Protein AF-0000000075580611 (afdb_homodimer)

Foldseek 3Di:
DPPPPPPPPPPPPPPPPAFALQQQDFPRFQDKDADDADWAAPPDPQAAEEEPDPLQPLLRVLLQVLLCVLQVDHHYHDNDPQHQHYEEQDCVDPDQQKWKWWGHHSHIYIYGVYSLNSSLVSLSVSRSSLRHSPQSPNRTHRTMIGIGWFPFDAAEEEDECALANADLVLVLVVLVLLVSLPHAEYEYEQAFLQAHAEDQPVQRLLCPPHHHAYLVSVLVSQVSSVSSNHAYEYEAEDQHRHLSVCQSQLCQFFPVRSPPHGDRNDRDQTGGALQDVVNLVVLLSVLVVVLVSGVALEYEHEPPDRNQVVGLVPGPRNVVVCVVVVPPDSLQSCVSSVVSNQVSSVVSVHAYEYEFAFCDLDPPTQGGSYDDDLRYEYEDERAPCNVNVLVHCLVRNHAYEYQYPQAAALQQAQDPPNQVVCPSVPDDHHHLVSNLPDASCVPDDPVSCVSYNFYYRYYHCNRPHYSQSVLQSCPPSVSSRSNNGGYDPVPDDPVSCVSSSVSSVVVCVVVVHNYHDRPVVDDDD/DPPPPPPPPPPPPPPPPAFALQQQDFPRFQDKDADDADWAAPPDPQAAEEEPDPLQVLLRVLLQVLLCVLQVDHHYHDNDPQHQHYEEQDCPDPDQQKWKWWGHHSHIYIYGVYSLNSSLVSLSVSRSSLRHSPQSPNRTHRTMMGTGWFPFDAAEEEDECALANADLVLVLVVLVLLVSLPHAEYEYEQAFLQAHAEDQPVQRLLCPPHHHAYLVSVLVSQVSSVSSNHAYEYEAEDQHRHLSVCQSQLCQFFPVRSPPHGDHNDRDQTGGALQDVVNLVVLLSVLLVVLVSGVALEYEHEPPDRNQVVGLVPGPRNVVVCVVVVPDDSLQSVVSSVVSNQVSSVVSVHAYEYEFAFCDLDPPTQGGSYDDDLRYEYEDERAPCNVNVLVHNLVRNHAYEYQYPQAQALQQAQDPPNQVVCPSVPDDHHHLVRNLPDASCVPDDPVSCVSYNFYYRYYHCNRPHYSQSVLQSCPPSVSSRSNNGGYDPVPDDPVSCVSSSVSSVVVCVVVVHNYHDRPVVDDDD

Organism: Bacteroides fragilis (strain ATCC 25285 / DSM 2151 / CCUG 4856 / JCM 11019 / LMG 10263 / NCTC 9343 / Onslow / VPI 2553 / EN-2) (NCBI:txid272559)

Structure (mmCIF, N/CA/C/O backbone):
data_AF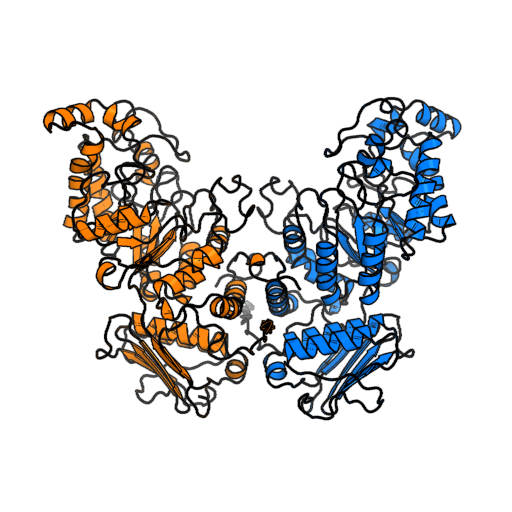-0000000075580611-model_v1
#
loop_
_entity.id
_entity.type
_entity.pdbx_description
1 polymer beta-N-acetylhexosaminidase
#
loop_
_atom_site.group_PDB
_atom_site.id
_atom_site.type_symbol
_atom_site.label_ato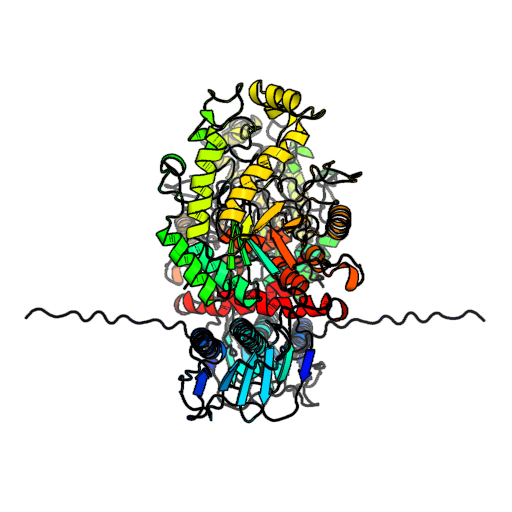m_id
_atom_site.label_alt_id
_atom_site.label_comp_id
_atom_site.label_asym_id
_atom_site.label_entity_id
_atom_site.label_seq_id
_atom_site.pdbx_PDB_ins_code
_atom_site.Cartn_x
_atom_site.Cartn_y
_atom_site.Cartn_z
_atom_site.occupancy
_atom_site.B_iso_or_equiv
_atom_site.auth_seq_id
_atom_site.auth_comp_id
_atom_site.auth_asym_id
_atom_site.auth_atom_id
_atom_site.pdbx_PDB_model_num
ATOM 1 N N . MET A 1 1 ? -2.25 -25.406 51.125 1 24.27 1 MET A N 1
ATOM 2 C CA . MET A 1 1 ? -3.463 -24.969 50.438 1 24.27 1 MET A CA 1
ATOM 3 C C . MET A 1 1 ? -3.123 -24.234 49.125 1 24.27 1 MET A C 1
ATOM 5 O O . MET A 1 1 ? -2.59 -23.125 49.156 1 24.27 1 MET A O 1
ATOM 9 N N . LYS A 1 2 ? -2.51 -25.078 48.219 1 32.34 2 LYS A N 1
ATOM 10 C CA . LYS A 1 2 ? -1.861 -24.797 46.938 1 32.34 2 LYS A CA 1
ATOM 11 C C . LYS A 1 2 ? -2.842 -24.172 45.938 1 32.34 2 LYS A C 1
ATOM 13 O O . LYS A 1 2 ? -3.832 -24.812 45.562 1 32.34 2 LYS A O 1
ATOM 18 N N . ASN A 1 3 ? -3.1 -22.75 46 1 31.66 3 ASN A N 1
ATOM 19 C CA . ASN A 1 3 ? -4.027 -21.922 45.219 1 31.66 3 ASN A CA 1
ATOM 20 C C . ASN A 1 3 ? -3.781 -22.062 43.719 1 31.66 3 ASN A C 1
ATOM 22 O O . ASN A 1 3 ? -2.656 -21.875 43.25 1 31.66 3 ASN A O 1
ATOM 26 N N . TYR A 1 4 ? -4.441 -22.969 43.062 1 34.5 4 TYR A N 1
ATOM 27 C CA . TYR A 1 4 ? -4.551 -23.188 41.625 1 34.5 4 TYR A CA 1
ATOM 28 C C . TYR A 1 4 ? -4.957 -21.906 40.875 1 34.5 4 TYR A C 1
ATOM 30 O O . TYR A 1 4 ? -6.059 -21.391 41.094 1 34.5 4 TYR A O 1
ATOM 38 N N . LEU A 1 5 ? -4.02 -20.984 40.594 1 34.06 5 LEU A N 1
ATOM 39 C CA . LEU A 1 5 ? -4.25 -19.781 39.812 1 34.06 5 LEU A CA 1
ATOM 40 C C . LEU A 1 5 ? -4.77 -20.141 38.406 1 34.06 5 LEU A C 1
ATOM 42 O O . LEU A 1 5 ? -4.066 -20.797 37.625 1 34.06 5 LEU A O 1
ATOM 46 N N . GLY A 1 6 ? -6.078 -20.375 38.281 1 31.83 6 GLY A N 1
ATOM 47 C CA . GLY A 1 6 ? -6.762 -20.531 37 1 31.83 6 GLY A CA 1
ATOM 48 C C . GLY A 1 6 ? -6.496 -19.391 36.031 1 31.83 6 GLY A C 1
ATOM 49 O O . GLY A 1 6 ? -6.785 -18.234 36.344 1 31.83 6 GLY A O 1
ATOM 50 N N . LEU A 1 7 ? -5.52 -19.484 35.188 1 33.66 7 LEU A N 1
ATOM 51 C CA . LEU A 1 7 ? -5.23 -18.562 34.094 1 33.66 7 LEU A CA 1
ATOM 52 C C . LEU A 1 7 ? -6.402 -18.5 33.125 1 33.66 7 LEU A C 1
ATOM 54 O O . LEU A 1 7 ? -6.75 -19.5 32.469 1 33.66 7 LEU A O 1
ATOM 58 N N . ILE A 1 8 ? -7.332 -17.609 33.344 1 32.41 8 ILE A N 1
ATOM 59 C CA . ILE A 1 8 ? -8.391 -17.297 32.406 1 32.41 8 ILE A CA 1
ATOM 60 C C . ILE A 1 8 ? -7.781 -16.766 31.109 1 32.41 8 ILE A C 1
ATOM 62 O O . ILE A 1 8 ? -7.145 -15.703 31.109 1 32.41 8 ILE A O 1
ATOM 66 N N . PHE A 1 9 ? -7.504 -17.625 30.188 1 32.59 9 PHE A N 1
ATOM 67 C CA . PHE A 1 9 ? -7.195 -17.219 28.812 1 32.59 9 PHE A CA 1
ATOM 68 C C . PHE A 1 9 ? -8.359 -16.453 28.203 1 32.59 9 PHE A C 1
ATOM 70 O O . PHE A 1 9 ? -9.43 -17.016 27.969 1 32.59 9 PHE A O 1
ATOM 77 N N . LEU A 1 10 ? -8.383 -15.18 28.359 1 31.06 10 LEU A N 1
ATOM 78 C CA . LEU A 1 10 ? -9.273 -14.32 27.594 1 31.06 10 LEU A CA 1
ATOM 79 C C . LEU A 1 10 ? -9 -14.445 26.094 1 31.06 10 LEU A C 1
ATOM 81 O O . LEU A 1 10 ? -7.945 -14.039 25.625 1 31.06 10 LEU A O 1
ATOM 85 N N . LEU A 1 11 ? -9.547 -15.422 25.453 1 32.69 11 LEU A N 1
ATOM 86 C CA . LEU A 1 11 ? -9.648 -15.477 24 1 32.69 11 LEU A CA 1
ATOM 87 C C . LEU A 1 11 ? -10.258 -14.188 23.438 1 32.69 11 LEU A C 1
ATOM 89 O O . LEU A 1 11 ? -11.438 -13.914 23.656 1 32.69 11 LEU A O 1
ATOM 93 N N . PHE A 1 12 ? -9.43 -13.281 23.234 1 31.92 12 PHE A N 1
ATOM 94 C CA . PHE A 1 12 ? -9.859 -12.125 22.453 1 31.92 12 PHE A CA 1
ATOM 95 C C . PHE A 1 12 ? -10.289 -12.555 21.047 1 31.92 12 PHE A C 1
ATOM 97 O O . PHE A 1 12 ? -9.445 -12.914 20.219 1 31.92 12 PHE A O 1
ATOM 104 N N . ALA A 1 13 ? -11.492 -13.086 20.906 1 33.53 13 ALA A N 1
ATOM 105 C CA . ALA A 1 13 ? -12.141 -13.219 19.609 1 33.53 13 ALA A CA 1
ATOM 106 C C . ALA A 1 13 ? -12.148 -11.898 18.859 1 33.53 13 ALA A C 1
ATOM 108 O O . ALA A 1 13 ? -12.727 -10.914 19.328 1 33.53 13 ALA A O 1
ATOM 109 N N . PHE A 1 14 ? -11.258 -11.688 18 1 37.47 14 PHE A N 1
ATOM 110 C CA . PHE A 1 14 ? -11.367 -10.617 17.016 1 37.47 14 PHE A CA 1
ATOM 111 C C . PHE A 1 14 ? -12.742 -10.625 16.359 1 37.47 14 PHE A C 1
ATOM 113 O O . PHE A 1 14 ? -13.023 -11.469 15.508 1 37.47 14 PHE A O 1
ATOM 120 N N . THR A 1 15 ? -13.781 -10.32 17.078 1 39.97 15 THR A N 1
ATOM 121 C CA . THR A 1 15 ? -15.086 -10.172 16.438 1 39.97 15 THR A CA 1
ATOM 122 C C . THR A 1 15 ? -15.039 -9.133 15.328 1 39.97 15 THR A C 1
ATOM 124 O O . THR A 1 15 ? -14.664 -7.98 15.57 1 39.97 15 THR A O 1
ATOM 127 N N . ALA A 1 16 ? -14.883 -9.539 14.18 1 48.06 16 ALA A N 1
ATOM 128 C CA . ALA A 1 16 ? -15.188 -8.664 13.047 1 48.06 16 ALA A CA 1
ATOM 129 C C . ALA A 1 16 ? -16.484 -7.898 13.281 1 48.06 16 ALA A C 1
ATOM 131 O O . ALA A 1 16 ? -17.578 -8.469 13.172 1 48.06 16 ALA A O 1
ATOM 132 N N . THR A 1 17 ? -16.5 -6.844 14.141 1 51.34 17 THR A N 1
ATOM 133 C CA . THR A 1 17 ? -17.703 -6.047 14.383 1 51.34 17 THR A CA 1
ATOM 134 C C . THR A 1 17 ? -18.188 -5.391 13.086 1 51.34 17 THR A C 1
ATOM 136 O O . THR A 1 17 ? -17.375 -4.895 12.305 1 51.34 17 THR A O 1
ATOM 139 N N . ALA A 1 18 ? -19.391 -5.625 12.68 1 62.31 18 ALA A N 1
ATOM 140 C CA . ALA A 1 18 ? -20.062 -5.008 11.547 1 62.31 18 ALA A CA 1
ATOM 141 C C . ALA A 1 18 ? -19.891 -3.492 11.555 1 62.31 18 ALA A C 1
ATOM 143 O O . ALA A 1 18 ? -20 -2.855 12.609 1 62.31 18 ALA A O 1
ATOM 144 N N . GLN A 1 19 ? -19.438 -3.021 10.398 1 76.38 19 GLN A N 1
ATOM 145 C CA . GLN A 1 19 ? -19.281 -1.58 10.242 1 76.38 19 GLN A CA 1
ATOM 146 C C . GLN A 1 19 ? -20.562 -0.843 10.602 1 76.38 19 GLN A C 1
ATOM 148 O O . GLN A 1 19 ? -21.656 -1.284 10.25 1 76.38 19 GLN A O 1
ATOM 153 N N . ASN A 1 20 ? -20.438 0.12 11.516 1 85.56 20 ASN A N 1
ATOM 154 C CA . ASN A 1 20 ? -21.516 1.002 11.938 1 85.56 20 ASN A CA 1
ATOM 155 C C . ASN A 1 20 ? -21.094 2.469 11.891 1 85.56 20 ASN A C 1
ATOM 157 O O . ASN A 1 20 ? -20.062 2.805 11.305 1 85.56 20 ASN A O 1
ATOM 161 N N . ASN A 1 21 ? -21.969 3.35 12.391 1 87.94 21 ASN A N 1
ATOM 162 C CA . ASN A 1 21 ? -21.781 4.785 12.211 1 87.94 21 ASN A CA 1
ATOM 163 C C . ASN A 1 21 ? -20.656 5.312 13.094 1 87.94 21 ASN A C 1
ATOM 165 O O . ASN A 1 21 ? -20.406 6.52 13.148 1 87.94 21 ASN A O 1
ATOM 169 N N . ARG A 1 22 ? -19.906 4.414 13.734 1 93.81 22 ARG A N 1
ATOM 170 C CA . ARG A 1 22 ? -18.719 4.805 14.492 1 93.81 22 ARG A CA 1
ATOM 171 C C . ARG A 1 22 ? -17.453 4.184 13.891 1 93.81 22 ARG A C 1
ATOM 173 O O . ARG A 1 22 ? -16.344 4.488 14.32 1 93.81 22 ARG A O 1
ATOM 180 N N . SER A 1 23 ? -17.609 3.359 12.875 1 95.19 23 SER A N 1
ATOM 181 C CA . SER A 1 23 ? -16.578 2.434 12.414 1 95.19 23 SER A CA 1
ATOM 182 C C . SER A 1 23 ? -15.461 3.17 11.672 1 95.19 23 SER A C 1
ATOM 184 O O . SER A 1 23 ? -14.391 2.609 11.438 1 95.19 23 SER A O 1
ATOM 186 N N . ALA A 1 24 ? -15.648 4.461 11.297 1 97.81 24 ALA A N 1
ATOM 187 C CA . ALA A 1 24 ? -14.633 5.16 10.516 1 97.81 24 ALA A CA 1
ATOM 188 C C . ALA A 1 24 ? -14.242 6.48 11.18 1 97.81 24 ALA A C 1
ATOM 190 O O . ALA A 1 24 ? -13.516 7.285 10.594 1 97.81 24 ALA A O 1
ATOM 191 N N . LEU A 1 25 ? -14.742 6.727 12.398 1 98.44 25 LEU A N 1
ATOM 192 C CA . LEU A 1 25 ? -14.477 7.988 13.078 1 98.44 25 LEU A CA 1
ATOM 193 C C . LEU A 1 25 ? -12.992 8.117 13.422 1 98.44 25 LEU A C 1
ATOM 195 O O . LEU A 1 25 ? -12.461 7.305 14.188 1 98.44 25 LEU A O 1
ATOM 199 N N . LEU A 1 26 ? -12.336 9.102 12.812 1 98.44 26 LEU A N 1
ATOM 200 C CA . LEU A 1 26 ? -10.914 9.383 12.984 1 98.44 26 LEU A CA 1
ATOM 201 C C . LEU A 1 26 ? -10.617 10.859 12.703 1 98.44 26 LEU A C 1
ATOM 203 O O . LEU A 1 26 ? -10.852 11.344 11.594 1 98.44 26 LEU A O 1
ATOM 207 N N . PRO A 1 27 ? -10.164 11.633 13.68 1 98.44 27 PRO A N 1
ATOM 208 C CA . PRO A 1 27 ? -9.852 11.203 15.047 1 98.44 27 PRO A CA 1
ATOM 209 C C . PRO A 1 27 ? -11.086 10.797 15.844 1 98.44 27 PRO A C 1
ATOM 211 O O . PRO A 1 27 ? -12.203 11.195 15.492 1 98.44 27 PRO A O 1
ATOM 214 N N . MET A 1 28 ? -10.828 10.023 16.859 1 98.38 28 MET A N 1
ATOM 215 C CA . MET A 1 28 ? -11.93 9.625 17.719 1 98.38 28 MET A CA 1
ATOM 216 C C . MET A 1 28 ? -12.523 10.828 18.438 1 98.38 28 MET A C 1
ATOM 218 O O . MET A 1 28 ? -11.805 11.562 19.125 1 98.38 28 MET A O 1
ATOM 222 N N . PRO A 1 29 ? -13.883 11.062 18.234 1 98.44 29 PRO A N 1
ATOM 223 C CA . PRO A 1 29 ? -14.508 12.164 18.984 1 98.44 29 PRO A CA 1
ATOM 224 C C . PRO A 1 29 ? -14.445 11.969 20.484 1 98.44 29 PRO A C 1
ATOM 226 O O . PRO A 1 29 ? -14.477 10.836 20.969 1 98.44 29 PRO A O 1
ATOM 229 N N . ASN A 1 30 ? -14.43 13.055 21.219 1 97.94 30 ASN A N 1
ATOM 230 C CA . ASN A 1 30 ? -14.281 13.008 22.672 1 97.94 30 ASN A CA 1
ATOM 231 C C . ASN A 1 30 ? -15.602 12.656 23.359 1 97.94 30 ASN A C 1
ATOM 233 O O . ASN A 1 30 ? -15.609 12.148 24.484 1 97.94 30 ASN A O 1
ATOM 237 N N . HIS A 1 31 ? -16.734 12.93 22.688 1 97.81 31 HIS A N 1
ATOM 238 C CA . HIS A 1 31 ? -18.031 12.555 23.234 1 97.81 31 HIS A CA 1
ATOM 239 C C . HIS A 1 31 ? -18.984 12.102 22.125 1 97.81 31 HIS A C 1
ATOM 241 O O . HIS A 1 31 ? -19.297 12.875 21.219 1 97.81 31 HIS A O 1
ATOM 247 N N . ILE A 1 32 ? -19.422 10.852 22.203 1 97.25 32 ILE A N 1
ATOM 248 C CA . ILE A 1 32 ? -20.375 10.258 21.266 1 97.25 32 ILE A CA 1
ATOM 249 C C . ILE A 1 32 ? -21.516 9.594 22.047 1 97.25 32 ILE A C 1
ATOM 251 O O . ILE A 1 32 ? -21.281 8.883 23.016 1 97.25 32 ILE A O 1
ATOM 255 N N . GLU A 1 33 ? -22.688 9.828 21.641 1 94.75 33 GLU A N 1
ATOM 256 C CA . GLU A 1 33 ? -23.859 9.156 22.188 1 94.75 33 GLU A CA 1
ATOM 257 C C . GLU A 1 33 ? -24.703 8.516 21.094 1 94.75 33 GLU A C 1
ATOM 259 O O . GLU A 1 33 ? -25.047 9.18 20.109 1 94.75 33 GLU A O 1
ATOM 264 N N . GLN A 1 34 ? -24.891 7.25 21.25 1 86.38 34 GLN A N 1
ATOM 265 C CA . GLN A 1 34 ? -25.859 6.613 20.359 1 86.38 34 GLN A CA 1
ATOM 266 C C . GLN A 1 34 ? -27.281 6.973 20.734 1 86.38 34 GLN A C 1
ATOM 268 O O . GLN A 1 34 ? -27.672 6.887 21.906 1 86.38 34 GLN A O 1
ATOM 273 N N . VAL A 1 35 ? -27.938 7.441 19.781 1 88.31 35 VAL A N 1
ATOM 274 C CA . VAL A 1 35 ? -29.312 7.875 19.984 1 88.31 35 VAL A CA 1
ATOM 275 C C . VAL A 1 35 ? -30.281 6.809 19.469 1 88.31 35 VAL A C 1
ATOM 277 O O . VAL A 1 35 ? -30.047 6.227 18.406 1 88.31 35 VAL A O 1
ATOM 280 N N . GLN A 1 36 ? -31.25 6.582 20.25 1 90.56 36 GLN A N 1
ATOM 281 C CA . GLN A 1 36 ? -32.281 5.637 19.812 1 90.56 36 GLN A CA 1
ATOM 282 C C . GLN A 1 36 ? -33.312 6.324 18.922 1 90.56 36 GLN A C 1
ATOM 284 O O . GLN A 1 36 ? -33.562 7.523 19.062 1 90.56 36 GLN A O 1
ATOM 289 N N . GLY A 1 37 ? -33.812 5.609 18.016 1 92.62 37 GLY A N 1
ATOM 290 C CA . GLY A 1 37 ? -34.844 6.145 17.156 1 92.62 37 GLY A CA 1
ATOM 291 C C . GLY A 1 37 ? -34.719 5.695 15.711 1 92.62 37 GLY A C 1
ATOM 292 O O . GLY A 1 37 ? -33.812 4.957 15.359 1 92.62 37 GLY A O 1
ATOM 293 N N . LYS A 1 38 ? -35.719 6.199 14.914 1 95.31 38 LYS A N 1
ATOM 294 C CA . LYS A 1 38 ? -35.688 5.902 13.484 1 95.31 38 LYS A CA 1
ATOM 295 C C . LYS A 1 38 ? -34.625 6.711 12.766 1 95.31 38 LYS A C 1
ATOM 297 O O . LYS A 1 38 ? -34.281 7.816 13.195 1 95.31 38 LYS A O 1
ATOM 302 N N . PRO A 1 39 ? -34.094 6.152 11.688 1 96.81 39 PRO A N 1
ATOM 303 C CA . PRO A 1 39 ? -33.062 6.871 10.945 1 96.81 39 PRO A CA 1
ATOM 304 C C . PRO A 1 39 ? -33.625 8.094 10.219 1 96.81 39 PRO A C 1
ATOM 306 O O . PRO A 1 39 ? -34.812 8.211 10 1 96.81 39 PRO A O 1
ATOM 309 N N . PHE A 1 40 ? -32.719 9.031 9.938 1 97.5 40 PHE A N 1
ATOM 310 C CA . PHE A 1 40 ? -33.031 10.156 9.062 1 97.5 40 PHE A CA 1
ATOM 311 C C . PHE A 1 40 ? -32.969 9.734 7.598 1 97.5 40 PHE A C 1
ATOM 313 O O . PHE A 1 40 ? -31.906 9.32 7.102 1 97.5 40 PHE A O 1
ATOM 320 N N . SER A 1 41 ? -34.094 9.859 6.898 1 97.5 41 SER A N 1
ATOM 321 C CA . SER A 1 41 ? -34.156 9.484 5.488 1 97.5 41 SER A CA 1
ATOM 322 C C . SER A 1 41 ? -33.844 10.68 4.59 1 97.5 41 SER A C 1
ATOM 324 O O . SER A 1 41 ? -34.438 11.75 4.75 1 97.5 41 SER A O 1
ATOM 326 N N . LEU A 1 42 ? -32.969 10.453 3.602 1 97.31 42 LEU A N 1
ATOM 327 C CA . LEU A 1 42 ? -32.562 11.539 2.709 1 97.31 42 LEU A CA 1
ATOM 328 C C . LEU A 1 42 ? -33.188 11.359 1.329 1 97.31 42 LEU A C 1
ATOM 330 O O . LEU A 1 42 ? -32.719 11.93 0.347 1 97.31 42 LEU A O 1
ATOM 334 N N . THR A 1 43 ? -34.25 10.609 1.216 1 93 43 THR A N 1
ATOM 335 C CA . THR A 1 43 ? -34.906 10.352 -0.061 1 93 43 THR A CA 1
ATOM 336 C C . THR A 1 43 ? -36.094 11.281 -0.259 1 93 43 THR A C 1
ATOM 338 O O . THR A 1 43 ? -36.656 11.359 -1.355 1 93 43 THR A O 1
ATOM 341 N N . GLY A 1 44 ? -36.531 11.977 0.673 1 88.06 44 GLY A N 1
ATOM 342 C CA . GLY A 1 44 ? -37.719 12.836 0.556 1 88.06 44 GLY A CA 1
ATOM 343 C C . GLY A 1 44 ? -37.469 14.039 -0.334 1 88.06 44 GLY A C 1
ATOM 344 O O . GLY A 1 44 ? -36.344 14.531 -0.444 1 88.06 44 GLY A O 1
ATOM 345 N N . LYS A 1 45 ? -38.469 14.539 -0.941 1 86.12 45 LYS A N 1
ATOM 346 C CA . LYS A 1 45 ? -38.375 15.688 -1.843 1 86.12 45 LYS A CA 1
ATOM 347 C C . LYS A 1 45 ? -38.094 16.969 -1.072 1 86.12 45 LYS A C 1
ATOM 349 O O . LYS A 1 45 ? -37.656 17.969 -1.648 1 86.12 45 LYS A O 1
ATOM 354 N N . ASN A 1 46 ? -38.344 16.969 0.171 1 91.69 46 ASN A N 1
ATOM 355 C CA . ASN A 1 46 ? -38.219 18.203 0.952 1 91.69 46 ASN A CA 1
ATOM 356 C C . ASN A 1 46 ? -36.875 18.312 1.634 1 91.69 46 ASN A C 1
ATOM 358 O O . ASN A 1 46 ? -36.625 19.25 2.406 1 91.69 46 ASN A O 1
ATOM 362 N N . ILE A 1 47 ? -36 17.406 1.316 1 96.56 47 ILE A N 1
ATOM 363 C CA . ILE A 1 47 ? -34.719 17.438 1.976 1 96.56 47 ILE A CA 1
ATOM 364 C C . ILE A 1 47 ? -33.812 18.484 1.323 1 96.56 47 ILE A C 1
ATOM 366 O O . ILE A 1 47 ? -33.562 18.438 0.119 1 96.56 47 ILE A O 1
ATOM 370 N N . THR A 1 48 ? -33.438 19.484 2.084 1 97.75 48 THR A N 1
ATOM 371 C CA . THR A 1 48 ? -32.562 20.562 1.645 1 97.75 48 THR A CA 1
ATOM 372 C C . THR A 1 48 ? -31.531 20.891 2.711 1 97.75 48 THR A C 1
ATOM 374 O O . THR A 1 48 ? -31.656 20.469 3.861 1 97.75 48 THR A O 1
ATOM 377 N N . ILE A 1 49 ? -30.453 21.547 2.289 1 98.38 49 ILE A N 1
ATOM 378 C CA . ILE A 1 49 ? -29.406 22.016 3.197 1 98.38 49 ILE A CA 1
ATOM 379 C C . ILE A 1 49 ? -29.5 23.531 3.354 1 98.38 49 ILE A C 1
ATOM 381 O O . ILE A 1 49 ? -29.531 24.266 2.361 1 98.38 49 ILE A O 1
ATOM 385 N N . HIS A 1 50 ? -29.562 24.047 4.566 1 97.62 50 HIS A N 1
ATOM 386 C CA . HIS A 1 50 ? -29.578 25.484 4.844 1 97.62 50 HIS A CA 1
ATOM 387 C C . HIS A 1 50 ? -28.266 25.922 5.477 1 97.62 50 HIS A C 1
ATOM 389 O O . HIS A 1 50 ? -28 25.641 6.648 1 97.62 50 HIS A O 1
ATOM 395 N N . PRO A 1 51 ? -27.469 26.625 4.594 1 96.25 51 PRO A N 1
ATOM 396 C CA . PRO A 1 51 ? -26.344 27.297 5.246 1 96.25 51 PRO A CA 1
ATOM 397 C C . PRO A 1 51 ? -26.766 28.484 6.094 1 96.25 51 PRO A C 1
ATOM 399 O O . PRO A 1 51 ? -27.188 29.516 5.551 1 96.25 51 PRO A O 1
ATOM 402 N N . GLY A 1 52 ? -26.75 28.453 7.344 1 91.81 52 GLY A N 1
ATOM 403 C CA . GLY A 1 52 ? -27.25 29.469 8.25 1 91.81 52 GLY A CA 1
ATOM 404 C C . GLY A 1 52 ? -26.625 30.828 8.031 1 91.81 52 GLY A C 1
ATOM 405 O O . GLY A 1 52 ? -27.219 31.859 8.383 1 91.81 52 GLY A O 1
ATOM 406 N N . GLN A 1 53 ? -25.438 30.906 7.59 1 94.56 53 GLN A N 1
ATOM 407 C CA . GLN A 1 53 ? -24.688 32.125 7.336 1 94.56 53 GLN A CA 1
ATOM 408 C C . GLN A 1 53 ? -23.875 32 6.043 1 94.56 53 GLN A C 1
ATOM 410 O O . GLN A 1 53 ? -23.531 30.922 5.613 1 94.56 53 GLN A O 1
ATOM 415 N N . PRO A 1 54 ? -23.594 33.188 5.473 1 94.75 54 PRO A N 1
ATOM 416 C CA . PRO A 1 54 ? -22.844 33.156 4.215 1 94.75 54 PRO A CA 1
ATOM 417 C C . PRO A 1 54 ? -21.484 32.469 4.344 1 94.75 54 PRO A C 1
ATOM 419 O O . PRO A 1 54 ? -21.016 31.828 3.396 1 94.75 54 PRO A O 1
ATOM 422 N N . GLU A 1 55 ? -20.891 32.594 5.488 1 96.06 55 GLU A N 1
ATOM 423 C CA . GLU A 1 55 ? -19.578 32.031 5.738 1 96.06 55 GLU A CA 1
ATOM 424 C C . GLU A 1 55 ? -19.625 30.5 5.668 1 96.06 55 GLU A C 1
ATOM 426 O O . GLU A 1 55 ? -18.578 29.844 5.566 1 96.06 55 GLU A O 1
ATOM 431 N N . LEU A 1 56 ? -20.812 29.922 5.656 1 98.25 56 LEU A N 1
ATOM 432 C CA . LEU A 1 56 ? -20.953 28.484 5.719 1 98.25 56 LEU A CA 1
ATOM 433 C C . LEU A 1 56 ? -21.266 27.906 4.34 1 98.25 56 LEU A C 1
ATOM 435 O O . LEU A 1 56 ? -21.547 26.703 4.207 1 98.25 56 LEU A O 1
ATOM 439 N N . LYS A 1 57 ? -21.188 28.688 3.346 1 97.44 57 LYS A N 1
ATOM 440 C CA . LYS A 1 57 ? -21.516 28.25 1.997 1 97.44 57 LYS A CA 1
ATOM 441 C C . LYS A 1 57 ? -20.594 27.109 1.557 1 97.44 57 LYS A C 1
ATOM 443 O O . LYS A 1 57 ? -21.062 26.109 1.01 1 97.44 57 LYS A O 1
ATOM 448 N N . PHE A 1 58 ? -19.297 27.234 1.768 1 98.06 58 PHE A N 1
ATOM 449 C CA . PHE A 1 58 ? -18.344 26.203 1.365 1 98.06 58 PHE A CA 1
ATOM 450 C C . PHE A 1 58 ? -18.609 24.906 2.117 1 98.06 58 PHE A C 1
ATOM 452 O O . PHE A 1 58 ? -18.562 23.828 1.531 1 98.06 58 PHE A O 1
ATOM 459 N N . ALA A 1 59 ? -18.844 25 3.395 1 98.62 59 ALA A N 1
ATOM 460 C CA . ALA A 1 59 ? -19.188 23.812 4.18 1 98.62 59 ALA A CA 1
ATOM 461 C C . ALA A 1 59 ? -20.438 23.141 3.637 1 98.62 59 ALA A C 1
ATOM 463 O O . ALA A 1 59 ? -20.5 21.906 3.541 1 98.62 59 ALA A O 1
ATOM 464 N N . ALA A 1 60 ? -21.422 23.906 3.262 1 98.62 60 ALA A N 1
ATOM 465 C CA . ALA A 1 60 ? -22.672 23.391 2.74 1 98.62 60 ALA A CA 1
ATOM 466 C C . ALA A 1 60 ? -22.453 22.656 1.411 1 98.62 60 ALA A C 1
ATOM 468 O O . ALA A 1 60 ? -23 21.578 1.193 1 98.62 60 ALA A O 1
ATOM 469 N N . THR A 1 61 ? -21.688 23.266 0.577 1 98.38 61 THR A N 1
ATOM 470 C CA . THR A 1 61 ? -21.422 22.641 -0.716 1 98.38 61 THR A CA 1
ATOM 471 C C . THR A 1 61 ? -20.578 21.375 -0.546 1 98.38 61 THR A C 1
ATOM 473 O O . THR A 1 61 ? -20.734 20.406 -1.287 1 98.38 61 THR A O 1
ATOM 476 N N . THR A 1 62 ? -19.641 21.438 0.39 1 98.62 62 THR A N 1
ATOM 477 C CA . THR A 1 62 ? -18.859 20.25 0.706 1 98.62 62 THR A CA 1
ATOM 478 C C . THR A 1 62 ? -19.766 19.125 1.194 1 98.62 62 THR A C 1
ATOM 480 O O . THR A 1 62 ? -19.625 17.984 0.767 1 98.62 62 THR A O 1
ATOM 483 N N . LEU A 1 63 ? -20.672 19.438 2.053 1 98.75 63 LEU A N 1
ATOM 484 C CA . LEU A 1 63 ? -21.625 18.453 2.549 1 98.75 63 LEU A CA 1
ATOM 485 C C . LEU A 1 63 ? -22.453 17.875 1.405 1 98.75 63 LEU A C 1
ATOM 487 O O . LEU A 1 63 ? -22.703 16.672 1.36 1 98.75 63 LEU A O 1
ATOM 491 N N . GLN A 1 64 ? -22.875 18.719 0.517 1 98.06 64 GLN A N 1
ATOM 492 C CA . GLN A 1 64 ? -23.609 18.281 -0.669 1 98.06 64 GLN A CA 1
ATOM 493 C C . GLN A 1 64 ? -22.812 17.234 -1.442 1 98.06 64 GLN A C 1
ATOM 495 O O . GLN A 1 64 ? -23.359 16.188 -1.822 1 98.06 64 GLN A O 1
ATOM 500 N N . SER A 1 65 ? -21.594 17.516 -1.656 1 97.81 65 SER A N 1
ATOM 501 C CA . SER A 1 65 ? -20.719 16.609 -2.387 1 97.81 65 SER A CA 1
ATOM 502 C C . SER A 1 65 ? -20.547 15.289 -1.639 1 97.81 65 SER A C 1
ATOM 504 O O . SER A 1 65 ? -20.531 14.219 -2.252 1 97.81 65 SER A O 1
ATOM 506 N N . ILE A 1 66 ? -20.391 15.359 -0.352 1 98.19 66 ILE A N 1
ATOM 507 C CA . ILE A 1 66 ? -20.234 14.172 0.481 1 98.19 66 ILE A CA 1
ATOM 508 C C . ILE A 1 66 ? -21.484 13.289 0.362 1 98.19 66 ILE A C 1
ATOM 510 O O . ILE A 1 66 ? -21.375 12.078 0.156 1 98.19 66 ILE A O 1
ATOM 514 N N . LEU A 1 67 ? -22.641 13.898 0.485 1 98.19 67 LEU A N 1
ATOM 515 C CA . LEU A 1 67 ? -23.891 13.156 0.405 1 98.19 67 LEU A CA 1
ATOM 516 C C . LEU A 1 67 ? -24.062 12.523 -0.972 1 98.19 67 LEU A C 1
ATOM 518 O O . LEU A 1 67 ? -24.531 11.391 -1.084 1 98.19 67 LEU A O 1
ATOM 522 N N . LYS A 1 68 ? -23.703 13.242 -1.996 1 97.12 68 LYS A N 1
ATOM 523 C CA . LYS A 1 68 ? -23.766 12.695 -3.35 1 97.12 68 LYS A CA 1
ATOM 524 C C . LYS A 1 68 ? -22.828 11.492 -3.492 1 97.12 68 LYS A C 1
ATOM 526 O O . LYS A 1 68 ? -23.219 10.461 -4.043 1 97.12 68 LYS A O 1
ATOM 531 N N . ASP A 1 69 ? -21.641 11.617 -2.971 1 95 69 ASP A N 1
ATOM 532 C CA . ASP A 1 69 ? -20.625 10.578 -3.098 1 95 69 ASP A CA 1
ATOM 533 C C . ASP A 1 69 ? -21 9.336 -2.291 1 95 69 ASP A C 1
ATOM 535 O O . ASP A 1 69 ? -20.844 8.211 -2.766 1 95 69 ASP A O 1
ATOM 539 N N . ARG A 1 70 ? -21.484 9.547 -1.064 1 96.56 70 ARG A N 1
ATOM 540 C CA . ARG A 1 70 ? -21.688 8.453 -0.123 1 96.56 70 ARG A CA 1
ATOM 541 C C . ARG A 1 70 ? -23.062 7.805 -0.344 1 96.56 70 ARG A C 1
ATOM 543 O O . ARG A 1 70 ? -23.219 6.602 -0.128 1 96.56 70 ARG A O 1
ATOM 550 N N . MET A 1 71 ? -24.062 8.57 -0.779 1 96.31 71 MET A N 1
ATOM 551 C CA . MET A 1 71 ? -25.438 8.086 -0.769 1 96.31 71 MET A CA 1
ATOM 552 C C . MET A 1 71 ? -26.062 8.195 -2.154 1 96.31 71 MET A C 1
ATOM 554 O O . MET A 1 71 ? -27.188 7.734 -2.373 1 96.31 71 MET A O 1
ATOM 558 N N . GLN A 1 72 ? -25.344 8.867 -3.1 1 95 72 GLN A N 1
ATOM 559 C CA . GLN A 1 72 ? -25.859 9.078 -4.449 1 95 72 GLN A CA 1
ATOM 560 C C . GLN A 1 72 ? -27.156 9.875 -4.426 1 95 72 GLN A C 1
ATOM 562 O O . GLN A 1 72 ? -28.125 9.516 -5.105 1 95 72 GLN A O 1
ATOM 567 N N . VAL A 1 73 ? -27.172 10.859 -3.611 1 96 73 VAL A N 1
ATOM 568 C CA . VAL A 1 73 ? -28.312 11.773 -3.574 1 96 73 VAL A CA 1
ATOM 569 C C . VAL A 1 73 ? -27.859 13.18 -3.938 1 96 73 VAL A C 1
ATOM 571 O O . VAL A 1 73 ? -26.719 13.562 -3.645 1 96 73 VAL A O 1
ATOM 574 N N . ASP A 1 74 ? -28.734 13.914 -4.625 1 96.06 74 ASP A N 1
ATOM 575 C CA . ASP A 1 74 ? -28.516 15.32 -4.934 1 96.06 74 ASP A CA 1
ATOM 576 C C . ASP A 1 74 ? -29.406 16.219 -4.074 1 96.06 74 ASP A C 1
ATOM 578 O O . ASP A 1 74 ? -30.609 16.344 -4.344 1 96.06 74 ASP A O 1
ATOM 582 N N . ILE A 1 75 ? -28.859 16.766 -3.074 1 97.62 75 ILE A N 1
ATOM 583 C CA . ILE A 1 75 ? -29.625 17.594 -2.135 1 97.62 75 ILE A CA 1
ATOM 584 C C . ILE A 1 75 ? -29.359 19.062 -2.404 1 97.62 75 ILE A C 1
ATOM 586 O O . ILE A 1 75 ? -28.219 19.531 -2.314 1 97.62 75 ILE A O 1
ATOM 590 N N . PRO A 1 76 ? -30.344 19.844 -2.723 1 97 76 PRO A N 1
ATOM 591 C CA . PRO A 1 76 ? -30.125 21.25 -3.043 1 97 76 PRO A CA 1
ATOM 592 C C . PRO A 1 76 ? -29.906 22.109 -1.798 1 97 76 PRO A C 1
ATOM 594 O O . PRO A 1 76 ? -30.359 21.75 -0.707 1 97 76 PRO A O 1
ATOM 597 N N . LEU A 1 77 ? -29.234 23.25 -1.994 1 96.94 77 LEU A N 1
ATOM 598 C CA . LEU A 1 77 ? -29.172 24.281 -0.965 1 96.94 77 LEU A CA 1
ATOM 599 C C . LEU A 1 77 ? -30.469 25.078 -0.907 1 96.94 77 LEU A C 1
ATOM 601 O O . LEU A 1 77 ? -31.141 25.234 -1.923 1 96.94 77 LEU A O 1
ATOM 605 N N . SER A 1 78 ? -30.812 25.484 0.264 1 95.94 78 SER A N 1
ATOM 606 C CA . SER A 1 78 ? -32.031 26.266 0.466 1 95.94 78 SER A CA 1
ATOM 607 C C . SER A 1 78 ? -31.812 27.391 1.473 1 95.94 78 SER A C 1
ATOM 609 O O . SER A 1 78 ? -30.984 27.266 2.373 1 95.94 78 SER A O 1
ATOM 611 N N . GLY A 1 79 ? -32.531 28.453 1.271 1 93.31 79 GLY A N 1
ATOM 612 C CA . GLY A 1 79 ? -32.5 29.562 2.217 1 93.31 79 GLY A CA 1
ATOM 613 C C . GLY A 1 79 ? -33.438 29.375 3.387 1 93.31 79 GLY A C 1
ATOM 614 O O . GLY A 1 79 ? -33.406 30.156 4.344 1 93.31 79 GLY A O 1
ATOM 615 N N . SER A 1 80 ? -34.188 28.344 3.381 1 92.44 80 SER A N 1
ATOM 616 C CA . SER A 1 80 ? -35.188 28.141 4.402 1 92.44 80 SER A CA 1
ATOM 617 C C . SER A 1 80 ? -34.594 27.672 5.715 1 92.44 80 SER A C 1
ATOM 619 O O . SER A 1 80 ? -33.875 26.656 5.75 1 92.44 80 SER A O 1
ATOM 621 N N . ARG A 1 81 ? -35 28.266 6.793 1 92.06 81 ARG A N 1
ATOM 622 C CA . ARG A 1 81 ? -34.531 27.891 8.125 1 92.06 81 ARG A CA 1
ATOM 623 C C . ARG A 1 81 ? -35.219 26.609 8.609 1 92.06 81 ARG A C 1
ATOM 625 O O . ARG A 1 81 ? -34.812 26.016 9.609 1 92.06 81 ARG A O 1
ATOM 632 N N . GLN A 1 82 ? -36.188 26.188 7.859 1 93.12 82 GLN A N 1
ATOM 633 C CA . GLN A 1 82 ? -36.906 24.969 8.219 1 93.12 82 GLN A CA 1
ATOM 634 C C . GLN A 1 82 ? -36.344 23.766 7.48 1 93.12 82 GLN A C 1
ATOM 636 O O . GLN A 1 82 ? -36.906 22.656 7.57 1 93.12 82 GLN A O 1
ATOM 641 N N . SER A 1 83 ? -35.219 23.969 6.848 1 96.81 83 SER A N 1
ATOM 642 C CA . SER A 1 83 ? -34.594 22.859 6.145 1 96.81 83 SER A CA 1
ATOM 643 C C . SER A 1 83 ? -34.219 21.734 7.105 1 96.81 83 SER A C 1
ATOM 645 O O . SER A 1 83 ? -33.75 21.984 8.211 1 96.81 83 SER A O 1
ATOM 647 N N . PRO A 1 84 ? -34.406 20.516 6.734 1 97.94 84 PRO A N 1
ATOM 648 C CA . PRO A 1 84 ? -34.094 19.375 7.602 1 97.94 84 PRO A CA 1
ATOM 649 C C . PRO A 1 84 ? -32.594 19.266 7.898 1 97.94 84 PRO A C 1
ATOM 651 O O . PRO A 1 84 ? -32.188 18.672 8.906 1 97.94 84 PRO A O 1
ATOM 654 N N . ILE A 1 85 ? -31.766 19.719 6.973 1 98.69 85 ILE A N 1
ATOM 655 C CA . ILE A 1 85 ? -30.328 19.75 7.215 1 98.69 85 ILE A CA 1
ATOM 656 C C . ILE A 1 85 ? -29.875 21.203 7.434 1 98.69 85 ILE A C 1
ATOM 658 O O . ILE A 1 85 ? -30.047 22.047 6.555 1 98.69 85 ILE A O 1
ATOM 662 N N . ARG A 1 86 ? -29.281 21.453 8.594 1 98.62 86 ARG A N 1
ATOM 663 C CA . ARG A 1 86 ? -28.938 22.828 8.938 1 98.62 86 ARG A CA 1
ATOM 664 C C . ARG A 1 86 ? -27.5 22.938 9.422 1 98.62 86 ARG A C 1
ATOM 666 O O . ARG A 1 86 ? -27.047 22.125 10.219 1 98.62 86 ARG A O 1
ATOM 673 N N . LEU A 1 87 ? -26.781 23.875 8.898 1 98.75 87 LEU A N 1
ATOM 674 C CA . LEU A 1 87 ? -25.469 24.312 9.398 1 98.75 87 LEU A CA 1
ATOM 675 C C . LEU A 1 87 ? -25.594 25.641 10.141 1 98.75 87 LEU A C 1
ATOM 677 O O . LEU A 1 87 ? -26.141 26.609 9.617 1 98.75 87 LEU A O 1
ATOM 681 N N . ILE A 1 88 ? -25.078 25.656 11.398 1 98.06 88 ILE A N 1
ATOM 682 C CA . ILE A 1 88 ? -25.344 26.812 12.258 1 98.06 88 ILE A CA 1
ATOM 683 C C . ILE A 1 88 ? -24.062 27.203 12.984 1 98.06 88 ILE A C 1
ATOM 685 O O . ILE A 1 88 ? -23.375 26.359 13.547 1 98.06 88 ILE A O 1
ATOM 689 N N . ILE A 1 89 ? -23.719 28.469 12.922 1 98.12 89 ILE A N 1
ATOM 690 C CA . ILE A 1 89 ? -22.734 29 13.859 1 98.12 89 ILE A CA 1
ATOM 691 C C . ILE A 1 89 ? -23.422 29.359 15.18 1 98.12 89 ILE A C 1
ATOM 693 O O . ILE A 1 89 ? -24.328 30.172 15.219 1 98.12 89 ILE A O 1
ATOM 697 N N . ASP A 1 90 ? -23.047 28.703 16.25 1 97.31 90 ASP A N 1
ATOM 698 C CA . ASP A 1 90 ? -23.609 28.891 17.594 1 97.31 90 ASP A CA 1
ATOM 699 C C . ASP A 1 90 ? -22.594 29.516 18.531 1 97.31 90 ASP A C 1
ATOM 701 O O . ASP A 1 90 ? -21.766 28.812 19.125 1 97.31 90 ASP A O 1
ATOM 705 N N . PRO A 1 91 ? -22.688 30.734 18.797 1 92.88 91 PRO A N 1
ATOM 706 C CA . PRO A 1 91 ? -21.703 31.438 19.625 1 92.88 91 PRO A CA 1
ATOM 707 C C . PRO A 1 91 ? -21.734 30.969 21.078 1 92.88 91 PRO A C 1
ATOM 709 O O . PRO A 1 91 ? -20.844 31.297 21.859 1 92.88 91 PRO A O 1
ATOM 712 N N . GLN A 1 92 ? -22.734 30.25 21.484 1 95.62 92 GLN A N 1
ATOM 713 C CA . GLN A 1 92 ? -22.844 29.781 22.859 1 95.62 92 GLN A CA 1
ATOM 714 C C . GLN A 1 92 ? -21.906 28.609 23.125 1 95.62 92 GLN A C 1
ATOM 716 O O . GLN A 1 92 ? -21.656 28.25 24.266 1 95.62 92 GLN A O 1
ATOM 721 N N . LEU A 1 93 ? -21.469 28 22.047 1 96.75 93 LEU A N 1
ATOM 722 C CA . LEU A 1 93 ? -20.531 26.906 22.203 1 96.75 93 LEU A CA 1
ATOM 723 C C . LEU A 1 93 ? -19.172 27.422 22.656 1 96.75 93 LEU A C 1
ATOM 725 O O . LEU A 1 93 ? -18.641 28.391 22.094 1 96.75 93 LEU A O 1
ATOM 729 N N . GLU A 1 94 ? -18.688 26.766 23.672 1 93.81 94 GLU A N 1
ATOM 730 C CA . GLU A 1 94 ? -17.422 27.188 24.25 1 93.81 94 GLU A CA 1
ATOM 731 C C . GLU A 1 94 ? -16.25 26.672 23.422 1 93.81 94 GLU A C 1
ATOM 733 O O . GLU A 1 94 ? -16.234 25.516 23 1 93.81 94 GLU A O 1
ATOM 738 N N . GLY A 1 95 ? -15.227 27.578 23.234 1 93.75 95 GLY A N 1
ATOM 739 C CA . GLY A 1 95 ? -14.07 27.234 22.438 1 93.75 95 GLY A CA 1
ATOM 740 C C . GLY A 1 95 ? -14.281 27.469 20.953 1 93.75 95 GLY A C 1
ATOM 741 O O . GLY A 1 95 ? -15.352 27.172 20.422 1 93.75 95 GLY A O 1
ATOM 742 N N . LYS A 1 96 ? -13.375 27.812 20.266 1 95.88 96 LYS A N 1
ATOM 743 C CA . LYS A 1 96 ? -13.5 28.266 18.891 1 95.88 96 LYS A CA 1
ATOM 744 C C . LYS A 1 96 ? -13.695 27.094 17.938 1 95.88 96 LYS A C 1
ATOM 746 O O . LYS A 1 96 ? -14.203 27.266 16.828 1 95.88 96 LYS A O 1
ATOM 751 N N . GLU A 1 97 ? -13.328 25.875 18.391 1 98.12 97 GLU A N 1
ATOM 752 C CA . GLU A 1 97 ? -13.367 24.75 17.469 1 98.12 97 GLU A CA 1
ATOM 753 C C . GLU A 1 97 ? -14.375 23.703 17.938 1 98.12 97 GLU A C 1
ATOM 755 O O . GLU A 1 97 ? -14.383 22.562 17.438 1 98.12 97 GLU A O 1
ATOM 760 N N . HIS A 1 98 ? -15.211 24.062 18.891 1 98.62 98 HIS A N 1
ATOM 761 C CA . HIS A 1 98 ? -16.25 23.203 19.438 1 98.62 98 HIS A CA 1
ATOM 762 C C . HIS A 1 98 ? -17.406 23.047 18.438 1 98.62 98 HIS A C 1
ATOM 764 O O . HIS A 1 98 ? -17.891 24.031 17.891 1 98.62 98 HIS A O 1
ATOM 770 N N . TYR A 1 99 ? -17.781 21.766 18.141 1 98.75 99 TYR A N 1
ATOM 771 C CA . TYR A 1 99 ? -18.938 21.531 17.281 1 98.75 99 TYR A CA 1
ATOM 772 C C . TYR A 1 99 ? -19.812 20.406 17.828 1 98.75 99 TYR A C 1
ATOM 774 O O . TYR A 1 99 ? -19.359 19.625 18.672 1 98.75 99 TYR A O 1
ATOM 782 N N . GLN A 1 100 ? -21.031 20.438 17.375 1 98.75 100 GLN A N 1
ATOM 783 C CA . GLN A 1 100 ? -22 19.391 17.672 1 98.75 100 GLN A CA 1
ATOM 784 C C . GLN A 1 100 ? -22.656 18.859 16.406 1 98.75 100 GLN A C 1
ATOM 786 O O . GLN A 1 100 ? -22.953 19.641 15.484 1 98.75 100 GLN A O 1
ATOM 791 N N . LEU A 1 101 ? -22.75 17.578 16.312 1 98.75 101 LEU A N 1
ATOM 792 C CA . LEU A 1 101 ? -23.5 16.891 15.273 1 98.75 101 LEU A CA 1
ATOM 793 C C . LEU A 1 101 ? -24.688 16.141 15.867 1 98.75 101 LEU A C 1
ATOM 795 O O . LEU A 1 101 ? -24.516 15.273 16.719 1 98.75 101 LEU A O 1
ATOM 799 N N . LYS A 1 102 ? -25.859 16.516 15.469 1 98.44 102 LYS A N 1
ATOM 800 C CA . LYS A 1 102 ? -27.078 15.844 15.906 1 98.44 102 LYS A CA 1
ATOM 801 C C . LYS A 1 102 ? -27.875 15.32 14.719 1 98.44 102 LYS A C 1
ATOM 803 O O . LYS A 1 102 ? -28.25 16.078 13.828 1 98.44 102 LYS A O 1
ATOM 808 N N . VAL A 1 103 ? -28.094 14.062 14.703 1 98.12 103 VAL A N 1
ATOM 809 C CA . VAL A 1 103 ? -28.906 13.406 13.68 1 98.12 103 VAL A CA 1
ATOM 810 C C . VAL A 1 103 ? -30.047 12.641 14.344 1 98.12 103 VAL A C 1
ATOM 812 O O . VAL A 1 103 ? -29.812 11.844 15.258 1 98.12 103 VAL A O 1
ATOM 815 N N . ASP A 1 104 ? -31.234 12.898 13.969 1 96.56 104 ASP A N 1
ATOM 816 C CA . ASP A 1 104 ? -32.406 12.133 14.367 1 96.56 104 ASP A CA 1
ATOM 817 C C . ASP A 1 104 ? -33.375 11.969 13.195 1 96.56 104 ASP A C 1
ATOM 819 O O . ASP A 1 104 ? -33.031 12.273 12.055 1 96.56 104 ASP A O 1
ATOM 823 N N . GLN A 1 105 ? -34.562 11.469 13.5 1 95.5 105 GLN A N 1
ATOM 824 C CA . GLN A 1 105 ? -35.531 11.148 12.438 1 95.5 105 GLN A CA 1
ATOM 825 C C . GLN A 1 105 ? -35.938 12.406 11.672 1 95.5 105 GLN A C 1
ATOM 827 O O . GLN A 1 105 ? -36.25 12.344 10.484 1 95.5 105 GLN A O 1
ATOM 832 N N . LYS A 1 106 ? -35.875 13.484 12.32 1 95.12 106 LYS A N 1
ATOM 833 C CA . LYS A 1 106 ? -36.375 14.727 11.758 1 95.12 106 LYS A CA 1
ATOM 834 C C . LYS A 1 106 ? -35.344 15.398 10.859 1 95.12 106 LYS A C 1
ATOM 836 O O . LYS A 1 106 ? -35.688 16.188 9.984 1 95.12 106 LYS A O 1
ATOM 841 N N . GLY A 1 107 ? -34.094 15.141 11.211 1 97.44 107 GLY A N 1
ATOM 842 C CA . GLY A 1 107 ? -33.094 15.789 10.391 1 97.44 107 GLY A CA 1
ATOM 843 C C . GLY A 1 107 ? -31.703 15.742 11 1 97.44 107 GLY A C 1
ATOM 844 O O . GLY A 1 107 ? -31.422 14.891 11.844 1 97.44 107 GLY A O 1
ATOM 845 N N . MET A 1 108 ? -30.797 16.578 10.438 1 98.38 108 MET A N 1
ATOM 846 C CA . MET A 1 108 ? -29.391 16.688 10.844 1 98.38 108 MET A CA 1
ATOM 847 C C . MET A 1 108 ? -29.016 18.141 11.094 1 98.38 108 MET A C 1
ATOM 849 O O . MET A 1 108 ? -29.297 19.016 10.273 1 98.38 108 MET A O 1
ATOM 853 N N . THR A 1 109 ? -28.469 18.391 12.219 1 98.56 109 THR A N 1
ATOM 854 C CA . THR A 1 109 ? -27.953 19.719 12.531 1 98.56 109 THR A CA 1
ATOM 855 C C . THR A 1 109 ? -26.484 19.672 12.898 1 98.56 109 THR A C 1
ATOM 857 O O . THR A 1 109 ? -26.078 18.875 13.758 1 98.56 109 THR A O 1
ATOM 860 N N . ILE A 1 110 ? -25.672 20.438 12.227 1 98.81 110 ILE A N 1
ATOM 861 C CA . ILE A 1 110 ? -24.281 20.656 12.57 1 98.81 110 ILE A CA 1
ATOM 862 C C . ILE A 1 110 ? -24.094 22.094 13.094 1 98.81 110 ILE A C 1
ATOM 864 O O . ILE A 1 110 ? -24.25 23.047 12.344 1 98.81 110 ILE A O 1
ATOM 868 N N . SER A 1 111 ? -23.812 22.172 14.359 1 98.62 111 SER A N 1
ATOM 869 C CA . SER A 1 111 ? -23.578 23.469 15 1 98.62 111 SER A CA 1
ATOM 870 C C . SER A 1 111 ? -22.109 23.594 15.438 1 98.62 111 SER A C 1
ATOM 872 O O . SER A 1 111 ? -21.516 22.625 15.914 1 98.62 111 SER A O 1
ATOM 874 N N . GLY A 1 112 ? -21.531 24.766 15.203 1 98.62 112 GLY A N 1
ATOM 875 C CA . GLY A 1 112 ? -20.172 25.031 15.625 1 98.62 112 GLY A CA 1
ATOM 876 C C . GLY A 1 112 ? -19.953 26.438 16.125 1 98.62 112 GLY A C 1
ATOM 877 O O . GLY A 1 112 ? -20.688 27.359 15.75 1 98.62 112 GLY A O 1
ATOM 878 N N . ALA A 1 113 ? -18.938 26.609 16.969 1 98.31 113 ALA A N 1
ATOM 879 C CA . ALA A 1 113 ? -18.594 27.922 17.516 1 98.31 113 ALA A CA 1
ATOM 880 C C . ALA A 1 113 ? -18.078 28.844 16.438 1 98.31 113 ALA A C 1
ATOM 882 O O . ALA A 1 113 ? -18.125 30.078 16.578 1 98.31 113 ALA A O 1
ATOM 883 N N . SER A 1 114 ? -17.609 28.344 15.375 1 98.12 114 SER A N 1
ATOM 884 C CA . SER A 1 114 ? -17.062 29.062 14.227 1 98.12 114 SER A CA 1
ATOM 885 C C . SER A 1 114 ? -17.328 28.312 12.922 1 98.12 114 SER A C 1
ATOM 887 O O . SER A 1 114 ? -17.844 27.188 12.938 1 98.12 114 SER A O 1
ATOM 889 N N . ALA A 1 115 ? -17.062 28.969 11.805 1 98.25 115 ALA A N 1
ATOM 890 C CA . ALA A 1 115 ? -17.188 28.328 10.508 1 98.25 115 ALA A CA 1
ATOM 891 C C . ALA A 1 115 ? -16.297 27.094 10.406 1 98.25 115 ALA A C 1
ATOM 893 O O . ALA A 1 115 ? -16.688 26.078 9.836 1 98.25 115 ALA A O 1
ATOM 894 N N . ALA A 1 116 ? -15.086 27.188 10.953 1 98.56 116 ALA A N 1
ATOM 895 C CA . ALA A 1 116 ? -14.164 26.062 10.953 1 98.56 116 ALA A CA 1
ATOM 896 C C . ALA A 1 116 ? -14.734 24.875 11.734 1 98.56 116 ALA A C 1
ATOM 898 O O . ALA A 1 116 ? -14.648 23.734 11.289 1 98.56 116 ALA A O 1
ATOM 899 N N . ALA A 1 117 ? -15.289 25.188 12.875 1 98.75 117 ALA A N 1
ATOM 900 C CA . ALA A 1 117 ? -15.883 24.141 13.703 1 98.75 117 ALA A CA 1
ATOM 901 C C . ALA A 1 117 ? -17 23.422 12.953 1 98.75 117 ALA A C 1
ATOM 903 O O . ALA A 1 117 ? -17.109 22.188 13 1 98.75 117 ALA A O 1
ATOM 904 N N . VAL A 1 118 ? -17.812 24.172 12.281 1 98.81 118 VAL A N 1
ATOM 905 C CA . VAL A 1 118 ? -18.891 23.578 11.492 1 98.81 118 VAL A CA 1
ATOM 906 C C . VAL A 1 118 ? -18.297 22.672 10.414 1 98.81 118 VAL A C 1
ATOM 908 O O . VAL A 1 118 ? -18.797 21.562 10.18 1 98.81 118 VAL A O 1
ATOM 911 N N . PHE A 1 119 ? -17.25 23.109 9.773 1 98.81 119 PHE A N 1
ATOM 912 C CA . PHE A 1 119 ? -16.578 22.328 8.742 1 98.81 119 PHE A CA 1
ATOM 913 C C . PHE A 1 119 ? -16.047 21.016 9.312 1 98.81 119 PHE A C 1
ATOM 915 O O . PHE A 1 119 ? -16.156 19.969 8.664 1 98.81 119 PHE A O 1
ATOM 922 N N . TYR A 1 120 ? -15.492 21.047 10.516 1 98.88 120 TYR A N 1
ATOM 923 C CA . TYR A 1 120 ? -15.055 19.812 11.172 1 98.88 120 TYR A CA 1
ATOM 924 C C . TYR A 1 120 ? -16.234 18.859 11.383 1 98.88 120 TYR A C 1
ATOM 926 O O . TYR A 1 120 ? -16.094 17.641 11.234 1 98.88 120 TYR A O 1
ATOM 934 N N . GLY A 1 121 ? -17.359 19.438 11.758 1 98.88 121 GLY A N 1
ATOM 935 C CA . GLY A 1 121 ? -18.562 18.625 11.844 1 98.88 121 GLY A CA 1
ATOM 936 C C . GLY A 1 121 ? -18.938 17.969 10.531 1 98.88 121 GLY A C 1
ATOM 937 O O . GLY A 1 121 ? -19.359 16.812 10.516 1 98.88 121 GLY A O 1
ATOM 938 N N . VAL A 1 122 ? -18.781 18.672 9.438 1 98.88 122 VAL A N 1
ATOM 939 C CA . VAL A 1 122 ? -19.047 18.141 8.109 1 98.88 122 VAL A CA 1
ATOM 940 C C . VAL A 1 122 ? -18.125 16.969 7.812 1 98.88 122 VAL A C 1
ATOM 942 O O . VAL A 1 122 ? -18.547 15.945 7.262 1 98.88 122 VAL A O 1
ATOM 945 N N . MET A 1 123 ? -16.828 17.078 8.188 1 98.81 123 MET A N 1
ATOM 946 C CA . MET A 1 123 ? -15.891 15.977 8.008 1 98.81 123 MET A CA 1
ATOM 947 C C . MET A 1 123 ? -16.312 14.766 8.836 1 98.81 123 MET A C 1
ATOM 949 O O . MET A 1 123 ? -16.156 13.625 8.391 1 98.81 123 MET A O 1
ATOM 953 N N . THR A 1 124 ? -16.844 15.023 9.984 1 98.88 124 THR A N 1
ATOM 954 C CA . THR A 1 124 ? -17.344 13.938 10.82 1 98.88 124 THR A CA 1
ATOM 955 C C . THR A 1 124 ? -18.516 13.234 10.141 1 98.88 124 THR A C 1
ATOM 957 O O . THR A 1 124 ? -18.609 12.008 10.172 1 98.88 124 THR A O 1
ATOM 960 N N . VAL A 1 125 ? -19.391 13.977 9.492 1 98.81 125 VAL A N 1
ATOM 961 C CA . VAL A 1 125 ? -20.5 13.383 8.758 1 98.81 125 VAL A CA 1
ATOM 962 C C . VAL A 1 125 ? -19.969 12.438 7.68 1 98.81 125 VAL A C 1
ATOM 964 O O . VAL A 1 125 ? -20.469 11.32 7.516 1 98.81 125 VAL A O 1
ATOM 967 N N . ASP A 1 126 ? -18.953 12.883 6.98 1 98.69 126 ASP A N 1
ATOM 968 C CA . ASP A 1 126 ? -18.344 12.031 5.961 1 98.69 126 ASP A CA 1
ATOM 969 C C . ASP A 1 126 ? -17.891 10.703 6.551 1 98.69 126 ASP A C 1
ATOM 971 O O . ASP A 1 126 ? -18.125 9.641 5.961 1 98.69 126 ASP A O 1
ATOM 975 N N . GLN A 1 127 ? -17.297 10.734 7.695 1 98.44 127 GLN A N 1
ATOM 976 C CA . GLN A 1 127 ? -16.75 9.547 8.344 1 98.44 127 GLN A CA 1
ATOM 977 C C . GLN A 1 127 ? -17.859 8.656 8.883 1 98.44 127 GLN A C 1
ATOM 979 O O . GLN A 1 127 ? -17.75 7.43 8.844 1 98.44 127 GLN A O 1
ATOM 984 N N . VAL A 1 128 ? -18.922 9.258 9.375 1 98.19 128 VAL A N 1
ATOM 985 C CA . VAL A 1 128 ? -20.078 8.492 9.828 1 98.19 128 VAL A CA 1
ATOM 986 C C . VAL A 1 128 ? -20.656 7.699 8.656 1 98.19 128 VAL A C 1
ATOM 988 O O . VAL A 1 128 ? -20.938 6.504 8.789 1 98.19 128 VAL A O 1
ATOM 991 N N . LEU A 1 129 ? -20.828 8.359 7.566 1 97.94 129 LEU A N 1
ATOM 992 C CA . LEU A 1 129 ? -21.375 7.711 6.379 1 97.94 129 LEU A CA 1
ATOM 993 C C . LEU A 1 129 ? -20.422 6.648 5.848 1 97.94 129 LEU A C 1
ATOM 995 O O . LEU A 1 129 ? -20.844 5.562 5.449 1 97.94 129 LEU A O 1
ATOM 999 N N . LEU A 1 130 ? -19.172 6.961 5.863 1 96.88 130 LEU A N 1
ATOM 1000 C CA . LEU A 1 130 ? -18.141 6.031 5.418 1 96.88 130 LEU A CA 1
ATOM 1001 C C . LEU A 1 130 ? -18.188 4.742 6.23 1 96.88 130 LEU A C 1
ATOM 1003 O O . LEU A 1 130 ? -17.984 3.652 5.688 1 96.88 130 LEU A O 1
ATOM 1007 N N . GLY A 1 131 ? -18.422 4.891 7.484 1 96 131 GLY A N 1
ATOM 1008 C CA . GLY A 1 131 ? -18.438 3.752 8.383 1 96 131 GLY A CA 1
ATOM 1009 C C . GLY A 1 131 ? -19.703 2.939 8.297 1 96 131 GLY A C 1
ATOM 1010 O O . GLY A 1 131 ? -19.688 1.713 8.422 1 96 131 GLY A O 1
ATOM 1011 N N . ASP A 1 132 ? -20.812 3.594 8.109 1 95.44 132 ASP A N 1
ATOM 1012 C CA . ASP A 1 132 ? -22.109 2.93 8.086 1 95.44 132 ASP A CA 1
ATOM 1013 C C . ASP A 1 132 ? -22.578 2.713 6.648 1 95.44 132 ASP A C 1
ATOM 1015 O O . ASP A 1 132 ? -23.609 3.262 6.238 1 95.44 132 ASP A O 1
ATOM 1019 N N . VAL A 1 133 ? -21.969 1.814 6.02 1 93.75 133 VAL A N 1
ATOM 1020 C CA . VAL A 1 133 ? -22.188 1.569 4.598 1 93.75 133 VAL A CA 1
ATOM 1021 C C . VAL A 1 133 ? -23.625 1.13 4.363 1 93.75 133 VAL A C 1
ATOM 1023 O O . VAL A 1 133 ? -24.25 1.521 3.373 1 93.75 133 VAL A O 1
ATOM 1026 N N . CYS A 1 134 ? -24.172 0.351 5.219 1 94 134 CYS A N 1
ATOM 1027 C CA . CYS A 1 134 ? -25.516 -0.193 5.043 1 94 134 CYS A CA 1
ATOM 1028 C C . CYS A 1 134 ? -26.562 0.916 5.062 1 94 134 CYS A C 1
ATOM 1030 O O . CYS A 1 134 ? -27.406 0.999 4.164 1 94 134 CYS A O 1
ATOM 1032 N N . SER A 1 135 ? -26.5 1.771 6.07 1 95.12 135 SER A N 1
ATOM 1033 C CA . SER A 1 135 ? -27.438 2.887 6.141 1 95.12 135 SER A CA 1
ATOM 1034 C C . SER A 1 135 ? -27.234 3.857 4.984 1 95.12 135 SER A C 1
ATOM 1036 O O . SER A 1 135 ? -28.203 4.363 4.41 1 95.12 135 SER A O 1
ATOM 1038 N N . SER A 1 136 ? -26.016 4.113 4.66 1 95.75 136 SER A N 1
ATOM 1039 C CA . SER A 1 136 ? -25.703 5.027 3.566 1 95.75 136 SER A CA 1
ATOM 1040 C C . SER A 1 136 ? -26.281 4.527 2.248 1 95.75 136 SER A C 1
ATOM 1042 O O . SER A 1 136 ? -26.828 5.312 1.466 1 95.75 136 SER A O 1
ATOM 1044 N N . ASN A 1 137 ? -26.156 3.236 2.039 1 93.44 137 ASN A N 1
ATOM 1045 C CA . ASN A 1 137 ? -26.703 2.645 0.817 1 93.44 137 ASN A CA 1
ATOM 1046 C C . ASN A 1 137 ? -28.219 2.789 0.746 1 93.44 137 ASN A C 1
ATOM 1048 O O . ASN A 1 137 ? -28.781 2.891 -0.343 1 93.44 137 ASN A O 1
ATOM 1052 N N . ARG A 1 138 ? -28.844 2.836 1.847 1 94.38 138 ARG A N 1
ATOM 1053 C CA . ARG A 1 138 ? -30.297 3.01 1.915 1 94.38 138 ARG A CA 1
ATOM 1054 C C . ARG A 1 138 ? -30.672 4.488 1.94 1 94.38 138 ARG A C 1
ATOM 1056 O O . ARG A 1 138 ? -31.828 4.836 2.148 1 94.38 138 ARG A O 1
ATOM 1063 N N . LYS A 1 139 ? -29.688 5.367 1.842 1 97.19 139 LYS A N 1
ATOM 1064 C CA . LYS A 1 139 ? -29.891 6.816 1.894 1 97.19 139 LYS A CA 1
ATOM 1065 C C . LYS A 1 139 ? -30.484 7.242 3.229 1 97.19 139 LYS A C 1
ATOM 1067 O O . LYS A 1 139 ? -31.406 8.055 3.266 1 97.19 139 LYS A O 1
ATOM 1072 N N . GLU A 1 140 ? -29.984 6.602 4.258 1 97.12 140 GLU A N 1
ATOM 1073 C CA . GLU A 1 140 ? -30.391 6.895 5.625 1 97.12 140 GLU A CA 1
ATOM 1074 C C . GLU A 1 140 ? -29.188 7.168 6.52 1 97.12 140 GLU A C 1
ATOM 1076 O O . GLU A 1 140 ? -28.078 6.762 6.199 1 97.12 140 GLU A O 1
ATOM 1081 N N . MET A 1 141 ? -29.422 7.914 7.539 1 97.5 141 MET A N 1
ATOM 1082 C CA . MET A 1 141 ? -28.422 8.094 8.594 1 97.5 141 MET A CA 1
ATOM 1083 C C . MET A 1 141 ? -28.953 7.633 9.938 1 97.5 141 MET A C 1
ATOM 1085 O O . MET A 1 141 ? -30.016 8.102 10.383 1 97.5 141 MET A O 1
ATOM 1089 N N . THR A 1 142 ? -28.219 6.664 10.531 1 96.56 142 THR A N 1
ATOM 1090 C CA . THR A 1 142 ? -28.562 6.23 11.875 1 96.56 142 THR A CA 1
ATOM 1091 C C . THR A 1 142 ? -28.391 7.379 12.875 1 96.56 142 THR A C 1
ATOM 1093 O O . THR A 1 142 ? -27.422 8.133 12.805 1 96.56 142 THR A O 1
ATOM 1096 N N . PRO A 1 143 ? -29.406 7.539 13.781 1 97.31 143 PRO A N 1
ATOM 1097 C CA . PRO A 1 143 ? -29.312 8.641 14.742 1 97.31 143 PRO A CA 1
ATOM 1098 C C . PRO A 1 143 ? -28.016 8.609 15.555 1 97.31 143 PRO A C 1
ATOM 1100 O O . PRO A 1 143 ? -27.562 7.539 15.977 1 97.31 143 PRO A O 1
ATOM 1103 N N . ILE A 1 144 ? -27.453 9.773 15.766 1 97.56 144 ILE A N 1
ATOM 1104 C CA . ILE A 1 144 ? -26.188 9.906 16.5 1 97.56 144 ILE A CA 1
ATOM 1105 C C . ILE A 1 144 ? -26.047 11.328 17.031 1 97.56 144 ILE A C 1
ATOM 1107 O O . ILE A 1 144 ? -26.547 12.273 16.422 1 97.56 144 ILE A O 1
ATOM 1111 N N . SER A 1 145 ? -25.516 11.477 18.172 1 98.25 145 SER A N 1
ATOM 1112 C CA . SER A 1 145 ? -25.156 12.766 18.75 1 98.25 145 SER A CA 1
ATOM 1113 C C . SER A 1 145 ? -23.672 12.812 19.109 1 98.25 145 SER A C 1
ATOM 1115 O O . SER A 1 145 ? -23.188 11.977 19.875 1 98.25 145 SER A O 1
ATOM 1117 N N . ILE A 1 146 ? -22.953 13.734 18.516 1 98.62 146 ILE A N 1
ATOM 1118 C CA . ILE A 1 146 ? -21.531 13.906 18.766 1 98.62 146 ILE A CA 1
ATOM 1119 C C . ILE A 1 146 ? -21.266 15.328 19.266 1 98.62 146 ILE A C 1
ATOM 1121 O O . ILE A 1 146 ? -21.766 16.297 18.703 1 98.62 146 ILE A O 1
ATOM 1125 N N . ASP A 1 147 ? -20.656 15.477 20.375 1 98.56 147 ASP A N 1
ATOM 1126 C CA . ASP A 1 147 ? -20.125 16.703 20.953 1 98.56 147 ASP A CA 1
ATOM 1127 C C . ASP A 1 147 ? -18.609 16.672 21.047 1 98.56 147 ASP A C 1
ATOM 1129 O O . ASP A 1 147 ? -18.047 15.898 21.828 1 98.56 147 ASP A O 1
ATOM 1133 N N . ASP A 1 148 ? -17.969 17.578 20.203 1 98.56 148 ASP A N 1
ATOM 1134 C CA . ASP A 1 148 ? -16.562 17.312 19.984 1 98.56 148 ASP A CA 1
ATOM 1135 C C . ASP A 1 148 ? -15.758 18.609 19.859 1 98.56 148 ASP A C 1
ATOM 1137 O O . ASP A 1 148 ? -16.297 19.641 19.469 1 98.56 148 ASP A O 1
ATOM 1141 N N . ALA A 1 149 ? -14.578 18.578 20.328 1 98.38 149 ALA A N 1
ATOM 1142 C CA . ALA A 1 149 ? -13.578 19.625 20.219 1 98.38 149 ALA A CA 1
ATOM 1143 C C . ALA A 1 149 ? -12.164 19.047 20.312 1 98.38 149 ALA A C 1
ATOM 1145 O O . ALA A 1 149 ? -11.953 18.016 20.938 1 98.38 149 ALA A O 1
ATOM 1146 N N . PRO A 1 150 ? -11.203 19.688 19.703 1 98.38 150 PRO A N 1
ATOM 1147 C CA . PRO A 1 150 ? -9.844 19.141 19.75 1 98.38 150 PRO A CA 1
ATOM 1148 C C . PRO A 1 150 ? -9.156 19.359 21.094 1 98.38 150 PRO A C 1
ATOM 1150 O O . PRO A 1 150 ? -9.461 20.312 21.797 1 98.38 150 PRO A O 1
ATOM 1153 N N . ARG A 1 151 ? -8.227 18.484 21.391 1 97.31 151 ARG A N 1
ATOM 1154 C CA . ARG A 1 151 ? -7.348 18.641 22.547 1 97.31 151 ARG A CA 1
ATOM 1155 C C . ARG A 1 151 ? -6.406 19.828 22.359 1 97.31 151 ARG A C 1
ATOM 1157 O O . ARG A 1 151 ? -6.164 20.594 23.297 1 97.31 151 ARG A O 1
ATOM 1164 N N . PHE A 1 152 ? -5.887 20.031 21.156 1 97.75 152 PHE A N 1
ATOM 1165 C CA . PHE A 1 152 ? -4.977 21.125 20.844 1 97.75 152 PHE A CA 1
ATOM 1166 C C . PHE A 1 152 ? -5.469 21.891 19.625 1 97.75 152 PHE A C 1
ATOM 1168 O O . PHE A 1 152 ? -5.973 21.312 18.672 1 97.75 152 PHE A O 1
ATOM 1175 N N . GLY A 1 153 ? -5.246 23.172 19.641 1 97.81 153 GLY A N 1
ATOM 1176 C CA . GLY A 1 153 ? -5.758 24.031 18.594 1 97.81 153 GLY A CA 1
ATOM 1177 C C . GLY A 1 153 ? -4.867 24.078 17.359 1 97.81 153 GLY A C 1
ATOM 1178 O O . GLY A 1 153 ? -5.312 24.453 16.281 1 97.81 153 GLY A O 1
ATOM 1179 N N . TYR A 1 154 ? -3.625 23.719 17.516 1 98.56 154 TYR A N 1
ATOM 1180 C CA . TYR A 1 154 ? -2.662 23.703 16.422 1 98.56 154 TYR A CA 1
ATOM 1181 C C . TYR A 1 154 ? -2.359 22.281 15.969 1 98.56 154 TYR A C 1
ATOM 1183 O O . TYR A 1 154 ? -1.705 21.531 16.688 1 98.56 154 TYR A O 1
ATOM 1191 N N . ARG A 1 155 ? -2.822 21.859 14.812 1 98.88 155 ARG A N 1
ATOM 1192 C CA . ARG A 1 155 ? -2.635 20.531 14.234 1 98.88 155 ARG A CA 1
ATOM 1193 C C . ARG A 1 155 ? -2.057 20.625 12.828 1 98.88 155 ARG A C 1
ATOM 1195 O O . ARG A 1 155 ? -2.785 20.906 11.867 1 98.88 155 ARG A O 1
ATOM 1202 N N . ALA A 1 156 ? -0.706 20.297 12.719 1 98.94 156 ALA A N 1
ATOM 1203 C CA . ALA A 1 156 ? 0.022 20.703 11.516 1 98.94 156 ALA A CA 1
ATOM 1204 C C . ALA A 1 156 ? 0.657 19.484 10.836 1 98.94 156 ALA A C 1
ATOM 1206 O O . ALA A 1 156 ? 0.999 18.5 11.492 1 98.94 156 ALA A O 1
ATOM 1207 N N . LEU A 1 157 ? 0.709 19.578 9.555 1 98.94 157 LEU A N 1
ATOM 1208 C CA . LEU A 1 157 ? 1.617 18.797 8.727 1 98.94 157 LEU A CA 1
ATOM 1209 C C . LEU A 1 157 ? 2.588 19.688 7.973 1 98.94 157 LEU A C 1
ATOM 1211 O O . LEU A 1 157 ? 2.289 20.859 7.727 1 98.94 157 LEU A O 1
ATOM 1215 N N . MET A 1 158 ? 3.764 19.141 7.676 1 98.88 158 MET A N 1
ATOM 1216 C CA . MET A 1 158 ? 4.805 19.922 7.008 1 98.88 158 MET A CA 1
ATOM 1217 C C . MET A 1 158 ? 5.199 19.281 5.684 1 98.88 158 MET A C 1
ATOM 1219 O O . MET A 1 158 ? 5.316 18.062 5.59 1 98.88 158 MET A O 1
ATOM 1223 N N . LEU A 1 159 ? 5.32 20.094 4.652 1 98.81 159 LEU A N 1
ATOM 1224 C CA . LEU A 1 159 ? 5.902 19.703 3.371 1 98.81 159 LEU A CA 1
ATOM 1225 C C . LEU A 1 159 ? 7.227 20.422 3.133 1 98.81 159 LEU A C 1
ATOM 1227 O O . LEU A 1 159 ? 7.395 21.578 3.545 1 98.81 159 LEU A O 1
ATOM 1231 N N . ASP A 1 160 ? 8.133 19.797 2.453 1 98.25 160 ASP A N 1
ATOM 1232 C CA . ASP A 1 160 ? 9.469 20.328 2.188 1 98.25 160 ASP A CA 1
ATOM 1233 C C . ASP A 1 160 ? 9.742 20.406 0.688 1 98.25 160 ASP A C 1
ATOM 1235 O O . ASP A 1 160 ? 10.602 19.688 0.17 1 98.25 160 ASP A O 1
ATOM 1239 N N . PRO A 1 161 ? 9.125 21.312 0.01 1 98.12 161 PRO A N 1
ATOM 1240 C CA . PRO A 1 161 ? 9.406 21.484 -1.418 1 98.12 161 PRO A CA 1
ATOM 1241 C C . PRO A 1 161 ? 10.805 22.031 -1.684 1 98.12 161 PRO A C 1
ATOM 1243 O O . PRO A 1 161 ? 11.258 22.047 -2.83 1 98.12 161 PRO A O 1
ATOM 1246 N N . ALA A 1 162 ? 11.5 22.578 -0.674 1 97.25 162 ALA A N 1
ATOM 1247 C CA . ALA A 1 162 ? 12.844 23.109 -0.868 1 97.25 162 ALA A CA 1
ATOM 1248 C C . ALA A 1 162 ? 13.812 22.031 -1.333 1 97.25 162 ALA A C 1
ATOM 1250 O O . ALA A 1 162 ? 14.609 22.25 -2.25 1 97.25 162 ALA A O 1
ATOM 1251 N N . ARG A 1 163 ? 13.734 20.922 -0.751 1 95.19 163 ARG A N 1
ATOM 1252 C CA . ARG A 1 163 ? 14.656 19.844 -1.092 1 95.19 163 ARG A CA 1
ATOM 1253 C C . ARG A 1 163 ? 14.195 19.109 -2.348 1 95.19 163 ARG A C 1
ATOM 1255 O O . ARG A 1 163 ? 15.016 18.75 -3.197 1 95.19 163 ARG A O 1
ATOM 1262 N N . HIS A 1 164 ? 12.875 18.859 -2.436 1 94.88 164 HIS A N 1
ATOM 1263 C CA . HIS A 1 164 ? 12.258 18.359 -3.66 1 94.88 164 HIS A CA 1
ATOM 1264 C C . HIS A 1 164 ? 10.977 19.109 -3.98 1 94.88 164 HIS A C 1
ATOM 1266 O O . HIS A 1 164 ? 10.008 19.047 -3.215 1 94.88 164 HIS A O 1
ATOM 1272 N N . PHE A 1 165 ? 10.984 19.75 -5.109 1 97.62 165 PHE A N 1
ATOM 1273 C CA . PHE A 1 165 ? 9.883 20.609 -5.492 1 97.62 165 PHE A CA 1
ATOM 1274 C C . PHE A 1 165 ? 8.602 19.812 -5.691 1 97.62 165 PHE A C 1
ATOM 1276 O O . PHE A 1 165 ? 8.633 18.719 -6.262 1 97.62 165 PHE A O 1
ATOM 1283 N N . LEU A 1 166 ? 7.477 20.312 -5.23 1 98.38 166 LEU A N 1
ATOM 1284 C CA . LEU A 1 166 ? 6.129 19.781 -5.426 1 98.38 166 LEU A CA 1
ATOM 1285 C C . LEU A 1 166 ? 5.27 20.766 -6.219 1 98.38 166 LEU A C 1
ATOM 1287 O O . LEU A 1 166 ? 5.094 21.922 -5.805 1 98.38 166 LEU A O 1
ATOM 1291 N N . PRO A 1 167 ? 4.715 20.375 -7.285 1 98 167 PRO A N 1
ATOM 1292 C CA . PRO A 1 167 ? 3.801 21.266 -8.016 1 98 167 PRO A CA 1
ATOM 1293 C C . PRO A 1 167 ? 2.617 21.719 -7.16 1 98 167 PRO A C 1
ATOM 1295 O O . PRO A 1 167 ? 2.182 20.984 -6.262 1 98 167 PRO A O 1
ATOM 1298 N N . ILE A 1 168 ? 2.092 22.859 -7.496 1 98.12 168 ILE A N 1
ATOM 1299 C CA . ILE A 1 168 ? 1.07 23.516 -6.684 1 98.12 168 ILE A CA 1
ATOM 1300 C C . ILE A 1 168 ? -0.163 22.609 -6.59 1 98.12 168 ILE A C 1
ATOM 1302 O O . ILE A 1 168 ? -0.82 22.562 -5.551 1 98.12 168 ILE A O 1
ATOM 1306 N N . GLU A 1 169 ? -0.531 21.875 -7.684 1 98.06 169 GLU A N 1
ATOM 1307 C CA . GLU A 1 169 ? -1.698 21 -7.68 1 98.06 169 GLU A CA 1
ATOM 1308 C C . GLU A 1 169 ? -1.503 19.812 -6.73 1 98.06 169 GLU A C 1
ATOM 1310 O O . GLU A 1 169 ? -2.465 19.328 -6.133 1 98.06 169 GLU A O 1
ATOM 1315 N N . ASP A 1 170 ? -0.236 19.391 -6.582 1 98.19 170 ASP A N 1
ATOM 1316 C CA . ASP A 1 170 ? 0.073 18.328 -5.645 1 98.19 170 ASP A CA 1
ATOM 1317 C C . ASP A 1 170 ? -0.096 18.781 -4.199 1 98.19 170 ASP A C 1
ATOM 1319 O O . ASP A 1 170 ? -0.571 18.031 -3.35 1 98.19 170 ASP A O 1
ATOM 1323 N N . VAL A 1 171 ? 0.24 20 -3.936 1 98.81 171 VAL A N 1
ATOM 1324 C CA . VAL A 1 171 ? 0.063 20.562 -2.602 1 98.81 171 VAL A CA 1
ATOM 1325 C C . VAL A 1 171 ? -1.426 20.688 -2.281 1 98.81 171 VAL A C 1
ATOM 1327 O O . VAL A 1 171 ? -1.856 20.344 -1.175 1 98.81 171 VAL A O 1
ATOM 1330 N N . LYS A 1 172 ? -2.234 21.125 -3.244 1 98.75 172 LYS A N 1
ATOM 1331 C CA . LYS A 1 172 ? -3.682 21.188 -3.061 1 98.75 172 LYS A CA 1
ATOM 1332 C C . LYS A 1 172 ? -4.258 19.797 -2.768 1 98.75 172 LYS A C 1
ATOM 1334 O O . LYS A 1 172 ? -5.094 19.641 -1.875 1 98.75 172 LYS A O 1
ATOM 1339 N N . PHE A 1 173 ? -3.811 18.797 -3.545 1 98.44 173 PHE A N 1
ATOM 1340 C CA . PHE A 1 173 ? -4.227 17.406 -3.338 1 98.44 173 PHE A CA 1
ATOM 1341 C C . PHE A 1 173 ? -3.943 16.969 -1.908 1 98.44 173 PHE A C 1
ATOM 1343 O O . PHE A 1 173 ? -4.777 16.312 -1.278 1 98.44 173 PHE A O 1
ATOM 1350 N N . TYR A 1 174 ? -2.781 17.359 -1.429 1 98.69 174 TYR A N 1
ATOM 1351 C CA . TYR A 1 174 ? -2.389 17.016 -0.065 1 98.69 174 TYR A CA 1
ATOM 1352 C C . TYR A 1 174 ? -3.311 17.672 0.95 1 98.69 174 TYR A C 1
ATOM 1354 O O . TYR A 1 174 ? -3.748 17.031 1.911 1 98.69 174 TYR A O 1
ATOM 1362 N N . ILE A 1 175 ? -3.65 18.906 0.743 1 98.81 175 ILE A N 1
ATOM 1363 C CA . ILE A 1 175 ? -4.535 19.672 1.624 1 98.81 175 ILE A CA 1
ATOM 1364 C C . ILE A 1 175 ? -5.906 19 1.681 1 98.81 175 ILE A C 1
ATOM 1366 O O . ILE A 1 175 ? -6.492 18.859 2.756 1 98.81 175 ILE A O 1
ATOM 1370 N N . ASP A 1 176 ? -6.383 18.516 0.563 1 98.38 176 ASP A N 1
ATOM 1371 C CA . ASP A 1 176 ? -7.684 17.859 0.508 1 98.38 176 ASP A CA 1
ATOM 1372 C C . ASP A 1 176 ? -7.723 16.641 1.429 1 98.38 176 ASP A C 1
ATOM 1374 O O . ASP A 1 176 ? -8.758 16.344 2.031 1 98.38 176 ASP A O 1
ATOM 1378 N N . GLN A 1 177 ? -6.617 15.977 1.505 1 98.31 177 GLN A N 1
ATOM 1379 C CA . GLN A 1 177 ? -6.594 14.781 2.342 1 98.31 177 GLN A CA 1
ATOM 1380 C C . GLN A 1 177 ? -6.453 15.148 3.816 1 98.31 177 GLN A C 1
ATOM 1382 O O . GLN A 1 177 ? -7.129 14.57 4.672 1 98.31 177 GLN A O 1
ATOM 1387 N N . MET A 1 178 ? -5.59 16.109 4.133 1 98.25 178 MET A N 1
ATOM 1388 C CA . MET A 1 178 ? -5.305 16.406 5.535 1 98.25 178 MET A CA 1
ATOM 1389 C C . MET A 1 178 ? -6.539 16.953 6.238 1 98.25 178 MET A C 1
ATOM 1391 O O . MET A 1 178 ? -6.758 16.688 7.422 1 98.25 178 MET A O 1
ATOM 1395 N N . VAL A 1 179 ? -7.441 17.688 5.496 1 98.62 179 VAL A N 1
ATOM 1396 C CA . VAL A 1 179 ? -8.578 18.344 6.145 1 98.62 179 VAL A CA 1
ATOM 1397 C C . VAL A 1 179 ? -9.617 17.312 6.539 1 98.62 179 VAL A C 1
ATOM 1399 O O . VAL A 1 179 ? -10.398 17.516 7.469 1 98.62 179 VAL A O 1
ATOM 1402 N N . ARG A 1 180 ? -9.617 16.156 5.871 1 98.31 180 ARG A N 1
ATOM 1403 C CA . ARG A 1 180 ? -10.523 15.062 6.227 1 98.31 180 ARG A CA 1
ATOM 1404 C C . ARG A 1 180 ? -10.289 14.602 7.66 1 98.31 180 ARG A C 1
ATOM 1406 O O . ARG A 1 180 ? -11.203 14.07 8.305 1 98.31 180 ARG A O 1
ATOM 1413 N N . TYR A 1 181 ? -9.094 14.867 8.102 1 98.88 181 TYR A N 1
ATOM 1414 C CA . TYR A 1 181 ? -8.727 14.391 9.43 1 98.88 181 TYR A CA 1
ATOM 1415 C C . TYR A 1 181 ? -8.453 15.562 10.367 1 98.88 181 TYR A C 1
ATOM 1417 O O . TYR A 1 181 ? -7.746 15.422 11.367 1 98.88 181 TYR A O 1
ATOM 1425 N N . LYS A 1 182 ? -8.914 16.797 9.906 1 98.75 182 LYS A N 1
ATOM 1426 C CA . LYS A 1 182 ? -9.109 17.984 10.727 1 98.75 182 LYS A CA 1
ATOM 1427 C C . LYS A 1 182 ? -7.773 18.625 11.086 1 98.75 182 LYS A C 1
ATOM 1429 O O . LYS A 1 182 ? -7.648 19.266 12.133 1 98.75 182 LYS A O 1
ATOM 1434 N N . TYR A 1 183 ? -6.738 18.344 10.305 1 98.94 183 TYR A N 1
ATOM 1435 C CA . TYR A 1 183 ? -5.555 19.203 10.352 1 98.94 183 TYR A CA 1
ATOM 1436 C C . TYR A 1 183 ? -5.887 20.609 9.898 1 98.94 183 TYR A C 1
ATOM 1438 O O . TYR A 1 183 ? -6.707 20.812 9 1 98.94 183 TYR A O 1
ATOM 1446 N N . ASN A 1 184 ? -5.223 21.625 10.547 1 98.88 184 ASN A N 1
ATOM 1447 C CA . ASN A 1 184 ? -5.645 22.984 10.219 1 98.88 184 ASN A CA 1
ATOM 1448 C C . ASN A 1 184 ? -4.449 23.875 9.898 1 98.88 184 ASN A C 1
ATOM 1450 O O . ASN A 1 184 ? -4.609 25.078 9.68 1 98.88 184 ASN A O 1
ATOM 1454 N N . VAL A 1 185 ? -3.217 23.328 9.836 1 98.94 185 VAL A N 1
ATOM 1455 C CA . VAL A 1 185 ? -2.031 24.109 9.492 1 98.94 185 VAL A CA 1
ATOM 1456 C C . VAL A 1 185 ? -1.14 23.312 8.547 1 98.94 185 VAL A C 1
ATOM 1458 O O . VAL A 1 185 ? -0.92 22.125 8.75 1 98.94 185 VAL A O 1
ATOM 1461 N N . LEU A 1 186 ? -0.704 23.906 7.484 1 98.94 186 LEU A N 1
ATOM 1462 C CA . LEU A 1 186 ? 0.339 23.375 6.621 1 98.94 186 LEU A CA 1
ATOM 1463 C C . LEU A 1 186 ? 1.586 24.25 6.66 1 98.94 186 LEU A C 1
ATOM 1465 O O . LEU A 1 186 ? 1.548 25.406 6.246 1 98.94 186 LEU A O 1
ATOM 1469 N N . GLN A 1 187 ? 2.621 23.734 7.262 1 98.88 187 GLN A N 1
ATOM 1470 C CA . GLN A 1 187 ? 3.914 24.406 7.176 1 98.88 187 GLN A CA 1
ATOM 1471 C C . GLN A 1 187 ? 4.609 24.094 5.855 1 98.88 187 GLN A C 1
ATOM 1473 O O . GLN A 1 187 ? 4.766 22.922 5.492 1 98.88 187 GLN A O 1
ATOM 1478 N N . LEU A 1 188 ? 5.012 25.094 5.156 1 98.81 188 LEU A N 1
ATOM 1479 C CA . LEU A 1 188 ? 5.699 24.938 3.879 1 98.81 188 LEU A CA 1
ATOM 1480 C C . LEU A 1 188 ? 7.168 25.328 4.004 1 98.81 188 LEU A C 1
ATOM 1482 O O . LEU A 1 188 ? 7.484 26.516 4.176 1 98.81 188 LEU A O 1
ATOM 1486 N N . HIS A 1 189 ? 8.023 24.359 3.963 1 98.75 189 HIS A N 1
ATOM 1487 C CA . HIS A 1 189 ? 9.461 24.562 3.998 1 98.75 189 HIS A CA 1
ATOM 1488 C C . HIS A 1 189 ? 9.984 25.031 2.643 1 98.75 189 HIS A C 1
ATOM 1490 O O . HIS A 1 189 ? 10.297 24.203 1.777 1 98.75 189 HIS A O 1
ATOM 1496 N N . LEU A 1 190 ? 10.25 26.328 2.514 1 98.75 190 LEU A N 1
ATOM 1497 C CA . LEU A 1 190 ? 10.367 26.922 1.185 1 98.75 190 LEU A CA 1
ATOM 1498 C C . LEU A 1 190 ? 11.828 27.156 0.821 1 98.75 190 LEU A C 1
ATOM 1500 O O . LEU A 1 190 ? 12.148 27.406 -0.344 1 98.75 190 LEU A O 1
ATOM 1504 N N . THR A 1 191 ? 12.711 27.156 1.814 1 97.94 191 THR A N 1
ATOM 1505 C CA . THR A 1 191 ? 14.117 27.438 1.517 1 97.94 191 THR A CA 1
ATOM 1506 C C . THR A 1 191 ? 15.031 26.484 2.281 1 97.94 191 THR A C 1
ATOM 1508 O O . THR A 1 191 ? 14.734 26.125 3.42 1 97.94 191 THR A O 1
ATOM 1511 N N . ASP A 1 192 ? 16.078 26.078 1.651 1 96.75 192 ASP A N 1
ATOM 1512 C CA . ASP A 1 192 ? 17.109 25.203 2.211 1 96.75 192 ASP A CA 1
ATOM 1513 C C . ASP A 1 192 ? 18.359 25.203 1.324 1 96.75 192 ASP A C 1
ATOM 1515 O O . ASP A 1 192 ? 18.484 26.031 0.425 1 96.75 192 ASP A O 1
ATOM 1519 N N . ASP A 1 193 ? 19.328 24.375 1.638 1 95.06 193 ASP A N 1
ATOM 1520 C CA . ASP A 1 193 ? 20.531 24.219 0.844 1 95.06 193 ASP A CA 1
ATOM 1521 C C . ASP A 1 193 ? 20.219 23.797 -0.586 1 95.06 193 ASP A C 1
ATOM 1523 O O . ASP A 1 193 ? 20.875 24.234 -1.533 1 95.06 193 ASP A O 1
ATOM 1527 N N . GLN A 1 194 ? 19.156 23.047 -0.741 1 93.75 194 GLN A N 1
ATOM 1528 C CA . GLN A 1 194 ? 18.875 22.359 -1.991 1 93.75 194 GLN A CA 1
ATOM 1529 C C . GLN A 1 194 ? 18 23.203 -2.91 1 93.75 194 GLN A C 1
ATOM 1531 O O . GLN A 1 194 ? 17.859 22.906 -4.098 1 93.75 194 GLN A O 1
ATOM 1536 N N . GLY A 1 195 ? 17.391 24.297 -2.234 1 95.5 195 GLY A N 1
ATOM 1537 C CA . GLY A 1 195 ? 16.578 25.094 -3.137 1 95.5 195 GLY A CA 1
ATOM 1538 C C . GLY A 1 195 ? 15.93 26.281 -2.461 1 95.5 195 GLY A C 1
ATOM 1539 O O . GLY A 1 195 ? 15.789 26.312 -1.237 1 95.5 195 GLY A O 1
ATOM 1540 N N . TRP A 1 196 ? 15.625 27.328 -3.264 1 97.56 196 TRP A N 1
ATOM 1541 C CA . TRP A 1 196 ? 14.789 28.484 -2.945 1 97.56 196 TRP A CA 1
ATOM 1542 C C . TRP A 1 196 ? 13.508 28.484 -3.766 1 97.56 196 TRP A C 1
ATOM 1544 O O . TRP A 1 196 ? 13.547 28.625 -4.988 1 97.56 196 TRP A O 1
ATOM 1554 N N . ARG A 1 197 ? 12.32 28.391 -3.111 1 98.44 197 ARG A N 1
ATOM 1555 C CA . ARG A 1 197 ? 11.133 27.969 -3.857 1 98.44 197 ARG A CA 1
ATOM 1556 C C . ARG A 1 197 ? 10.055 29.047 -3.828 1 98.44 197 ARG A C 1
ATOM 1558 O O . ARG A 1 197 ? 8.906 28.797 -4.195 1 98.44 197 ARG A O 1
ATOM 1565 N N . ILE A 1 198 ? 10.352 30.266 -3.441 1 98.69 198 ILE A N 1
ATOM 1566 C CA . ILE A 1 198 ? 9.344 31.328 -3.391 1 98.69 198 ILE A CA 1
ATOM 1567 C C . ILE A 1 198 ? 9.836 32.531 -4.168 1 98.69 198 ILE A C 1
ATOM 1569 O O . ILE A 1 198 ? 10.977 32.969 -3.994 1 98.69 198 ILE A O 1
ATOM 1573 N N . GLU A 1 199 ? 8.984 33.062 -4.977 1 98.44 199 GLU A N 1
ATOM 1574 C CA . GLU A 1 199 ? 9.289 34.281 -5.73 1 98.44 199 GLU A CA 1
ATOM 1575 C C . GLU A 1 199 ? 9.391 35.5 -4.805 1 98.44 199 GLU A C 1
ATOM 1577 O O . GLU A 1 199 ? 8.484 35.781 -4.02 1 98.44 199 GLU A O 1
ATOM 1582 N N . ILE A 1 200 ? 10.469 36.188 -4.82 1 98.56 200 ILE A N 1
ATOM 1583 C CA . ILE A 1 200 ? 10.68 37.5 -4.207 1 98.56 200 ILE A CA 1
ATOM 1584 C C . ILE A 1 200 ? 10.914 38.531 -5.293 1 98.56 200 ILE A C 1
ATOM 1586 O O . ILE A 1 200 ? 11.961 38.562 -5.934 1 98.56 200 ILE A O 1
ATOM 1590 N N . ARG A 1 201 ? 10.008 39.406 -5.426 1 98.19 201 ARG A N 1
ATOM 1591 C CA . ARG A 1 201 ? 10.016 40.344 -6.555 1 98.19 201 ARG A CA 1
ATOM 1592 C C . ARG A 1 201 ? 11.227 41.281 -6.488 1 98.19 201 ARG A C 1
ATOM 1594 O O . ARG A 1 201 ? 11.852 41.562 -7.512 1 98.19 201 ARG A O 1
ATOM 1601 N N . LYS A 1 202 ? 11.625 41.719 -5.371 1 98.19 202 LYS A N 1
ATOM 1602 C CA . LYS A 1 202 ? 12.766 42.625 -5.211 1 98.19 202 LYS A CA 1
ATOM 1603 C C . LYS A 1 202 ? 14.078 41.875 -5.457 1 98.19 202 LYS A C 1
ATOM 1605 O O . LYS A 1 202 ? 15.117 42.5 -5.652 1 98.19 202 LYS A O 1
ATOM 1610 N N . HIS A 1 203 ? 14.031 40.562 -5.379 1 98.31 203 HIS A N 1
ATOM 1611 C CA . HIS A 1 203 ? 15.25 39.781 -5.531 1 98.31 203 HIS A CA 1
ATOM 1612 C C . HIS A 1 203 ? 15.039 38.625 -6.488 1 98.31 203 HIS A C 1
ATOM 1614 O O . HIS A 1 203 ? 15.148 37.438 -6.09 1 98.31 203 HIS A O 1
ATOM 1620 N N . PRO A 1 204 ? 14.914 38.844 -7.738 1 97.5 204 PRO A N 1
ATOM 1621 C CA . PRO A 1 204 ? 14.586 37.781 -8.711 1 97.5 204 PRO A CA 1
ATOM 1622 C C . PRO A 1 204 ? 15.719 36.781 -8.891 1 97.5 204 PRO A C 1
ATOM 1624 O O . PRO A 1 204 ? 15.484 35.656 -9.359 1 97.5 204 PRO A O 1
ATOM 1627 N N . LYS A 1 205 ? 16.953 37.094 -8.477 1 96.31 205 LYS A N 1
ATOM 1628 C CA . LYS A 1 205 ? 18.094 36.188 -8.602 1 96.31 205 LYS A CA 1
ATOM 1629 C C . LYS A 1 205 ? 17.906 34.938 -7.762 1 96.31 205 LYS A C 1
ATOM 1631 O O . LYS A 1 205 ? 18.5 33.875 -8.047 1 96.31 205 LYS A O 1
ATOM 1636 N N . LEU A 1 206 ? 17.109 34.969 -6.797 1 97.44 206 LEU A N 1
ATOM 1637 C CA . LEU A 1 206 ? 16.938 33.875 -5.848 1 97.44 206 LEU A CA 1
ATOM 1638 C C . LEU A 1 206 ? 16.281 32.656 -6.523 1 97.44 206 LEU A C 1
ATOM 1640 O O . LEU A 1 206 ? 16.531 31.531 -6.121 1 97.44 206 LEU A O 1
ATOM 1644 N N . THR A 1 207 ? 15.438 32.844 -7.527 1 96.19 207 THR A N 1
ATOM 1645 C CA . THR A 1 207 ? 14.688 31.75 -8.141 1 96.19 207 THR A CA 1
ATOM 1646 C C . THR A 1 207 ? 15.211 31.453 -9.547 1 96.19 207 THR A C 1
ATOM 1648 O O . THR A 1 207 ? 14.625 30.656 -10.273 1 96.19 207 THR A O 1
ATOM 1651 N N . ALA A 1 208 ? 16.297 32.062 -9.914 1 89.25 208 ALA A N 1
ATOM 1652 C CA . ALA A 1 208 ? 16.797 31.922 -11.273 1 89.25 208 ALA A CA 1
ATOM 1653 C C . ALA A 1 208 ? 17.188 30.469 -11.555 1 89.25 208 ALA A C 1
ATOM 1655 O O . ALA A 1 208 ? 17.969 29.875 -10.812 1 89.25 208 ALA A O 1
ATOM 1656 N N . GLY A 1 209 ? 16.625 29.906 -12.555 1 89.38 209 GLY A N 1
ATOM 1657 C CA . GLY A 1 209 ? 17 28.594 -13.047 1 89.38 209 GLY A CA 1
ATOM 1658 C C . GLY A 1 209 ? 16.453 27.453 -12.219 1 89.38 209 GLY A C 1
ATOM 1659 O O . GLY A 1 209 ? 16.891 26.312 -12.344 1 89.38 209 GLY A O 1
ATOM 1660 N N . GLN A 1 210 ? 15.523 27.703 -11.312 1 92.38 210 GLN A N 1
ATOM 1661 C CA . GLN A 1 210 ? 14.977 26.641 -10.461 1 92.38 210 GLN A CA 1
ATOM 1662 C C . GLN A 1 210 ? 13.453 26.656 -10.484 1 92.38 210 GLN A C 1
ATOM 1664 O O . GLN A 1 210 ? 12.836 27.641 -10.898 1 92.38 210 GLN A O 1
ATOM 1669 N N . SER A 1 211 ? 12.883 25.469 -10.148 1 96.06 211 SER A N 1
ATOM 1670 C CA . SER A 1 211 ? 11.445 25.422 -9.922 1 96.06 211 SER A CA 1
ATOM 1671 C C . SER A 1 211 ? 11.055 26.188 -8.664 1 96.06 211 SER A C 1
ATOM 1673 O O . SER A 1 211 ? 11.734 26.078 -7.637 1 96.06 211 SER A O 1
ATOM 1675 N N . PHE A 1 212 ? 10.047 27 -8.742 1 98.19 212 PHE A N 1
ATOM 1676 C CA . PHE A 1 212 ? 9.57 27.781 -7.609 1 98.19 212 PHE A CA 1
ATOM 1677 C C . PHE A 1 212 ? 8.094 28.125 -7.766 1 98.19 212 PHE A C 1
ATOM 1679 O O . PHE A 1 212 ? 7.496 27.859 -8.812 1 98.19 212 PHE A O 1
ATOM 1686 N N . TYR A 1 213 ? 7.48 28.625 -6.711 1 98.81 213 TYR A N 1
ATOM 1687 C CA . TYR A 1 213 ? 6.109 29.125 -6.73 1 98.81 213 TYR A CA 1
ATOM 1688 C C . TYR A 1 213 ? 6.082 30.625 -6.973 1 98.81 213 TYR A C 1
ATOM 1690 O O . TYR A 1 213 ? 6.73 31.391 -6.258 1 98.81 213 TYR A O 1
ATOM 1698 N N . THR A 1 214 ? 5.301 31.031 -7.93 1 98.62 214 THR A N 1
ATOM 1699 C CA . THR A 1 214 ? 5.062 32.469 -8.102 1 98.62 214 THR A CA 1
ATOM 1700 C C . THR A 1 214 ? 4.176 33 -6.977 1 98.62 214 THR A C 1
ATOM 1702 O O . THR A 1 214 ? 3.516 32.219 -6.277 1 98.62 214 THR A O 1
ATOM 1705 N N . GLN A 1 215 ? 4.223 34.312 -6.738 1 98.38 215 GLN A N 1
ATOM 1706 C CA . GLN A 1 215 ? 3.352 34.906 -5.723 1 98.38 215 GLN A CA 1
ATOM 1707 C C . GLN A 1 215 ? 1.882 34.688 -6.07 1 98.38 215 GLN A C 1
ATOM 1709 O O . GLN A 1 215 ? 1.046 34.531 -5.18 1 98.38 215 GLN A O 1
ATOM 1714 N N . GLU A 1 216 ? 1.564 34.656 -7.359 1 98.56 216 GLU A N 1
ATOM 1715 C CA . GLU A 1 216 ? 0.198 34.406 -7.793 1 98.56 216 GLU A CA 1
ATOM 1716 C C . GLU A 1 216 ? -0.215 32.969 -7.457 1 98.56 216 GLU A C 1
ATOM 1718 O O . GLU A 1 216 ? -1.327 32.719 -6.977 1 98.56 216 GLU A O 1
ATOM 1723 N N . GLU A 1 217 ? 0.68 32.031 -7.746 1 98.62 217 GLU A N 1
ATOM 1724 C CA . GLU A 1 217 ? 0.409 30.625 -7.422 1 98.62 217 GLU A CA 1
ATOM 1725 C C . GLU A 1 217 ? 0.216 30.438 -5.922 1 98.62 217 GLU A C 1
ATOM 1727 O O . GLU A 1 217 ? -0.696 29.719 -5.492 1 98.62 217 GLU A O 1
ATOM 1732 N N . LEU A 1 218 ? 1.028 31.047 -5.164 1 98.81 218 LEU A N 1
ATOM 1733 C CA . LEU A 1 218 ? 0.937 30.938 -3.711 1 98.81 218 LEU A CA 1
ATOM 1734 C C . LEU A 1 218 ? -0.333 31.594 -3.189 1 98.81 218 LEU A C 1
ATOM 1736 O O . LEU A 1 218 ? -0.978 31.078 -2.275 1 98.81 218 LEU A O 1
ATOM 1740 N N . ALA A 1 219 ? -0.686 32.75 -3.729 1 98.75 219 ALA A N 1
ATOM 1741 C CA . ALA A 1 219 ? -1.932 33.406 -3.334 1 98.75 219 ALA A CA 1
ATOM 1742 C C . ALA A 1 219 ? -3.131 32.5 -3.594 1 98.75 219 ALA A C 1
ATOM 1744 O O . ALA A 1 219 ? -4.043 32.406 -2.768 1 98.75 219 ALA A O 1
ATOM 1745 N N . ASP A 1 220 ? -3.082 31.875 -4.727 1 98.75 220 ASP A N 1
ATOM 1746 C CA . ASP A 1 220 ? -4.141 30.938 -5.066 1 98.75 220 ASP A CA 1
ATOM 1747 C C . ASP A 1 220 ? -4.172 29.766 -4.086 1 98.75 220 ASP A C 1
ATOM 1749 O O . ASP A 1 220 ? -5.246 29.359 -3.633 1 98.75 220 ASP A O 1
ATOM 1753 N N . LEU A 1 221 ? -3.037 29.234 -3.762 1 98.88 221 LEU A N 1
ATOM 1754 C CA . LEU A 1 221 ? -2.934 28.141 -2.809 1 98.88 221 LEU A CA 1
ATOM 1755 C C . LEU A 1 221 ? -3.443 28.562 -1.435 1 98.88 221 LEU A C 1
ATOM 1757 O O . LEU A 1 221 ? -4.137 27.797 -0.764 1 98.88 221 LEU A O 1
ATOM 1761 N N . ILE A 1 222 ? -3.098 29.75 -1.035 1 98.88 222 ILE A N 1
ATOM 1762 C CA . ILE A 1 222 ? -3.494 30.281 0.263 1 98.88 222 ILE A CA 1
ATOM 1763 C C . ILE A 1 222 ? -5.016 30.406 0.325 1 98.88 222 ILE A C 1
ATOM 1765 O O . ILE A 1 222 ? -5.637 30.016 1.314 1 98.88 222 ILE A O 1
ATOM 1769 N N . ARG A 1 223 ? -5.645 30.906 -0.705 1 98.62 223 ARG A N 1
ATOM 1770 C CA . ARG A 1 223 ? -7.098 31 -0.771 1 98.62 223 ARG A CA 1
ATOM 1771 C C . ARG A 1 223 ? -7.746 29.625 -0.722 1 98.62 223 ARG A C 1
ATOM 1773 O O . ARG A 1 223 ? -8.727 29.406 -0.009 1 98.62 223 ARG A O 1
ATOM 1780 N N . TYR A 1 224 ? -7.18 28.719 -1.478 1 98.69 224 TYR A N 1
ATOM 1781 C CA . TYR A 1 224 ? -7.66 27.344 -1.517 1 98.69 224 TYR A CA 1
ATOM 1782 C C . TYR A 1 224 ? -7.645 26.719 -0.126 1 98.69 224 TYR A C 1
ATOM 1784 O O . TYR A 1 224 ? -8.625 26.109 0.298 1 98.69 224 TYR A O 1
ATOM 1792 N N . ALA A 1 225 ? -6.547 26.875 0.547 1 98.88 225 ALA A N 1
ATOM 1793 C CA . ALA A 1 225 ? -6.379 26.344 1.896 1 98.88 225 ALA A CA 1
ATOM 1794 C C . ALA A 1 225 ? -7.328 27.031 2.879 1 98.88 225 ALA A C 1
ATOM 1796 O O . ALA A 1 225 ? -7.953 26.359 3.709 1 98.88 225 ALA A O 1
ATOM 1797 N N . ALA A 1 226 ? -7.512 28.312 2.748 1 98.56 226 ALA A N 1
ATOM 1798 C CA . ALA A 1 226 ? -8.336 29.094 3.666 1 98.56 226 ALA A CA 1
ATOM 1799 C C . ALA A 1 226 ? -9.797 28.672 3.58 1 98.56 226 ALA A C 1
ATOM 1801 O O . ALA A 1 226 ? -10.5 28.641 4.594 1 98.56 226 ALA A O 1
ATOM 1802 N N . GLU A 1 227 ? -10.211 28.391 2.379 1 97.94 227 GLU A N 1
ATOM 1803 C CA . GLU A 1 227 ? -11.578 27.922 2.193 1 97.94 227 GLU A CA 1
ATOM 1804 C C . GLU A 1 227 ? -11.836 26.641 2.977 1 97.94 227 GLU A C 1
ATOM 1806 O O . GLU A 1 227 ? -12.961 26.359 3.391 1 97.94 227 GLU A O 1
ATOM 1811 N N . ARG A 1 228 ? -10.805 25.969 3.271 1 98.69 228 ARG A N 1
ATOM 1812 C CA . ARG A 1 228 ? -10.875 24.688 3.961 1 98.69 228 ARG A CA 1
ATOM 1813 C C . ARG A 1 228 ? -10.391 24.812 5.402 1 98.69 228 ARG A C 1
ATOM 1815 O O . ARG A 1 228 ? -10.156 23.812 6.074 1 98.69 228 ARG A O 1
ATOM 1822 N N . HIS A 1 229 ? -10.172 26.047 5.773 1 98.5 229 HIS A N 1
ATOM 1823 C CA . HIS A 1 229 ? -9.805 26.406 7.137 1 98.5 229 HIS A CA 1
ATOM 1824 C C . HIS A 1 229 ? -8.414 25.875 7.488 1 98.5 229 HIS A C 1
ATOM 1826 O O . HIS A 1 229 ? -8.188 25.438 8.617 1 98.5 229 HIS A O 1
ATOM 1832 N N . VAL A 1 230 ? -7.531 25.875 6.512 1 98.88 230 VAL A N 1
ATOM 1833 C CA . VAL A 1 230 ? -6.125 25.531 6.703 1 98.88 230 VAL A CA 1
ATOM 1834 C C . VAL A 1 230 ? -5.266 26.797 6.57 1 98.88 230 VAL A C 1
ATOM 1836 O O . VAL A 1 230 ? -5.406 27.547 5.605 1 98.88 230 VAL A O 1
ATOM 1839 N N . GLU A 1 231 ? -4.504 26.969 7.562 1 98.75 231 GLU A N 1
ATOM 1840 C CA . GLU A 1 231 ? -3.531 28.062 7.535 1 98.75 231 GLU A CA 1
ATOM 1841 C C . GLU A 1 231 ? -2.195 27.594 6.965 1 98.75 231 GLU A C 1
ATOM 1843 O O . GLU A 1 231 ? -1.68 26.547 7.352 1 98.75 231 GLU A O 1
ATOM 1848 N N . ILE A 1 232 ? -1.635 28.328 6.023 1 98.88 232 ILE A N 1
ATOM 1849 C CA . ILE A 1 232 ? -0.316 28 5.488 1 98.88 232 ILE A CA 1
ATOM 1850 C C . ILE A 1 232 ? 0.743 28.859 6.176 1 98.88 232 ILE A C 1
ATOM 1852 O O . ILE A 1 232 ? 0.668 30.094 6.145 1 98.88 232 ILE A O 1
ATOM 1856 N N . VAL A 1 233 ? 1.707 28.234 6.75 1 98.94 233 VAL A N 1
ATOM 1857 C CA . VAL A 1 233 ? 2.807 28.906 7.434 1 98.94 233 VAL A CA 1
ATOM 1858 C C . VAL A 1 233 ? 4.094 28.734 6.625 1 98.94 233 VAL A C 1
ATOM 1860 O O . VAL A 1 233 ? 4.559 27.625 6.398 1 98.94 233 VAL A O 1
ATOM 1863 N N . PRO A 1 234 ? 4.695 29.844 6.172 1 98.88 234 PRO A N 1
ATOM 1864 C CA . PRO A 1 234 ? 5.953 29.75 5.422 1 98.88 234 PRO A CA 1
ATOM 1865 C C . PRO A 1 234 ? 7.168 29.562 6.332 1 98.88 234 PRO A C 1
ATOM 1867 O O . PRO A 1 234 ? 7.219 30.141 7.422 1 98.88 234 PRO A O 1
ATOM 1870 N N . GLU A 1 235 ? 8.078 28.812 5.859 1 98.81 235 GLU A N 1
ATOM 1871 C CA . GLU A 1 235 ? 9.367 28.672 6.539 1 98.81 235 GLU A CA 1
ATOM 1872 C C . GLU A 1 235 ? 10.516 29.109 5.633 1 98.81 235 GLU A C 1
ATOM 1874 O O . GLU A 1 235 ? 10.656 28.609 4.52 1 98.81 235 GLU A O 1
ATOM 1879 N N . LEU A 1 236 ? 11.297 30.031 6.137 1 98.38 236 LEU A N 1
ATOM 1880 C CA . LEU A 1 236 ? 12.539 30.516 5.543 1 98.38 236 LEU A CA 1
ATOM 1881 C C . LEU A 1 236 ? 13.727 30.25 6.465 1 98.38 236 LEU A C 1
ATOM 1883 O O . LEU A 1 236 ? 14.031 31.047 7.348 1 98.38 236 LEU A O 1
ATOM 1887 N N . ASP A 1 237 ? 14.469 29.266 6.16 1 97.62 237 ASP A N 1
ATOM 1888 C CA . ASP A 1 237 ? 15.438 28.703 7.094 1 97.62 237 ASP A CA 1
ATOM 1889 C C . ASP A 1 237 ? 16.719 29.531 7.121 1 97.62 237 ASP A C 1
ATOM 1891 O O . ASP A 1 237 ? 17.359 29.734 6.086 1 97.62 237 ASP A O 1
ATOM 1895 N N . ILE A 1 238 ? 17.125 30.047 8.305 1 98.06 238 ILE A N 1
ATOM 1896 C CA . ILE A 1 238 ? 18.328 30.812 8.539 1 98.06 238 ILE A CA 1
ATOM 1897 C C . ILE A 1 238 ? 18.828 30.578 9.969 1 98.06 238 ILE A C 1
ATOM 1899 O O . ILE A 1 238 ? 18.062 30.156 10.836 1 98.06 238 ILE A O 1
ATOM 1903 N N . PRO A 1 239 ? 20.094 30.891 10.352 1 97.69 239 PRO A N 1
ATOM 1904 C CA . PRO A 1 239 ? 21.141 31.328 9.43 1 97.69 239 PRO A CA 1
ATOM 1905 C C . PRO A 1 239 ? 21.781 30.172 8.672 1 97.69 239 PRO A C 1
ATOM 1907 O O . PRO A 1 239 ? 22.547 30.391 7.727 1 97.69 239 PRO A O 1
ATOM 1910 N N . GLY A 1 240 ? 21.562 28.922 9.18 1 95.44 240 GLY A N 1
ATOM 1911 C CA . GLY A 1 240 ? 22 27.734 8.453 1 95.44 240 GLY A CA 1
ATOM 1912 C C . GLY A 1 240 ? 21.062 27.359 7.312 1 95.44 240 GLY A C 1
ATOM 1913 O O . GLY A 1 240 ? 20.109 28.078 7.031 1 95.44 240 GLY A O 1
ATOM 1914 N N . HIS A 1 241 ? 21.438 26.297 6.535 1 95.19 241 HIS A N 1
ATOM 1915 C CA . HIS A 1 241 ? 20.594 25.797 5.457 1 95.19 241 HIS A CA 1
ATOM 1916 C C . HIS A 1 241 ? 20.344 26.891 4.418 1 95.19 241 HIS A C 1
ATOM 1918 O O . HIS A 1 241 ? 19.203 27.109 4.004 1 95.19 241 HIS A O 1
ATOM 1924 N N . THR A 1 242 ? 21.453 27.609 4.039 1 95.75 242 THR A N 1
ATOM 1925 C CA . THR A 1 242 ? 21.266 28.797 3.229 1 95.75 242 THR A CA 1
ATOM 1926 C C . THR A 1 242 ? 22.125 28.75 1.969 1 95.75 242 THR A C 1
ATOM 1928 O O . THR A 1 242 ? 22.469 29.781 1.407 1 95.75 242 THR A O 1
ATOM 1931 N N . VAL A 1 243 ? 22.453 27.578 1.488 1 94 243 VAL A N 1
ATOM 1932 C CA . VAL A 1 243 ? 23.297 27.469 0.304 1 94 243 VAL A CA 1
ATOM 1933 C C . VAL A 1 243 ? 22.578 28.062 -0.901 1 94 243 VAL A C 1
ATOM 1935 O O . VAL A 1 243 ? 23.203 28.719 -1.742 1 94 243 VAL A O 1
ATOM 1938 N N . ALA A 1 244 ? 21.312 27.875 -0.997 1 94.88 244 ALA A N 1
ATOM 1939 C CA . ALA A 1 244 ? 20.562 28.391 -2.141 1 94.88 244 ALA A CA 1
ATOM 1940 C C . ALA A 1 244 ? 20.641 29.906 -2.211 1 94.88 244 ALA A C 1
ATOM 1942 O O . ALA A 1 244 ? 20.859 30.484 -3.285 1 94.88 244 ALA A O 1
ATOM 1943 N N . VAL A 1 245 ? 20.453 30.609 -1.118 1 95.69 245 VAL A N 1
ATOM 1944 C CA . VAL A 1 245 ? 20.516 32.062 -1.124 1 95.69 245 VAL A CA 1
ATOM 1945 C C . VAL A 1 245 ? 21.953 32.5 -1.335 1 95.69 245 VAL A C 1
ATOM 1947 O O . VAL A 1 245 ? 22.219 33.5 -2.014 1 95.69 245 VAL A O 1
ATOM 1950 N N . LEU A 1 246 ? 22.953 31.797 -0.799 1 95.25 246 LEU A N 1
ATOM 1951 C CA . LEU A 1 246 ? 24.359 32.156 -0.933 1 95.25 246 LEU A CA 1
ATOM 1952 C C . LEU A 1 246 ? 24.844 31.906 -2.357 1 95.25 246 LEU A C 1
ATOM 1954 O O . LEU A 1 246 ? 25.812 32.531 -2.803 1 95.25 246 LEU A O 1
ATOM 1958 N N . ALA A 1 247 ? 24.188 30.969 -3.018 1 93.31 247 ALA A N 1
ATOM 1959 C CA . ALA A 1 247 ? 24.516 30.781 -4.434 1 93.31 247 ALA A CA 1
ATOM 1960 C C . ALA A 1 247 ? 24.109 32 -5.254 1 93.31 247 ALA A C 1
ATOM 1962 O O . ALA A 1 247 ? 24.812 32.375 -6.191 1 93.31 247 ALA A O 1
ATOM 1963 N N . ALA A 1 248 ? 23.047 32.562 -4.902 1 94.25 248 ALA A N 1
ATOM 1964 C CA . ALA A 1 248 ? 22.562 33.781 -5.582 1 94.25 248 ALA A CA 1
ATOM 1965 C C . ALA A 1 248 ? 23.344 35 -5.125 1 94.25 248 ALA A C 1
ATOM 1967 O O . ALA A 1 248 ? 23.609 35.906 -5.922 1 94.25 248 ALA A O 1
ATOM 1968 N N . TYR A 1 249 ? 23.672 35.062 -3.82 1 95 249 TYR A N 1
ATOM 1969 C CA . TYR A 1 249 ? 24.359 36.188 -3.197 1 95 249 TYR A CA 1
ATOM 1970 C C . TYR A 1 249 ? 25.516 35.688 -2.332 1 95 249 TYR A C 1
ATOM 1972 O O . TYR A 1 249 ? 25.438 35.719 -1.103 1 95 249 TYR A O 1
ATOM 1980 N N . PRO A 1 250 ? 26.609 35.375 -2.955 1 94.44 250 PRO A N 1
ATOM 1981 C CA . PRO A 1 250 ? 27.75 34.844 -2.195 1 94.44 250 PRO A CA 1
ATOM 1982 C C . PRO A 1 250 ? 28.266 35.812 -1.129 1 94.44 250 PRO A C 1
ATOM 1984 O O . PRO A 1 250 ? 28.75 35.375 -0.083 1 94.44 250 PRO A O 1
ATOM 1987 N N . GLU A 1 251 ? 28.078 37.062 -1.339 1 94.38 251 GLU A N 1
ATOM 1988 C CA . GLU A 1 251 ? 28.609 38.094 -0.46 1 94.38 251 GLU A CA 1
ATOM 1989 C C . GLU A 1 251 ? 27.891 38.094 0.885 1 94.38 251 GLU A C 1
ATOM 1991 O O . GLU A 1 251 ? 28.359 38.75 1.835 1 94.38 251 GLU A O 1
ATOM 1996 N N . LEU A 1 252 ? 26.812 37.375 1.006 1 97 252 LEU A N 1
ATOM 1997 C CA . LEU A 1 252 ? 26.047 37.312 2.254 1 97 252 LEU A CA 1
ATOM 1998 C C . LEU A 1 252 ? 26.703 36.344 3.246 1 97 252 LEU A C 1
ATOM 2000 O O . LEU A 1 252 ? 26.344 36.344 4.426 1 97 252 LEU A O 1
ATOM 2004 N N . GLY A 1 253 ? 27.672 35.562 2.822 1 95.5 253 GLY A N 1
ATOM 2005 C CA . GLY A 1 253 ? 28.359 34.625 3.682 1 95.5 253 GLY A CA 1
ATOM 2006 C C . GLY A 1 253 ? 29.484 35.25 4.48 1 95.5 253 GLY A C 1
ATOM 2007 O O . GLY A 1 253 ? 29.719 36.469 4.395 1 95.5 253 GLY A O 1
ATOM 2008 N N . CYS A 1 254 ? 30.094 34.375 5.25 1 94.75 254 CYS A N 1
ATOM 2009 C CA . CYS A 1 254 ? 31.234 34.812 6.043 1 94.75 254 CYS A CA 1
ATOM 2010 C C . CYS A 1 254 ? 32.438 35.125 5.148 1 94.75 254 CYS A C 1
ATOM 2012 O O . CYS A 1 254 ? 32.5 34.656 4.02 1 94.75 254 CYS A O 1
ATOM 2014 N N . THR A 1 255 ? 33.406 35.844 5.641 1 89.69 255 THR A N 1
ATOM 2015 C CA . THR A 1 255 ? 34.5 36.406 4.871 1 89.69 255 THR A CA 1
ATOM 2016 C C . THR A 1 255 ? 35.281 35.281 4.164 1 89.69 255 THR A C 1
ATOM 2018 O O . THR A 1 255 ? 35.719 35.469 3.021 1 89.69 255 THR A O 1
ATOM 2021 N N . HIS A 1 256 ? 35.469 34.219 4.801 1 89.44 256 HIS A N 1
ATOM 2022 C CA . HIS A 1 256 ? 36.312 33.156 4.238 1 89.44 256 HIS A CA 1
ATOM 2023 C C . HIS A 1 256 ? 35.531 32.312 3.227 1 89.44 256 HIS A C 1
ATOM 2025 O O . HIS A 1 256 ? 36.125 31.438 2.576 1 89.44 256 HIS A O 1
ATOM 2031 N N . THR A 1 257 ? 34.25 32.562 3.084 1 85.19 257 THR A N 1
ATOM 2032 C CA . THR A 1 257 ? 33.438 31.766 2.162 1 85.19 257 THR A CA 1
ATOM 2033 C C . THR A 1 257 ? 32.688 32.688 1.181 1 85.19 257 THR A C 1
ATOM 2035 O O . THR A 1 257 ? 31.969 32.219 0.308 1 85.19 257 THR A O 1
ATOM 2038 N N . ASP A 1 258 ? 32.812 34 1.218 1 82.56 258 ASP A N 1
ATOM 2039 C CA . ASP A 1 258 ? 31.938 34.938 0.549 1 82.56 258 ASP A CA 1
ATOM 2040 C C . ASP A 1 258 ? 32.312 35.125 -0.917 1 82.56 258 ASP A C 1
ATOM 2042 O O . ASP A 1 258 ? 31.719 35.906 -1.638 1 82.56 258 ASP A O 1
ATOM 2046 N N . THR A 1 259 ? 33.406 34.406 -1.315 1 77.62 259 THR A N 1
ATOM 2047 C CA . THR A 1 259 ? 33.781 34.5 -2.719 1 77.62 259 THR A CA 1
ATOM 2048 C C . THR A 1 259 ? 33.688 33.156 -3.406 1 77.62 259 THR A C 1
ATOM 2050 O O . THR A 1 259 ? 33.906 33.031 -4.613 1 77.62 259 THR A O 1
ATOM 2053 N N . ILE A 1 260 ? 33.344 32.188 -2.625 1 77.69 260 ILE A N 1
ATOM 2054 C CA . ILE A 1 260 ? 33.312 30.828 -3.17 1 77.69 260 ILE A CA 1
ATOM 2055 C C . ILE A 1 260 ? 31.953 30.516 -3.77 1 77.69 260 ILE A C 1
ATOM 2057 O O . ILE A 1 260 ? 30.922 30.812 -3.16 1 77.69 260 ILE A O 1
ATOM 2061 N N . ALA A 1 261 ? 32.094 30.016 -5.039 1 75.38 261 ALA A N 1
ATOM 2062 C CA . ALA A 1 261 ? 30.875 29.562 -5.691 1 75.38 261 ALA A CA 1
ATOM 2063 C C . ALA A 1 261 ? 30.25 28.391 -4.953 1 75.38 261 ALA A C 1
ATOM 2065 O O . ALA A 1 261 ? 30.969 27.484 -4.492 1 75.38 261 ALA A O 1
ATOM 2066 N N . LYS A 1 262 ? 28.875 28.578 -4.84 1 80 262 LYS A N 1
ATOM 2067 C CA . LYS A 1 262 ? 28.188 27.531 -4.086 1 80 262 LYS A CA 1
ATOM 2068 C C . LYS A 1 262 ? 27.359 26.641 -5.016 1 80 262 LYS A C 1
ATOM 2070 O O . LYS A 1 262 ? 26.766 27.125 -5.977 1 80 262 LYS A O 1
ATOM 2075 N N . ASN A 1 263 ? 27.469 25.281 -4.789 1 76.75 263 ASN A N 1
ATOM 2076 C CA . ASN A 1 263 ? 26.672 24.328 -5.531 1 76.75 263 ASN A CA 1
ATOM 2077 C C . ASN A 1 263 ? 25.391 23.969 -4.777 1 76.75 263 ASN A C 1
ATOM 2079 O O . ASN A 1 263 ? 25.438 23.391 -3.689 1 76.75 263 ASN A O 1
ATOM 2083 N N . VAL A 1 264 ? 24.312 24.359 -5.449 1 76.69 264 VAL A N 1
ATOM 2084 C CA . VAL A 1 264 ? 23 24.047 -4.879 1 76.69 264 VAL A CA 1
ATOM 2085 C C . VAL A 1 264 ? 22.734 22.547 -4.965 1 76.69 264 VAL A C 1
ATOM 2087 O O . VAL A 1 264 ? 23.109 21.906 -5.949 1 76.69 264 VAL A O 1
ATOM 2090 N N . GLY A 1 265 ? 22.219 21.875 -3.912 1 73.94 265 GLY A N 1
ATOM 2091 C CA . GLY A 1 265 ? 21.828 20.469 -3.969 1 73.94 265 GLY A CA 1
ATOM 2092 C C . GLY A 1 265 ? 22.5 19.625 -2.912 1 73.94 265 GLY A C 1
ATOM 2093 O O . GLY A 1 265 ? 22.062 18.5 -2.646 1 73.94 265 GLY A O 1
ATOM 2094 N N . GLU A 1 266 ? 23.547 20.141 -2.389 1 73.38 266 GLU A N 1
ATOM 2095 C CA . GLU A 1 266 ? 24.266 19.375 -1.368 1 73.38 266 GLU A CA 1
ATOM 2096 C C . GLU A 1 266 ? 24.25 20.094 -0.024 1 73.38 266 GLU A C 1
ATOM 2098 O O . GLU A 1 266 ? 24.25 21.328 0.025 1 73.38 266 GLU A O 1
ATOM 2103 N N . THR A 1 267 ? 24.062 19.281 0.97 1 71.44 267 THR A N 1
ATOM 2104 C CA . THR A 1 267 ? 24.203 19.875 2.297 1 71.44 267 THR A CA 1
ATOM 2105 C C . THR A 1 267 ? 25.672 20.219 2.588 1 71.44 267 THR A C 1
ATOM 2107 O O . THR A 1 267 ? 26.531 19.344 2.535 1 71.44 267 THR A O 1
ATOM 2110 N N . VAL A 1 268 ? 25.859 21.547 2.742 1 76.94 268 VAL A N 1
ATOM 2111 C CA . VAL A 1 268 ? 27.219 21.969 3.035 1 76.94 268 VAL A CA 1
ATOM 2112 C C . VAL A 1 268 ? 27.234 22.797 4.324 1 76.94 268 VAL A C 1
ATOM 2114 O O . VAL A 1 268 ? 26.188 23.094 4.887 1 76.94 268 VAL A O 1
ATOM 2117 N N . ASN A 1 269 ? 28.406 23.078 4.785 1 84.69 269 ASN A N 1
ATOM 2118 C CA . ASN A 1 269 ? 28.594 23.766 6.055 1 84.69 269 ASN A CA 1
ATOM 2119 C C . ASN A 1 269 ? 28.688 25.281 5.863 1 84.69 269 ASN A C 1
ATOM 2121 O O . ASN A 1 269 ? 29.672 25.891 6.289 1 84.69 269 ASN A O 1
ATOM 2125 N N . LEU A 1 270 ? 27.672 25.828 5.184 1 89.75 270 LEU A N 1
ATOM 2126 C CA . LEU A 1 270 ? 27.672 27.266 4.957 1 89.75 270 LEU A CA 1
ATOM 2127 C C . LEU A 1 270 ? 26.469 27.922 5.66 1 89.75 270 LEU A C 1
ATOM 2129 O O . LEU A 1 270 ? 25.438 27.281 5.84 1 89.75 270 LEU A O 1
ATOM 2133 N N . MET A 1 271 ? 26.719 29.156 6.07 1 93.69 271 MET A N 1
ATOM 2134 C CA . MET A 1 271 ? 25.625 29.891 6.699 1 93.69 271 MET A CA 1
ATOM 2135 C C . MET A 1 271 ? 25.781 31.391 6.48 1 93.69 271 MET A C 1
ATOM 2137 O O . MET A 1 271 ? 26.844 31.844 6.035 1 93.69 271 MET A O 1
ATOM 2141 N N . LEU A 1 272 ? 24.828 32.156 6.754 1 97.25 272 LEU A N 1
ATOM 2142 C CA . LEU A 1 272 ? 24.844 33.625 6.648 1 97.25 272 LEU A CA 1
ATOM 2143 C C . LEU A 1 272 ? 25.781 34.25 7.684 1 97.25 272 LEU A C 1
ATOM 2145 O O . LEU A 1 272 ? 25.875 33.75 8.812 1 97.25 272 LEU A O 1
ATOM 2149 N N . CYS A 1 273 ? 26.438 35.312 7.273 1 97.81 273 CYS A N 1
ATOM 2150 C CA . CYS A 1 273 ? 27.312 36.031 8.18 1 97.81 273 CYS A CA 1
ATOM 2151 C C . CYS A 1 273 ? 26.5 36.844 9.188 1 97.81 273 CYS A C 1
ATOM 2153 O O . CYS A 1 273 ? 25.516 37.5 8.828 1 97.81 273 CYS A O 1
ATOM 2155 N N . ALA A 1 274 ? 26.891 36.875 10.445 1 98.06 274 ALA A N 1
ATOM 2156 C CA . ALA A 1 274 ? 26.141 37.562 11.492 1 98.06 274 ALA A CA 1
ATOM 2157 C C . ALA A 1 274 ? 26.453 39.062 11.508 1 98.06 274 ALA A C 1
ATOM 2159 O O . ALA A 1 274 ? 25.656 39.844 12.023 1 98.06 274 ALA A O 1
ATOM 2160 N N . ASN A 1 275 ? 27.594 39.406 10.984 1 97.44 275 ASN A N 1
ATOM 2161 C CA . ASN A 1 275 ? 28.016 40.781 11.008 1 97.44 275 ASN A CA 1
ATOM 2162 C C . ASN A 1 275 ? 28.234 41.344 9.602 1 97.44 275 ASN A C 1
ATOM 2164 O O . ASN A 1 275 ? 29.312 41.844 9.281 1 97.44 275 ASN A O 1
ATOM 2168 N N . ASN A 1 276 ? 27.25 41.25 8.805 1 97.25 276 ASN A N 1
ATOM 2169 C CA . ASN A 1 276 ? 27.156 41.781 7.441 1 97.25 276 ASN A CA 1
ATOM 2170 C C . ASN A 1 276 ? 25.828 42.5 7.203 1 97.25 276 ASN A C 1
ATOM 2172 O O . ASN A 1 276 ? 24.781 41.844 7.094 1 97.25 276 ASN A O 1
ATOM 2176 N N . GLU A 1 277 ? 25.891 43.812 7.047 1 97.5 277 GLU A N 1
ATOM 2177 C CA . GLU A 1 277 ? 24.672 44.625 6.949 1 97.5 277 GLU A CA 1
ATOM 2178 C C . GLU A 1 277 ? 23.844 44.219 5.738 1 97.5 277 GLU A C 1
ATOM 2180 O O . GLU A 1 277 ? 22.609 44.312 5.762 1 97.5 277 GLU A O 1
ATOM 2185 N N . LYS A 1 278 ? 24.438 43.781 4.742 1 97.44 278 LYS A N 1
ATOM 2186 C CA . LYS A 1 278 ? 23.719 43.375 3.529 1 97.44 278 LYS A CA 1
ATOM 2187 C C . LYS A 1 278 ? 22.797 42.188 3.793 1 97.44 278 LYS A C 1
ATOM 2189 O O . LYS A 1 278 ? 21.734 42.062 3.17 1 97.44 278 LYS A O 1
ATOM 2194 N N . VAL A 1 279 ? 23.203 41.281 4.688 1 98.31 279 VAL A N 1
ATOM 2195 C CA . VAL A 1 279 ? 22.359 40.156 5.078 1 98.31 279 VAL A CA 1
ATOM 2196 C C . VAL A 1 279 ? 21.016 40.688 5.582 1 98.31 279 VAL A C 1
ATOM 2198 O O . VAL A 1 279 ? 19.953 40.219 5.141 1 98.31 279 VAL A O 1
ATOM 2201 N N . TYR A 1 280 ? 21.016 41.656 6.375 1 98.62 280 TYR A N 1
ATOM 2202 C CA . TYR A 1 280 ? 19.828 42.188 7.008 1 98.62 280 TYR A CA 1
ATOM 2203 C C . TYR A 1 280 ? 18.984 43 6.023 1 98.62 280 TYR A C 1
ATOM 2205 O O . TYR A 1 280 ? 17.766 42.969 6.066 1 98.62 280 TYR A O 1
ATOM 2213 N N . GLU A 1 281 ? 19.625 43.688 5.129 1 98.38 281 GLU A N 1
ATOM 2214 C CA . GLU A 1 281 ? 18.906 44.438 4.09 1 98.38 281 GLU A CA 1
ATOM 2215 C C . GLU A 1 281 ? 18.125 43.469 3.189 1 98.38 281 GLU A C 1
ATOM 2217 O O . GLU A 1 281 ? 16.938 43.719 2.924 1 98.38 281 GLU A O 1
ATOM 2222 N N . VAL A 1 282 ? 18.75 42.469 2.771 1 98.44 282 VAL A N 1
ATOM 2223 C CA . VAL A 1 282 ? 18.141 41.5 1.87 1 98.44 282 VAL A CA 1
ATOM 2224 C C . VAL A 1 282 ? 17 40.781 2.586 1 98.44 282 VAL A C 1
ATOM 2226 O O . VAL A 1 282 ? 15.898 40.656 2.037 1 98.44 282 VAL A O 1
ATOM 2229 N N . TYR A 1 283 ? 17.156 40.344 3.779 1 98.62 283 TYR A N 1
ATOM 2230 C CA . TYR A 1 283 ? 16.141 39.562 4.48 1 98.62 283 TYR A CA 1
ATOM 2231 C C . TYR A 1 283 ? 15 40.469 4.957 1 98.62 283 TYR A C 1
ATOM 2233 O O . TYR A 1 283 ? 13.867 40 5.125 1 98.62 283 TYR A O 1
ATOM 2241 N N . LYS A 1 284 ? 15.289 41.75 5.234 1 98.62 284 LYS A N 1
ATOM 2242 C CA . LYS A 1 284 ? 14.164 42.656 5.465 1 98.62 284 LYS A CA 1
ATOM 2243 C C . LYS A 1 284 ? 13.219 42.656 4.27 1 98.62 284 LYS A C 1
ATOM 2245 O O . LYS A 1 284 ? 12 42.594 4.438 1 98.62 284 LYS A O 1
ATOM 2250 N N . ASP A 1 285 ? 13.82 42.781 3.07 1 98.56 285 ASP A N 1
ATOM 2251 C CA . ASP A 1 285 ? 13.023 42.75 1.848 1 98.56 285 ASP A CA 1
ATOM 2252 C C . ASP A 1 285 ? 12.227 41.438 1.745 1 98.56 285 ASP A C 1
ATOM 2254 O O . ASP A 1 285 ? 11.031 41.469 1.445 1 98.56 285 ASP A O 1
ATOM 2258 N N . ILE A 1 286 ? 12.883 40.344 1.972 1 98.69 286 ILE A N 1
ATOM 2259 C CA . ILE A 1 286 ? 12.289 39.031 1.855 1 98.69 286 ILE A CA 1
ATOM 2260 C C . ILE A 1 286 ? 11.141 38.875 2.852 1 98.69 286 ILE A C 1
ATOM 2262 O O . ILE A 1 286 ? 10.023 38.531 2.473 1 98.69 286 ILE A O 1
ATOM 2266 N N . ILE A 1 287 ? 11.367 39.219 4.094 1 98.75 287 ILE A N 1
ATOM 2267 C CA . ILE A 1 287 ? 10.391 39.031 5.16 1 98.75 287 ILE A CA 1
ATOM 2268 C C . ILE A 1 287 ? 9.203 39.969 4.91 1 98.75 287 ILE A C 1
ATOM 2270 O O . ILE A 1 287 ? 8.047 39.562 5.098 1 98.75 287 ILE A O 1
ATOM 2274 N N . ASP A 1 288 ? 9.453 41.188 4.438 1 98.44 288 ASP A N 1
ATOM 2275 C CA . ASP A 1 288 ? 8.383 42.125 4.125 1 98.44 288 ASP A CA 1
ATOM 2276 C C . ASP A 1 288 ? 7.457 41.531 3.051 1 98.44 288 ASP A C 1
ATOM 2278 O O . ASP A 1 288 ? 6.234 41.562 3.195 1 98.44 288 ASP A O 1
ATOM 2282 N N . GLU A 1 289 ? 8.031 41 2.014 1 98.31 289 GLU A N 1
ATOM 2283 C CA . GLU A 1 289 ? 7.23 40.469 0.919 1 98.31 289 GLU A CA 1
ATOM 2284 C C . GLU A 1 289 ? 6.461 39.219 1.36 1 98.31 289 GLU A C 1
ATOM 2286 O O . GLU A 1 289 ? 5.289 39.062 1.015 1 98.31 289 GLU A O 1
ATOM 2291 N N . VAL A 1 290 ? 7.109 38.375 2.068 1 98.62 290 VAL A N 1
ATOM 2292 C CA . VAL A 1 290 ? 6.469 37.125 2.537 1 98.62 290 VAL A CA 1
ATOM 2293 C C . VAL A 1 290 ? 5.336 37.469 3.502 1 98.62 290 VAL A C 1
ATOM 2295 O O . VAL A 1 290 ? 4.258 36.906 3.438 1 98.62 290 VAL A O 1
ATOM 2298 N N . SER A 1 291 ? 5.605 38.438 4.344 1 98.25 291 SER A N 1
ATOM 2299 C CA . SER A 1 291 ? 4.594 38.875 5.301 1 98.25 291 SER A CA 1
ATOM 2300 C C . SER A 1 291 ? 3.367 39.438 4.586 1 98.25 291 SER A C 1
ATOM 2302 O O . SER A 1 291 ? 2.234 39.219 5.023 1 98.25 291 SER A O 1
ATOM 2304 N N . ALA A 1 292 ? 3.578 40.125 3.551 1 98.19 292 ALA A N 1
ATOM 2305 C CA . ALA A 1 292 ? 2.48 40.719 2.791 1 98.19 292 ALA A CA 1
ATOM 2306 C C . ALA A 1 292 ? 1.676 39.625 2.061 1 98.19 292 ALA A C 1
ATOM 2308 O O . ALA A 1 292 ? 0.459 39.75 1.905 1 98.19 292 ALA A O 1
ATOM 2309 N N . LEU A 1 293 ? 2.322 38.625 1.68 1 98.44 293 LEU A N 1
ATOM 2310 C CA . LEU A 1 293 ? 1.71 37.562 0.869 1 98.44 293 LEU A CA 1
ATOM 2311 C C . LEU A 1 293 ? 0.91 36.625 1.738 1 98.44 293 LEU A C 1
ATOM 2313 O O . LEU A 1 293 ? -0.197 36.219 1.372 1 98.44 293 LEU A O 1
ATOM 2317 N N . PHE A 1 294 ? 1.422 36.219 2.854 1 98.69 294 PHE A N 1
ATOM 2318 C CA . PHE A 1 294 ? 0.808 35.188 3.705 1 98.69 294 PHE A CA 1
ATOM 2319 C C . PHE A 1 294 ? -0.027 35.844 4.801 1 98.69 294 PHE A C 1
ATOM 2321 O O . PHE A 1 294 ? 0.498 36.594 5.629 1 98.69 294 PHE A O 1
ATOM 2328 N N . PRO A 1 295 ? -1.266 35.531 4.871 1 98.31 295 PRO A N 1
ATOM 2329 C CA . PRO A 1 295 ? -2.1 36.094 5.934 1 98.31 295 PRO A CA 1
ATOM 2330 C C . PRO A 1 295 ? -1.811 35.5 7.305 1 98.31 295 PRO A C 1
ATOM 2332 O O . PRO A 1 295 ? -2.277 36 8.32 1 98.31 295 PRO A O 1
ATOM 2335 N N . SER A 1 296 ? -1.077 34.406 7.344 1 97.81 296 SER A N 1
ATOM 2336 C CA . SER A 1 296 ? -0.722 33.781 8.617 1 97.81 296 SER A CA 1
ATOM 2337 C C . SER A 1 296 ? -0.067 34.781 9.555 1 97.81 296 SER A C 1
ATOM 2339 O O . SER A 1 296 ? 0.733 35.625 9.125 1 97.81 296 SER A O 1
ATOM 2341 N N . ARG A 1 297 ? -0.375 34.625 10.781 1 96.44 297 ARG A N 1
ATOM 2342 C CA . ARG A 1 297 ? 0.274 35.469 11.773 1 96.44 297 ARG A CA 1
ATOM 2343 C C . ARG A 1 297 ? 1.672 34.969 12.109 1 96.44 297 ARG A C 1
ATOM 2345 O O . ARG A 1 297 ? 2.426 35.625 12.82 1 96.44 297 ARG A O 1
ATOM 2352 N N . TYR A 1 298 ? 2.027 33.812 11.539 1 98.25 298 TYR A N 1
ATOM 2353 C CA . TYR A 1 298 ? 3.314 33.219 11.859 1 98.25 298 TYR A CA 1
ATOM 2354 C C . TYR A 1 298 ? 4.23 33.219 10.641 1 98.25 298 TYR A C 1
ATOM 2356 O O . TYR A 1 298 ? 3.77 33.094 9.5 1 98.25 298 TYR A O 1
ATOM 2364 N N . ILE A 1 299 ? 5.488 33.375 10.891 1 98.56 299 ILE A N 1
ATOM 2365 C CA . ILE A 1 299 ? 6.574 33.094 9.953 1 98.56 299 ILE A CA 1
ATOM 2366 C C . ILE A 1 299 ? 7.656 32.281 10.641 1 98.56 299 ILE A C 1
ATOM 2368 O O . ILE A 1 299 ? 8.117 32.625 11.734 1 98.56 299 ILE A O 1
ATOM 2372 N N . HIS A 1 300 ? 8.023 31.125 10.062 1 98.81 300 HIS A N 1
ATOM 2373 C CA . HIS A 1 300 ? 9.078 30.266 10.594 1 98.81 300 HIS A CA 1
ATOM 2374 C C . HIS A 1 300 ? 10.438 30.625 10 1 98.81 300 HIS A C 1
ATOM 2376 O O . HIS A 1 300 ? 10.586 30.688 8.781 1 98.81 300 HIS A O 1
ATOM 2382 N N . LEU A 1 301 ? 11.477 30.875 10.875 1 98.69 301 LEU A N 1
ATOM 2383 C CA . LEU A 1 301 ? 12.758 31.359 10.367 1 98.69 301 LEU A CA 1
ATOM 2384 C C . LEU A 1 301 ? 13.875 30.359 10.664 1 98.69 301 LEU A C 1
ATOM 2386 O O . LEU A 1 301 ? 15.055 30.719 10.672 1 98.69 301 LEU A O 1
ATOM 2390 N N . GLY A 1 302 ? 13.508 29.172 11.031 1 98.25 302 GLY A N 1
ATOM 2391 C CA . GLY A 1 302 ? 14.484 28.109 11.203 1 98.25 302 GLY A CA 1
ATOM 2392 C C . GLY A 1 302 ? 15.219 28.172 12.531 1 98.25 302 GLY A C 1
ATOM 2393 O O . GLY A 1 302 ? 14.594 28.109 13.594 1 98.25 302 GLY A O 1
ATOM 2394 N N . GLY A 1 303 ? 16.516 28.406 12.43 1 96.81 303 GLY A N 1
ATOM 2395 C CA . GLY A 1 303 ? 17.344 28.484 13.625 1 96.81 303 GLY A CA 1
ATOM 2396 C C . GLY A 1 303 ? 18.016 27.172 13.977 1 96.81 303 GLY A C 1
ATOM 2397 O O . GLY A 1 303 ? 18.703 27.078 14.992 1 96.81 303 GLY A O 1
ATOM 2398 N N . ASP A 1 304 ? 17.844 26.141 13.141 1 94.25 304 ASP A N 1
ATOM 2399 C CA . ASP A 1 304 ? 18.328 24.812 13.477 1 94.25 304 ASP A CA 1
ATOM 2400 C C . ASP A 1 304 ? 19.688 24.531 12.836 1 94.25 304 ASP A C 1
ATOM 2402 O O . ASP A 1 304 ? 19.984 25.062 11.773 1 94.25 304 ASP A O 1
ATOM 2406 N N . GLU A 1 305 ? 20.547 23.766 13.508 1 92.81 305 GLU A N 1
ATOM 2407 C CA . GLU A 1 305 ? 21.766 23.094 13.031 1 92.81 305 GLU A CA 1
ATOM 2408 C C . GLU A 1 305 ? 22.688 24.078 12.328 1 92.81 305 GLU A C 1
ATOM 2410 O O . GLU A 1 305 ? 23.281 23.75 11.297 1 92.81 305 GLU A O 1
ATOM 2415 N N . ALA A 1 306 ? 22.766 25.266 12.836 1 92 306 ALA A N 1
ATOM 2416 C CA . ALA A 1 306 ? 23.75 26.219 12.32 1 92 306 ALA A CA 1
ATOM 2417 C C . ALA A 1 306 ? 25.172 25.75 12.625 1 92 306 ALA A C 1
ATOM 2419 O O . ALA A 1 306 ? 25.5 25.438 13.773 1 92 306 ALA A O 1
ATOM 2420 N N . VAL A 1 307 ? 25.984 25.734 11.609 1 92.62 307 VAL A N 1
ATOM 2421 C CA . VAL A 1 307 ? 27.359 25.25 11.805 1 92.62 307 VAL A CA 1
ATOM 2422 C C . VAL A 1 307 ? 28.25 26.406 12.211 1 92.62 307 VAL A C 1
ATOM 2424 O O . VAL A 1 307 ? 29.188 26.766 11.477 1 92.62 307 VAL A O 1
ATOM 2427 N N . ILE A 1 308 ? 28.125 26.797 13.383 1 94.88 308 ILE A N 1
ATOM 2428 C CA . ILE A 1 308 ? 28.734 28.016 13.922 1 94.88 308 ILE A CA 1
ATOM 2429 C C . ILE A 1 308 ? 30.25 27.859 13.938 1 94.88 308 ILE A C 1
ATOM 2431 O O . ILE A 1 308 ? 30.969 28.797 13.555 1 94.88 308 ILE A O 1
ATOM 2435 N N . GLU A 1 309 ? 30.781 26.734 14.266 1 93.31 309 GLU A N 1
ATOM 2436 C CA . GLU A 1 309 ? 32.219 26.484 14.414 1 93.31 309 GLU A CA 1
ATOM 2437 C C . GLU A 1 309 ? 32.938 26.688 13.086 1 93.31 309 GLU A C 1
ATOM 2439 O O . GLU A 1 309 ? 34.094 27.156 13.07 1 93.31 309 GLU A O 1
ATOM 2444 N N . LYS A 1 310 ? 32.25 26.375 12.039 1 93.56 310 LYS A N 1
ATOM 2445 C CA . LYS A 1 310 ? 32.906 26.438 10.742 1 93.56 310 LYS A CA 1
ATOM 2446 C C . LYS A 1 310 ? 32.688 27.781 10.062 1 93.56 310 LYS A C 1
ATOM 2448 O O . LYS A 1 310 ? 33.281 28.078 9.031 1 93.56 310 LYS A O 1
ATOM 2453 N N . ASN A 1 311 ? 31.844 28.609 10.664 1 95.62 311 ASN A N 1
ATOM 2454 C CA . ASN A 1 311 ? 31.469 29.875 10.031 1 95.62 311 ASN A CA 1
ATOM 2455 C C . ASN A 1 311 ? 31.766 31.062 10.93 1 95.62 311 ASN A C 1
ATOM 2457 O O . ASN A 1 311 ? 32.875 31.594 10.922 1 95.62 311 ASN A O 1
ATOM 2461 N N . TRP A 1 312 ? 30.984 31.375 11.914 1 97.12 312 TRP A N 1
ATOM 2462 C CA . TRP A 1 312 ? 31.094 32.594 12.727 1 97.12 312 TRP A CA 1
ATOM 2463 C C . TRP A 1 312 ? 32.406 32.562 13.523 1 97.12 312 TRP A C 1
ATOM 2465 O O . TRP A 1 312 ? 33 33.625 13.75 1 97.12 312 TRP A O 1
ATOM 2475 N N . THR A 1 313 ? 32.812 31.406 13.922 1 96.12 313 THR A N 1
ATOM 2476 C CA . THR A 1 313 ? 34.062 31.281 14.695 1 96.12 313 THR A CA 1
ATOM 2477 C C . THR A 1 313 ? 35.25 31.641 13.844 1 96.12 313 THR A C 1
ATOM 2479 O O . THR A 1 313 ? 36.281 32.094 14.359 1 96.12 313 THR A O 1
ATOM 2482 N N . LYS A 1 314 ? 35.156 31.484 12.555 1 95.06 314 LYS A N 1
ATOM 2483 C CA . LYS A 1 314 ? 36.281 31.672 11.664 1 95.06 314 LYS A CA 1
ATOM 2484 C C . LYS A 1 314 ? 36.156 32.969 10.867 1 95.06 314 LYS A C 1
ATOM 2486 O O . LYS A 1 314 ? 37.062 33.344 10.117 1 95.06 314 LYS A O 1
ATOM 2491 N N . CYS A 1 315 ? 35.156 33.656 11.016 1 96.75 315 CYS A N 1
ATOM 2492 C CA . CYS A 1 315 ? 34.875 34.875 10.242 1 96.75 315 CYS A CA 1
ATOM 2493 C C . CYS A 1 315 ? 35.406 36.094 10.938 1 96.75 315 CYS A C 1
ATOM 2495 O O . CYS A 1 315 ? 35.031 36.406 12.07 1 96.75 315 CYS A O 1
ATOM 2497 N N . GLU A 1 316 ? 36.156 36.906 10.18 1 96.19 316 GLU A N 1
ATOM 2498 C CA . GLU A 1 316 ? 36.781 38.094 10.75 1 96.19 316 GLU A CA 1
ATOM 2499 C C . GLU A 1 316 ? 35.719 39.125 11.164 1 96.19 316 GLU A C 1
ATOM 2501 O O . GLU A 1 316 ? 35.844 39.781 12.203 1 96.19 316 GLU A O 1
ATOM 2506 N N . ARG A 1 317 ? 34.719 39.281 10.438 1 96.69 317 ARG A N 1
ATOM 2507 C CA . ARG A 1 317 ? 33.594 40.188 10.75 1 96.69 317 ARG A CA 1
ATOM 2508 C C . ARG A 1 317 ? 32.875 39.781 12.023 1 96.69 317 ARG A C 1
ATOM 2510 O O . ARG A 1 317 ? 32.625 40.594 12.898 1 96.69 317 ARG A O 1
ATOM 2517 N N . CYS A 1 318 ? 32.625 38.531 12.148 1 97.62 318 CYS A N 1
ATOM 2518 C CA . CYS A 1 318 ? 31.891 38 13.297 1 97.62 318 CYS A CA 1
ATOM 2519 C C . CYS A 1 318 ? 32.75 38.094 14.562 1 97.62 318 CYS A C 1
ATOM 2521 O O . CYS A 1 318 ? 32.219 38.406 15.633 1 97.62 318 CYS A O 1
ATOM 2523 N N . GLN A 1 319 ? 34 37.812 14.391 1 96.38 319 GLN A N 1
ATOM 2524 C CA . GLN A 1 319 ? 34.906 37.906 15.531 1 96.38 319 GLN A CA 1
ATOM 2525 C C . GLN A 1 319 ? 35 39.312 16.047 1 96.38 319 GLN A C 1
ATOM 2527 O O . GLN A 1 319 ? 35.094 39.562 17.266 1 96.38 319 GLN A O 1
ATOM 2532 N N . LYS A 1 320 ? 35.062 40.219 15.125 1 97.06 320 LYS A N 1
ATOM 2533 C CA . LYS A 1 320 ? 35.062 41.625 15.516 1 97.06 320 LYS A CA 1
ATOM 2534 C C . LYS A 1 320 ? 33.812 41.969 16.328 1 97.06 320 LYS A C 1
ATOM 2536 O O . LYS A 1 320 ? 33.938 42.625 17.359 1 97.06 320 LYS A O 1
ATOM 2541 N N . MET A 1 321 ? 32.75 41.5 15.914 1 97.44 321 MET A N 1
ATOM 2542 C CA . MET A 1 321 ? 31.484 41.75 16.625 1 97.44 321 MET A CA 1
ATOM 2543 C C . MET A 1 321 ? 31.5 41.094 18 1 97.44 321 MET A C 1
ATOM 2545 O O . MET A 1 321 ? 31.031 41.688 18.969 1 97.44 321 MET A O 1
ATOM 2549 N N . MET A 1 322 ? 31.969 39.938 18.109 1 97.06 322 MET A N 1
ATOM 2550 C CA . MET A 1 322 ? 32.062 39.219 19.391 1 97.06 322 MET A CA 1
ATOM 2551 C C . MET A 1 322 ? 32.875 40.031 20.406 1 97.06 322 MET A C 1
ATOM 2553 O O . MET A 1 322 ? 32.469 40.156 21.562 1 97.06 322 MET A O 1
ATOM 2557 N N . LYS A 1 323 ? 33.969 40.594 19.875 1 97 323 LYS A N 1
ATOM 2558 C CA . LYS A 1 323 ? 34.844 41.406 20.734 1 97 323 LYS A CA 1
ATOM 2559 C C . LYS A 1 323 ? 34.125 42.656 21.172 1 97 323 LYS A C 1
ATOM 2561 O O . LYS A 1 323 ? 34.156 43.031 22.359 1 97 323 LYS A O 1
ATOM 2566 N N . GLU A 1 324 ? 33.5 43.25 20.297 1 97.69 324 GLU A N 1
ATOM 2567 C CA . GLU A 1 324 ? 32.781 44.469 20.562 1 97.69 324 GLU A CA 1
ATOM 2568 C C . GLU A 1 324 ? 31.672 44.281 21.578 1 97.69 324 GLU A C 1
ATOM 2570 O O . GLU A 1 324 ? 31.422 45.125 22.438 1 97.69 324 GLU A O 1
ATOM 2575 N N . LEU A 1 325 ? 31.031 43.125 21.5 1 97.31 325 LEU A N 1
ATOM 2576 C CA . LEU A 1 325 ? 29.875 42.875 22.359 1 97.31 325 LEU A CA 1
ATOM 2577 C C . LEU A 1 325 ? 30.297 42.094 23.594 1 97.31 325 LEU A C 1
ATOM 2579 O O . LEU A 1 325 ? 29.453 41.75 24.438 1 97.31 325 LEU A O 1
ATOM 2583 N N . LYS A 1 326 ? 31.578 41.719 23.656 1 97.44 326 LYS A N 1
ATOM 2584 C CA . LYS A 1 326 ? 32.188 41.031 24.797 1 97.44 326 LYS A CA 1
ATOM 2585 C C . LYS A 1 326 ? 31.562 39.625 24.984 1 97.44 326 LYS A C 1
ATOM 2587 O O . LYS A 1 326 ? 31.172 39.25 26.094 1 97.44 326 LYS A O 1
ATOM 2592 N N . TYR A 1 327 ? 31.312 38.969 23.922 1 96.69 327 TYR A N 1
ATOM 2593 C CA . TYR A 1 327 ? 30.844 37.594 23.938 1 96.69 327 TYR A CA 1
ATOM 2594 C C . TYR A 1 327 ? 32 36.625 24.047 1 96.69 327 TYR A C 1
ATOM 2596 O O . TYR A 1 327 ? 33.094 36.875 23.531 1 96.69 327 TYR A O 1
ATOM 2604 N N . GLU A 1 328 ? 31.797 35.5 24.766 1 95 328 GLU A N 1
ATOM 2605 C CA . GLU A 1 328 ? 32.844 34.5 25 1 95 328 GLU A CA 1
ATOM 2606 C C . GLU A 1 328 ? 32.781 33.375 23.969 1 95 328 GLU A C 1
ATOM 2608 O O . GLU A 1 328 ? 33.781 32.75 23.688 1 95 328 GLU A O 1
ATOM 2613 N N . LYS A 1 329 ? 31.562 33.125 23.5 1 94.81 329 LYS A N 1
ATOM 2614 C CA . LYS A 1 329 ? 31.344 32.062 22.531 1 94.81 329 LYS A CA 1
ATOM 2615 C C . LYS A 1 329 ? 30.688 32.594 21.266 1 94.81 329 LYS A C 1
ATOM 2617 O O . LYS A 1 329 ? 29.812 33.469 21.328 1 94.81 329 LYS A O 1
ATOM 2622 N N . ALA A 1 330 ? 31.078 32 20.125 1 95.38 330 ALA A N 1
ATOM 2623 C CA . ALA A 1 330 ? 30.531 32.438 18.844 1 95.38 330 ALA A CA 1
ATOM 2624 C C . ALA A 1 330 ? 29.031 32.188 18.766 1 95.38 330 ALA A C 1
ATOM 2626 O O . ALA A 1 330 ? 28.312 32.906 18.078 1 95.38 330 ALA A O 1
ATOM 2627 N N . SER A 1 331 ? 28.547 31.141 19.531 1 94.94 331 SER A N 1
ATOM 2628 C CA . SER A 1 331 ? 27.125 30.828 19.531 1 94.94 331 SER A CA 1
ATOM 2629 C C . SER A 1 331 ? 26.297 31.984 20.078 1 94.94 331 SER A C 1
ATOM 2631 O O . SER A 1 331 ? 25.109 32.125 19.781 1 94.94 331 SER A O 1
ATOM 2633 N N . GLN A 1 332 ? 26.891 32.875 20.844 1 96.44 332 GLN A N 1
ATOM 2634 C CA . GLN A 1 332 ? 26.188 34 21.422 1 96.44 332 GLN A CA 1
ATOM 2635 C C . GLN A 1 332 ? 25.828 35.031 20.344 1 96.44 332 GLN A C 1
ATOM 2637 O O . GLN A 1 332 ? 24.984 35.906 20.562 1 96.44 332 GLN A O 1
ATOM 2642 N N . LEU A 1 333 ? 26.453 34.906 19.172 1 97.81 333 LEU A N 1
ATOM 2643 C CA . LEU A 1 333 ? 26.125 35.781 18.062 1 97.81 333 LEU A CA 1
ATOM 2644 C C . LEU A 1 333 ? 24.734 35.5 17.531 1 97.81 333 LEU A C 1
ATOM 2646 O O . LEU A 1 333 ? 24.156 36.312 16.797 1 97.81 333 LEU A O 1
ATOM 2650 N N . MET A 1 334 ? 24.109 34.375 17.969 1 97.5 334 MET A N 1
ATOM 2651 C CA . MET A 1 334 ? 22.703 34.094 17.656 1 97.5 334 MET A CA 1
ATOM 2652 C C . MET A 1 334 ? 21.797 35.156 18.234 1 97.5 334 MET A C 1
ATOM 2654 O O . MET A 1 334 ? 20.734 35.469 17.688 1 97.5 334 MET A O 1
ATOM 2658 N N . ILE A 1 335 ? 22.219 35.781 19.328 1 97.25 335 ILE A N 1
ATOM 2659 C CA . ILE A 1 335 ? 21.422 36.781 20.047 1 97.25 335 ILE A CA 1
ATOM 2660 C C . ILE A 1 335 ? 21.234 38 19.156 1 97.25 335 ILE A C 1
ATOM 2662 O O . ILE A 1 335 ? 20.109 38.344 18.781 1 97.25 335 ILE A O 1
ATOM 2666 N N . PRO A 1 336 ? 22.359 38.688 18.75 1 97.56 336 PRO A N 1
ATOM 2667 C CA . PRO A 1 336 ? 22.141 39.844 17.891 1 97.56 336 PRO A CA 1
ATOM 2668 C C . PRO A 1 336 ? 21.578 39.5 16.531 1 97.56 336 PRO A C 1
ATOM 2670 O O . PRO A 1 336 ? 20.797 40.281 15.961 1 97.56 336 PRO A O 1
ATOM 2673 N N . PHE A 1 337 ? 21.953 38.406 15.938 1 98 337 PHE A N 1
ATOM 2674 C CA . PHE A 1 337 ? 21.453 38 14.625 1 98 337 PHE A CA 1
ATOM 2675 C C . PHE A 1 337 ? 19.938 37.875 14.641 1 98 337 PHE A C 1
ATOM 2677 O O . PHE A 1 337 ? 19.25 38.531 13.844 1 98 337 PHE A O 1
ATOM 2684 N N . PHE A 1 338 ? 19.391 37.094 15.578 1 97.81 338 PHE A N 1
ATOM 2685 C CA . PHE A 1 338 ? 17.953 36.844 15.594 1 97.81 338 PHE A CA 1
ATOM 2686 C C . PHE A 1 338 ? 17.203 38.031 16.188 1 97.81 338 PHE A C 1
ATOM 2688 O O . PHE A 1 338 ? 16.031 38.25 15.867 1 97.81 338 PHE A O 1
ATOM 2695 N N . SER A 1 339 ? 17.859 38.781 17.094 1 97.19 339 SER A N 1
ATOM 2696 C CA . SER A 1 339 ? 17.219 40.031 17.547 1 97.19 339 SER A CA 1
ATOM 2697 C C . SER A 1 339 ? 16.828 40.906 16.359 1 97.19 339 SER A C 1
ATOM 2699 O O . SER A 1 339 ? 15.711 41.406 16.297 1 97.19 339 SER A O 1
ATOM 2701 N N . ARG A 1 340 ? 17.703 41.031 15.422 1 97.56 340 ARG A N 1
ATOM 2702 C CA . ARG A 1 340 ? 17.453 41.844 14.242 1 97.56 340 ARG A CA 1
ATOM 2703 C C . ARG A 1 340 ? 16.438 41.188 13.32 1 97.56 340 ARG A C 1
ATOM 2705 O O . ARG A 1 340 ? 15.469 41.812 12.891 1 97.56 340 ARG A O 1
ATOM 2712 N N . MET A 1 341 ? 16.609 39.938 13 1 98.25 341 MET A N 1
ATOM 2713 C CA . MET A 1 341 ? 15.719 39.219 12.094 1 98.25 341 MET A CA 1
ATOM 2714 C C . MET A 1 341 ? 14.297 39.219 12.625 1 98.25 341 MET A C 1
ATOM 2716 O O . MET A 1 341 ? 13.344 39.469 11.883 1 98.25 341 MET A O 1
ATOM 2720 N N . LEU A 1 342 ? 14.133 38.875 13.906 1 98.25 342 LEU A N 1
ATOM 2721 C CA . LEU A 1 342 ? 12.82 38.781 14.523 1 98.25 342 LEU A CA 1
ATOM 2722 C C . LEU A 1 342 ? 12.125 40.156 14.562 1 98.25 342 LEU A C 1
ATOM 2724 O O . LEU A 1 342 ? 10.898 40.219 14.477 1 98.25 342 LEU A O 1
ATOM 2728 N N . SER A 1 343 ? 12.922 41.188 14.656 1 98 343 SER A N 1
ATOM 2729 C CA . SER A 1 343 ? 12.336 42.531 14.664 1 98 343 SER A CA 1
ATOM 2730 C C . SER A 1 343 ? 11.648 42.844 13.344 1 98 343 SER A C 1
ATOM 2732 O O . SER A 1 343 ? 10.656 43.594 13.312 1 98 343 SER A O 1
ATOM 2734 N N . PHE A 1 344 ? 12.172 42.312 12.211 1 98.38 344 PHE A N 1
ATOM 2735 C CA . PHE A 1 344 ? 11.523 42.5 10.922 1 98.38 344 PHE A CA 1
ATOM 2736 C C . PHE A 1 344 ? 10.148 41.844 10.898 1 98.38 344 PHE A C 1
ATOM 2738 O O . PHE A 1 344 ? 9.18 42.406 10.391 1 98.38 344 PHE A O 1
ATOM 2745 N N . VAL A 1 345 ? 10.039 40.625 11.477 1 98.38 345 VAL A N 1
ATOM 2746 C CA . VAL A 1 345 ? 8.781 39.875 11.539 1 98.38 345 VAL A CA 1
ATOM 2747 C C . VAL A 1 345 ? 7.777 40.625 12.406 1 98.38 345 VAL A C 1
ATOM 2749 O O . VAL A 1 345 ? 6.621 40.812 12.023 1 98.38 345 VAL A O 1
ATOM 2752 N N . GLU A 1 346 ? 8.258 41.125 13.516 1 97.56 346 GLU A N 1
ATOM 2753 C CA . GLU A 1 346 ? 7.406 41.844 14.469 1 97.56 346 GLU A CA 1
ATOM 2754 C C . GLU A 1 346 ? 6.914 43.156 13.898 1 97.56 346 GLU A C 1
ATOM 2756 O O . GLU A 1 346 ? 5.781 43.562 14.148 1 97.56 346 GLU A O 1
ATOM 2761 N N . ALA A 1 347 ? 7.785 43.812 13.195 1 97.75 347 ALA A N 1
ATOM 2762 C CA . ALA A 1 347 ? 7.426 45.094 12.578 1 97.75 347 ALA A CA 1
ATOM 2763 C C . ALA A 1 347 ? 6.262 44.906 11.602 1 97.75 347 ALA A C 1
ATOM 2765 O O . ALA A 1 347 ? 5.473 45.844 11.398 1 97.75 347 ALA A O 1
ATOM 2766 N N . ASP A 1 348 ? 6.148 43.75 11.094 1 97.62 348 ASP A N 1
ATOM 2767 C CA . ASP A 1 348 ? 5.078 43.469 10.148 1 97.62 348 ASP A CA 1
ATOM 2768 C C . ASP A 1 348 ? 3.85 42.906 10.867 1 97.62 348 ASP A C 1
ATOM 2770 O O . ASP A 1 348 ? 2.904 42.438 10.219 1 97.62 348 ASP A O 1
ATOM 2774 N N . GLY A 1 349 ? 3.902 42.875 12.211 1 97 349 GLY A N 1
ATOM 2775 C CA . GLY A 1 349 ? 2.758 42.469 13.008 1 97 349 GLY A CA 1
ATOM 2776 C C . GLY A 1 349 ? 2.609 40.969 13.102 1 97 349 GLY A C 1
ATOM 2777 O O . GLY A 1 349 ? 1.512 40.438 13.344 1 97 349 GLY A O 1
ATOM 2778 N N . LYS A 1 350 ? 3.682 40.281 12.906 1 97.44 350 LYS A N 1
ATOM 2779 C CA . LYS A 1 350 ? 3.617 38.812 12.914 1 97.44 350 LYS A CA 1
ATOM 2780 C C . LYS A 1 350 ? 4.445 38.219 14.055 1 97.44 350 LYS A C 1
ATOM 2782 O O . LYS A 1 350 ? 5.164 38.969 14.742 1 97.44 350 LYS A O 1
ATOM 2787 N N . TYR A 1 351 ? 4.242 36.938 14.258 1 96.94 351 TYR A N 1
ATOM 2788 C CA . TYR A 1 351 ? 4.953 36.219 15.305 1 96.94 351 TYR A CA 1
ATOM 2789 C C . TYR A 1 351 ? 5.922 35.188 14.711 1 96.94 351 TYR A C 1
ATOM 2791 O O . TYR A 1 351 ? 5.547 34.406 13.836 1 96.94 351 TYR A O 1
ATOM 2799 N N . PRO A 1 352 ? 7.109 35.188 15.203 1 98.12 352 PRO A N 1
ATOM 2800 C CA . PRO A 1 352 ? 8.086 34.219 14.664 1 98.12 352 PRO A CA 1
ATOM 2801 C C . PRO A 1 352 ? 7.965 32.844 15.266 1 98.12 352 PRO A C 1
ATOM 2803 O O . PRO A 1 352 ? 7.586 32.688 16.438 1 98.12 352 PRO A O 1
ATOM 2806 N N . ILE A 1 353 ? 8.25 31.797 14.492 1 98.81 353 ILE A N 1
ATOM 2807 C CA . ILE A 1 353 ? 8.484 30.422 14.922 1 98.81 353 ILE A CA 1
ATOM 2808 C C . ILE A 1 353 ? 9.938 30.031 14.664 1 98.81 353 ILE A C 1
ATOM 2810 O O . ILE A 1 353 ? 10.523 30.438 13.656 1 98.81 353 ILE A O 1
ATOM 2814 N N . LEU A 1 354 ? 10.57 29.375 15.625 1 98.75 354 LEU A N 1
ATOM 2815 C CA . LEU A 1 354 ? 11.906 28.828 15.461 1 98.75 354 LEU A CA 1
ATOM 2816 C C . LEU A 1 354 ? 11.961 27.375 15.906 1 98.75 354 LEU A C 1
ATOM 2818 O O . LEU A 1 354 ? 11.172 26.953 16.75 1 98.75 354 LEU A O 1
ATOM 2822 N N . TRP A 1 355 ? 12.82 26.578 15.312 1 98.5 355 TRP A N 1
ATOM 2823 C CA . TRP A 1 355 ? 13.156 25.266 15.875 1 98.5 355 TRP A CA 1
ATOM 2824 C C . TRP A 1 355 ? 13.859 25.422 17.219 1 98.5 355 TRP A C 1
ATOM 2826 O O . TRP A 1 355 ? 14.758 26.25 17.375 1 98.5 355 TRP A O 1
ATOM 2836 N N . CYS A 1 356 ? 13.523 24.656 18.141 1 97.94 356 CYS A N 1
ATOM 2837 C CA . CYS A 1 356 ? 14.117 24.734 19.484 1 97.94 356 CYS A CA 1
ATOM 2838 C C . CYS A 1 356 ? 15.484 24.062 19.516 1 97.94 356 CYS A C 1
ATOM 2840 O O . CYS A 1 356 ? 15.57 22.844 19.594 1 97.94 356 CYS A O 1
ATOM 2842 N N . GLU A 1 357 ? 16.469 24.906 19.531 1 96.62 357 GLU A N 1
ATOM 2843 C CA . GLU A 1 357 ? 17.844 24.406 19.688 1 96.62 357 GLU A CA 1
ATOM 2844 C C . GLU A 1 357 ? 18.328 24.562 21.125 1 96.62 357 GLU A C 1
ATOM 2846 O O . GLU A 1 357 ? 18.125 25.625 21.75 1 96.62 357 GLU A O 1
ATOM 2851 N N . LEU A 1 358 ? 18.938 23.469 21.609 1 95.5 358 LEU A N 1
ATOM 2852 C CA . LEU A 1 358 ? 19.453 23.484 22.969 1 95.5 358 LEU A CA 1
ATOM 2853 C C . LEU A 1 358 ? 20.984 23.609 22.953 1 95.5 358 LEU A C 1
ATOM 2855 O O . LEU A 1 358 ? 21.594 23.703 21.891 1 95.5 358 LEU A O 1
ATOM 2859 N N . ASP A 1 359 ? 21.531 23.719 24.141 1 92.38 359 ASP A N 1
ATOM 2860 C CA . ASP A 1 359 ? 22.969 23.969 24.297 1 92.38 359 ASP A CA 1
ATOM 2861 C C . ASP A 1 359 ? 23.781 22.734 23.906 1 92.38 359 ASP A C 1
ATOM 2863 O O . ASP A 1 359 ? 25 22.812 23.766 1 92.38 359 ASP A O 1
ATOM 2867 N N . ASN A 1 360 ? 23 21.656 23.766 1 90.88 360 ASN A N 1
ATOM 2868 C CA . ASN A 1 360 ? 23.609 20.406 23.297 1 90.88 360 ASN A CA 1
ATOM 2869 C C . ASN A 1 360 ? 22.656 19.641 22.391 1 90.88 360 ASN A C 1
ATOM 2871 O O . ASN A 1 360 ? 21.438 19.75 22.516 1 90.88 360 ASN A O 1
ATOM 2875 N N . ILE A 1 361 ? 23.25 18.922 21.469 1 88.12 361 ILE A N 1
ATOM 2876 C CA . ILE A 1 361 ? 22.422 18.234 20.484 1 88.12 361 ILE A CA 1
ATOM 2877 C C . ILE A 1 361 ? 22.031 16.859 21.016 1 88.12 361 ILE A C 1
ATOM 2879 O O . ILE A 1 361 ? 21.281 16.125 20.375 1 88.12 361 ILE A O 1
ATOM 2883 N N . ARG A 1 362 ? 22.656 16.438 22.172 1 85.38 362 ARG A N 1
ATOM 2884 C CA . ARG A 1 362 ? 22.328 15.219 22.906 1 85.38 362 ARG A CA 1
ATOM 2885 C C . ARG A 1 362 ? 22.25 15.492 24.406 1 85.38 362 ARG A C 1
ATOM 2887 O O . ARG A 1 362 ? 22.734 16.516 24.875 1 85.38 362 ARG A O 1
ATOM 2894 N N . MET A 1 363 ? 21.609 14.672 25.031 1 87 363 MET A N 1
ATOM 2895 C CA . MET A 1 363 ? 21.625 14.805 26.484 1 87 363 MET A CA 1
ATOM 2896 C C . MET A 1 363 ? 23.031 14.602 27.047 1 87 363 MET A C 1
ATOM 2898 O O . MET A 1 363 ? 23.781 13.758 26.547 1 87 363 MET A O 1
ATOM 2902 N N . PRO A 1 364 ? 23.406 15.25 27.938 1 91.88 364 PRO A N 1
ATOM 2903 C CA . PRO A 1 364 ? 22.625 16.219 28.719 1 91.88 364 PRO A CA 1
ATOM 2904 C C . PRO A 1 364 ? 22.531 17.578 28.031 1 91.88 364 PRO A C 1
ATOM 2906 O O . PRO A 1 364 ? 23.531 18.094 27.531 1 91.88 364 PRO A O 1
ATOM 2909 N N . ALA A 1 365 ? 21.391 18.078 27.797 1 91.94 365 ALA A N 1
ATOM 2910 C CA . ALA A 1 365 ? 21.047 19.438 27.406 1 91.94 365 ALA A CA 1
ATOM 2911 C C . ALA A 1 365 ? 20.281 20.156 28.516 1 91.94 365 ALA A C 1
ATOM 2913 O O . ALA A 1 365 ? 19.281 19.641 29.016 1 91.94 365 ALA A O 1
ATOM 2914 N N . ASN A 1 366 ? 20.797 21.328 28.875 1 93 366 ASN A N 1
ATOM 2915 C CA . ASN A 1 366 ? 20.266 21.938 30.094 1 93 366 ASN A CA 1
ATOM 2916 C C . ASN A 1 366 ? 19.656 23.312 29.812 1 93 366 ASN A C 1
ATOM 2918 O O . ASN A 1 366 ? 18.984 23.875 30.672 1 93 366 ASN A O 1
ATOM 2922 N N . ASP A 1 367 ? 19.969 23.812 28.734 1 95.88 367 ASP A N 1
ATOM 2923 C CA . ASP A 1 367 ? 19.5 25.156 28.422 1 95.88 367 ASP A CA 1
ATOM 2924 C C . ASP A 1 367 ? 19.312 25.328 26.922 1 95.88 367 ASP A C 1
ATOM 2926 O O . ASP A 1 367 ? 19.672 24.453 26.125 1 95.88 367 ASP A O 1
ATOM 2930 N N . TYR A 1 368 ? 18.734 26.547 26.609 1 95.88 368 TYR A N 1
ATOM 2931 C CA . TYR A 1 368 ? 18.641 26.969 25.219 1 95.88 368 TYR A CA 1
ATOM 2932 C C . TYR A 1 368 ? 20.016 27.203 24.641 1 95.88 368 TYR A C 1
ATOM 2934 O O . TYR A 1 368 ? 20.969 27.484 25.359 1 95.88 368 TYR A O 1
ATOM 2942 N N . LEU A 1 369 ? 20.109 27.016 23.328 1 94.81 369 LEU A N 1
ATOM 2943 C CA . LEU A 1 369 ? 21.328 27.438 22.656 1 94.81 369 LEU A CA 1
ATOM 2944 C C . LEU A 1 369 ? 21.594 28.922 22.859 1 94.81 369 LEU A C 1
ATOM 2946 O O . LEU A 1 369 ? 22.75 29.344 23 1 94.81 369 LEU A O 1
ATOM 2950 N N . PHE A 1 370 ? 20.641 29.781 22.844 1 93.12 370 PHE A N 1
ATOM 2951 C CA . PHE A 1 370 ? 20.625 31.203 23.141 1 93.12 370 PHE A CA 1
ATOM 2952 C C . PHE A 1 370 ? 19.266 31.625 23.688 1 93.12 370 PHE A C 1
ATOM 2954 O O . PHE A 1 370 ? 18.266 30.906 23.516 1 93.12 370 PHE A O 1
ATOM 2961 N N . PRO A 1 371 ? 19.203 32.719 24.422 1 94.94 371 PRO A N 1
ATOM 2962 C CA . PRO A 1 371 ? 17.922 33.094 25 1 94.94 371 PRO A CA 1
ATOM 2963 C C . PRO A 1 371 ? 16.906 33.531 23.953 1 94.94 371 PRO A C 1
ATOM 2965 O O . PRO A 1 371 ? 17.078 34.562 23.297 1 94.94 371 PRO A O 1
ATOM 2968 N N . TYR A 1 372 ? 15.844 32.719 23.828 1 95.81 372 TYR A N 1
ATOM 2969 C CA . TYR A 1 372 ? 14.758 33.094 22.922 1 95.81 372 TYR A CA 1
ATOM 2970 C C . TYR A 1 372 ? 13.836 34.125 23.547 1 95.81 372 TYR A C 1
ATOM 2972 O O . TYR A 1 372 ? 13.469 34 24.719 1 95.81 372 TYR A O 1
ATOM 2980 N N . PRO A 1 373 ? 13.375 35.094 22.734 1 95.38 373 PRO A N 1
ATOM 2981 C CA . PRO A 1 373 ? 12.336 36 23.25 1 95.38 373 PRO A CA 1
ATOM 2982 C C . PRO A 1 373 ? 11.031 35.281 23.562 1 95.38 373 PRO A C 1
ATOM 2984 O O . PRO A 1 373 ? 10.695 34.281 22.891 1 95.38 373 PRO A O 1
ATOM 2987 N N . LYS A 1 374 ? 10.273 35.781 24.5 1 94.62 374 LYS A N 1
ATOM 2988 C CA . LYS A 1 374 ? 9.07 35.156 25.016 1 94.62 374 LYS A CA 1
ATOM 2989 C C . LYS A 1 374 ? 8.016 35 23.922 1 94.62 374 LYS A C 1
ATOM 2991 O O . LYS A 1 374 ? 7.23 34.062 23.938 1 94.62 374 LYS A O 1
ATOM 2996 N N . ASN A 1 375 ? 8.016 35.875 22.969 1 94.56 375 ASN A N 1
ATOM 2997 C CA . ASN A 1 375 ? 6.965 35.875 21.953 1 94.56 375 ASN A CA 1
ATOM 2998 C C . ASN A 1 375 ? 7.273 34.906 20.828 1 94.56 375 ASN A C 1
ATOM 3000 O O . ASN A 1 375 ? 6.465 34.75 19.906 1 94.56 375 ASN A O 1
ATOM 3004 N N . VAL A 1 376 ? 8.398 34.25 20.875 1 98.06 376 VAL A N 1
ATOM 3005 C CA . VAL A 1 376 ? 8.789 33.281 19.859 1 98.06 376 VAL A CA 1
ATOM 3006 C C . VAL A 1 376 ? 8.164 31.938 20.188 1 98.06 376 VAL A C 1
ATOM 3008 O O . VAL A 1 376 ? 8.297 31.422 21.297 1 98.06 376 VAL A O 1
ATOM 3011 N N . THR A 1 377 ? 7.406 31.375 19.219 1 98.69 377 THR A N 1
ATOM 3012 C CA . THR A 1 377 ? 6.953 30 19.328 1 98.69 377 THR A CA 1
ATOM 3013 C C . THR A 1 377 ? 8.078 29.031 18.953 1 98.69 377 THR A C 1
ATOM 3015 O O . THR A 1 377 ? 8.75 29.219 17.938 1 98.69 377 THR A O 1
ATOM 3018 N N . LEU A 1 378 ? 8.297 28.047 19.812 1 98.81 378 LEU A N 1
ATOM 3019 C CA . LEU A 1 378 ? 9.359 27.078 19.562 1 98.81 378 LEU A CA 1
ATOM 3020 C C . LEU A 1 378 ? 8.781 25.719 19.188 1 98.81 378 LEU A C 1
ATOM 3022 O O . LEU A 1 378 ? 7.691 25.359 19.625 1 98.81 378 LEU A O 1
ATOM 3026 N N . VAL A 1 379 ? 9.484 24.953 18.297 1 98.81 379 VAL A N 1
ATOM 3027 C CA . VAL A 1 379 ? 9.094 23.609 17.891 1 98.81 379 VAL A CA 1
ATOM 3028 C C . VAL A 1 379 ? 10.07 22.594 18.469 1 98.81 379 VAL A C 1
ATOM 3030 O O . VAL A 1 379 ? 11.266 22.641 18.203 1 98.81 379 VAL A O 1
ATOM 3033 N N . SER A 1 380 ? 9.602 21.703 19.312 1 97.81 380 SER A N 1
ATOM 3034 C CA . SER A 1 380 ? 10.414 20.578 19.734 1 97.81 380 SER A CA 1
ATOM 3035 C C . SER A 1 380 ? 10.531 19.531 18.625 1 97.81 380 SER A C 1
ATOM 3037 O O . SER A 1 380 ? 9.531 18.969 18.188 1 97.81 380 SER A O 1
ATOM 3039 N N . TRP A 1 381 ? 11.75 19.25 18.219 1 96.94 381 TRP A N 1
ATOM 3040 C CA . TRP A 1 381 ? 11.891 18.453 17 1 96.94 381 TRP A CA 1
ATOM 3041 C C . TRP A 1 381 ? 12.945 17.375 17.172 1 96.94 381 TRP A C 1
ATOM 3043 O O . TRP A 1 381 ? 12.891 16.328 16.516 1 96.94 381 TRP A O 1
ATOM 3053 N N . ARG A 1 382 ? 13.906 17.547 18.016 1 93.25 382 ARG A N 1
ATOM 3054 C CA . ARG A 1 382 ? 15.062 16.656 18.078 1 93.25 382 ARG A CA 1
ATOM 3055 C C . ARG A 1 382 ? 14.75 15.422 18.938 1 93.25 382 ARG A C 1
ATOM 3057 O O . ARG A 1 382 ? 14.273 15.547 20.062 1 93.25 382 ARG A O 1
ATOM 3064 N N . TYR A 1 383 ? 15.148 14.336 18.422 1 89.94 383 TYR A N 1
ATOM 3065 C CA . TYR A 1 383 ? 14.945 13.047 19.062 1 89.94 383 TYR A CA 1
ATOM 3066 C C . TYR A 1 383 ? 15.562 13.031 20.469 1 89.94 383 TYR A C 1
ATOM 3068 O O . TYR A 1 383 ? 16.75 13.344 20.625 1 89.94 383 TYR A O 1
ATOM 3076 N N . GLY A 1 384 ? 14.805 12.797 21.453 1 90.75 384 GLY A N 1
ATOM 3077 C CA . GLY A 1 384 ? 15.289 12.594 22.797 1 90.75 384 GLY A CA 1
ATOM 3078 C C . GLY A 1 384 ? 15.352 13.875 23.609 1 90.75 384 GLY A C 1
ATOM 3079 O O . GLY A 1 384 ? 15.523 13.836 24.828 1 90.75 384 GLY A O 1
ATOM 3080 N N . LEU A 1 385 ? 15.117 15 23.047 1 95.75 385 LEU A N 1
ATOM 3081 C CA . LEU A 1 385 ? 15.328 16.266 23.734 1 95.75 385 LEU A CA 1
ATOM 3082 C C . LEU A 1 385 ? 14 16.938 24.062 1 95.75 385 LEU A C 1
ATOM 3084 O O . LEU A 1 385 ? 13.969 17.969 24.719 1 95.75 385 LEU A O 1
ATOM 3088 N N . THR A 1 386 ? 12.922 16.328 23.688 1 95.12 386 THR A N 1
ATOM 3089 C CA . THR A 1 386 ? 11.594 16.938 23.781 1 95.12 386 THR A CA 1
ATOM 3090 C C . THR A 1 386 ? 11.234 17.234 25.234 1 95.12 386 THR A C 1
ATOM 3092 O O . THR A 1 386 ? 10.75 18.328 25.547 1 95.12 386 THR A O 1
ATOM 3095 N N . PRO A 1 387 ? 11.523 16.359 26.219 1 95 387 PRO A N 1
ATOM 3096 C CA . PRO A 1 387 ? 11.188 16.688 27.609 1 95 387 PRO A CA 1
ATOM 3097 C C . PRO A 1 387 ? 11.914 17.938 28.109 1 95 387 PRO A C 1
ATOM 3099 O O . PRO A 1 387 ? 11.32 18.75 28.812 1 95 387 PRO A O 1
ATOM 3102 N N . THR A 1 388 ? 13.148 18.078 27.703 1 96.81 388 THR A N 1
ATOM 3103 C CA . THR A 1 388 ? 13.922 19.25 28.109 1 96.81 388 THR A CA 1
ATOM 3104 C C . THR A 1 388 ? 13.375 20.516 27.453 1 96.81 388 THR A C 1
ATOM 3106 O O . THR A 1 388 ? 13.234 21.547 28.109 1 96.81 388 THR A O 1
ATOM 3109 N N . CYS A 1 389 ? 13.039 20.422 26.234 1 96.62 389 CYS A N 1
ATOM 3110 C CA . CYS A 1 389 ? 12.453 21.547 25.516 1 96.62 389 CYS A CA 1
ATOM 3111 C C . CYS A 1 389 ? 11.133 21.969 26.172 1 96.62 389 CYS A C 1
ATOM 3113 O O . CYS A 1 389 ? 10.875 23.156 26.328 1 96.62 389 CYS A O 1
ATOM 3115 N N . GLN A 1 390 ? 10.336 21 26.484 1 96.56 390 GLN A N 1
ATOM 3116 C CA . GLN A 1 390 ? 9.055 21.281 27.125 1 96.56 390 GLN A CA 1
ATOM 3117 C C . GLN A 1 390 ? 9.242 22 28.453 1 96.56 390 GLN A C 1
ATOM 3119 O O . GLN A 1 390 ? 8.539 22.969 28.734 1 96.56 390 GLN A O 1
ATOM 3124 N N . LYS A 1 391 ? 10.164 21.531 29.25 1 96.19 391 LYS A N 1
ATOM 3125 C CA . LYS A 1 391 ? 10.445 22.141 30.547 1 96.19 391 LYS A CA 1
ATOM 3126 C C . LYS A 1 391 ? 10.922 23.578 30.391 1 96.19 391 LYS A C 1
ATOM 3128 O O . LYS A 1 391 ? 10.414 24.484 31.047 1 96.19 391 LYS A O 1
ATOM 3133 N N . LEU A 1 392 ? 11.875 23.828 29.531 1 97.56 392 LEU A N 1
ATOM 3134 C CA . LEU A 1 392 ? 12.461 25.156 29.344 1 97.56 392 LEU A CA 1
ATOM 3135 C C . LEU A 1 392 ? 11.438 26.141 28.797 1 97.56 392 LEU A C 1
ATOM 3137 O O . LEU A 1 392 ? 11.383 27.297 29.219 1 97.56 392 LEU A O 1
ATOM 3141 N N . THR A 1 393 ? 10.625 25.688 27.875 1 97.94 393 THR A N 1
ATOM 3142 C CA . THR A 1 393 ? 9.633 26.578 27.297 1 97.94 393 THR A CA 1
ATOM 3143 C C . THR A 1 393 ? 8.578 26.969 28.328 1 97.94 393 THR A C 1
ATOM 3145 O O . THR A 1 393 ? 8.086 28.094 28.344 1 97.94 393 THR A O 1
ATOM 3148 N N . GLN A 1 394 ? 8.203 26.047 29.156 1 96.56 394 GLN A N 1
ATOM 3149 C CA . GLN A 1 394 ? 7.289 26.359 30.25 1 96.56 394 GLN A CA 1
ATOM 3150 C C . GLN A 1 394 ? 7.895 27.406 31.188 1 96.56 394 GLN A C 1
ATOM 3152 O O . GLN A 1 394 ? 7.234 28.375 31.547 1 96.56 394 GLN A O 1
ATOM 3157 N N . GLN A 1 395 ? 9.109 27.219 31.547 1 96.38 395 GLN A N 1
ATOM 3158 C CA . GLN A 1 395 ? 9.805 28.078 32.5 1 96.38 395 GLN A CA 1
ATOM 3159 C C . GLN A 1 395 ? 9.969 29.484 31.922 1 96.38 395 GLN A C 1
ATOM 3161 O O . GLN A 1 395 ? 9.82 30.469 32.656 1 96.38 395 GLN A O 1
ATOM 3166 N N . HIS A 1 396 ? 10.234 29.594 30.656 1 97.12 396 HIS A N 1
ATOM 3167 C CA . HIS A 1 396 ? 10.562 30.875 30.047 1 97.12 396 HIS A CA 1
ATOM 3168 C C . HIS A 1 396 ? 9.328 31.516 29.406 1 97.12 396 HIS A C 1
ATOM 3170 O O . HIS A 1 396 ? 9.383 32.656 28.953 1 97.12 396 HIS A O 1
ATOM 3176 N N . GLY A 1 397 ? 8.258 30.734 29.281 1 96.75 397 GLY A N 1
ATOM 3177 C CA . GLY A 1 397 ? 6.984 31.281 28.844 1 96.75 397 GLY A CA 1
ATOM 3178 C C . GLY A 1 397 ? 6.832 31.266 27.328 1 96.75 397 GLY A C 1
ATOM 3179 O O . GLY A 1 397 ? 6.051 32.031 26.781 1 96.75 397 GLY A O 1
ATOM 3180 N N . ASN A 1 398 ? 7.59 30.484 26.578 1 98.31 398 ASN A N 1
ATOM 3181 C CA . ASN A 1 398 ? 7.445 30.344 25.141 1 98.31 398 ASN A CA 1
ATOM 3182 C C . ASN A 1 398 ? 6.316 29.391 24.781 1 98.31 398 ASN A C 1
ATOM 3184 O O . ASN A 1 398 ? 6.172 28.328 25.406 1 98.31 398 ASN A O 1
ATOM 3188 N N . PRO A 1 399 ? 5.426 29.719 23.812 1 98.38 399 PRO A N 1
ATOM 3189 C CA . PRO A 1 399 ? 4.555 28.688 23.25 1 98.38 399 PRO A CA 1
ATOM 3190 C C . PRO A 1 399 ? 5.336 27.562 22.578 1 98.38 399 PRO A C 1
ATOM 3192 O O . PRO A 1 399 ? 6.445 27.781 22.078 1 98.38 399 PRO A O 1
ATOM 3195 N N . LEU A 1 400 ? 4.715 26.359 22.578 1 98.62 400 LEU A N 1
ATOM 3196 C CA . LEU A 1 400 ? 5.461 25.188 22.125 1 98.62 400 LEU A CA 1
ATOM 3197 C C . LEU A 1 400 ? 4.625 24.359 21.156 1 98.62 400 LEU A C 1
ATOM 3199 O O . LEU A 1 400 ? 3.439 24.125 21.391 1 98.62 400 LEU A O 1
ATOM 3203 N N . ILE A 1 401 ? 5.148 24.031 20 1 98.81 401 ILE A N 1
ATOM 3204 C CA . ILE A 1 401 ? 4.613 23.031 19.094 1 98.81 401 ILE A CA 1
ATOM 3205 C C . ILE A 1 401 ? 5.379 21.719 19.234 1 98.81 401 ILE A C 1
ATOM 3207 O O . ILE A 1 401 ? 6.613 21.703 19.203 1 98.81 401 ILE A O 1
ATOM 3211 N N . MET A 1 402 ? 4.676 20.625 19.406 1 98.69 402 MET A N 1
ATOM 3212 C CA . MET A 1 402 ? 5.285 19.312 19.625 1 98.69 402 MET A CA 1
ATOM 3213 C C . MET A 1 402 ? 5.469 18.562 18.328 1 98.69 402 MET A C 1
ATOM 3215 O O . MET A 1 402 ? 4.492 18.109 17.719 1 98.69 402 MET A O 1
ATOM 3219 N N . ALA A 1 403 ? 6.719 18.359 17.922 1 98.56 403 ALA A N 1
ATOM 3220 C CA . ALA A 1 403 ? 7.07 17.578 16.75 1 98.56 403 ALA A CA 1
ATOM 3221 C C . ALA A 1 403 ? 8.25 16.656 17.031 1 98.56 403 ALA A C 1
ATOM 3223 O O . ALA A 1 403 ? 9.227 16.625 16.281 1 98.56 403 ALA A O 1
ATOM 3224 N N . PRO A 1 404 ? 8.133 15.805 18.031 1 97.56 404 PRO A N 1
ATOM 3225 C CA . PRO A 1 404 ? 9.273 14.977 18.422 1 97.56 404 PRO A CA 1
ATOM 3226 C C . PRO A 1 404 ? 9.68 13.977 17.344 1 97.56 404 PRO A C 1
ATOM 3228 O O . PRO A 1 404 ? 8.828 13.25 16.828 1 97.56 404 PRO A O 1
ATOM 3231 N N . GLY A 1 405 ? 10.977 13.852 17.125 1 94.5 405 GLY A N 1
ATOM 3232 C CA . GLY A 1 405 ? 11.516 12.945 16.125 1 94.5 405 GLY A CA 1
ATOM 3233 C C . GLY A 1 405 ? 11.188 11.492 16.391 1 94.5 405 GLY A C 1
ATOM 3234 O O . GLY A 1 405 ? 11.062 10.695 15.453 1 94.5 405 GLY A O 1
ATOM 3235 N N . GLU A 1 406 ? 10.922 11.164 17.594 1 93.44 406 GLU A N 1
ATOM 3236 C CA . GLU A 1 406 ? 10.672 9.781 17.969 1 93.44 406 GLU A CA 1
ATOM 3237 C C . GLU A 1 406 ? 9.266 9.336 17.562 1 93.44 406 GLU A C 1
ATOM 3239 O O . GLU A 1 406 ? 9.008 8.141 17.406 1 93.44 406 GLU A O 1
ATOM 3244 N N . PHE A 1 407 ? 8.352 10.344 17.312 1 97.12 407 PHE A N 1
ATOM 3245 C CA . PHE A 1 407 ? 6.961 9.961 17.109 1 97.12 407 PHE A CA 1
ATOM 3246 C C . PHE A 1 407 ? 6.41 10.602 15.836 1 97.12 407 PHE A C 1
ATOM 3248 O O . PHE A 1 407 ? 5.492 10.062 15.211 1 97.12 407 PHE A O 1
ATOM 3255 N N . ALA A 1 408 ? 7.004 11.75 15.445 1 97.69 408 ALA A N 1
ATOM 3256 C CA . ALA A 1 408 ? 6.242 12.594 14.523 1 97.69 408 ALA A CA 1
ATOM 3257 C C . ALA A 1 408 ? 7.047 12.906 13.266 1 97.69 408 ALA A C 1
ATOM 3259 O O . ALA A 1 408 ? 6.645 13.734 12.453 1 97.69 408 ALA A O 1
ATOM 3260 N N . TYR A 1 409 ? 8.234 12.273 13.102 1 96.75 409 TYR A N 1
ATOM 3261 C CA . TYR A 1 409 ? 8.961 12.383 11.844 1 96.75 409 TYR A CA 1
ATOM 3262 C C . TYR A 1 409 ? 8.398 11.422 10.805 1 96.75 409 TYR A C 1
ATOM 3264 O O . TYR A 1 409 ? 8.75 10.242 10.789 1 96.75 409 TYR A O 1
ATOM 3272 N N . LEU A 1 410 ? 7.672 11.969 9.891 1 97.12 410 LEU A N 1
ATOM 3273 C CA . LEU A 1 410 ? 6.973 11.148 8.906 1 97.12 410 LEU A CA 1
ATOM 3274 C C . LEU A 1 410 ? 7.898 10.773 7.754 1 97.12 410 LEU A C 1
ATOM 3276 O O . LEU A 1 410 ? 7.574 9.891 6.949 1 97.12 410 LEU A O 1
ATOM 3280 N N . ASP A 1 411 ? 9.078 11.414 7.691 1 94.81 411 ASP A N 1
ATOM 3281 C CA . ASP A 1 411 ? 10.047 11.07 6.656 1 94.81 411 ASP A CA 1
ATOM 3282 C C . ASP A 1 411 ? 10.914 9.883 7.082 1 94.81 411 ASP A C 1
ATOM 3284 O O . ASP A 1 411 ? 11.672 9.344 6.277 1 94.81 411 ASP A O 1
ATOM 3288 N N . TYR A 1 412 ? 10.781 9.453 8.367 1 93.75 412 TYR A N 1
ATOM 3289 C CA . TYR A 1 412 ? 11.469 8.242 8.805 1 93.75 412 TYR A CA 1
ATOM 3290 C C . TYR A 1 412 ? 10.773 7 8.25 1 93.75 412 TYR A C 1
ATOM 3292 O O . TYR A 1 412 ? 9.57 7.012 8 1 93.75 412 TYR A O 1
ATOM 3300 N N . PRO A 1 413 ? 11.633 5.934 8.078 1 92.12 413 PRO A N 1
ATOM 3301 C CA . PRO A 1 413 ? 10.977 4.703 7.609 1 92.12 413 PRO A CA 1
ATOM 3302 C C . PRO A 1 413 ? 9.922 4.191 8.578 1 92.12 413 PRO A C 1
ATOM 3304 O O . PRO A 1 413 ? 10.094 4.285 9.797 1 92.12 413 PRO A O 1
ATOM 3307 N N . GLN A 1 414 ? 8.789 3.693 8.031 1 93.06 414 GLN A N 1
ATOM 3308 C CA . GLN A 1 414 ? 7.715 3.141 8.844 1 93.06 414 GLN A CA 1
ATOM 3309 C C . GLN A 1 414 ? 7.992 1.685 9.211 1 93.06 414 GLN A C 1
ATOM 3311 O O . GLN A 1 414 ? 7.418 1.157 10.164 1 93.06 414 GLN A O 1
ATOM 3316 N N . PHE A 1 415 ? 8.75 1.057 8.375 1 89.31 415 PHE A N 1
ATOM 3317 C CA . PHE A 1 415 ? 9.172 -0.33 8.531 1 89.31 415 PHE A CA 1
ATOM 3318 C C . PHE A 1 415 ? 10.586 -0.528 8.008 1 89.31 415 PHE A C 1
ATOM 3320 O O . PHE A 1 415 ? 11.047 0.229 7.148 1 89.31 415 PHE A O 1
ATOM 3327 N N . LYS A 1 416 ? 11.203 -1.479 8.547 1 83 416 LYS A N 1
ATOM 3328 C CA . LYS A 1 416 ? 12.562 -1.728 8.086 1 83 416 LYS A CA 1
ATOM 3329 C C . LYS A 1 416 ? 12.586 -1.987 6.578 1 83 416 LYS A C 1
ATOM 3331 O O . LYS A 1 416 ? 11.812 -2.799 6.07 1 83 416 LYS A O 1
ATOM 3336 N N . GLY A 1 417 ? 13.359 -1.205 5.797 1 75 417 GLY A N 1
ATOM 3337 C CA . GLY A 1 417 ? 13.523 -1.422 4.371 1 75 417 GLY A CA 1
ATOM 3338 C C . GLY A 1 417 ? 12.57 -0.599 3.527 1 75 417 GLY A C 1
ATOM 3339 O O . GLY A 1 417 ? 12.531 -0.739 2.303 1 75 417 GLY A O 1
ATOM 3340 N N . ASP A 1 418 ? 11.789 0.258 4.023 1 76.06 418 ASP A N 1
ATOM 3341 C CA . ASP A 1 418 ? 10.797 1.052 3.301 1 76.06 418 ASP A CA 1
ATOM 3342 C C . ASP A 1 418 ? 11.477 2.039 2.352 1 76.06 418 ASP A C 1
ATOM 3344 O O . ASP A 1 418 ? 10.906 2.402 1.318 1 76.06 418 ASP A O 1
ATOM 3348 N N . LEU A 1 419 ? 12.672 2.48 2.701 1 73.19 419 LEU A N 1
ATOM 3349 C CA . LEU A 1 419 ? 13.375 3.479 1.901 1 73.19 419 LEU A CA 1
ATOM 3350 C C . LEU A 1 419 ? 14.766 2.99 1.521 1 73.19 419 LEU A C 1
ATOM 3352 O O . LEU A 1 419 ? 15.766 3.621 1.873 1 73.19 419 LEU A O 1
ATOM 3356 N N . PRO A 1 420 ? 14.727 1.979 0.782 1 64.81 420 PRO A N 1
ATOM 3357 C CA . PRO A 1 420 ? 16.031 1.363 0.548 1 64.81 420 PRO A CA 1
ATOM 3358 C C . PRO A 1 420 ? 16.953 2.246 -0.281 1 64.81 420 PRO A C 1
ATOM 3360 O O . PRO A 1 420 ? 18.188 2.129 -0.179 1 64.81 420 PRO A O 1
ATOM 3363 N N . GLU A 1 421 ? 16.406 3.117 -1.081 1 64.62 421 GLU A N 1
ATOM 3364 C CA . GLU A 1 421 ? 17.188 3.963 -1.979 1 64.62 421 GLU A CA 1
ATOM 3365 C C . GLU A 1 421 ? 18.109 4.895 -1.197 1 64.62 421 GLU A C 1
ATOM 3367 O O . GLU A 1 421 ? 19.062 5.449 -1.755 1 64.62 421 GLU A O 1
ATOM 3372 N N . PHE A 1 422 ? 17.797 4.941 0.033 1 64.5 422 PHE A N 1
ATOM 3373 C CA . PHE A 1 422 ? 18.594 5.871 0.826 1 64.5 422 PHE A CA 1
ATOM 3374 C C . PHE A 1 422 ? 19.141 5.188 2.074 1 64.5 422 PHE A C 1
ATOM 3376 O O . PHE A 1 422 ? 19.281 5.82 3.123 1 64.5 422 PHE A O 1
ATOM 3383 N N . ASN A 1 423 ? 19.391 3.857 1.827 1 59.66 423 ASN A N 1
ATOM 3384 C CA . ASN A 1 423 ? 19.844 3.041 2.945 1 59.66 423 ASN A CA 1
ATOM 3385 C C . ASN A 1 423 ? 19.031 3.299 4.203 1 59.66 423 ASN A C 1
ATOM 3387 O O . ASN A 1 423 ? 19.578 3.49 5.285 1 59.66 423 ASN A O 1
ATOM 3391 N N . ASN A 1 424 ? 17.75 3.283 3.99 1 60.56 424 ASN A N 1
ATOM 3392 C CA . ASN A 1 424 ? 16.766 3.584 5.012 1 60.56 424 ASN A CA 1
ATOM 3393 C C . ASN A 1 424 ? 17.047 4.918 5.699 1 60.56 424 ASN A C 1
ATOM 3395 O O . ASN A 1 424 ? 16.734 5.09 6.879 1 60.56 424 ASN A O 1
ATOM 3399 N N . TRP A 1 425 ? 17.734 5.66 4.934 1 62.28 425 TRP A N 1
ATOM 3400 C CA . TRP A 1 425 ? 18.109 7.027 5.277 1 62.28 425 TRP A CA 1
ATOM 3401 C C . TRP A 1 425 ? 18.969 7.051 6.543 1 62.28 425 TRP A C 1
ATOM 3403 O O . TRP A 1 425 ? 19.359 8.125 7.008 1 62.28 425 TRP A O 1
ATOM 3413 N N . GLY A 1 426 ? 19.234 5.707 7.012 1 71 426 GLY A N 1
ATOM 3414 C CA . GLY A 1 426 ? 19.984 5.602 8.25 1 71 426 GLY A CA 1
ATOM 3415 C C . GLY A 1 426 ? 19.234 6.133 9.453 1 71 426 GLY A C 1
ATOM 3416 O O . GLY A 1 426 ? 19.828 6.453 10.484 1 71 426 GLY A O 1
ATOM 3417 N N . MET A 1 427 ? 17.891 6.246 9.25 1 82.06 427 MET A N 1
ATOM 3418 C CA . MET A 1 427 ? 17.078 6.832 10.32 1 82.06 427 MET A CA 1
ATOM 3419 C C . MET A 1 427 ? 16.344 5.75 11.094 1 82.06 427 MET A C 1
ATOM 3421 O O . MET A 1 427 ? 16.172 4.633 10.602 1 82.06 427 MET A O 1
ATOM 3425 N N . PRO A 1 428 ? 15.992 6.047 12.312 1 87.75 428 PRO A N 1
ATOM 3426 C CA . PRO A 1 428 ? 15.211 5.086 13.094 1 87.75 428 PRO A CA 1
ATOM 3427 C C . PRO A 1 428 ? 13.852 4.789 12.469 1 87.75 428 PRO A C 1
ATOM 3429 O O . PRO A 1 428 ? 13.289 5.637 11.773 1 87.75 428 PRO A O 1
ATOM 3432 N N . VAL A 1 429 ? 13.438 3.582 12.719 1 91.94 429 VAL A N 1
ATOM 3433 C CA . VAL A 1 429 ? 12.102 3.199 12.273 1 91.94 429 VAL A CA 1
ATOM 3434 C C . VAL A 1 429 ? 11.047 3.799 13.211 1 91.94 429 VAL A C 1
ATOM 3436 O O . VAL A 1 429 ? 11.18 3.715 14.438 1 91.94 429 VAL A O 1
ATOM 3439 N N . THR A 1 430 ? 10.078 4.461 12.688 1 95.19 430 THR A N 1
ATOM 3440 C CA . THR A 1 430 ? 8.914 4.957 13.414 1 95.19 430 THR A CA 1
ATOM 3441 C C . THR A 1 430 ? 7.633 4.297 12.906 1 95.19 430 THR A C 1
ATOM 3443 O O . THR A 1 430 ? 7.031 4.766 11.93 1 95.19 430 THR A O 1
ATOM 3446 N N . THR A 1 431 ? 7.18 3.26 13.586 1 96.44 431 THR A N 1
ATOM 3447 C CA . THR A 1 431 ? 6.031 2.479 13.148 1 96.44 431 THR A CA 1
ATOM 3448 C C . THR A 1 431 ? 4.73 3.238 13.391 1 96.44 431 THR A C 1
ATOM 3450 O O . THR A 1 431 ? 4.723 4.258 14.078 1 96.44 431 THR A O 1
ATOM 3453 N N . LEU A 1 432 ? 3.646 2.746 12.812 1 98 432 LEU A N 1
ATOM 3454 C CA . LEU A 1 432 ? 2.318 3.293 13.062 1 98 432 LEU A CA 1
ATOM 3455 C C . LEU A 1 432 ? 1.986 3.252 14.547 1 98 432 LEU A C 1
ATOM 3457 O O . LEU A 1 432 ? 1.479 4.23 15.102 1 98 432 LEU A O 1
ATOM 3461 N N . GLU A 1 433 ? 2.307 2.156 15.188 1 97.81 433 GLU A N 1
ATOM 3462 C CA . GLU A 1 433 ? 2.021 2.008 16.609 1 97.81 433 GLU A CA 1
ATOM 3463 C C . GLU A 1 433 ? 2.82 3.008 17.438 1 97.81 433 GLU A C 1
ATOM 3465 O O . GLU A 1 433 ? 2.293 3.598 18.391 1 97.81 433 GLU A O 1
ATOM 3470 N N . THR A 1 434 ? 4.098 3.162 17.047 1 97.5 434 THR A N 1
ATOM 3471 C CA . THR A 1 434 ? 4.934 4.141 17.734 1 97.5 434 THR A CA 1
ATOM 3472 C C . THR A 1 434 ? 4.336 5.539 17.609 1 97.5 434 THR A C 1
ATOM 3474 O O . THR A 1 434 ? 4.234 6.262 18.609 1 97.5 434 THR A O 1
ATOM 3477 N N . CYS A 1 435 ? 3.926 5.902 16.438 1 98.19 435 CYS A N 1
ATOM 3478 C CA . CYS A 1 435 ? 3.303 7.203 16.234 1 98.19 435 CYS A CA 1
ATOM 3479 C C . CYS A 1 435 ? 2.023 7.332 17.047 1 98.19 435 CYS A C 1
ATOM 3481 O O . CYS A 1 435 ? 1.76 8.383 17.641 1 98.19 435 CYS A O 1
ATOM 3483 N N . TYR A 1 436 ? 1.274 6.289 17.156 1 98.56 436 TYR A N 1
ATOM 3484 C CA . TYR A 1 436 ? 0.011 6.312 17.891 1 98.56 436 TYR A CA 1
ATOM 3485 C C . TYR A 1 436 ? 0.244 6.508 19.375 1 98.56 436 TYR A C 1
ATOM 3487 O O . TYR A 1 436 ? -0.582 7.109 20.078 1 98.56 436 TYR A O 1
ATOM 3495 N N . GLN A 1 437 ? 1.326 6.062 19.859 1 97.75 437 GLN A N 1
ATOM 3496 C CA . GLN A 1 437 ? 1.645 6.137 21.281 1 97.75 437 GLN A CA 1
ATOM 3497 C C . GLN A 1 437 ? 2.006 7.562 21.688 1 97.75 437 GLN A C 1
ATOM 3499 O O . GLN A 1 437 ? 2.094 7.867 22.875 1 97.75 437 GLN A O 1
ATOM 3504 N N . PHE A 1 438 ? 2.119 8.406 20.797 1 98 438 PHE A N 1
ATOM 3505 C CA . PHE A 1 438 ? 2.531 9.781 21.047 1 98 438 PHE A CA 1
ATOM 3506 C C . PHE A 1 438 ? 1.512 10.508 21.922 1 98 438 PHE A C 1
ATOM 3508 O O . PHE A 1 438 ? 0.356 10.672 21.516 1 98 438 PHE A O 1
ATOM 3515 N N . ASP A 1 439 ? 1.932 10.969 23.047 1 98.19 439 ASP A N 1
ATOM 3516 C CA . ASP A 1 439 ? 1.23 11.922 23.906 1 98.19 439 ASP A CA 1
ATOM 3517 C C . ASP A 1 439 ? 1.884 13.297 23.844 1 98.19 439 ASP A C 1
ATOM 3519 O O . ASP A 1 439 ? 2.957 13.508 24.406 1 98.19 439 ASP A O 1
ATOM 3523 N N . PRO A 1 440 ? 1.193 14.242 23.297 1 97.62 440 PRO A N 1
ATOM 3524 C CA . PRO A 1 440 ? 1.813 15.562 23.172 1 97.62 440 PRO A CA 1
ATOM 3525 C C . PRO A 1 440 ? 2.1 16.219 24.516 1 97.62 440 PRO A C 1
ATOM 3527 O O . PRO A 1 440 ? 2.947 17.109 24.609 1 97.62 440 PRO A O 1
ATOM 3530 N N . GLY A 1 441 ? 1.457 15.797 25.562 1 97.12 441 GLY A N 1
ATOM 3531 C CA . GLY A 1 441 ? 1.692 16.344 26.891 1 97.12 441 GLY A CA 1
ATOM 3532 C C . GLY A 1 441 ? 2.812 15.633 27.641 1 97.12 441 GLY A C 1
ATOM 3533 O O . GLY A 1 441 ? 3.213 16.062 28.719 1 97.12 441 GLY A O 1
ATOM 3534 N N . TYR A 1 442 ? 3.242 14.508 27.094 1 96.19 442 TYR A N 1
ATOM 3535 C CA . TYR A 1 442 ? 4.316 13.703 27.656 1 96.19 442 TYR A CA 1
ATOM 3536 C C . TYR A 1 442 ? 4.008 13.336 29.109 1 96.19 442 TYR A C 1
ATOM 3538 O O . TYR A 1 442 ? 4.883 13.406 29.969 1 96.19 442 TYR A O 1
ATOM 3546 N N . GLY A 1 443 ? 2.814 13.086 29.344 1 94.5 443 GLY A N 1
ATOM 3547 C CA . GLY A 1 443 ? 2.381 12.555 30.625 1 94.5 443 GLY A CA 1
ATOM 3548 C C . GLY A 1 443 ? 2.215 13.633 31.688 1 94.5 443 GLY A C 1
ATOM 3549 O O . GLY A 1 443 ? 1.863 13.328 32.844 1 94.5 443 GLY A O 1
ATOM 3550 N N . LYS A 1 444 ? 2.418 14.82 31.359 1 94.75 444 LYS A N 1
ATOM 3551 C CA . LYS A 1 444 ? 2.316 15.898 32.344 1 94.75 444 LYS A CA 1
ATOM 3552 C C . LYS A 1 444 ? 0.858 16.281 32.594 1 94.75 444 LYS A C 1
ATOM 3554 O O . LYS A 1 444 ? 0.002 16.078 31.719 1 94.75 444 LYS A O 1
ATOM 3559 N N . PRO A 1 445 ? 0.567 16.844 33.781 1 92.44 445 PRO A N 1
ATOM 3560 C CA . PRO A 1 445 ? -0.786 17.328 34.062 1 92.44 445 PRO A CA 1
ATOM 3561 C C . PRO A 1 445 ? -1.203 18.469 33.125 1 92.44 445 PRO A C 1
ATOM 3563 O O . PRO A 1 445 ? -0.348 19.156 32.562 1 92.44 445 PRO A O 1
ATOM 3566 N N . ALA A 1 446 ? -2.465 18.688 33.031 1 89.06 446 ALA A N 1
ATOM 3567 C CA . ALA A 1 446 ? -3.043 19.656 32.094 1 89.06 446 ALA A CA 1
ATOM 3568 C C . ALA A 1 446 ? -2.467 21.047 32.344 1 89.06 446 ALA A C 1
ATOM 3570 O O . ALA A 1 446 ? -2.203 21.797 31.375 1 89.06 446 ALA A O 1
ATOM 3571 N N . ALA A 1 447 ? -2.24 21.375 33.531 1 90.12 447 ALA A N 1
ATOM 3572 C CA . ALA A 1 447 ? -1.743 22.703 33.875 1 90.12 447 ALA A CA 1
ATOM 3573 C C . ALA A 1 447 ? -0.345 22.938 33.312 1 90.12 447 ALA A C 1
ATOM 3575 O O . ALA A 1 447 ? 0.008 24.062 32.969 1 90.12 447 ALA A O 1
ATOM 3576 N N . GLU A 1 448 ? 0.417 21.938 33.188 1 92.62 448 GLU A N 1
ATOM 3577 C CA . GLU A 1 448 ? 1.787 22.031 32.688 1 92.62 448 GLU A CA 1
ATOM 3578 C C . GLU A 1 448 ? 1.835 21.906 31.156 1 92.62 448 GLU A C 1
ATOM 3580 O O . GLU A 1 448 ? 2.914 21.922 30.562 1 92.62 448 GLU A O 1
ATOM 3585 N N . GLN A 1 449 ? 0.685 21.828 30.578 1 94.88 449 GLN A N 1
ATOM 3586 C CA . GLN A 1 449 ? 0.612 21.688 29.125 1 94.88 449 GLN A CA 1
ATOM 3587 C C . GLN A 1 449 ? 0.023 22.938 28.484 1 94.88 449 GLN A C 1
ATOM 3589 O O . GLN A 1 449 ? -0.131 23 27.266 1 94.88 449 GLN A O 1
ATOM 3594 N N . ALA A 1 450 ? -0.274 23.906 29.234 1 94.94 450 ALA A N 1
ATOM 3595 C CA . ALA A 1 450 ? -1.055 25.047 28.781 1 94.94 450 ALA A CA 1
ATOM 3596 C C . ALA A 1 450 ? -0.311 25.828 27.703 1 94.94 450 ALA A C 1
ATOM 3598 O O . ALA A 1 450 ? -0.933 26.438 26.828 1 94.94 450 ALA A O 1
ATOM 3599 N N . HIS A 1 451 ? 1.021 25.812 27.719 1 96.94 451 HIS A N 1
ATOM 3600 C CA . HIS A 1 451 ? 1.804 26.594 26.75 1 96.94 451 HIS A CA 1
ATOM 3601 C C . HIS A 1 451 ? 1.997 25.812 25.453 1 96.94 451 HIS A C 1
ATOM 3603 O O . HIS A 1 451 ? 2.529 26.359 24.484 1 96.94 451 HIS A O 1
ATOM 3609 N N . ILE A 1 452 ? 1.555 24.5 25.438 1 98.25 452 ILE A N 1
ATOM 3610 C CA . ILE A 1 452 ? 1.629 23.688 24.234 1 98.25 452 ILE A CA 1
ATOM 3611 C C . ILE A 1 452 ? 0.502 24.078 23.281 1 98.25 452 ILE A C 1
ATOM 3613 O O . ILE A 1 452 ? -0.677 23.906 23.594 1 98.25 452 ILE A O 1
ATOM 3617 N N . LEU A 1 453 ? 0.867 24.516 22.094 1 98.19 453 LEU A N 1
ATOM 3618 C CA . LEU A 1 453 ? -0.112 24.938 21.094 1 98.19 453 LEU A CA 1
ATOM 3619 C C . LEU A 1 453 ? -0.737 23.734 20.406 1 98.19 453 LEU A C 1
ATOM 3621 O O . LEU A 1 453 ? -1.919 23.75 20.047 1 98.19 453 LEU A O 1
ATOM 3625 N N . GLY A 1 454 ? 0.115 22.719 20.141 1 98.44 454 GLY A N 1
ATOM 3626 C CA . GLY A 1 454 ? -0.379 21.531 19.453 1 98.44 454 GLY A CA 1
ATOM 3627 C C . GLY A 1 454 ? 0.729 20.672 18.875 1 98.44 454 GLY A C 1
ATOM 3628 O O . GLY A 1 454 ? 1.789 20.531 19.484 1 98.44 454 GLY A O 1
ATOM 3629 N N . VAL A 1 455 ? 0.398 19.969 17.75 1 98.81 455 VAL A N 1
ATOM 3630 C CA . VAL A 1 455 ? 1.288 18.938 17.219 1 98.81 455 VAL A CA 1
ATOM 3631 C C . VAL A 1 455 ? 1.62 19.25 15.766 1 98.81 455 VAL A C 1
ATOM 3633 O O . VAL A 1 455 ? 0.88 19.969 15.094 1 98.81 455 VAL A O 1
ATOM 3636 N N . MET A 1 456 ? 2.748 18.672 15.312 1 98.88 456 MET A N 1
ATOM 3637 C CA . MET A 1 456 ? 3.141 18.75 13.906 1 98.88 456 MET A CA 1
ATOM 3638 C C . MET A 1 456 ? 3.818 17.469 13.453 1 98.88 456 MET A C 1
ATOM 3640 O O . MET A 1 456 ? 4.645 16.906 14.172 1 98.88 456 MET A O 1
ATOM 3644 N N . GLY A 1 457 ? 3.346 16.938 12.312 1 98.81 457 GLY A N 1
ATOM 3645 C CA . GLY A 1 457 ? 4.102 15.914 11.609 1 98.81 457 GLY A CA 1
ATO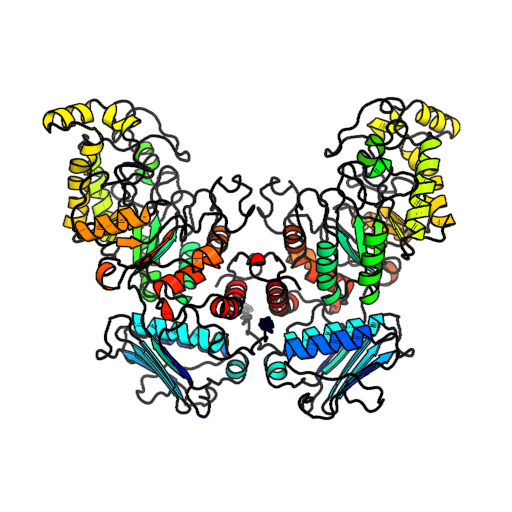M 3646 C C . GLY A 1 457 ? 5.059 16.484 10.578 1 98.81 457 GLY A C 1
ATOM 3647 O O . GLY A 1 457 ? 4.629 17.078 9.586 1 98.81 457 GLY A O 1
ATOM 3648 N N . THR A 1 458 ? 6.391 16.281 10.82 1 98.31 458 THR A N 1
ATOM 3649 C CA . THR A 1 458 ? 7.375 16.797 9.883 1 98.31 458 THR A CA 1
ATOM 3650 C C . THR A 1 458 ? 7.633 15.805 8.75 1 98.31 458 THR A C 1
ATOM 3652 O O . THR A 1 458 ? 7.66 14.594 8.984 1 98.31 458 THR A O 1
ATOM 3655 N N . LEU A 1 459 ? 7.75 16.328 7.559 1 97.94 459 LEU A N 1
ATOM 3656 C CA . LEU A 1 459 ? 8.102 15.508 6.402 1 97.94 459 LEU A CA 1
ATOM 3657 C C . LEU A 1 459 ? 9.219 16.156 5.59 1 97.94 459 LEU A C 1
ATOM 3659 O O . LEU A 1 459 ? 8.953 16.828 4.586 1 97.94 459 LEU A O 1
ATOM 3663 N N . TRP A 1 460 ? 10.391 15.93 6.035 1 95.81 460 TRP A N 1
ATOM 3664 C CA . TRP A 1 460 ? 11.57 16.453 5.348 1 95.81 460 TRP A CA 1
ATOM 3665 C C . TRP A 1 460 ? 11.742 15.805 3.98 1 95.81 460 TRP A C 1
ATOM 3667 O O . TRP A 1 460 ? 11.453 14.617 3.814 1 95.81 460 TRP A O 1
ATOM 3677 N N . GLY A 1 461 ? 12.289 16.5 3.025 1 93.31 461 GLY A N 1
ATOM 3678 C CA . GLY A 1 461 ? 12.125 16.125 1.629 1 93.31 461 GLY A CA 1
ATOM 3679 C C . GLY A 1 461 ? 13.359 15.469 1.042 1 93.31 461 GLY A C 1
ATOM 3680 O O . GLY A 1 461 ? 13.492 15.359 -0.179 1 93.31 461 GLY A O 1
ATOM 3681 N N . GLU A 1 462 ? 14.312 14.984 1.863 1 89.5 462 GLU A N 1
ATOM 3682 C CA . GLU A 1 462 ? 15.562 14.43 1.338 1 89.5 462 GLU A CA 1
ATOM 3683 C C . GLU A 1 462 ? 15.281 13.258 0.403 1 89.5 462 GLU A C 1
ATOM 3685 O O . GLU A 1 462 ? 15.875 13.164 -0.678 1 89.5 462 GLU A O 1
ATOM 3690 N N . ALA A 1 463 ? 14.391 12.414 0.792 1 87.56 463 ALA A N 1
ATOM 3691 C CA . ALA A 1 463 ? 14.109 11.211 0.011 1 87.56 463 ALA A CA 1
ATOM 3692 C C . ALA A 1 463 ? 12.664 11.195 -0.48 1 87.56 463 ALA A C 1
ATOM 3694 O O . ALA A 1 463 ? 12.062 10.133 -0.623 1 87.56 463 ALA A O 1
ATOM 3695 N N . ILE A 1 464 ? 12.156 12.391 -0.707 1 91.81 464 ILE A N 1
ATOM 3696 C CA . ILE A 1 464 ? 10.75 12.516 -1.068 1 91.81 464 ILE A CA 1
ATOM 3697 C C . ILE A 1 464 ? 10.625 13.164 -2.445 1 91.81 464 ILE A C 1
ATOM 3699 O O . ILE A 1 464 ? 10.484 14.383 -2.553 1 91.81 464 ILE A O 1
ATOM 3703 N N . LYS A 1 465 ? 10.508 12.367 -3.449 1 89.56 465 LYS A N 1
ATOM 3704 C CA . LYS A 1 465 ? 10.719 12.844 -4.812 1 89.56 465 LYS A CA 1
ATOM 3705 C C . LYS A 1 465 ? 9.438 13.422 -5.398 1 89.56 465 LYS A C 1
ATOM 3707 O O . LYS A 1 465 ? 9.477 14.234 -6.328 1 89.56 465 LYS A O 1
ATOM 3712 N N . ASP A 1 466 ? 8.289 12.945 -4.855 1 94.19 466 ASP A N 1
ATOM 3713 C CA . ASP A 1 466 ? 7.031 13.375 -5.453 1 94.19 466 ASP A CA 1
ATOM 3714 C C . ASP A 1 466 ? 5.871 13.203 -4.473 1 94.19 466 ASP A C 1
ATOM 3716 O O . ASP A 1 466 ? 6.074 12.781 -3.334 1 94.19 466 ASP A O 1
ATOM 3720 N N . ILE A 1 467 ? 4.699 13.547 -4.965 1 96.88 467 ILE A N 1
ATOM 3721 C CA . ILE A 1 467 ? 3.518 13.594 -4.109 1 96.88 467 ILE A CA 1
ATOM 3722 C C . ILE A 1 467 ? 3.146 12.172 -3.672 1 96.88 467 ILE A C 1
ATOM 3724 O O . ILE A 1 467 ? 2.625 11.977 -2.572 1 96.88 467 ILE A O 1
ATOM 3728 N N . ASN A 1 468 ? 3.42 11.188 -4.484 1 95.25 468 ASN A N 1
ATOM 3729 C CA . ASN A 1 468 ? 3.107 9.812 -4.113 1 95.25 468 ASN A CA 1
ATOM 3730 C C . ASN A 1 468 ? 3.973 9.336 -2.951 1 95.25 468 ASN A C 1
ATOM 3732 O O . ASN A 1 468 ? 3.482 8.672 -2.039 1 95.25 468 ASN A O 1
ATOM 3736 N N . ARG A 1 469 ? 5.203 9.68 -3.008 1 93.94 469 ARG A N 1
ATOM 3737 C CA . ARG A 1 469 ? 6.066 9.359 -1.876 1 93.94 469 ARG A CA 1
ATOM 3738 C C . ARG A 1 469 ? 5.66 10.148 -0.637 1 93.94 469 ARG A C 1
ATOM 3740 O O . ARG A 1 469 ? 5.723 9.633 0.482 1 93.94 469 ARG A O 1
ATOM 3747 N N . VAL A 1 470 ? 5.238 11.406 -0.812 1 97.25 470 VAL A N 1
ATOM 3748 C CA . VAL A 1 470 ? 4.762 12.234 0.289 1 97.25 470 VAL A CA 1
ATOM 3749 C C . VAL A 1 470 ? 3.615 11.531 1.009 1 97.25 470 VAL A C 1
ATOM 3751 O O . VAL A 1 470 ? 3.662 11.336 2.227 1 97.25 470 VAL A O 1
ATOM 3754 N N . THR A 1 471 ? 2.637 11.117 0.22 1 97.88 471 THR A N 1
ATOM 3755 C CA . THR A 1 471 ? 1.449 10.547 0.844 1 97.88 471 THR A CA 1
ATOM 3756 C C . THR A 1 471 ? 1.744 9.156 1.396 1 97.88 471 THR A C 1
ATOM 3758 O O . THR A 1 471 ? 1.19 8.766 2.424 1 97.88 471 THR A O 1
ATOM 3761 N N . TYR A 1 472 ? 2.635 8.445 0.763 1 95.75 472 TYR A N 1
ATOM 3762 C CA . TYR A 1 472 ? 3.08 7.145 1.263 1 95.75 472 TYR A CA 1
ATOM 3763 C C . TYR A 1 472 ? 3.689 7.277 2.654 1 95.75 472 TYR A C 1
ATOM 3765 O O . TYR A 1 472 ? 3.424 6.453 3.533 1 95.75 472 TYR A O 1
ATOM 3773 N N . MET A 1 473 ? 4.461 8.281 2.82 1 96.31 473 MET A N 1
ATOM 3774 C CA . MET A 1 473 ? 5.145 8.492 4.094 1 96.31 473 MET A CA 1
ATOM 3775 C C . MET A 1 473 ? 4.195 9.07 5.133 1 96.31 473 MET A C 1
ATOM 3777 O O . MET A 1 473 ? 4.34 8.805 6.328 1 96.31 473 MET A O 1
ATOM 3781 N N . THR A 1 474 ? 3.215 9.758 4.746 1 98.5 474 THR A N 1
ATOM 3782 C CA . THR A 1 474 ? 2.279 10.422 5.652 1 98.5 474 THR A CA 1
ATOM 3783 C C . THR A 1 474 ? 1.29 9.414 6.23 1 98.5 474 THR A C 1
ATOM 3785 O O . THR A 1 474 ? 1.052 9.391 7.441 1 98.5 474 THR A O 1
ATOM 3788 N N . TYR A 1 475 ? 0.723 8.602 5.348 1 98.31 475 TYR A N 1
ATOM 3789 C CA . TYR A 1 475 ? -0.352 7.711 5.77 1 98.31 475 TYR A CA 1
ATOM 3790 C C . TYR A 1 475 ? 0.126 6.266 5.816 1 98.31 475 TYR A C 1
ATOM 3792 O O . TYR A 1 475 ? 0.806 5.801 4.898 1 98.31 475 TYR A O 1
ATOM 3800 N N . PRO A 1 476 ? -0.173 5.668 6.941 1 98.25 476 PRO A N 1
ATOM 3801 C CA . PRO A 1 476 ? -1.281 5.906 7.871 1 98.25 476 PRO A CA 1
ATOM 3802 C C . PRO A 1 476 ? -0.85 6.668 9.125 1 98.25 476 PRO A C 1
ATOM 3804 O O . PRO A 1 476 ? -1.685 6.992 9.969 1 98.25 476 PRO A O 1
ATOM 3807 N N . ARG A 1 477 ? 0.358 6.984 9.266 1 98.75 477 ARG A N 1
ATOM 3808 C CA . ARG A 1 477 ? 0.837 7.594 10.5 1 98.75 477 ARG A CA 1
ATOM 3809 C C . ARG A 1 477 ? 0.203 8.961 10.719 1 98.75 477 ARG A C 1
ATOM 3811 O O . ARG A 1 477 ? -0.038 9.367 11.859 1 98.75 477 ARG A O 1
ATOM 3818 N N . GLY A 1 478 ? -0.098 9.625 9.633 1 98.75 478 GLY A N 1
ATOM 3819 C CA . GLY A 1 478 ? -0.828 10.875 9.742 1 98.75 478 GLY A CA 1
ATOM 3820 C C . GLY A 1 478 ? -2.168 10.727 10.438 1 98.75 478 GLY A C 1
ATOM 3821 O O . GLY A 1 478 ? -2.658 11.68 11.055 1 98.75 478 GLY A O 1
ATOM 3822 N N . LEU A 1 479 ? -2.809 9.57 10.312 1 98.81 479 LEU A N 1
ATOM 3823 C CA . LEU A 1 479 ? -4.066 9.297 11 1 98.81 479 LEU A CA 1
ATOM 3824 C C . LEU A 1 479 ? -3.848 9.164 12.5 1 98.81 479 LEU A C 1
ATOM 3826 O O . LEU A 1 479 ? -4.668 9.625 13.297 1 98.81 479 LEU A O 1
ATOM 3830 N N . ALA A 1 480 ? -2.744 8.539 12.898 1 98.75 480 ALA A N 1
ATOM 3831 C CA . ALA A 1 480 ? -2.373 8.43 14.305 1 98.75 480 ALA A CA 1
ATOM 3832 C C . ALA A 1 480 ? -2.102 9.805 14.906 1 98.75 480 ALA A C 1
ATOM 3834 O O . ALA A 1 480 ? -2.568 10.109 16.016 1 98.75 480 ALA A O 1
ATOM 3835 N N . LEU A 1 481 ? -1.404 10.586 14.18 1 98.81 481 LEU A N 1
ATOM 3836 C CA . LEU A 1 481 ? -1.065 11.93 14.648 1 98.81 481 LEU A CA 1
ATOM 3837 C C . LEU A 1 481 ? -2.316 12.789 14.789 1 98.81 481 LEU A C 1
ATOM 3839 O O . LEU A 1 481 ? -2.404 13.617 15.695 1 98.81 481 LEU A O 1
ATOM 3843 N N . ALA A 1 482 ? -3.26 12.617 13.906 1 98.81 482 ALA A N 1
ATOM 3844 C CA . ALA A 1 482 ? -4.527 13.336 14.008 1 98.81 482 ALA A CA 1
ATOM 3845 C C . ALA A 1 482 ? -5.199 13.07 15.352 1 98.81 482 ALA A C 1
ATOM 3847 O O . ALA A 1 482 ? -5.703 13.992 15.992 1 98.81 482 ALA A O 1
ATOM 3848 N N . GLU A 1 483 ? -5.199 11.875 15.758 1 98.5 483 GLU A N 1
ATOM 3849 C CA . GLU A 1 483 ? -5.816 11.531 17.031 1 98.5 483 GLU A CA 1
ATOM 3850 C C . GLU A 1 483 ? -5.008 12.086 18.203 1 98.5 483 GLU A C 1
ATOM 3852 O O . GLU A 1 483 ? -5.574 12.492 19.219 1 98.5 483 GLU A O 1
ATOM 3857 N N . ALA A 1 484 ? -3.691 12.133 18.031 1 98.5 484 ALA A N 1
ATOM 3858 C CA . ALA A 1 484 ? -2.842 12.719 19.062 1 98.5 484 ALA A CA 1
ATOM 3859 C C . ALA A 1 484 ? -3.189 14.188 19.297 1 98.5 484 ALA A C 1
ATOM 3861 O O . ALA A 1 484 ? -3.141 14.68 20.422 1 98.5 484 ALA A O 1
ATOM 3862 N N . GLY A 1 485 ? -3.576 14.852 18.25 1 98.5 485 GLY A N 1
ATOM 3863 C CA . GLY A 1 485 ? -3.879 16.266 18.344 1 98.5 485 GLY A CA 1
ATOM 3864 C C . GLY A 1 485 ? -5.316 16.547 18.734 1 98.5 485 GLY A C 1
ATOM 3865 O O . GLY A 1 485 ? -5.637 17.641 19.203 1 98.5 485 GLY A O 1
ATOM 3866 N N . TRP A 1 486 ? -6.156 15.57 18.641 1 98.69 486 TRP A N 1
ATOM 3867 C CA . TRP A 1 486 ? -7.586 15.852 18.75 1 98.69 486 TRP A CA 1
ATOM 3868 C C . TRP A 1 486 ? -8.188 15.156 19.969 1 98.69 486 TRP A C 1
ATOM 3870 O O . TRP A 1 486 ? -8.922 15.773 20.734 1 98.69 486 TRP A O 1
ATOM 3880 N N . THR A 1 487 ? -7.93 13.883 20.188 1 98.56 487 THR A N 1
ATOM 3881 C CA . THR A 1 487 ? -8.617 13.023 21.141 1 98.56 487 THR A CA 1
ATOM 3882 C C . THR A 1 487 ? -7.934 13.094 22.5 1 98.56 487 THR A C 1
ATOM 3884 O O . THR A 1 487 ? -6.707 13.031 22.594 1 98.56 487 THR A O 1
ATOM 3887 N N . GLN A 1 488 ? -8.727 13.281 23.547 1 97.25 488 GLN A N 1
ATOM 3888 C CA . GLN A 1 488 ? -8.188 13.227 24.906 1 97.25 488 GLN A CA 1
ATOM 3889 C C . GLN A 1 488 ? -7.562 11.867 25.188 1 97.25 488 GLN A C 1
ATOM 3891 O O . GLN A 1 488 ? -8.047 10.836 24.703 1 97.25 488 GLN A O 1
ATOM 3896 N N . MET A 1 489 ? -6.48 11.906 25.984 1 95.94 489 MET A N 1
ATOM 3897 C CA . MET A 1 489 ? -5.691 10.703 26.219 1 95.94 489 MET A CA 1
ATOM 3898 C C . MET A 1 489 ? -6.566 9.57 26.734 1 95.94 489 MET A C 1
ATOM 3900 O O . MET A 1 489 ? -6.398 8.414 26.344 1 95.94 489 MET A O 1
ATOM 3904 N N . GLU A 1 490 ? -7.535 9.867 27.578 1 95.62 490 GLU A N 1
ATOM 3905 C CA . GLU A 1 490 ? -8.359 8.852 28.234 1 95.62 490 GLU A CA 1
ATOM 3906 C C . GLU A 1 490 ? -9.281 8.156 27.234 1 95.62 490 GLU A C 1
ATOM 3908 O O . GLU A 1 490 ? -9.812 7.082 27.516 1 95.62 490 GLU A O 1
ATOM 3913 N N . HIS A 1 491 ? -9.492 8.734 26.031 1 96.5 491 HIS A N 1
ATOM 3914 C CA . HIS A 1 491 ? -10.398 8.164 25.031 1 96.5 491 HIS A CA 1
ATOM 3915 C C . HIS A 1 491 ? -9.625 7.449 23.938 1 96.5 491 HIS A C 1
ATOM 3917 O O . HIS A 1 491 ? -10.219 6.852 23.031 1 96.5 491 HIS A O 1
ATOM 3923 N N . ARG A 1 492 ? -8.336 7.441 23.984 1 97.06 492 ARG A N 1
ATOM 3924 C CA . ARG A 1 492 ? -7.523 6.797 22.953 1 97.06 492 ARG A CA 1
ATOM 3925 C C . ARG A 1 492 ? -7.332 5.316 23.266 1 97.06 492 ARG A C 1
ATOM 3927 O O . ARG A 1 492 ? -7.082 4.938 24.406 1 97.06 492 ARG A O 1
ATOM 3934 N N . ASN A 1 493 ? -7.531 4.484 22.25 1 97.75 493 ASN A N 1
ATOM 3935 C CA . ASN A 1 493 ? -7.422 3.033 22.344 1 97.75 493 ASN A CA 1
ATOM 3936 C C . ASN A 1 493 ? -6.875 2.438 21.047 1 97.75 493 ASN A C 1
ATOM 3938 O O . ASN A 1 493 ? -7.508 2.547 19.984 1 97.75 493 ASN A O 1
ATOM 3942 N N . TRP A 1 494 ? -5.699 1.734 21.188 1 97.38 494 TRP A N 1
ATOM 3943 C CA . TRP A 1 494 ? -4.98 1.221 20.016 1 97.38 494 TRP A CA 1
ATOM 3944 C C . TRP A 1 494 ? -5.844 0.237 19.234 1 97.38 494 TRP A C 1
ATOM 3946 O O . TRP A 1 494 ? -5.922 0.31 18 1 97.38 494 TRP A O 1
ATOM 3956 N N . ASP A 1 495 ? -6.523 -0.693 19.875 1 95.88 495 ASP A N 1
ATOM 3957 C CA . ASP A 1 495 ? -7.332 -1.702 19.203 1 95.88 495 ASP A CA 1
ATOM 3958 C C . ASP A 1 495 ? -8.516 -1.063 18.484 1 95.88 495 ASP A C 1
ATOM 3960 O O . ASP A 1 495 ? -8.844 -1.442 17.359 1 95.88 495 ASP A O 1
ATOM 3964 N N . SER A 1 496 ? -9.133 -0.074 19.141 1 96.19 496 SER A N 1
ATOM 3965 C CA . SER A 1 496 ? -10.203 0.689 18.5 1 96.19 496 SER A CA 1
ATOM 3966 C C . SER A 1 496 ? -9.695 1.429 17.281 1 96.19 496 SER A C 1
ATOM 3968 O O . SER A 1 496 ? -10.359 1.436 16.234 1 96.19 496 SER A O 1
ATOM 3970 N N . PHE A 1 497 ? -8.539 1.994 17.391 1 97.88 497 PHE A N 1
ATOM 3971 C CA . PHE A 1 497 ? -7.93 2.725 16.297 1 97.88 497 PHE A CA 1
ATOM 3972 C C . PHE A 1 497 ? -7.703 1.808 15.102 1 97.88 497 PHE A C 1
ATOM 3974 O O . PHE A 1 497 ? -8.016 2.17 13.961 1 97.88 497 PHE A O 1
ATOM 3981 N N . LYS A 1 498 ? -7.18 0.643 15.312 1 95.88 498 LYS A N 1
ATOM 3982 C CA . LYS A 1 498 ? -6.902 -0.311 14.242 1 95.88 498 LYS A CA 1
ATOM 3983 C C . LYS A 1 498 ? -8.172 -0.658 13.469 1 95.88 498 LYS A C 1
ATOM 3985 O O . LYS A 1 498 ? -8.148 -0.728 12.242 1 95.88 498 LYS A O 1
ATOM 3990 N N . GLU A 1 499 ? -9.219 -0.809 14.195 1 92.88 499 GLU A N 1
ATOM 3991 C CA . GLU A 1 499 ? -10.477 -1.177 13.562 1 92.88 499 GLU A CA 1
ATOM 3992 C C . GLU A 1 499 ? -11.008 -0.04 12.695 1 92.88 499 GLU A C 1
ATOM 3994 O O . GLU A 1 499 ? -11.555 -0.278 11.609 1 92.88 499 GLU A O 1
ATOM 3999 N N . ARG A 1 500 ? -10.836 1.149 13.156 1 97 500 ARG A N 1
ATOM 4000 C CA . ARG A 1 500 ? -11.367 2.316 12.461 1 97 500 ARG A CA 1
ATOM 4001 C C . ARG A 1 500 ? -10.445 2.73 11.312 1 97 500 ARG A C 1
ATOM 4003 O O . ARG A 1 500 ? -10.836 3.518 10.453 1 97 500 ARG A O 1
ATOM 4010 N N . LEU A 1 501 ? -9.305 2.156 11.273 1 97.56 501 LEU A N 1
ATOM 4011 C CA . LEU A 1 501 ? -8.242 2.518 10.336 1 97.56 501 LEU A CA 1
ATOM 4012 C C . LEU A 1 501 ? -8.617 2.098 8.914 1 97.56 501 LEU A C 1
ATOM 4014 O O . LEU A 1 501 ? -8.438 2.871 7.973 1 97.56 501 LEU A O 1
ATOM 4018 N N . TYR A 1 502 ? -9.203 0.955 8.688 1 95.56 502 TYR A N 1
ATOM 4019 C CA . TYR A 1 502 ? -9.281 0.302 7.383 1 95.56 502 TYR A CA 1
ATOM 4020 C C . TYR A 1 502 ? -10.297 0.995 6.484 1 95.56 502 TYR A C 1
ATOM 4022 O O . TYR A 1 502 ? -10.039 1.219 5.297 1 95.56 502 TYR A O 1
ATOM 4030 N N . PRO A 1 503 ? -11.484 1.434 7.059 1 96.44 503 PRO A N 1
ATOM 4031 C CA . PRO A 1 503 ? -12.367 2.197 6.172 1 96.44 503 PRO A CA 1
ATOM 4032 C C . PRO A 1 503 ? -11.711 3.471 5.641 1 96.44 503 PRO A C 1
ATOM 4034 O O . PRO A 1 503 ? -11.938 3.85 4.488 1 96.44 503 PRO A O 1
ATOM 4037 N N . ASN A 1 504 ? -10.914 4.082 6.473 1 98.19 504 ASN A N 1
ATOM 4038 C CA . ASN A 1 504 ? -10.227 5.305 6.07 1 98.19 504 ASN A CA 1
ATOM 4039 C C . ASN A 1 504 ? -9.133 5.023 5.047 1 98.19 504 ASN A C 1
ATOM 4041 O O . ASN A 1 504 ? -8.984 5.762 4.07 1 98.19 504 ASN A O 1
ATOM 4045 N N . LEU A 1 505 ? -8.359 3.943 5.238 1 97.94 505 LEU A N 1
ATOM 4046 C CA . LEU A 1 505 ? -7.328 3.578 4.273 1 97.94 505 LEU A CA 1
ATOM 4047 C C . LEU A 1 505 ? -7.941 3.244 2.918 1 97.94 505 LEU A C 1
ATOM 4049 O O . LEU A 1 505 ? -7.426 3.66 1.879 1 97.94 505 LEU A O 1
ATOM 4053 N N . ASN A 1 506 ? -9.016 2.496 2.959 1 95.88 506 ASN A N 1
ATOM 4054 C CA . ASN A 1 506 ? -9.703 2.158 1.717 1 95.88 506 ASN A CA 1
ATOM 4055 C C . ASN A 1 506 ? -10.18 3.408 0.982 1 95.88 506 ASN A C 1
ATOM 4057 O O . ASN A 1 506 ? -10.039 3.51 -0.238 1 95.88 506 ASN A O 1
ATOM 4061 N N . ASN A 1 507 ? -10.734 4.328 1.721 1 96.56 507 ASN A N 1
ATOM 4062 C CA . ASN A 1 507 ? -11.195 5.582 1.135 1 96.56 507 ASN A CA 1
ATOM 4063 C C . ASN A 1 507 ? -10.047 6.367 0.514 1 96.56 507 ASN A C 1
ATOM 4065 O O . ASN A 1 507 ? -10.172 6.895 -0.591 1 96.56 507 ASN A O 1
ATOM 4069 N N . LEU A 1 508 ? -8.93 6.469 1.229 1 97.94 508 LEU A N 1
ATOM 4070 C CA . LEU A 1 508 ? -7.758 7.168 0.713 1 97.94 508 LEU A CA 1
ATOM 4071 C C . LEU A 1 508 ? -7.266 6.52 -0.578 1 97.94 508 LEU A C 1
ATOM 4073 O O . LEU A 1 508 ? -6.961 7.219 -1.547 1 97.94 508 LEU A O 1
ATOM 4077 N N . MET A 1 509 ? -7.234 5.215 -0.633 1 96.31 509 MET A N 1
ATOM 4078 C CA . MET A 1 509 ? -6.812 4.508 -1.839 1 96.31 509 MET A CA 1
ATOM 4079 C C . MET A 1 509 ? -7.715 4.852 -3.018 1 96.31 509 MET A C 1
ATOM 4081 O O . MET A 1 509 ? -7.23 5.137 -4.113 1 96.31 509 MET A O 1
ATOM 4085 N N . LYS A 1 510 ? -8.984 4.887 -2.787 1 94.94 510 LYS A N 1
ATOM 4086 C CA . LYS A 1 510 ? -9.961 5.148 -3.842 1 94.94 510 LYS A CA 1
ATOM 4087 C C . LYS A 1 510 ? -9.844 6.582 -4.355 1 94.94 510 LYS A C 1
ATOM 4089 O O . LYS A 1 510 ? -10.344 6.906 -5.434 1 94.94 510 LYS A O 1
ATOM 4094 N N . LYS A 1 511 ? -9.211 7.391 -3.549 1 96.25 511 LYS A N 1
ATOM 4095 C CA . LYS A 1 511 ? -9.023 8.781 -3.947 1 96.25 511 LYS A CA 1
ATOM 4096 C C . LYS A 1 511 ? -7.66 8.992 -4.598 1 96.25 511 LYS A C 1
ATOM 4098 O O . LYS A 1 511 ? -7.273 10.125 -4.891 1 96.25 511 LYS A O 1
ATOM 4103 N N . GLY A 1 512 ? -6.906 7.965 -4.797 1 96.31 512 GLY A N 1
ATOM 4104 C CA . GLY A 1 512 ? -5.637 8.055 -5.5 1 96.31 512 GLY A CA 1
ATOM 4105 C C . GLY A 1 512 ? -4.465 8.344 -4.582 1 96.31 512 GLY A C 1
ATOM 4106 O O . GLY A 1 512 ? -3.395 8.75 -5.039 1 96.31 512 GLY A O 1
ATOM 4107 N N . VAL A 1 513 ? -4.637 8.18 -3.293 1 97.75 513 VAL A N 1
ATOM 4108 C CA . VAL A 1 513 ? -3.576 8.398 -2.314 1 97.75 513 VAL A CA 1
ATOM 4109 C C . VAL A 1 513 ? -2.695 7.156 -2.217 1 97.75 513 VAL A C 1
ATOM 4111 O O . VAL A 1 513 ? -3.201 6.035 -2.105 1 97.75 513 VAL A O 1
ATOM 4114 N N . SER A 1 514 ? -1.369 7.371 -2.348 1 95.94 514 SER A N 1
ATOM 4115 C CA . SER A 1 514 ? -0.425 6.297 -2.072 1 95.94 514 SER A CA 1
ATOM 4116 C C . SER A 1 514 ? -0.24 6.09 -0.573 1 95.94 514 SER A C 1
ATOM 4118 O O . SER A 1 514 ? 0.206 7 0.132 1 95.94 514 SER A O 1
ATOM 4120 N N . ILE A 1 515 ? -0.699 5.008 -0.05 1 96.94 515 ILE A N 1
ATOM 4121 C CA . ILE A 1 515 ? -0.559 4.754 1.38 1 96.94 515 ILE A CA 1
ATOM 4122 C C . ILE A 1 515 ? 0.407 3.594 1.604 1 96.94 515 ILE A C 1
ATOM 4124 O O . ILE A 1 515 ? 0.613 2.768 0.71 1 96.94 515 ILE A O 1
ATOM 4128 N N . ARG A 1 516 ? 1.071 3.592 2.717 1 95.81 516 ARG A N 1
ATOM 4129 C CA . ARG A 1 516 ? 1.796 2.404 3.154 1 95.81 516 ARG A CA 1
ATOM 4130 C C . ARG A 1 516 ? 0.862 1.42 3.854 1 95.81 516 ARG A C 1
ATOM 4132 O O . ARG A 1 516 ? 0.187 1.776 4.82 1 95.81 516 ARG A O 1
ATOM 4139 N N . VAL A 1 517 ? 0.809 0.218 3.387 1 96.19 517 VAL A N 1
ATOM 4140 C CA . VAL A 1 517 ? -0.047 -0.796 3.992 1 96.19 517 VAL A CA 1
ATOM 4141 C C . VAL A 1 517 ? 0.564 -1.271 5.309 1 96.19 517 VAL A C 1
ATOM 4143 O O . VAL A 1 517 ? 1.727 -1.682 5.348 1 96.19 517 VAL A O 1
ATOM 4146 N N . PRO A 1 518 ? -0.186 -1.202 6.367 1 96.06 518 PRO A N 1
ATOM 4147 C CA . PRO A 1 518 ? 0.373 -1.575 7.668 1 96.06 518 PRO A CA 1
ATOM 4148 C C . PRO A 1 518 ? 0.175 -3.055 7.992 1 96.06 518 PRO A C 1
ATOM 4150 O O . PRO A 1 518 ? -0.422 -3.389 9.023 1 96.06 518 PRO A O 1
ATOM 4153 N N . PHE A 1 519 ? 0.814 -3.891 7.273 1 94.62 519 PHE A N 1
ATOM 4154 C CA . PHE A 1 519 ? 0.624 -5.332 7.406 1 94.62 519 PHE A CA 1
ATOM 4155 C C . PHE A 1 519 ? 1.105 -5.82 8.766 1 94.62 519 PHE A C 1
ATOM 4157 O O . PHE A 1 519 ? 0.618 -6.832 9.273 1 94.62 519 PHE A O 1
ATOM 4164 N N . GLU A 1 520 ? 1.966 -5.105 9.453 1 93.31 520 GLU A N 1
ATOM 4165 C CA . GLU A 1 520 ? 2.617 -5.547 10.68 1 93.31 520 GLU A CA 1
ATOM 4166 C C . GLU A 1 520 ? 1.662 -5.48 11.867 1 93.31 520 GLU A C 1
ATOM 4168 O O . GLU A 1 520 ? 1.934 -6.055 12.922 1 93.31 520 GLU A O 1
ATOM 4173 N N . ILE A 1 521 ? 0.566 -4.793 11.641 1 94.69 521 ILE A N 1
ATOM 4174 C CA . ILE A 1 521 ? -0.321 -4.652 12.789 1 94.69 521 ILE A CA 1
ATOM 4175 C C . ILE A 1 521 ? -1.358 -5.773 12.781 1 94.69 521 ILE A C 1
ATOM 4177 O O . ILE A 1 521 ? -2.223 -5.836 13.656 1 94.69 521 ILE A O 1
ATOM 4181 N N . VAL A 1 522 ? -1.312 -6.633 11.805 1 92.38 522 VAL A N 1
ATOM 4182 C CA . VAL A 1 522 ? -2.215 -7.773 11.703 1 92.38 522 VAL A CA 1
ATOM 4183 C C . VAL A 1 522 ? -1.488 -9.047 12.125 1 92.38 522 VAL A C 1
ATOM 4185 O O . VAL A 1 522 ? -0.387 -9.328 11.648 1 92.38 522 VAL A O 1
ATOM 4188 N N . LYS A 1 523 ? -2.041 -9.703 13.055 1 82.88 523 LYS A N 1
ATOM 4189 C CA . LYS A 1 523 ? -1.507 -11.016 13.414 1 82.88 523 LYS A CA 1
ATOM 4190 C C . LYS A 1 523 ? -1.929 -12.07 12.406 1 82.88 523 LYS A C 1
ATOM 4192 O O . LYS A 1 523 ? -3.119 -12.352 12.25 1 82.88 523 LYS A O 1
ATOM 4197 N N . ARG A 1 524 ? -0.94 -12.625 11.727 1 73.25 524 ARG A N 1
ATOM 4198 C CA . ARG A 1 524 ? -1.229 -13.641 10.711 1 73.25 524 ARG A CA 1
ATOM 4199 C C . ARG A 1 524 ? -1.637 -14.961 11.367 1 73.25 524 ARG A C 1
ATOM 4201 O O . ARG A 1 524 ? -1.011 -15.398 12.328 1 73.25 524 ARG A O 1
ATOM 4208 N N . LYS A 1 525 ? -2.955 -15.32 11.141 1 59.88 525 LYS A N 1
ATOM 4209 C CA . LYS A 1 525 ? -3.5 -16.562 11.688 1 59.88 525 LYS A CA 1
ATOM 4210 C C . LYS A 1 525 ? -2.959 -17.781 10.945 1 59.88 525 LYS A C 1
ATOM 4212 O O . LYS A 1 525 ? -2.703 -17.719 9.742 1 59.88 525 LYS A O 1
ATOM 4217 N N . MET B 1 1 ? -24.031 23.719 -46.5 1 26.28 1 MET B N 1
ATOM 4218 C CA . MET B 1 1 ? -24.844 23 -45.531 1 26.28 1 MET B CA 1
ATOM 4219 C C . MET B 1 1 ? -23.984 22.344 -44.469 1 26.28 1 MET B C 1
ATOM 4221 O O . MET B 1 1 ? -23.359 21.312 -44.719 1 26.28 1 MET B O 1
ATOM 4225 N N . LYS B 1 2 ? -23.188 23.219 -43.75 1 33.22 2 LYS B N 1
ATOM 4226 C CA . LYS B 1 2 ? -22.078 22.969 -42.812 1 33.22 2 LYS B CA 1
ATOM 4227 C C . LYS B 1 2 ? -22.547 22.172 -41.594 1 33.22 2 LYS B C 1
ATOM 4229 O O . LYS B 1 2 ? -23.438 22.609 -40.875 1 33.22 2 LYS B O 1
ATOM 4234 N N . ASN B 1 3 ? -22.438 20.734 -41.625 1 31.92 3 ASN B N 1
ATOM 4235 C CA . ASN B 1 3 ? -22.828 19.719 -40.656 1 31.92 3 ASN B CA 1
ATOM 4236 C C . ASN B 1 3 ? -22.188 19.953 -39.312 1 31.92 3 ASN B C 1
ATOM 4238 O O . ASN B 1 3 ? -20.953 20.047 -39.219 1 31.92 3 ASN B O 1
ATOM 4242 N N . TYR B 1 4 ? -22.797 20.688 -38.406 1 34.75 4 TYR B N 1
ATOM 4243 C CA . TYR B 1 4 ? -22.484 20.906 -37 1 34.75 4 TYR B CA 1
ATOM 4244 C C . TYR B 1 4 ? -22.344 19.594 -36.25 1 34.75 4 TYR B C 1
ATOM 4246 O O . TYR B 1 4 ? -23.297 18.828 -36.156 1 34.75 4 TYR B O 1
ATOM 4254 N N . LEU B 1 5 ? -21.141 18.922 -36.312 1 34 5 LEU B N 1
ATOM 4255 C CA . LEU B 1 5 ? -20.797 17.734 -35.531 1 34 5 LEU B CA 1
ATOM 4256 C C . LEU B 1 5 ? -20.953 18 -34.062 1 34 5 LEU B C 1
ATOM 4258 O O . LEU B 1 5 ? -20.25 18.828 -33.469 1 34 5 LEU B O 1
ATOM 4262 N N . GLY B 1 6 ? -22.156 17.875 -33.5 1 31.39 6 GLY B N 1
ATOM 4263 C CA . GLY B 1 6 ? -22.438 17.891 -32.094 1 31.39 6 GLY B CA 1
ATOM 4264 C C . GLY B 1 6 ? -21.641 16.875 -31.297 1 31.39 6 GLY B C 1
ATOM 4265 O O . GLY B 1 6 ? -21.75 15.672 -31.547 1 31.39 6 GLY B O 1
ATOM 4266 N N . LEU B 1 7 ? -20.469 17.203 -30.797 1 33.84 7 LEU B N 1
ATOM 4267 C CA . LEU B 1 7 ? -19.656 16.422 -29.891 1 33.84 7 LEU B CA 1
ATOM 4268 C C . LEU B 1 7 ? -20.422 16.109 -28.609 1 33.84 7 LEU B C 1
ATOM 4270 O O . LEU B 1 7 ? -20.766 17.031 -27.844 1 33.84 7 LEU B O 1
ATOM 4274 N N . ILE B 1 8 ? -21.141 15.031 -28.578 1 32.06 8 ILE B N 1
ATOM 4275 C CA . ILE B 1 8 ? -21.75 14.539 -27.344 1 32.06 8 ILE B CA 1
ATOM 4276 C C . ILE B 1 8 ? -20.641 14.164 -26.359 1 32.06 8 ILE B C 1
ATOM 4278 O O . ILE B 1 8 ? -19.828 13.281 -26.625 1 32.06 8 ILE B O 1
ATOM 4282 N N . PHE B 1 9 ? -20.266 15.055 -25.531 1 33.19 9 PHE B N 1
ATOM 4283 C CA . PHE B 1 9 ? -19.453 14.758 -24.359 1 33.19 9 PHE B CA 1
ATOM 4284 C C . PHE B 1 9 ? -20.156 13.758 -23.453 1 33.19 9 PHE B C 1
ATOM 4286 O O . PHE B 1 9 ? -21.188 14.07 -22.859 1 33.19 9 PHE B O 1
ATOM 4293 N N . LEU B 1 10 ? -19.938 12.523 -23.641 1 30.23 10 LEU B N 1
ATOM 4294 C CA . LEU B 1 10 ? -20.328 11.508 -22.672 1 30.23 10 LEU B CA 1
ATOM 4295 C C . LEU B 1 10 ? -19.625 11.734 -21.344 1 30.23 10 LEU B C 1
ATOM 4297 O O . LEU B 1 10 ? -18.406 11.57 -21.25 1 30.23 10 LEU B O 1
ATOM 4301 N N . LEU B 1 11 ? -20.109 12.617 -20.531 1 33.59 11 LEU B N 1
ATOM 4302 C CA . LEU B 1 11 ? -19.734 12.688 -19.125 1 33.59 11 LEU B CA 1
ATOM 4303 C C . LEU B 1 11 ? -19.812 11.312 -18.469 1 33.59 11 LEU B C 1
ATOM 4305 O O . LEU B 1 11 ? -20.906 10.773 -18.297 1 33.59 11 LEU B O 1
ATOM 4309 N N . PHE B 1 12 ? -18.766 10.578 -18.594 1 33.44 12 PHE B N 1
ATOM 4310 C CA . PHE B 1 12 ? -18.641 9.367 -17.797 1 33.44 12 PHE B CA 1
ATOM 4311 C C . PHE B 1 12 ? -18.719 9.688 -16.312 1 33.44 12 PHE B C 1
ATOM 4313 O O . PHE B 1 12 ? -17.781 10.258 -15.742 1 33.44 12 PHE B O 1
ATOM 4320 N N . ALA B 1 13 ? -19.859 9.875 -15.797 1 33.91 13 ALA B N 1
ATOM 4321 C CA . ALA B 1 13 ? -20.094 9.898 -14.352 1 33.91 13 ALA B CA 1
ATOM 4322 C C . ALA B 1 13 ? -19.594 8.617 -13.695 1 33.91 13 ALA B C 1
ATOM 4324 O O . ALA B 1 13 ? -20.125 7.531 -13.969 1 33.91 13 ALA B O 1
ATOM 4325 N N . PHE B 1 14 ? -18.484 8.602 -13.203 1 37.69 14 PHE B N 1
ATOM 4326 C CA . PHE B 1 14 ? -18.078 7.57 -12.258 1 37.69 14 PHE B CA 1
ATOM 4327 C C . PHE B 1 14 ? -19.141 7.398 -11.172 1 37.69 14 PHE B C 1
ATOM 4329 O O . PHE B 1 14 ? -19.234 8.219 -10.258 1 37.69 14 PHE B O 1
ATOM 4336 N N . THR B 1 15 ? -20.266 6.941 -11.484 1 40.16 15 THR B N 1
ATOM 4337 C CA . THR B 1 15 ? -21.234 6.621 -10.438 1 40.16 15 THR B CA 1
ATOM 4338 C C . THR B 1 15 ? -20.641 5.645 -9.43 1 40.16 15 THR B C 1
ATOM 4340 O O . THR B 1 15 ? -20.172 4.562 -9.797 1 40.16 15 THR B O 1
ATOM 4343 N N . ALA B 1 16 ? -20.172 6.102 -8.367 1 47.75 16 ALA B N 1
ATOM 4344 C CA . ALA B 1 16 ? -19.922 5.227 -7.23 1 47.75 16 ALA B CA 1
ATOM 4345 C C . ALA B 1 16 ? -21.062 4.238 -7.027 1 47.75 16 ALA B C 1
ATOM 4347 O O . ALA B 1 16 ? -22.141 4.613 -6.562 1 47.75 16 ALA B O 1
ATOM 4348 N N . THR B 1 17 ? -21.172 3.156 -7.871 1 51.19 17 THR B N 1
ATOM 4349 C CA . THR B 1 17 ? -22.219 2.15 -7.711 1 51.19 17 THR B CA 1
ATOM 4350 C C . THR B 1 17 ? -22.109 1.463 -6.355 1 51.19 17 THR B C 1
ATOM 4352 O O . THR B 1 17 ? -21 1.146 -5.906 1 51.19 17 THR B O 1
ATOM 4355 N N . ALA B 1 18 ? -23.094 1.521 -5.559 1 63.12 18 ALA B N 1
ATOM 4356 C CA . ALA B 1 18 ? -23.234 0.829 -4.281 1 63.12 18 ALA B CA 1
ATOM 4357 C C . ALA B 1 18 ? -22.797 -0.63 -4.398 1 63.12 18 ALA B C 1
ATOM 4359 O O . ALA B 1 18 ? -23.125 -1.303 -5.383 1 63.12 18 ALA B O 1
ATOM 4360 N N . GLN B 1 19 ? -21.922 -0.961 -3.482 1 76 19 GLN B N 1
ATOM 4361 C CA . GLN B 1 19 ? -21.469 -2.346 -3.436 1 76 19 GLN B CA 1
ATOM 4362 C C . GLN B 1 19 ? -22.641 -3.314 -3.387 1 76 19 GLN B C 1
ATOM 4364 O O . GLN B 1 19 ? -23.609 -3.078 -2.67 1 76 19 GLN B O 1
ATOM 4369 N N . ASN B 1 20 ? -22.656 -4.242 -4.32 1 85.75 20 ASN B N 1
ATOM 4370 C CA . ASN B 1 20 ? -23.625 -5.32 -4.402 1 85.75 20 ASN B CA 1
ATOM 4371 C C . ASN B 1 20 ? -22.953 -6.684 -4.543 1 85.75 20 ASN B C 1
ATOM 4373 O O . ASN B 1 20 ? -21.75 -6.812 -4.324 1 85.75 20 ASN B O 1
ATOM 4377 N N . ASN B 1 21 ? -23.781 -7.727 -4.758 1 87.62 21 ASN B N 1
ATOM 4378 C CA . ASN B 1 21 ? -23.281 -9.094 -4.695 1 87.62 21 ASN B CA 1
ATOM 4379 C C . ASN B 1 21 ? -22.422 -9.438 -5.91 1 87.62 21 ASN B C 1
ATOM 4381 O O . ASN B 1 21 ? -21.984 -10.578 -6.074 1 87.62 21 ASN B O 1
ATOM 4385 N N . ARG B 1 22 ? -22.094 -8.438 -6.738 1 93.62 22 ARG B N 1
ATOM 4386 C CA . ARG B 1 22 ? -21.156 -8.625 -7.848 1 93.62 22 ARG B CA 1
ATOM 4387 C C . ARG B 1 22 ? -19.906 -7.77 -7.672 1 93.62 22 ARG B C 1
ATOM 4389 O O . ARG B 1 22 ? -18.969 -7.879 -8.445 1 93.62 22 ARG B O 1
ATOM 4396 N N . SER B 1 23 ? -19.875 -6.969 -6.633 1 95.19 23 SER B N 1
ATOM 4397 C CA . SER B 1 23 ? -18.938 -5.859 -6.5 1 95.19 23 SER B CA 1
ATOM 4398 C C . SER B 1 23 ? -17.531 -6.359 -6.18 1 95.19 23 SER B C 1
ATOM 4400 O O . SER B 1 23 ? -16.562 -5.605 -6.277 1 95.19 23 SER B O 1
ATOM 4402 N N . ALA B 1 24 ? -17.359 -7.645 -5.805 1 97.81 24 ALA B N 1
ATOM 4403 C CA . ALA B 1 24 ? -16.031 -8.125 -5.414 1 97.81 24 ALA B CA 1
ATOM 4404 C C . ALA B 1 24 ? -15.656 -9.375 -6.207 1 97.81 24 ALA B C 1
ATOM 4406 O O . ALA B 1 24 ? -14.648 -10.023 -5.906 1 97.81 24 ALA B O 1
ATOM 4407 N N . LEU B 1 25 ? -16.453 -9.734 -7.207 1 98.44 25 LEU B N 1
ATOM 4408 C CA . LEU B 1 25 ? -16.203 -10.953 -7.977 1 98.44 25 LEU B CA 1
ATOM 4409 C C . LEU B 1 25 ? -14.914 -10.82 -8.781 1 98.44 25 LEU B C 1
ATOM 4411 O O . LEU B 1 25 ? -14.805 -9.953 -9.648 1 98.44 25 LEU B O 1
ATOM 4415 N N . LEU B 1 26 ? -13.938 -11.633 -8.445 1 98.44 26 LEU B N 1
ATOM 4416 C CA . LEU B 1 26 ? -12.625 -11.664 -9.07 1 98.44 26 LEU B CA 1
ATOM 4417 C C . LEU B 1 26 ? -12 -13.055 -8.953 1 98.44 26 LEU B C 1
ATOM 4419 O O . LEU B 1 26 ? -11.773 -13.547 -7.844 1 98.44 26 LEU B O 1
ATOM 4423 N N . PRO B 1 27 ? -11.734 -13.742 -10.039 1 98.44 27 PRO B N 1
ATOM 4424 C CA . PRO B 1 27 ? -11.953 -13.297 -11.414 1 98.44 27 PRO B CA 1
ATOM 4425 C C . PRO B 1 27 ? -13.438 -13.156 -11.758 1 98.44 27 PRO B C 1
ATOM 4427 O O . PRO B 1 27 ? -14.289 -13.742 -11.078 1 98.44 27 PRO B O 1
ATOM 4430 N N . MET B 1 28 ? -13.656 -12.375 -12.781 1 98.38 28 MET B N 1
ATOM 4431 C CA . MET B 1 28 ? -15.039 -12.203 -13.234 1 98.38 28 MET B CA 1
ATOM 4432 C C . MET B 1 28 ? -15.602 -13.516 -13.766 1 98.38 28 MET B C 1
ATOM 4434 O O . MET B 1 28 ? -15.023 -14.125 -14.664 1 98.38 28 MET B O 1
ATOM 4438 N N . PRO B 1 29 ? -16.75 -13.984 -13.125 1 98.44 29 PRO B N 1
ATOM 4439 C CA . PRO B 1 29 ? -17.359 -15.195 -13.656 1 98.44 29 PRO B CA 1
ATOM 4440 C C . PRO B 1 29 ? -17.828 -15.039 -15.102 1 98.44 29 PRO B C 1
ATOM 4442 O O . PRO B 1 29 ? -18.219 -13.945 -15.516 1 98.44 29 PRO B O 1
ATOM 4445 N N . ASN B 1 30 ? -17.844 -16.109 -15.828 1 97.88 30 ASN B N 1
ATOM 4446 C CA . ASN B 1 30 ? -18.188 -16.078 -17.25 1 97.88 30 ASN B CA 1
ATOM 4447 C C . ASN B 1 30 ? -19.688 -16 -17.469 1 97.88 30 ASN B C 1
ATOM 4449 O O . ASN B 1 30 ? -20.156 -15.547 -18.516 1 97.88 30 ASN B O 1
ATOM 4453 N N . HIS B 1 31 ? -20.469 -16.453 -16.469 1 97.81 31 HIS B N 1
ATOM 4454 C CA . HIS B 1 31 ? -21.922 -16.328 -16.562 1 97.81 31 HIS B CA 1
ATOM 4455 C C . HIS B 1 31 ? -22.531 -16.031 -15.195 1 97.81 31 HIS B C 1
ATOM 4457 O O . HIS B 1 31 ? -22.406 -16.812 -14.258 1 97.81 31 HIS B O 1
ATOM 4463 N N . ILE B 1 32 ? -23.203 -14.891 -15.094 1 97.19 32 ILE B N 1
ATOM 4464 C CA . ILE B 1 32 ? -23.891 -14.453 -13.883 1 97.19 32 ILE B CA 1
ATOM 4465 C C . ILE B 1 32 ? -25.312 -14.031 -14.227 1 97.19 32 ILE B C 1
ATOM 4467 O O . ILE B 1 32 ? -25.531 -13.312 -15.211 1 97.19 32 ILE B O 1
ATOM 4471 N N . GLU B 1 33 ? -26.219 -14.453 -13.477 1 94.69 33 GLU B N 1
ATOM 4472 C CA . GLU B 1 33 ? -27.609 -14.023 -13.602 1 94.69 33 GLU B CA 1
ATOM 4473 C C . GLU B 1 33 ? -28.141 -13.508 -12.273 1 94.69 33 GLU B C 1
ATOM 4475 O O . GLU B 1 33 ? -28.031 -14.188 -11.25 1 94.69 33 GLU B O 1
ATOM 4480 N N . GLN B 1 34 ? -28.609 -12.312 -12.328 1 86.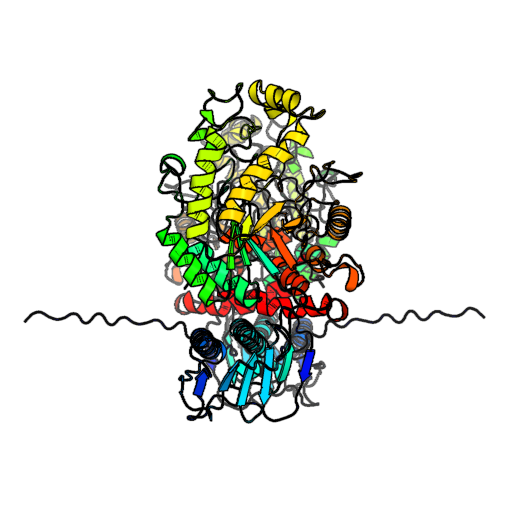19 34 GLN B N 1
ATOM 4481 C CA . GLN B 1 34 ? -29.328 -11.828 -11.148 1 86.19 34 GLN B CA 1
ATOM 4482 C C . GLN B 1 34 ? -30.719 -12.453 -11.055 1 86.19 34 GLN B C 1
ATOM 4484 O O . GLN B 1 34 ? -31.469 -12.461 -12.031 1 86.19 34 GLN B O 1
ATOM 4489 N N . VAL B 1 35 ? -30.922 -13.016 -9.961 1 88.31 35 VAL B N 1
ATOM 4490 C CA . VAL B 1 35 ? -32.188 -13.703 -9.727 1 88.31 35 VAL B CA 1
ATOM 4491 C C . VAL B 1 35 ? -33.125 -12.812 -8.891 1 88.31 35 VAL B C 1
ATOM 4493 O O . VAL B 1 35 ? -32.656 -12.172 -7.941 1 88.31 35 VAL B O 1
ATOM 4496 N N . GLN B 1 36 ? -34.312 -12.789 -9.32 1 90.5 36 GLN B N 1
ATOM 4497 C CA . GLN B 1 36 ? -35.281 -12.031 -8.539 1 90.5 36 GLN B CA 1
ATOM 4498 C C . GLN B 1 36 ? -35.844 -12.867 -7.395 1 90.5 36 GLN B C 1
ATOM 4500 O O . GLN B 1 36 ? -35.906 -14.094 -7.492 1 90.5 36 GLN B O 1
ATOM 4505 N N . GLY B 1 37 ? -36.156 -12.234 -6.332 1 92.56 37 GLY B N 1
ATOM 4506 C CA . GLY B 1 37 ? -36.75 -12.93 -5.199 1 92.56 37 GLY B CA 1
ATOM 4507 C C . GLY B 1 37 ? -36.25 -12.422 -3.861 1 92.56 37 GLY B C 1
ATOM 4508 O O . GLY B 1 37 ? -35.406 -11.523 -3.805 1 92.56 37 GLY B O 1
ATOM 4509 N N . LYS B 1 38 ? -36.812 -13.07 -2.812 1 95.25 38 LYS B N 1
ATOM 4510 C CA . LYS B 1 38 ? -36.406 -12.734 -1.454 1 95.25 38 LYS B CA 1
ATOM 4511 C C . LYS B 1 38 ? -35.031 -13.312 -1.142 1 95.25 38 LYS B C 1
ATOM 4513 O O . LYS B 1 38 ? -34.656 -14.352 -1.691 1 95.25 38 LYS B O 1
ATOM 4518 N N . PRO B 1 39 ? -34.312 -12.641 -0.274 1 96.75 39 PRO B N 1
ATOM 4519 C CA . PRO B 1 39 ? -32.969 -13.141 0.08 1 96.75 39 PRO B CA 1
ATOM 4520 C C . PRO B 1 39 ? -33.031 -14.422 0.903 1 96.75 39 PRO B C 1
ATOM 4522 O O . PRO B 1 39 ? -34.062 -14.742 1.49 1 96.75 39 PRO B O 1
ATOM 4525 N N . PHE B 1 40 ? -31.953 -15.164 0.859 1 97.44 40 PHE B N 1
ATOM 4526 C CA . PHE B 1 40 ? -31.734 -16.297 1.746 1 97.44 40 PHE B CA 1
ATOM 4527 C C . PHE B 1 40 ? -31.281 -15.836 3.127 1 97.44 40 PHE B C 1
ATOM 4529 O O . PHE B 1 40 ? -30.219 -15.234 3.27 1 97.44 40 PHE B O 1
ATOM 4536 N N . SER B 1 41 ? -32.094 -16.141 4.141 1 97.44 41 SER B N 1
ATOM 4537 C CA . SER B 1 41 ? -31.75 -15.75 5.504 1 97.44 41 SER B CA 1
ATOM 4538 C C . SER B 1 41 ? -30.953 -16.844 6.215 1 97.44 41 SER B C 1
ATOM 4540 O O . SER B 1 41 ? -31.359 -18 6.215 1 97.44 41 SER B O 1
ATOM 4542 N N . LEU B 1 42 ? -29.875 -16.438 6.875 1 97.25 42 LEU B N 1
ATOM 4543 C CA . LEU B 1 42 ? -29.016 -17.406 7.562 1 97.25 42 LEU B CA 1
ATOM 4544 C C . LEU B 1 42 ? -29.188 -17.297 9.07 1 97.25 42 LEU B C 1
ATOM 4546 O O . LEU B 1 42 ? -28.328 -17.734 9.828 1 97.25 42 LEU B O 1
ATOM 4550 N N . THR B 1 43 ? -30.25 -16.75 9.547 1 92.81 43 THR B N 1
ATOM 4551 C CA . THR B 1 43 ? -30.5 -16.578 10.969 1 92.81 43 THR B CA 1
ATOM 4552 C C . THR B 1 43 ? -31.391 -17.703 11.508 1 92.81 43 THR B C 1
ATOM 4554 O O . THR B 1 43 ? -31.547 -17.844 12.719 1 92.81 43 THR B O 1
ATOM 4557 N N . GLY B 1 44 ? -31.984 -18.484 10.758 1 87.62 44 GLY B N 1
ATOM 4558 C CA . GLY B 1 44 ? -32.875 -19.547 11.211 1 87.62 44 GLY B CA 1
ATOM 4559 C C . GLY B 1 44 ? -32.156 -20.656 11.945 1 87.62 44 GLY B C 1
ATOM 4560 O O . GLY B 1 44 ? -30.969 -20.922 11.68 1 87.62 44 GLY B O 1
ATOM 4561 N N . LYS B 1 45 ? -32.781 -21.297 12.82 1 85.88 45 LYS B N 1
ATOM 4562 C CA . LYS B 1 45 ? -32.219 -22.391 13.617 1 85.88 45 LYS B CA 1
ATOM 4563 C C . LYS B 1 45 ? -31.969 -23.625 12.766 1 85.88 45 LYS B C 1
ATOM 4565 O O . LYS B 1 45 ? -31.188 -24.5 13.141 1 85.88 45 LYS B O 1
ATOM 4570 N N . ASN B 1 46 ? -32.594 -23.719 11.656 1 91.44 46 ASN B N 1
ATOM 4571 C CA . ASN B 1 46 ? -32.5 -24.922 10.844 1 91.44 46 ASN B CA 1
ATOM 4572 C C . ASN B 1 46 ? -31.438 -24.797 9.758 1 91.44 46 ASN B C 1
ATOM 4574 O O . ASN B 1 46 ? -31.312 -25.688 8.906 1 91.44 46 ASN B O 1
ATOM 4578 N N . ILE B 1 47 ? -30.703 -23.734 9.812 1 96.5 47 ILE B N 1
ATOM 4579 C CA . ILE B 1 47 ? -29.703 -23.547 8.766 1 96.5 47 ILE B CA 1
ATOM 4580 C C . ILE B 1 47 ? -28.484 -24.406 9.062 1 96.5 47 ILE B C 1
ATOM 4582 O O . ILE B 1 47 ? -27.859 -24.266 10.117 1 96.5 47 ILE B O 1
ATOM 4586 N N . THR B 1 48 ? -28.188 -25.328 8.188 1 97.69 48 THR B N 1
ATOM 4587 C CA . THR B 1 48 ? -27.047 -26.219 8.289 1 97.69 48 THR B CA 1
ATOM 4588 C C . THR B 1 48 ? -26.359 -26.375 6.934 1 97.69 48 THR B C 1
ATOM 4590 O O . THR B 1 48 ? -26.938 -26.016 5.902 1 97.69 48 THR B O 1
ATOM 4593 N N . ILE B 1 49 ? -25.109 -26.828 6.957 1 98.38 49 ILE B N 1
ATOM 4594 C CA . ILE B 1 49 ? -24.344 -27.125 5.746 1 98.38 49 ILE B CA 1
ATOM 4595 C C . ILE B 1 49 ? -24.219 -28.641 5.578 1 98.38 49 ILE B C 1
ATOM 4597 O O . ILE B 1 49 ? -23.781 -29.344 6.504 1 98.38 49 ILE B O 1
ATOM 4601 N N . HIS B 1 50 ? -24.578 -29.188 4.449 1 97.69 50 HIS B N 1
ATOM 4602 C CA . HIS B 1 50 ? -24.422 -30.594 4.141 1 97.69 50 HIS B CA 1
ATOM 4603 C C . HIS B 1 50 ? -23.328 -30.812 3.102 1 97.69 50 HIS B C 1
ATOM 4605 O O . HIS B 1 50 ? -23.516 -30.531 1.918 1 97.69 50 HIS B O 1
ATOM 4611 N N . PRO B 1 51 ? -22.172 -31.328 3.645 1 96.31 51 PRO B N 1
ATOM 4612 C CA . PRO B 1 51 ? -21.219 -31.797 2.637 1 96.31 51 PRO B CA 1
ATOM 4613 C C . PRO B 1 51 ? -21.672 -33.094 1.944 1 96.31 51 PRO B C 1
ATOM 4615 O O . PRO B 1 51 ? -21.719 -34.156 2.566 1 96.31 51 PRO B O 1
ATOM 4618 N N . GLY B 1 52 ? -22.062 -33.062 0.742 1 91.94 52 GLY B N 1
ATOM 4619 C CA . GLY B 1 52 ? -22.641 -34.188 0.016 1 91.94 52 GLY B CA 1
ATOM 4620 C C . GLY B 1 52 ? -21.75 -35.406 -0.014 1 91.94 52 GLY B C 1
ATOM 4621 O O . GLY B 1 52 ? -22.219 -36.531 -0.165 1 91.94 52 GLY B O 1
ATOM 4622 N N . GLN B 1 53 ? -20.484 -35.25 0.002 1 94.5 53 GLN B N 1
ATOM 4623 C CA . GLN B 1 53 ? -19.484 -36.312 -0.033 1 94.5 53 GLN B CA 1
ATOM 4624 C C . GLN B 1 53 ? -18.344 -36.031 0.939 1 94.5 53 GLN B C 1
ATOM 4626 O O . GLN B 1 53 ? -18.078 -34.875 1.271 1 94.5 53 GLN B O 1
ATOM 4631 N N . PRO B 1 54 ? -17.672 -37.094 1.354 1 94.62 54 PRO B N 1
ATOM 4632 C CA . PRO B 1 54 ? -16.578 -36.906 2.307 1 94.62 54 PRO B CA 1
ATOM 4633 C C . PRO B 1 54 ? -15.492 -35.969 1.771 1 94.62 54 PRO B C 1
ATOM 4635 O O . PRO B 1 54 ? -14.875 -35.25 2.539 1 94.62 54 PRO B O 1
ATOM 4638 N N . GLU B 1 55 ? -15.289 -36.031 0.493 1 96.06 55 GLU B N 1
ATOM 4639 C CA . GLU B 1 55 ? -14.25 -35.219 -0.149 1 96.06 55 GLU B CA 1
ATOM 4640 C C . GLU B 1 55 ? -14.547 -33.719 -0.017 1 96.06 55 GLU B C 1
ATOM 4642 O O . GLU B 1 55 ? -13.664 -32.906 -0.235 1 96.06 55 GLU B O 1
ATOM 4647 N N . LEU B 1 56 ? -15.758 -33.406 0.394 1 98.25 56 LEU B N 1
ATOM 4648 C CA . LEU B 1 56 ? -16.172 -32 0.429 1 98.25 56 LEU B CA 1
ATOM 4649 C C . LEU B 1 56 ? -16.125 -31.453 1.852 1 98.25 56 LEU B C 1
ATOM 4651 O O . LEU B 1 56 ? -16.547 -30.312 2.105 1 98.25 56 LEU B O 1
ATOM 4655 N N . LYS B 1 57 ? -15.578 -32.188 2.738 1 97.5 57 LYS B N 1
ATOM 4656 C CA . LYS B 1 57 ? -15.523 -31.766 4.137 1 97.5 57 LYS B CA 1
ATOM 4657 C C . LYS B 1 57 ? -14.734 -30.469 4.293 1 97.5 57 LYS B C 1
ATOM 4659 O O . LYS B 1 57 ? -15.172 -29.562 4.992 1 97.5 57 LYS B O 1
ATOM 4664 N N . PHE B 1 58 ? -13.57 -30.375 3.668 1 98.06 58 PHE B N 1
ATOM 4665 C CA . PHE B 1 58 ? -12.75 -29.172 3.779 1 98.06 58 PHE B CA 1
ATOM 4666 C C . PHE B 1 58 ? -13.477 -27.969 3.197 1 98.06 58 PHE B C 1
ATOM 4668 O O . PHE B 1 58 ? -13.445 -26.875 3.773 1 98.06 58 PHE B O 1
ATOM 4675 N N . ALA B 1 59 ? -14.078 -28.125 2.055 1 98.62 59 ALA B N 1
ATOM 4676 C CA . ALA B 1 59 ? -14.867 -27.047 1.461 1 98.62 59 ALA B CA 1
ATOM 4677 C C . ALA B 1 59 ? -15.977 -26.594 2.402 1 98.62 59 ALA B C 1
ATOM 4679 O O . ALA B 1 59 ? -16.219 -25.391 2.555 1 98.62 59 ALA B O 1
ATOM 4680 N N . ALA B 1 60 ? -16.625 -27.531 3.039 1 98.62 60 ALA B N 1
ATOM 4681 C CA . ALA B 1 60 ? -17.719 -27.234 3.955 1 98.62 60 ALA B CA 1
ATOM 4682 C C . ALA B 1 60 ? -17.219 -26.453 5.168 1 98.62 60 ALA B C 1
ATOM 4684 O O . ALA B 1 60 ? -17.844 -25.469 5.578 1 98.62 60 ALA B O 1
ATOM 4685 N N . THR B 1 61 ? -16.125 -26.875 5.688 1 98.38 61 THR B N 1
ATOM 4686 C CA . THR B 1 61 ? -15.57 -26.172 6.844 1 98.38 61 THR B CA 1
ATOM 4687 C C . THR B 1 61 ? -15.07 -24.797 6.453 1 98.38 61 THR B C 1
ATOM 4689 O O . THR B 1 61 ? -15.164 -23.844 7.242 1 98.38 61 THR B O 1
ATOM 4692 N N . THR B 1 62 ? -14.492 -24.703 5.273 1 98.62 62 THR B N 1
ATOM 4693 C CA . THR B 1 62 ? -14.086 -23.406 4.762 1 98.62 62 THR B CA 1
ATOM 4694 C C . THR B 1 62 ? -15.289 -22.469 4.625 1 98.62 62 THR B C 1
ATOM 4696 O O . THR B 1 62 ? -15.219 -21.312 5.023 1 98.62 62 THR B O 1
ATOM 4699 N N . LEU B 1 63 ? -16.344 -22.984 4.094 1 98.75 63 LEU B N 1
ATOM 4700 C CA . LEU B 1 63 ? -17.578 -22.203 3.967 1 98.75 63 LEU B CA 1
ATOM 4701 C C . LEU B 1 63 ? -18.078 -21.75 5.332 1 98.75 63 LEU B C 1
ATOM 4703 O O . LEU B 1 63 ? -18.5 -20.609 5.496 1 98.75 63 LEU B O 1
ATOM 4707 N N . GLN B 1 64 ? -18.031 -22.625 6.281 1 98 64 GLN B N 1
ATOM 4708 C CA . GLN B 1 64 ? -18.406 -22.297 7.652 1 98 64 GLN B CA 1
ATOM 4709 C C . GLN B 1 64 ? -17.609 -21.094 8.164 1 98 64 GLN B C 1
ATOM 4711 O O . GLN B 1 64 ? -18.172 -20.156 8.727 1 98 64 GLN B O 1
ATOM 4716 N N . SER B 1 65 ? -16.344 -21.156 7.961 1 97.81 65 SER B N 1
ATOM 4717 C CA . SER B 1 65 ? -15.469 -20.078 8.398 1 97.81 65 SER B CA 1
ATOM 4718 C C . SER B 1 65 ? -15.789 -18.766 7.68 1 97.81 65 SER B C 1
ATOM 4720 O O . SER B 1 65 ? -15.766 -17.703 8.289 1 97.81 65 SER B O 1
ATOM 4722 N N . ILE B 1 66 ? -16.047 -18.859 6.406 1 98.19 66 ILE B N 1
ATOM 4723 C CA . ILE B 1 66 ? -16.391 -17.688 5.609 1 98.19 66 ILE B CA 1
ATOM 4724 C C . ILE B 1 66 ? -17.672 -17.031 6.152 1 98.19 66 ILE B C 1
ATOM 4726 O O . ILE B 1 66 ? -17.719 -15.82 6.352 1 98.19 66 ILE B O 1
ATOM 4730 N N . LEU B 1 67 ? -18.672 -17.844 6.387 1 98.19 67 LEU B N 1
ATOM 4731 C CA . LEU B 1 67 ? -19.938 -17.344 6.891 1 98.19 67 LEU B CA 1
ATOM 4732 C C . LEU B 1 67 ? -19.766 -16.703 8.266 1 98.19 67 LEU B C 1
ATOM 4734 O O . LEU B 1 67 ? -20.375 -15.68 8.57 1 98.19 67 LEU B O 1
ATOM 4738 N N . LYS B 1 68 ? -18.984 -17.328 9.094 1 97.12 68 LYS B N 1
ATOM 4739 C CA . LYS B 1 68 ? -18.688 -16.766 10.406 1 97.12 68 LYS B CA 1
ATOM 4740 C C . LYS B 1 68 ? -17.984 -15.406 10.281 1 97.12 68 LYS B C 1
ATOM 4742 O O . LYS B 1 68 ? -18.375 -14.445 10.953 1 97.12 68 LYS B O 1
ATOM 4747 N N . ASP B 1 69 ? -17.031 -15.328 9.398 1 95.06 69 ASP B N 1
ATOM 4748 C CA . ASP B 1 69 ? -16.234 -14.117 9.227 1 95.06 69 ASP B CA 1
ATOM 4749 C C . ASP B 1 69 ? -17.078 -12.992 8.625 1 95.06 69 ASP B C 1
ATOM 4751 O O . ASP B 1 69 ? -16.984 -11.844 9.062 1 95.06 69 ASP B O 1
ATOM 4755 N N . ARG B 1 70 ? -17.875 -13.328 7.613 1 96.56 70 ARG B N 1
ATOM 4756 C CA . ARG B 1 70 ? -18.578 -12.32 6.828 1 96.56 70 ARG B CA 1
ATOM 4757 C C . ARG B 1 70 ? -19.891 -11.922 7.496 1 96.56 70 ARG B C 1
ATOM 4759 O O . ARG B 1 70 ? -20.328 -10.773 7.383 1 96.56 70 ARG B O 1
ATOM 4766 N N . MET B 1 71 ? -20.531 -12.836 8.203 1 96.38 71 MET B N 1
ATOM 4767 C CA . MET B 1 71 ? -21.906 -12.609 8.656 1 96.38 71 MET B CA 1
ATOM 4768 C C . MET B 1 71 ? -22.016 -12.797 10.172 1 96.38 71 MET B C 1
ATOM 4770 O O . MET B 1 71 ? -23.078 -12.547 10.75 1 96.38 71 MET B O 1
ATOM 4774 N N . GLN B 1 72 ? -20.922 -13.297 10.812 1 94.94 72 GLN B N 1
ATOM 4775 C CA . GLN B 1 72 ? -20.922 -13.555 12.242 1 94.94 72 GLN B CA 1
ATOM 4776 C C . GLN B 1 72 ? -21.984 -14.578 12.617 1 94.94 72 GLN B C 1
ATOM 4778 O O . GLN B 1 72 ? -22.719 -14.383 13.594 1 94.94 72 GLN B O 1
ATOM 4783 N N . VAL B 1 73 ? -22.094 -15.57 11.828 1 96 73 VAL B N 1
ATOM 4784 C CA . VAL B 1 73 ? -23 -16.672 12.125 1 96 73 VAL B CA 1
ATOM 4785 C C . VAL B 1 73 ? -22.203 -17.969 12.273 1 96 73 VAL B C 1
ATOM 4787 O O . VAL B 1 73 ? -21.172 -18.156 11.609 1 96 73 VAL B O 1
ATOM 4790 N N . ASP B 1 74 ? -22.656 -18.828 13.188 1 95.94 74 ASP B N 1
ATOM 4791 C CA . ASP B 1 74 ? -22.109 -20.172 13.367 1 95.94 74 ASP B CA 1
ATOM 4792 C C . ASP B 1 74 ? -23.047 -21.234 12.812 1 95.94 74 ASP B C 1
ATOM 4794 O O . ASP B 1 74 ? -24.062 -21.562 13.445 1 95.94 74 ASP B O 1
ATOM 4798 N N . ILE B 1 75 ? -22.766 -21.719 11.68 1 97.56 75 ILE B N 1
ATOM 4799 C CA . ILE B 1 75 ? -23.641 -22.672 11.008 1 97.56 75 ILE B CA 1
ATOM 4800 C C . ILE B 1 75 ? -23.031 -24.078 11.133 1 97.56 75 ILE B C 1
ATOM 4802 O O . ILE B 1 75 ? -21.922 -24.328 10.664 1 97.56 75 ILE B O 1
ATOM 4806 N N . PRO B 1 76 ? -23.703 -25 11.727 1 96.94 76 PRO B N 1
ATOM 4807 C CA . PRO B 1 76 ? -23.141 -26.328 11.914 1 96.94 76 PRO B CA 1
ATOM 4808 C C . PRO B 1 76 ? -23.188 -27.172 10.633 1 96.94 76 PRO B C 1
ATOM 4810 O O . PRO B 1 76 ? -24.016 -26.922 9.758 1 96.94 76 PRO B O 1
ATOM 4813 N N . LEU B 1 77 ? -22.297 -28.156 10.562 1 96.88 77 LEU B N 1
ATOM 4814 C CA . LEU B 1 77 ? -22.391 -29.188 9.531 1 96.88 77 LEU B CA 1
ATOM 4815 C C . LEU B 1 77 ? -23.469 -30.203 9.867 1 96.88 77 LEU B C 1
ATOM 4817 O O . LEU B 1 77 ? -23.734 -30.469 11.039 1 96.88 77 LEU B O 1
ATOM 4821 N N . SER B 1 78 ? -24.094 -30.688 8.867 1 95.88 78 SER B N 1
ATOM 4822 C CA . SER B 1 78 ? -25.156 -31.688 9.047 1 95.88 78 SER B CA 1
ATOM 4823 C C . SER B 1 78 ? -25.062 -32.781 7.988 1 95.88 78 SER B C 1
ATOM 4825 O O . SER B 1 78 ? -24.609 -32.531 6.871 1 95.88 78 SER B O 1
ATOM 4827 N N . GLY B 1 79 ? -25.469 -33.969 8.367 1 93.31 79 GLY B N 1
ATOM 4828 C CA . GLY B 1 79 ? -25.547 -35.062 7.426 1 93.31 79 GLY B CA 1
ATOM 4829 C C . GLY B 1 79 ? -26.828 -35.094 6.629 1 93.31 79 GLY B C 1
ATOM 4830 O O . GLY B 1 79 ? -26.969 -35.875 5.691 1 93.31 79 GLY B O 1
ATOM 4831 N N . SER B 1 80 ? -27.688 -34.188 6.91 1 92.31 80 SER B N 1
ATOM 4832 C CA . SER B 1 80 ? -29.016 -34.219 6.281 1 92.31 80 SER B CA 1
ATOM 4833 C C . SER B 1 80 ? -28.938 -33.688 4.855 1 92.31 80 SER B C 1
ATOM 4835 O O . SER B 1 80 ? -28.484 -32.562 4.625 1 92.31 80 SER B O 1
ATOM 4837 N N . ARG B 1 81 ? -29.562 -34.375 3.939 1 92.12 81 ARG B N 1
ATOM 4838 C CA . ARG B 1 81 ? -29.625 -33.969 2.541 1 92.12 81 ARG B CA 1
ATOM 4839 C C . ARG B 1 81 ? -30.641 -32.844 2.346 1 92.12 81 ARG B C 1
ATOM 4841 O O . ARG B 1 81 ? -30.703 -32.219 1.28 1 92.12 81 ARG B O 1
ATOM 4848 N N . GLN B 1 82 ? -31.391 -32.594 3.381 1 93.12 82 GLN B N 1
ATOM 4849 C CA . GLN B 1 82 ? -32.406 -31.531 3.314 1 93.12 82 GLN B CA 1
ATOM 4850 C C . GLN B 1 82 ? -31.859 -30.219 3.873 1 93.12 82 GLN B C 1
ATOM 4852 O O . GLN B 1 82 ? -32.594 -29.25 4.004 1 93.12 82 GLN B O 1
ATOM 4857 N N . SER B 1 83 ? -30.562 -30.203 4.094 1 96.75 83 SER B N 1
ATOM 4858 C CA . SER B 1 83 ? -29.953 -28.969 4.594 1 96.75 83 SER B CA 1
ATOM 4859 C C . SER B 1 83 ? -30.125 -27.828 3.607 1 96.75 83 SER B C 1
ATOM 4861 O O . SER B 1 83 ? -30 -28.016 2.396 1 96.75 83 SER B O 1
ATOM 4863 N N . PRO B 1 84 ? -30.406 -26.656 4.062 1 97.88 84 PRO B N 1
ATOM 4864 C CA . PRO B 1 84 ? -30.594 -25.5 3.172 1 97.88 84 PRO B CA 1
ATOM 4865 C C . PRO B 1 84 ? -29.328 -25.125 2.418 1 97.88 84 PRO B C 1
ATOM 4867 O O . PRO B 1 84 ? -29.391 -24.5 1.358 1 97.88 84 PRO B O 1
ATOM 4870 N N . ILE B 1 85 ? -28.172 -25.406 3.004 1 98.69 85 ILE B N 1
ATOM 4871 C CA . ILE B 1 85 ? -26.906 -25.188 2.312 1 98.69 85 ILE B CA 1
ATOM 4872 C C . ILE B 1 85 ? -26.297 -26.531 1.915 1 98.69 85 ILE B C 1
ATOM 4874 O O . ILE B 1 85 ? -26.031 -27.375 2.773 1 98.69 85 ILE B O 1
ATOM 4878 N N . ARG B 1 86 ? -26.062 -26.703 0.629 1 98.62 86 ARG B N 1
ATOM 4879 C CA . ARG B 1 86 ? -25.609 -28 0.152 1 98.62 86 ARG B CA 1
ATOM 4880 C C . ARG B 1 86 ? -24.406 -27.859 -0.772 1 98.62 86 ARG B C 1
ATOM 4882 O O . ARG B 1 86 ? -24.391 -27 -1.646 1 98.62 86 ARG B O 1
ATOM 4889 N N . LEU B 1 87 ? -23.406 -28.625 -0.548 1 98.75 87 LEU B N 1
ATOM 4890 C CA . LEU B 1 87 ? -22.281 -28.828 -1.449 1 98.75 87 LEU B CA 1
ATOM 4891 C C . LEU B 1 87 ? -22.391 -30.172 -2.158 1 98.75 87 LEU B C 1
ATOM 4893 O O . LEU B 1 87 ? -22.547 -31.203 -1.511 1 98.75 87 LEU B O 1
ATOM 4897 N N . ILE B 1 88 ? -22.312 -30.125 -3.504 1 98.06 88 ILE B N 1
ATOM 4898 C CA . ILE B 1 88 ? -22.625 -31.328 -4.27 1 98.06 88 ILE B CA 1
ATOM 4899 C C . ILE B 1 88 ? -21.594 -31.516 -5.379 1 98.06 88 ILE B C 1
ATOM 4901 O O . ILE B 1 88 ? -21.281 -30.578 -6.109 1 98.06 88 ILE B O 1
ATOM 4905 N N . ILE B 1 89 ? -21.031 -32.688 -5.48 1 98.12 89 ILE B N 1
ATOM 4906 C CA . ILE B 1 89 ? -20.312 -33.062 -6.703 1 98.12 89 ILE B CA 1
ATOM 4907 C C . ILE B 1 89 ? -21.312 -33.562 -7.742 1 98.12 89 ILE B C 1
ATOM 4909 O O . ILE B 1 89 ? -22.031 -34.562 -7.512 1 98.12 89 ILE B O 1
ATOM 4913 N N . ASP B 1 90 ? -21.438 -32.875 -8.852 1 97.31 90 ASP B N 1
ATOM 4914 C CA . ASP B 1 90 ? -22.359 -33.188 -9.945 1 97.31 90 ASP B CA 1
ATOM 4915 C C . ASP B 1 90 ? -21.594 -33.656 -11.18 1 97.31 90 ASP B C 1
ATOM 4917 O O . ASP B 1 90 ? -21.156 -32.844 -11.984 1 97.31 90 ASP B O 1
ATOM 4921 N N . PRO B 1 91 ? -21.516 -34.875 -11.43 1 92.81 91 PRO B N 1
ATOM 4922 C CA . PRO B 1 91 ? -20.75 -35.406 -12.562 1 92.81 91 PRO B CA 1
ATOM 4923 C C . PRO B 1 91 ? -21.328 -35 -13.914 1 92.81 91 PRO B C 1
ATOM 4925 O O . PRO B 1 91 ? -20.688 -35.188 -14.953 1 92.81 91 PRO B O 1
ATOM 4928 N N . GLN B 1 92 ? -22.516 -34.5 -13.945 1 95.44 92 GLN B N 1
ATOM 4929 C CA . GLN B 1 92 ? -23.156 -34.094 -15.203 1 95.44 92 GLN B CA 1
ATOM 4930 C C . GLN B 1 92 ? -22.594 -32.781 -15.719 1 95.44 92 GLN B C 1
ATOM 4932 O O . GLN B 1 92 ? -22.797 -32.406 -16.875 1 95.44 92 GLN B O 1
ATOM 4937 N N . LEU B 1 93 ? -21.953 -32.094 -14.805 1 96.62 93 LEU B N 1
ATOM 4938 C CA . LEU B 1 93 ? -21.344 -30.828 -15.234 1 96.62 93 LEU B CA 1
ATOM 4939 C C . LEU B 1 93 ? -20.125 -31.094 -16.109 1 96.62 93 LEU B C 1
ATOM 4941 O O . LEU B 1 93 ? -19.281 -31.938 -15.773 1 96.62 93 LEU B O 1
ATOM 4945 N N . GLU B 1 94 ? -20.125 -30.406 -17.219 1 93.62 94 GLU B N 1
ATOM 4946 C CA . GLU B 1 94 ? -19.047 -30.594 -18.172 1 93.62 94 GLU B CA 1
ATOM 4947 C C . GLU B 1 94 ? -17.781 -29.844 -17.75 1 93.62 94 GLU B C 1
ATOM 4949 O O . GLU B 1 94 ? -17.859 -28.703 -17.328 1 93.62 94 GLU B O 1
ATOM 4954 N N . GLY B 1 95 ? -16.625 -30.531 -17.938 1 93.56 95 GLY B N 1
ATOM 4955 C CA . GLY B 1 95 ? -15.359 -29.953 -17.547 1 93.56 95 GLY B CA 1
ATOM 4956 C C . GLY B 1 95 ? -15.031 -30.188 -16.078 1 93.56 95 GLY B C 1
ATOM 4957 O O . GLY B 1 95 ? -15.914 -30.062 -15.219 1 93.56 95 GLY B O 1
ATOM 4958 N N . LYS B 1 96 ? -13.922 -30.359 -15.734 1 95.75 96 LYS B N 1
ATOM 4959 C CA . LYS B 1 96 ? -13.508 -30.781 -14.398 1 95.75 96 LYS B CA 1
ATOM 4960 C C . LYS B 1 96 ? -13.602 -29.641 -13.398 1 95.75 96 LYS B C 1
ATOM 4962 O O . LYS B 1 96 ? -13.68 -29.875 -12.188 1 95.75 96 LYS B O 1
ATOM 4967 N N . GLU B 1 97 ? -13.625 -28.406 -13.906 1 98.12 97 GLU B N 1
ATOM 4968 C CA . GLU B 1 97 ? -13.57 -27.266 -12.984 1 98.12 97 GLU B CA 1
ATOM 4969 C C . GLU B 1 97 ? -14.844 -26.438 -13.07 1 98.12 97 GLU B C 1
ATOM 4971 O O . GLU B 1 97 ? -14.891 -25.312 -12.555 1 98.12 97 GLU B O 1
ATOM 4976 N N . HIS B 1 98 ? -15.844 -26.984 -13.727 1 98.56 98 HIS B N 1
ATOM 4977 C CA . HIS B 1 98 ? -17.141 -26.328 -13.875 1 98.56 98 HIS B CA 1
ATOM 4978 C C . HIS B 1 98 ? -17.922 -26.359 -12.562 1 98.56 98 HIS B C 1
ATOM 4980 O O . HIS B 1 98 ? -18.016 -27.406 -11.914 1 98.56 98 HIS B O 1
ATOM 4986 N N . TYR B 1 99 ? -18.406 -25.172 -12.117 1 98.75 99 TYR B N 1
ATOM 4987 C CA . TYR B 1 99 ? -19.25 -25.141 -10.922 1 98.75 99 TYR B CA 1
ATOM 4988 C C . TYR B 1 99 ? -20.438 -24.203 -11.125 1 98.75 99 TYR B C 1
ATOM 4990 O O . TYR B 1 99 ? -20.438 -23.375 -12.039 1 98.75 99 TYR B O 1
ATOM 4998 N N . GLN B 1 100 ? -21.422 -24.438 -10.305 1 98.75 100 GLN B N 1
ATOM 4999 C CA . GLN B 1 100 ? -22.609 -23.609 -10.242 1 98.75 100 GLN B CA 1
ATOM 5000 C C . GLN B 1 100 ? -22.906 -23.172 -8.805 1 98.75 100 GLN B C 1
ATOM 5002 O O . GLN B 1 100 ? -22.75 -23.969 -7.871 1 98.75 100 GLN B O 1
ATOM 5007 N N . LEU B 1 101 ? -23.188 -21.938 -8.664 1 98.75 101 LEU B N 1
ATOM 5008 C CA . LEU B 1 101 ? -23.672 -21.359 -7.41 1 98.75 101 LEU B CA 1
ATOM 5009 C C . LEU B 1 101 ? -25.109 -20.859 -7.57 1 98.75 101 LEU B C 1
ATOM 5011 O O . LEU B 1 101 ? -25.375 -20 -8.414 1 98.75 101 LEU B O 1
ATOM 5015 N N . LYS B 1 102 ? -25.984 -21.422 -6.828 1 98.44 102 LYS B N 1
ATOM 5016 C CA . LYS B 1 102 ? -27.391 -21 -6.836 1 98.44 102 LYS B CA 1
ATOM 5017 C C . LYS B 1 102 ? -27.844 -20.594 -5.438 1 98.44 102 LYS B C 1
ATOM 5019 O O . LYS B 1 102 ? -27.766 -21.391 -4.5 1 98.44 102 LYS B O 1
ATOM 5024 N N . VAL B 1 103 ? -28.25 -19.406 -5.316 1 98.12 103 VAL B N 1
ATOM 5025 C CA . VAL B 1 103 ? -28.797 -18.875 -4.066 1 98.12 103 VAL B CA 1
ATOM 5026 C C . VAL B 1 103 ? -30.219 -18.344 -4.305 1 98.12 103 VAL B C 1
ATOM 5028 O O . VAL B 1 103 ? -30.438 -17.547 -5.219 1 98.12 103 VAL B O 1
ATOM 5031 N N . ASP B 1 104 ? -31.141 -18.812 -3.576 1 96.56 104 ASP B N 1
ATOM 5032 C CA . ASP B 1 104 ? -32.5 -18.281 -3.547 1 96.56 104 ASP B CA 1
ATOM 5033 C C . ASP B 1 104 ? -33.062 -18.266 -2.123 1 96.56 104 ASP B C 1
ATOM 5035 O O . ASP B 1 104 ? -32.312 -18.453 -1.16 1 96.56 104 ASP B O 1
ATOM 5039 N N . GLN B 1 105 ? -34.344 -18 -2.006 1 95.44 105 GLN B N 1
ATOM 5040 C CA . GLN B 1 105 ? -34.938 -17.828 -0.685 1 95.44 105 GLN B CA 1
ATOM 5041 C C . GLN B 1 105 ? -34.875 -19.109 0.13 1 95.44 105 GLN B C 1
ATOM 5043 O O . GLN B 1 105 ? -34.781 -19.062 1.358 1 95.44 105 GLN B O 1
ATOM 5048 N N . LYS B 1 106 ? -34.812 -20.172 -0.539 1 95.06 106 LYS B N 1
ATOM 5049 C CA . LYS B 1 106 ? -34.906 -21.469 0.125 1 95.06 106 LYS B CA 1
ATOM 5050 C C . LYS B 1 106 ? -33.531 -21.922 0.614 1 95.06 106 LYS B C 1
ATOM 5052 O O . LYS B 1 106 ? -33.406 -22.734 1.536 1 95.06 106 LYS B O 1
ATOM 5057 N N . GLY B 1 107 ? -32.531 -21.453 -0.096 1 97.44 107 GLY B N 1
ATOM 5058 C CA . GLY B 1 107 ? -31.203 -21.891 0.336 1 97.44 107 GLY B CA 1
ATOM 5059 C C . GLY B 1 107 ? -30.125 -21.609 -0.685 1 97.44 107 GLY B C 1
ATOM 5060 O O . GLY B 1 107 ? -30.281 -20.734 -1.545 1 97.44 107 GLY B O 1
ATOM 5061 N N . MET B 1 108 ? -28.953 -22.234 -0.481 1 98.38 108 MET B N 1
ATOM 5062 C CA . MET B 1 108 ? -27.75 -22.109 -1.316 1 98.38 108 MET B CA 1
ATOM 5063 C C . MET B 1 108 ? -27.219 -23.469 -1.725 1 98.38 108 MET B C 1
ATOM 5065 O O . MET B 1 108 ? -27.062 -24.359 -0.883 1 98.38 108 MET B O 1
ATOM 5069 N N . THR B 1 109 ? -27.031 -23.641 -2.973 1 98.56 109 THR B N 1
ATOM 5070 C CA . THR B 1 109 ? -26.422 -24.875 -3.473 1 98.56 109 THR B CA 1
ATOM 5071 C C . THR B 1 109 ? -25.172 -24.562 -4.297 1 98.56 109 THR B C 1
ATOM 5073 O O . THR B 1 109 ? -25.219 -23.734 -5.203 1 98.56 109 THR B O 1
ATOM 5076 N N . ILE B 1 110 ? -24.078 -25.141 -3.939 1 98.81 110 ILE B N 1
ATOM 5077 C CA . ILE B 1 110 ? -22.844 -25.109 -4.727 1 98.81 110 ILE B CA 1
ATOM 5078 C C . ILE B 1 110 ? -22.594 -26.5 -5.324 1 98.81 110 ILE B C 1
ATOM 5080 O O . ILE B 1 110 ? -22.312 -27.453 -4.602 1 98.81 110 ILE B O 1
ATOM 5084 N N . SER B 1 111 ? -22.734 -26.578 -6.613 1 98.69 111 SER B N 1
ATOM 5085 C CA . SER B 1 111 ? -22.469 -27.812 -7.336 1 98.69 111 SER B CA 1
ATOM 5086 C C . SER B 1 111 ? -21.234 -27.688 -8.227 1 98.69 111 SER B C 1
ATOM 5088 O O . SER B 1 111 ? -21.016 -26.641 -8.844 1 98.69 111 SER B O 1
ATOM 5090 N N . GLY B 1 112 ? -20.422 -28.719 -8.227 1 98.62 112 GLY B N 1
ATOM 5091 C CA . GLY B 1 112 ? -19.234 -28.734 -9.07 1 98.62 112 GLY B CA 1
ATOM 5092 C C . GLY B 1 112 ? -18.953 -30.109 -9.664 1 98.62 112 GLY B C 1
ATOM 5093 O O . GLY B 1 112 ? -19.344 -31.125 -9.094 1 98.62 112 GLY B O 1
ATOM 5094 N N . ALA B 1 113 ? -18.25 -30.094 -10.797 1 98.31 113 ALA B N 1
ATOM 5095 C CA . ALA B 1 113 ? -17.875 -31.328 -11.469 1 98.31 113 ALA B CA 1
ATOM 5096 C C . ALA B 1 113 ? -16.875 -32.125 -10.633 1 98.31 113 ALA B C 1
ATOM 5098 O O . ALA B 1 113 ? -16.734 -33.344 -10.797 1 98.31 113 ALA B O 1
ATOM 5099 N N . SER B 1 114 ? -16.188 -31.516 -9.758 1 98.12 114 SER B N 1
ATOM 5100 C CA . SER B 1 114 ? -15.18 -32.094 -8.875 1 98.12 114 SER B CA 1
ATOM 5101 C C . SER B 1 114 ? -15.148 -31.375 -7.531 1 98.12 114 SER B C 1
ATOM 5103 O O . SER B 1 114 ? -15.828 -30.359 -7.348 1 98.12 114 SER B O 1
ATOM 5105 N N . ALA B 1 115 ? -14.422 -31.938 -6.59 1 98.25 115 ALA B N 1
ATOM 5106 C CA . ALA B 1 115 ? -14.258 -31.281 -5.289 1 98.25 115 ALA B CA 1
ATOM 5107 C C . ALA B 1 115 ? -13.602 -29.922 -5.445 1 98.25 115 ALA B C 1
ATOM 5109 O O . ALA B 1 115 ? -13.969 -28.969 -4.75 1 98.25 115 ALA B O 1
ATOM 5110 N N . ALA B 1 116 ? -12.641 -29.812 -6.355 1 98.56 116 ALA B N 1
ATOM 5111 C CA . ALA B 1 116 ? -11.977 -28.531 -6.617 1 98.56 116 ALA B CA 1
ATOM 5112 C C . ALA B 1 116 ? -12.977 -27.5 -7.129 1 98.56 116 ALA B C 1
ATOM 5114 O O . ALA B 1 116 ? -12.961 -26.344 -6.691 1 98.56 116 ALA B O 1
ATOM 5115 N N . ALA B 1 117 ? -13.797 -27.938 -8.047 1 98.75 117 ALA B N 1
ATOM 5116 C CA . ALA B 1 117 ? -14.805 -27.031 -8.602 1 98.75 117 ALA B CA 1
ATOM 5117 C C . ALA B 1 117 ? -15.734 -26.516 -7.508 1 98.75 117 ALA B C 1
ATOM 5119 O O . ALA B 1 117 ? -16.062 -25.328 -7.48 1 98.75 117 ALA B O 1
ATOM 5120 N N . VAL B 1 118 ? -16.141 -27.375 -6.637 1 98.81 118 VAL B N 1
ATOM 5121 C CA . VAL B 1 118 ? -16.984 -26.969 -5.523 1 98.81 118 VAL B CA 1
ATOM 5122 C C . VAL B 1 118 ? -16.25 -25.953 -4.66 1 98.81 118 VAL B C 1
ATOM 5124 O O . VAL B 1 118 ? -16.844 -24.938 -4.246 1 98.81 118 VAL B O 1
ATOM 5127 N N . PHE B 1 119 ? -15.016 -26.156 -4.41 1 98.81 119 PHE B N 1
ATOM 5128 C CA . PHE B 1 119 ? -14.203 -25.25 -3.625 1 98.81 119 PHE B CA 1
ATOM 5129 C C . PHE B 1 119 ? -14.141 -23.875 -4.289 1 98.81 119 PHE B C 1
ATOM 5131 O O . PHE B 1 119 ? -14.219 -22.844 -3.611 1 98.81 119 PHE B O 1
ATOM 5138 N N . TYR B 1 120 ? -13.977 -23.844 -5.617 1 98.88 120 TYR B N 1
ATOM 5139 C CA . TYR B 1 120 ? -14.008 -22.578 -6.336 1 98.88 120 TYR B CA 1
ATOM 5140 C C . TYR B 1 120 ? -15.336 -21.859 -6.125 1 98.88 120 TYR B C 1
ATOM 5142 O O . TYR B 1 120 ? -15.383 -20.625 -6 1 98.88 120 TYR B O 1
ATOM 5150 N N . GLY B 1 121 ? -16.391 -22.641 -6.145 1 98.88 121 GLY B N 1
ATOM 5151 C CA . GLY B 1 121 ? -17.688 -22.078 -5.812 1 98.88 121 GLY B CA 1
ATOM 5152 C C . GLY B 1 121 ? -17.734 -21.453 -4.43 1 98.88 121 GLY B C 1
ATOM 5153 O O . GLY B 1 121 ? -18.328 -20.391 -4.238 1 98.88 121 GLY B O 1
ATOM 5154 N N . VAL B 1 122 ? -17.109 -22.078 -3.457 1 98.88 122 VAL B N 1
ATOM 5155 C CA . VAL B 1 122 ? -17.031 -21.562 -2.092 1 98.88 122 VAL B CA 1
ATOM 5156 C C . VAL B 1 122 ? -16.281 -20.234 -2.08 1 98.88 122 VAL B C 1
ATOM 5158 O O . VAL B 1 122 ? -16.688 -19.297 -1.391 1 98.88 122 VAL B O 1
ATOM 5161 N N . MET B 1 123 ? -15.188 -20.141 -2.855 1 98.81 123 MET B N 1
ATOM 5162 C CA . MET B 1 123 ? -14.453 -18.875 -2.961 1 98.81 123 MET B CA 1
ATOM 5163 C C . MET B 1 123 ? -15.328 -17.781 -3.57 1 98.81 123 MET B C 1
ATOM 5165 O O . MET B 1 123 ? -15.242 -16.625 -3.17 1 98.81 123 MET B O 1
ATOM 5169 N N . THR B 1 124 ? -16.141 -18.172 -4.5 1 98.88 124 THR B N 1
ATOM 5170 C CA . THR B 1 124 ? -17.078 -17.219 -5.094 1 98.88 124 THR B CA 1
ATOM 5171 C C . THR B 1 124 ? -18.062 -16.719 -4.051 1 98.88 124 THR B C 1
ATOM 5173 O O . THR B 1 124 ? -18.391 -15.531 -4.016 1 98.88 124 THR B O 1
ATOM 5176 N N . VAL B 1 125 ? -18.547 -17.594 -3.182 1 98.81 125 VAL B N 1
ATOM 5177 C CA . VAL B 1 125 ? -19.438 -17.188 -2.109 1 98.81 125 VAL B CA 1
ATOM 5178 C C . VAL B 1 125 ? -18.766 -16.141 -1.236 1 98.81 125 VAL B C 1
ATOM 5180 O O . VAL B 1 125 ? -19.375 -15.125 -0.881 1 98.81 125 VAL B O 1
ATOM 5183 N N . ASP B 1 126 ? -17.531 -16.375 -0.911 1 98.69 126 ASP B N 1
ATOM 5184 C CA . ASP B 1 126 ? -16.781 -15.406 -0.116 1 98.69 126 ASP B CA 1
ATOM 5185 C C . ASP B 1 126 ? -16.797 -14.031 -0.776 1 98.69 126 ASP B C 1
ATOM 5187 O O . ASP B 1 126 ? -17.016 -13.016 -0.11 1 98.69 126 ASP B O 1
ATOM 5191 N N . GLN B 1 127 ? -16.594 -13.984 -2.057 1 98.44 127 GLN B N 1
ATOM 5192 C CA . GLN B 1 127 ? -16.516 -12.742 -2.809 1 98.44 127 GLN B CA 1
ATOM 5193 C C . GLN B 1 127 ? -17.875 -12.078 -2.93 1 98.44 127 GLN B C 1
ATOM 5195 O O . GLN B 1 127 ? -17.984 -10.852 -2.895 1 98.44 127 GLN B O 1
ATOM 5200 N N . VAL B 1 128 ? -18.906 -12.875 -3.076 1 98.19 128 VAL B N 1
ATOM 5201 C CA . VAL B 1 128 ? -20.266 -12.352 -3.105 1 98.19 128 VAL B CA 1
ATOM 5202 C C . VAL B 1 128 ? -20.578 -11.641 -1.789 1 98.19 128 VAL B C 1
ATOM 5204 O O . VAL B 1 128 ? -21.094 -10.516 -1.786 1 98.19 128 VAL B O 1
ATOM 5207 N N . LEU B 1 129 ? -20.266 -12.289 -0.721 1 97.94 129 LEU B N 1
ATOM 5208 C CA . LEU B 1 129 ? -20.516 -11.719 0.599 1 97.94 129 LEU B CA 1
ATOM 5209 C C . LEU B 1 129 ? -19.641 -10.484 0.826 1 97.94 129 LEU B C 1
ATOM 5211 O O . LEU B 1 129 ? -20.109 -9.484 1.383 1 97.94 129 LEU B O 1
ATOM 5215 N N . LEU B 1 130 ? -18.438 -10.57 0.392 1 96.81 130 LEU B N 1
ATOM 5216 C CA . LEU B 1 130 ? -17.5 -9.461 0.509 1 96.81 130 LEU B CA 1
ATOM 5217 C C . LEU B 1 130 ? -18.031 -8.219 -0.203 1 96.81 130 LEU B C 1
ATOM 5219 O O . LEU B 1 130 ? -17.875 -7.102 0.286 1 96.81 130 LEU B O 1
ATOM 5223 N N . GLY B 1 131 ? -18.625 -8.445 -1.313 1 95.94 131 GLY B N 1
ATOM 5224 C CA . GLY B 1 131 ? -19.141 -7.348 -2.123 1 95.94 131 GLY B CA 1
ATOM 5225 C C . GLY B 1 131 ? -20.438 -6.777 -1.598 1 95.94 131 GLY B C 1
ATOM 5226 O O . GLY B 1 131 ? -20.672 -5.57 -1.663 1 95.94 131 GLY B O 1
ATOM 5227 N N . ASP B 1 132 ? -21.281 -7.621 -1.096 1 95.38 132 ASP B N 1
ATOM 5228 C CA . ASP B 1 132 ? -22.594 -7.203 -0.628 1 95.38 132 ASP B CA 1
ATOM 5229 C C . ASP B 1 132 ? -22.609 -7.039 0.89 1 95.38 132 ASP B C 1
ATOM 5231 O O . ASP B 1 132 ? -23.328 -7.758 1.591 1 95.38 132 ASP B O 1
ATOM 5235 N N . VAL B 1 133 ? -22.016 -6.035 1.315 1 93.62 133 VAL B N 1
ATOM 5236 C CA . VAL B 1 133 ? -21.797 -5.793 2.738 1 93.62 133 VAL B CA 1
ATOM 5237 C C . VAL B 1 133 ? -23.141 -5.613 3.438 1 93.62 133 VAL B C 1
ATOM 5239 O O . VAL B 1 133 ? -23.328 -6.086 4.562 1 93.62 133 VAL B O 1
ATOM 5242 N N . CYS B 1 134 ? -24.062 -4.961 2.83 1 94 134 CYS B N 1
ATOM 5243 C CA . CYS B 1 134 ? -25.359 -4.664 3.449 1 94 134 CYS B CA 1
ATOM 5244 C C . CYS B 1 134 ? -26.125 -5.945 3.73 1 94 134 CYS B C 1
ATOM 5246 O O . CYS B 1 134 ? -26.609 -6.152 4.848 1 94 134 CYS B O 1
ATOM 5248 N N . SER B 1 135 ? -26.25 -6.805 2.73 1 95.12 135 SER B N 1
ATOM 5249 C CA . SER B 1 135 ? -26.938 -8.078 2.93 1 95.12 135 SER B CA 1
ATOM 5250 C C . SER B 1 135 ? -26.188 -8.961 3.926 1 95.12 135 SER B C 1
ATOM 5252 O O . SER B 1 135 ? -26.812 -9.609 4.77 1 95.12 135 SER B O 1
ATOM 5254 N N . SER B 1 136 ? -24.906 -8.977 3.826 1 95.81 136 SER B N 1
ATOM 5255 C CA . SER B 1 136 ? -24.109 -9.789 4.734 1 95.81 136 SER B CA 1
ATOM 5256 C C . SER B 1 136 ? -24.312 -9.359 6.184 1 95.81 136 SER B C 1
ATOM 5258 O O . SER B 1 136 ? -24.422 -10.211 7.074 1 95.81 136 SER B O 1
ATOM 5260 N N . ASN B 1 137 ? -24.344 -8.062 6.387 1 93.44 137 ASN B N 1
ATOM 5261 C CA . ASN B 1 137 ? -24.562 -7.547 7.734 1 93.44 137 ASN B CA 1
ATOM 5262 C C . ASN B 1 137 ? -25.922 -7.961 8.289 1 93.44 137 ASN B C 1
ATOM 5264 O O . ASN B 1 137 ? -26.078 -8.141 9.5 1 93.44 137 ASN B O 1
ATOM 5268 N N . ARG B 1 138 ? -26.875 -8.148 7.453 1 94.5 138 ARG B N 1
ATOM 5269 C CA . ARG B 1 138 ? -28.203 -8.578 7.852 1 94.5 138 ARG B CA 1
ATOM 5270 C C . ARG B 1 138 ? -28.297 -10.102 7.902 1 94.5 138 ARG B C 1
ATOM 5272 O O . ARG B 1 138 ? -29.375 -10.664 8.078 1 94.5 138 ARG B O 1
ATOM 5279 N N . LYS B 1 139 ? -27.188 -10.789 7.664 1 97.25 139 LYS B N 1
ATOM 5280 C CA . LYS B 1 139 ? -27.109 -12.25 7.633 1 97.25 139 LYS B CA 1
ATOM 5281 C C . LYS B 1 139 ? -28.031 -12.82 6.551 1 97.25 139 LYS B C 1
ATOM 5283 O O . LYS B 1 139 ? -28.75 -13.789 6.789 1 97.25 139 LYS B O 1
ATOM 5288 N N . GLU B 1 140 ? -28.016 -12.125 5.43 1 97.19 140 GLU B N 1
ATOM 5289 C CA . GLU B 1 140 ? -28.781 -12.531 4.258 1 97.19 140 GLU B CA 1
ATOM 5290 C C . GLU B 1 140 ? -27.906 -12.602 3.014 1 97.19 140 GLU B C 1
ATOM 5292 O O . GLU B 1 140 ? -26.844 -11.984 2.965 1 97.19 140 GLU B O 1
ATOM 5297 N N . MET B 1 141 ? -28.297 -13.414 2.1 1 97.44 141 MET B N 1
ATOM 5298 C CA . MET B 1 141 ? -27.672 -13.438 0.78 1 97.44 141 MET B CA 1
ATOM 5299 C C . MET B 1 141 ? -28.703 -13.125 -0.308 1 97.44 141 MET B C 1
ATOM 5301 O O . MET B 1 141 ? -29.734 -13.789 -0.406 1 97.44 141 MET B O 1
ATOM 5305 N N . THR B 1 142 ? -28.375 -12.047 -1.074 1 96.5 142 THR B N 1
ATOM 5306 C CA . THR B 1 142 ? -29.203 -11.727 -2.229 1 96.5 142 THR B CA 1
ATOM 5307 C C . THR B 1 142 ? -29.156 -12.844 -3.26 1 96.5 142 THR B C 1
ATOM 5309 O O . THR B 1 142 ? -28.094 -13.406 -3.531 1 96.5 142 THR B O 1
ATOM 5312 N N . PRO B 1 143 ? -30.359 -13.211 -3.807 1 97.25 143 PRO B N 1
ATOM 5313 C CA . PRO B 1 143 ? -30.375 -14.305 -4.781 1 97.25 143 PRO B CA 1
ATOM 5314 C C . PRO B 1 143 ? -29.438 -14.07 -5.961 1 97.25 143 PRO B C 1
ATOM 5316 O O . PRO B 1 143 ? -29.359 -12.945 -6.461 1 97.25 143 PRO B O 1
ATOM 5319 N N . ILE B 1 144 ? -28.766 -15.109 -6.391 1 97.56 144 ILE B N 1
ATOM 5320 C CA . ILE B 1 144 ? -27.812 -15.031 -7.488 1 97.56 144 ILE B CA 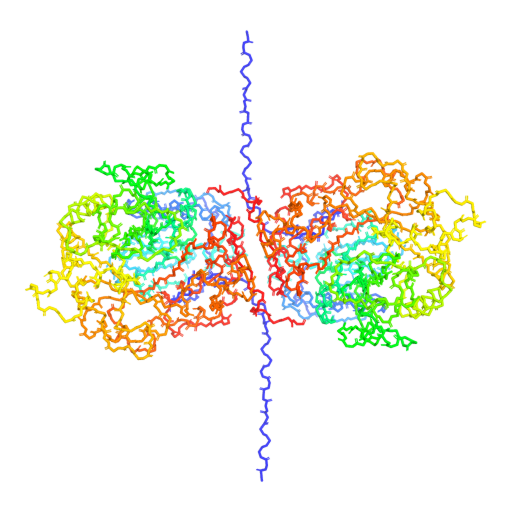1
ATOM 5321 C C . ILE B 1 144 ? -27.594 -16.422 -8.078 1 97.56 144 ILE B C 1
ATOM 5323 O O . ILE B 1 144 ? -27.703 -17.422 -7.375 1 97.56 144 ILE B O 1
ATOM 5327 N N . SER B 1 145 ? -27.453 -16.5 -9.336 1 98.25 145 SER B N 1
ATOM 5328 C CA . SER B 1 145 ? -27.062 -17.703 -10.047 1 98.25 145 SER B CA 1
ATOM 5329 C C . SER B 1 145 ? -25.797 -17.5 -10.859 1 98.25 145 SER B C 1
ATOM 5331 O O . SER B 1 145 ? -25.734 -16.609 -11.711 1 98.25 145 SER B O 1
ATOM 5333 N N . ILE B 1 146 ? -24.781 -18.25 -10.547 1 98.62 146 ILE B N 1
ATOM 5334 C CA . ILE B 1 146 ? -23.5 -18.172 -11.25 1 98.62 146 ILE B CA 1
ATOM 5335 C C . ILE B 1 146 ? -23.156 -19.531 -11.859 1 98.62 146 ILE B C 1
ATOM 5337 O O . ILE B 1 146 ? -23.281 -20.562 -11.188 1 98.62 146 ILE B O 1
ATOM 5341 N N . ASP B 1 147 ? -22.938 -19.609 -13.102 1 98.56 147 ASP B N 1
ATOM 5342 C CA . ASP B 1 147 ? -22.422 -20.734 -13.867 1 98.56 147 ASP B CA 1
ATOM 5343 C C . ASP B 1 147 ? -21.031 -20.422 -14.438 1 98.56 147 ASP B C 1
ATOM 5345 O O . ASP B 1 147 ? -20.906 -19.594 -15.336 1 98.56 147 ASP B O 1
ATOM 5349 N N . ASP B 1 148 ? -20.031 -21.188 -13.875 1 98.56 148 ASP B N 1
ATOM 5350 C CA . ASP B 1 148 ? -18.688 -20.641 -14.117 1 98.56 148 ASP B CA 1
ATOM 5351 C C . ASP B 1 148 ? -17.672 -21.766 -14.297 1 98.56 148 ASP B C 1
ATOM 5353 O O . ASP B 1 148 ? -17.859 -22.875 -13.789 1 98.56 148 ASP B O 1
ATOM 5357 N N . ALA B 1 149 ? -16.734 -21.531 -15.117 1 98.31 149 ALA B N 1
ATOM 5358 C CA . ALA B 1 149 ? -15.578 -22.375 -15.375 1 98.31 149 ALA B CA 1
ATOM 5359 C C . ALA B 1 149 ? -14.406 -21.562 -15.898 1 98.31 149 ALA B C 1
ATOM 5361 O O . ALA B 1 149 ? -14.602 -20.516 -16.531 1 98.31 149 ALA B O 1
ATOM 5362 N N . PRO B 1 150 ? -13.203 -21.984 -15.648 1 98.31 150 PRO B N 1
ATOM 5363 C CA . PRO B 1 150 ? -12.055 -21.203 -16.094 1 98.31 150 PRO B CA 1
ATOM 5364 C C . PRO B 1 150 ? -11.805 -21.328 -17.594 1 98.31 150 PRO B C 1
ATOM 5366 O O . PRO B 1 150 ? -12.141 -22.359 -18.203 1 98.31 150 PRO B O 1
ATOM 5369 N N . ARG B 1 151 ? -11.203 -20.312 -18.156 1 97.25 151 ARG B N 1
ATOM 5370 C CA . ARG B 1 151 ? -10.734 -20.344 -19.531 1 97.25 151 ARG B CA 1
ATOM 5371 C C . ARG B 1 151 ? -9.578 -21.344 -19.688 1 97.25 151 ARG B C 1
ATOM 5373 O O . ARG B 1 151 ? -9.523 -22.078 -20.672 1 97.25 151 ARG B O 1
ATOM 5380 N N . PHE B 1 152 ? -8.68 -21.391 -18.734 1 97.69 152 PHE B N 1
ATOM 5381 C CA . PHE B 1 152 ? -7.531 -22.297 -18.75 1 97.69 152 PHE B CA 1
ATOM 5382 C C . PHE B 1 152 ? -7.453 -23.109 -17.469 1 97.69 152 PHE B C 1
ATOM 5384 O O . PHE B 1 152 ? -7.723 -22.594 -16.391 1 97.69 152 PHE B O 1
ATOM 5391 N N . GLY B 1 153 ? -7.035 -24.297 -17.609 1 97.81 153 GLY B N 1
ATOM 5392 C CA . GLY B 1 153 ? -7.02 -25.203 -16.469 1 97.81 153 GLY B CA 1
ATOM 5393 C C . GLY B 1 153 ? -5.789 -25.062 -15.602 1 97.81 153 GLY B C 1
ATOM 5394 O O . GLY B 1 153 ? -5.781 -25.484 -14.445 1 97.81 153 GLY B O 1
ATOM 5395 N N . TYR B 1 154 ? -4.742 -24.5 -16.141 1 98.5 154 TYR B N 1
ATOM 5396 C CA . TYR B 1 154 ? -3.496 -24.281 -15.414 1 98.5 154 TYR B CA 1
ATOM 5397 C C . TYR B 1 154 ? -3.326 -22.828 -15.039 1 98.5 154 TYR B C 1
ATOM 5399 O O . TYR B 1 154 ? -3.084 -21.984 -15.914 1 98.5 154 TYR B O 1
ATOM 5407 N N . ARG B 1 155 ? -3.471 -22.469 -13.797 1 98.88 155 ARG B N 1
ATOM 5408 C CA . ARG B 1 155 ? -3.35 -21.125 -13.266 1 98.88 155 ARG B CA 1
ATOM 5409 C C . ARG B 1 155 ? -2.342 -21.078 -12.117 1 98.88 155 ARG B C 1
ATOM 5411 O O . ARG B 1 155 ? -2.662 -21.438 -10.984 1 98.88 155 ARG B O 1
ATOM 5418 N N . ALA B 1 156 ? -1.118 -20.5 -12.453 1 98.94 156 ALA B N 1
ATOM 5419 C CA . ALA B 1 156 ? 0.018 -20.734 -11.562 1 98.94 156 ALA B CA 1
ATOM 5420 C C . ALA B 1 156 ? 0.613 -19.422 -11.078 1 98.94 156 ALA B C 1
ATOM 5422 O O . ALA B 1 156 ? 0.544 -18.406 -11.781 1 98.94 156 ALA B O 1
ATOM 5423 N N . LEU B 1 157 ? 1.079 -19.469 -9.891 1 98.94 157 LEU B N 1
ATOM 5424 C CA . LEU B 1 157 ? 2.047 -18.5 -9.375 1 98.94 157 LEU B CA 1
ATOM 5425 C C . LEU B 1 157 ? 3.355 -19.203 -9 1 98.94 157 LEU B C 1
ATOM 5427 O O . LEU B 1 157 ? 3.365 -20.391 -8.703 1 98.94 157 LEU B O 1
ATOM 5431 N N . MET B 1 158 ? 4.441 -18.438 -9.102 1 98.88 158 MET B N 1
ATOM 5432 C CA . MET B 1 158 ? 5.762 -19 -8.836 1 98.88 158 MET B CA 1
ATOM 5433 C C . MET B 1 158 ? 6.441 -18.266 -7.684 1 98.88 158 MET B C 1
ATOM 5435 O O . MET B 1 158 ? 6.363 -17.047 -7.59 1 98.88 158 MET B O 1
ATOM 5439 N N . LEU B 1 159 ? 7.027 -19.016 -6.777 1 98.81 159 LEU B N 1
ATOM 5440 C CA . LEU B 1 159 ? 7.914 -18.5 -5.742 1 98.81 159 LEU B CA 1
ATOM 5441 C C . LEU B 1 159 ? 9.344 -18.969 -5.969 1 98.81 159 LEU B C 1
ATOM 5443 O O . LEU B 1 159 ? 9.578 -20.078 -6.453 1 98.81 159 LEU B O 1
ATOM 5447 N N . ASP B 1 160 ? 10.289 -18.156 -5.609 1 98.19 160 ASP B N 1
ATOM 5448 C CA . ASP B 1 160 ? 11.711 -18.438 -5.805 1 98.19 160 ASP B CA 1
ATOM 5449 C C . ASP B 1 160 ? 12.461 -18.422 -4.477 1 98.19 160 ASP B C 1
ATOM 5451 O O . ASP B 1 160 ? 13.305 -17.562 -4.238 1 98.19 160 ASP B O 1
ATOM 5455 N N . PRO B 1 161 ? 12.258 -19.406 -3.666 1 98.12 161 PRO B N 1
ATOM 5456 C CA . PRO B 1 161 ? 13.016 -19.484 -2.41 1 98.12 161 PRO B CA 1
ATOM 5457 C C . PRO B 1 161 ? 14.5 -19.781 -2.631 1 98.12 161 PRO B C 1
ATOM 5459 O O . PRO B 1 161 ? 15.297 -19.672 -1.696 1 98.12 161 PRO B O 1
ATOM 5462 N N . ALA B 1 162 ? 14.906 -20.203 -3.826 1 97.25 162 ALA B N 1
ATOM 5463 C CA . ALA B 1 162 ? 16.312 -20.484 -4.094 1 97.25 162 ALA B CA 1
ATOM 5464 C C . ALA B 1 162 ? 17.172 -19.234 -3.926 1 97.25 162 ALA B C 1
ATOM 5466 O O . ALA B 1 162 ? 18.234 -19.281 -3.314 1 97.25 162 ALA B O 1
ATOM 5467 N N . ARG B 1 163 ? 16.719 -18.188 -4.422 1 95.12 163 ARG B N 1
ATOM 5468 C CA . ARG B 1 163 ? 17.5 -16.953 -4.363 1 95.12 163 ARG B CA 1
ATOM 5469 C C . ARG B 1 163 ? 17.344 -16.281 -3.006 1 95.12 163 ARG B C 1
ATOM 5471 O O . ARG B 1 163 ? 18.312 -15.758 -2.455 1 95.12 163 ARG B O 1
ATOM 5478 N N . HIS B 1 164 ? 16.109 -16.266 -2.482 1 94.69 164 HIS B N 1
ATOM 5479 C CA . HIS B 1 164 ? 15.852 -15.852 -1.108 1 94.69 164 HIS B CA 1
ATOM 5480 C C . HIS B 1 164 ? 14.891 -16.812 -0.414 1 94.69 164 HIS B C 1
ATOM 5482 O O . HIS B 1 164 ? 13.734 -16.953 -0.826 1 94.69 164 HIS B O 1
ATOM 5488 N N . PHE B 1 165 ? 15.383 -17.406 0.63 1 97.62 165 PHE B N 1
ATOM 5489 C CA . PHE B 1 165 ? 14.641 -18.438 1.32 1 97.62 165 PHE B CA 1
ATOM 5490 C C . PHE B 1 165 ? 13.367 -17.875 1.945 1 97.62 165 PHE B C 1
ATOM 5492 O O . PHE B 1 165 ? 13.383 -16.797 2.518 1 97.62 165 PHE B O 1
ATOM 5499 N N . LEU B 1 166 ? 12.266 -18.594 1.852 1 98.38 166 LEU B N 1
ATOM 5500 C CA . LEU B 1 166 ? 10.984 -18.312 2.486 1 98.38 166 LEU B CA 1
ATOM 5501 C C . LEU B 1 166 ? 10.617 -19.406 3.482 1 98.38 166 LEU B C 1
ATOM 5503 O O . LEU B 1 166 ? 10.523 -20.578 3.115 1 98.38 166 LEU B O 1
ATOM 5507 N N . PRO B 1 167 ? 10.383 -19.062 4.688 1 98 167 PRO B N 1
ATOM 5508 C CA . PRO B 1 167 ? 9.922 -20.078 5.641 1 98 167 PRO B CA 1
ATOM 5509 C C . PRO B 1 167 ? 8.633 -20.766 5.203 1 98 167 PRO B C 1
ATOM 5511 O O . PRO B 1 167 ? 7.809 -20.156 4.516 1 98 167 PRO B O 1
ATOM 5514 N N . ILE B 1 168 ? 8.461 -21.984 5.652 1 98.12 168 ILE B N 1
ATOM 5515 C CA . ILE B 1 168 ? 7.367 -22.828 5.191 1 98.12 168 ILE B CA 1
ATOM 5516 C C . ILE B 1 168 ? 6.031 -22.172 5.535 1 98.12 168 ILE B C 1
ATOM 5518 O O . ILE B 1 168 ? 5.074 -22.25 4.766 1 98.12 168 ILE B O 1
ATOM 5522 N N . GLU B 1 169 ? 5.906 -21.469 6.711 1 98 169 GLU B N 1
ATOM 5523 C CA . GLU B 1 169 ? 4.664 -20.812 7.117 1 98 169 GLU B CA 1
ATOM 5524 C C . GLU B 1 169 ? 4.324 -19.656 6.191 1 98 169 GLU B C 1
ATOM 5526 O O . GLU B 1 169 ? 3.152 -19.359 5.957 1 98 169 GLU B O 1
ATOM 5531 N N . ASP B 1 170 ? 5.383 -19.031 5.664 1 98.12 170 ASP B N 1
ATOM 5532 C CA . ASP B 1 170 ? 5.176 -17.938 4.711 1 98.12 170 ASP B CA 1
ATOM 5533 C C . ASP B 1 170 ? 4.633 -18.469 3.385 1 98.12 170 ASP B C 1
ATOM 5535 O O . ASP B 1 170 ? 3.781 -17.844 2.76 1 98.12 170 ASP B O 1
ATOM 5539 N N . VAL B 1 171 ? 5.078 -19.609 2.984 1 98.81 171 VAL B N 1
ATOM 5540 C CA . VAL B 1 171 ? 4.582 -20.219 1.76 1 98.81 171 VAL B CA 1
ATOM 5541 C C . VAL B 1 171 ? 3.113 -20.609 1.936 1 98.81 171 VAL B C 1
ATOM 5543 O O . VAL B 1 171 ? 2.297 -20.406 1.037 1 98.81 171 VAL B O 1
ATOM 5546 N N . LYS B 1 172 ? 2.758 -21.172 3.098 1 98.75 172 LYS B N 1
ATOM 5547 C CA . LYS B 1 172 ? 1.366 -21.484 3.389 1 98.75 172 LYS B CA 1
ATOM 5548 C C . LYS B 1 172 ? 0.489 -20.25 3.344 1 98.75 172 LYS B C 1
ATOM 5550 O O . LYS B 1 172 ? -0.605 -20.266 2.775 1 98.75 172 LYS B O 1
ATOM 5555 N N . PHE B 1 173 ? 0.979 -19.156 3.965 1 98.44 173 PHE B N 1
ATOM 5556 C CA . PHE B 1 173 ? 0.277 -17.875 3.947 1 98.44 173 PHE B CA 1
ATOM 5557 C C . PHE B 1 173 ? 0.002 -17.422 2.516 1 98.44 173 PHE B C 1
ATOM 5559 O O . PHE B 1 173 ? -1.094 -16.953 2.209 1 98.44 173 PHE B O 1
ATOM 5566 N N . TYR B 1 174 ? 0.993 -17.625 1.678 1 98.69 174 TYR B N 1
ATOM 5567 C CA . TYR B 1 174 ? 0.857 -17.25 0.273 1 98.69 174 TYR B CA 1
ATOM 5568 C C . TYR B 1 174 ? -0.209 -18.094 -0.411 1 98.69 174 TYR B C 1
ATOM 5570 O O . TYR B 1 174 ? -1.039 -17.578 -1.159 1 98.69 174 TYR B O 1
ATOM 5578 N N . ILE B 1 175 ? -0.231 -19.359 -0.146 1 98.88 175 ILE B N 1
ATOM 5579 C CA . ILE B 1 175 ? -1.201 -20.281 -0.719 1 98.88 175 ILE B CA 1
ATOM 5580 C C . ILE B 1 175 ? -2.613 -19.875 -0.308 1 98.88 175 ILE B C 1
ATOM 5582 O O . ILE B 1 175 ? -3.531 -19.875 -1.132 1 98.88 175 ILE B O 1
ATOM 5586 N N . ASP B 1 176 ? -2.779 -19.469 0.925 1 98.38 176 ASP B N 1
ATOM 5587 C CA . ASP B 1 176 ? -4.09 -19.047 1.418 1 98.38 176 ASP B CA 1
ATOM 5588 C C . ASP B 1 176 ? -4.641 -17.891 0.6 1 98.38 176 ASP B C 1
ATOM 5590 O O . ASP B 1 176 ? -5.848 -17.797 0.367 1 98.38 176 ASP B O 1
ATOM 5594 N N . GLN B 1 177 ? -3.752 -17.031 0.19 1 98.31 177 GLN B N 1
ATOM 5595 C CA . GLN B 1 177 ? -4.215 -15.883 -0.569 1 98.31 177 GLN B CA 1
ATOM 5596 C C . GLN B 1 177 ? -4.5 -16.25 -2.021 1 98.31 177 GLN B C 1
ATOM 5598 O O . GLN B 1 177 ? -5.508 -15.836 -2.592 1 98.31 177 GLN B O 1
ATOM 5603 N N . MET B 1 178 ? -3.617 -17.047 -2.627 1 98.31 178 MET B N 1
ATOM 5604 C CA . MET B 1 178 ? -3.752 -17.328 -4.055 1 98.31 178 MET B CA 1
ATOM 5605 C C . MET B 1 178 ? -5.027 -18.109 -4.34 1 98.31 178 MET B C 1
ATOM 5607 O O . MET B 1 178 ? -5.656 -17.922 -5.379 1 98.31 178 MET B O 1
ATOM 5611 N N . VAL B 1 179 ? -5.492 -18.969 -3.365 1 98.62 179 VAL B N 1
ATOM 5612 C CA . VAL B 1 179 ? -6.637 -19.828 -3.633 1 98.62 179 VAL B CA 1
ATOM 5613 C C . VAL B 1 179 ? -7.922 -19 -3.633 1 98.62 179 VAL B C 1
ATOM 5615 O O . VAL B 1 179 ? -8.914 -19.391 -4.262 1 98.62 179 VAL B O 1
ATOM 5618 N N . ARG B 1 180 ? -7.91 -17.859 -2.963 1 98.31 180 ARG B N 1
ATOM 5619 C CA . ARG B 1 180 ? -9.062 -16.969 -2.971 1 98.31 180 ARG B CA 1
ATOM 5620 C C . ARG B 1 180 ? -9.391 -16.5 -4.387 1 98.31 180 ARG B C 1
ATOM 5622 O O . ARG B 1 180 ? -10.539 -16.172 -4.684 1 98.31 180 ARG B O 1
ATOM 5629 N N . TYR B 1 181 ? -8.375 -16.562 -5.199 1 98.88 181 TYR B N 1
ATOM 5630 C CA . TYR B 1 181 ? -8.547 -16.078 -6.562 1 98.88 181 TYR B CA 1
ATOM 5631 C C . TYR B 1 181 ? -8.383 -17.203 -7.574 1 98.88 181 TYR B C 1
ATOM 5633 O O . TYR B 1 181 ? -8.07 -16.969 -8.742 1 98.88 181 TYR B O 1
ATOM 5641 N N . LYS B 1 182 ? -8.438 -18.469 -7.027 1 98.81 182 LYS B N 1
ATOM 5642 C CA . LYS B 1 182 ? -8.672 -19.703 -7.777 1 98.81 182 LYS B CA 1
ATOM 5643 C C . LYS B 1 182 ? -7.43 -20.109 -8.57 1 98.81 182 LYS B C 1
ATOM 5645 O O . LYS B 1 182 ? -7.539 -20.734 -9.625 1 98.81 182 LYS B O 1
ATOM 5650 N N . TYR B 1 183 ? -6.277 -19.609 -8.156 1 98.94 183 TYR B N 1
ATOM 5651 C CA . TYR B 1 183 ? -5.039 -20.234 -8.609 1 98.94 183 TYR B CA 1
ATOM 5652 C C . TYR B 1 183 ? -4.949 -21.672 -8.125 1 98.94 183 TYR B C 1
ATOM 5654 O O . TYR B 1 183 ? -5.383 -22 -7.016 1 98.94 183 TYR B O 1
ATOM 5662 N N . ASN B 1 184 ? -4.367 -22.562 -8.977 1 98.88 184 ASN B N 1
ATOM 5663 C CA . ASN B 1 184 ? -4.406 -23.969 -8.578 1 98.88 184 ASN B CA 1
ATOM 5664 C C . ASN B 1 184 ? -3.031 -24.609 -8.688 1 98.88 184 ASN B C 1
ATOM 5666 O O . ASN B 1 184 ? -2.895 -25.828 -8.477 1 98.88 184 ASN B O 1
ATOM 5670 N N . VAL B 1 185 ? -1.975 -23.859 -9.016 1 98.94 185 VAL B N 1
ATOM 5671 C CA . VAL B 1 185 ? -0.625 -24.391 -9.102 1 98.94 185 VAL B CA 1
ATOM 5672 C C . VAL B 1 185 ? 0.368 -23.422 -8.469 1 98.94 185 VAL B C 1
ATOM 5674 O O . VAL B 1 185 ? 0.294 -22.219 -8.688 1 98.94 185 VAL B O 1
ATOM 5677 N N . LEU B 1 186 ? 1.214 -23.906 -7.621 1 98.94 186 LEU B N 1
ATOM 5678 C CA . LEU B 1 186 ? 2.365 -23.172 -7.121 1 98.94 186 LEU B CA 1
ATOM 5679 C C . LEU B 1 186 ? 3.67 -23.812 -7.59 1 98.94 186 LEU B C 1
ATOM 5681 O O . LEU B 1 186 ? 3.977 -24.938 -7.227 1 98.94 186 LEU B O 1
ATOM 5685 N N . GLN B 1 187 ? 4.34 -23.141 -8.477 1 98.88 187 GLN B N 1
ATOM 5686 C CA . GLN B 1 187 ? 5.688 -23.562 -8.836 1 98.88 187 GLN B CA 1
ATOM 5687 C C . GLN B 1 187 ? 6.707 -23.094 -7.805 1 98.88 187 GLN B C 1
ATOM 5689 O O . GLN B 1 187 ? 6.762 -21.906 -7.473 1 98.88 187 GLN B O 1
ATOM 5694 N N . LEU B 1 188 ? 7.469 -23.984 -7.301 1 98.81 188 LEU B N 1
ATOM 5695 C CA . LEU B 1 188 ? 8.5 -23.672 -6.312 1 98.81 188 LEU B CA 1
ATOM 5696 C C . LEU B 1 188 ? 9.891 -23.797 -6.918 1 98.81 188 LEU B C 1
ATOM 5698 O O . LEU B 1 188 ? 10.336 -24.906 -7.23 1 98.81 188 LEU B O 1
ATOM 5702 N N . HIS B 1 189 ? 10.523 -22.672 -7.129 1 98.75 189 HIS B N 1
ATOM 5703 C CA . HIS B 1 189 ? 11.891 -22.625 -7.633 1 98.75 189 HIS B CA 1
ATOM 5704 C C . HIS B 1 189 ? 12.898 -22.953 -6.535 1 98.75 189 HIS B C 1
ATOM 5706 O O . HIS B 1 189 ? 13.305 -22.062 -5.777 1 98.75 189 HIS B O 1
ATOM 5712 N N . LEU B 1 190 ? 13.406 -24.172 -6.543 1 98.75 190 LEU B N 1
ATOM 5713 C CA . LEU B 1 190 ? 14.047 -24.688 -5.344 1 98.75 190 LEU B CA 1
ATOM 5714 C C . LEU B 1 190 ? 15.562 -24.656 -5.477 1 98.75 190 LEU B C 1
ATOM 5716 O O . LEU B 1 190 ? 16.281 -24.812 -4.488 1 98.75 190 LEU B O 1
ATOM 5720 N N . THR B 1 191 ? 16.062 -24.531 -6.707 1 97.94 191 THR B N 1
ATOM 5721 C CA . THR B 1 191 ? 17.516 -24.547 -6.887 1 97.94 191 THR B CA 1
ATOM 5722 C C . THR B 1 191 ? 17.953 -23.469 -7.871 1 97.94 191 THR B C 1
ATOM 5724 O O . THR B 1 191 ? 17.234 -23.188 -8.844 1 97.94 191 THR B O 1
ATOM 5727 N N . ASP B 1 192 ? 19.047 -22.875 -7.605 1 96.75 192 ASP B N 1
ATOM 5728 C CA . ASP B 1 192 ? 19.672 -21.859 -8.445 1 96.75 192 ASP B CA 1
ATOM 5729 C C . ASP B 1 192 ? 21.109 -21.594 -8.008 1 96.75 192 ASP B C 1
ATOM 5731 O O . ASP B 1 192 ? 21.672 -22.375 -7.234 1 96.75 192 ASP B O 1
ATOM 5735 N N . ASP B 1 193 ? 21.75 -20.609 -8.594 1 95.12 193 ASP B N 1
ATOM 5736 C CA . ASP B 1 193 ? 23.109 -20.234 -8.234 1 95.12 193 ASP B CA 1
ATOM 5737 C C . ASP B 1 193 ? 23.203 -19.844 -6.762 1 95.12 193 ASP B C 1
ATOM 5739 O O . ASP B 1 193 ? 24.188 -20.125 -6.094 1 95.12 193 ASP B O 1
ATOM 5743 N N . GLN B 1 194 ? 22.125 -19.297 -6.25 1 93.69 194 GLN B N 1
ATOM 5744 C CA . GLN B 1 194 ? 22.156 -18.625 -4.949 1 93.69 194 GLN B CA 1
ATOM 5745 C C . GLN B 1 194 ? 21.781 -19.594 -3.83 1 93.69 194 GLN B C 1
ATOM 5747 O O . GLN B 1 194 ? 21.984 -19.281 -2.65 1 93.69 194 GLN B O 1
ATOM 5752 N N . GLY B 1 195 ? 21.219 -20.797 -4.312 1 95.5 195 GLY B N 1
ATOM 5753 C CA . GLY B 1 195 ? 20.875 -21.688 -3.223 1 95.5 195 GLY B CA 1
ATOM 5754 C C . GLY B 1 195 ? 20.281 -23 -3.691 1 95.5 195 GLY B C 1
ATOM 5755 O O . GLY B 1 195 ? 19.734 -23.078 -4.801 1 95.5 195 GLY B O 1
ATOM 5756 N N . TRP B 1 196 ? 20.438 -24.047 -2.873 1 97.56 196 TRP B N 1
ATOM 5757 C CA . TRP B 1 196 ? 19.766 -25.344 -2.941 1 97.56 196 TRP B CA 1
ATOM 5758 C C . TRP B 1 196 ? 18.844 -25.547 -1.749 1 97.56 196 TRP B C 1
ATOM 5760 O O . TRP B 1 196 ? 19.297 -25.641 -0.609 1 97.56 196 TRP B O 1
ATOM 5770 N N . ARG B 1 197 ? 17.516 -25.688 -1.981 1 98.44 197 ARG B N 1
ATOM 5771 C CA . ARG B 1 197 ? 16.578 -25.469 -0.879 1 98.44 197 ARG B CA 1
ATOM 5772 C C . ARG B 1 197 ? 15.766 -26.719 -0.593 1 98.44 197 ARG B C 1
ATOM 5774 O O . ARG B 1 197 ? 14.766 -26.672 0.133 1 98.44 197 ARG B O 1
ATOM 5781 N N . ILE B 1 198 ? 16.125 -27.859 -1.091 1 98.69 198 ILE B N 1
ATOM 5782 C CA . ILE B 1 198 ? 15.359 -29.078 -0.849 1 98.69 198 ILE B CA 1
ATOM 5783 C C . ILE B 1 198 ? 16.281 -30.172 -0.31 1 98.69 198 ILE B C 1
ATOM 5785 O O . ILE B 1 198 ? 17.375 -30.391 -0.852 1 98.69 198 ILE B O 1
ATOM 5789 N N . GLU B 1 199 ? 15.844 -30.812 0.708 1 98.44 199 GLU B N 1
ATOM 5790 C CA . GLU B 1 199 ? 16.578 -31.938 1.281 1 98.44 199 GLU B CA 1
ATOM 5791 C C . GLU B 1 199 ? 16.594 -33.125 0.334 1 98.44 199 GLU B C 1
ATOM 5793 O O . GLU B 1 199 ? 15.547 -33.562 -0.124 1 98.44 199 GLU B O 1
ATOM 5798 N N . ILE B 1 200 ? 17.734 -33.594 -0.022 1 98.56 200 ILE B N 1
ATOM 5799 C CA . ILE B 1 200 ? 17.969 -34.875 -0.714 1 98.56 200 ILE B CA 1
ATOM 5800 C C . ILE B 1 200 ? 18.719 -35.812 0.203 1 98.56 200 ILE B C 1
ATOM 5802 O O . ILE B 1 200 ? 19.906 -35.625 0.474 1 98.56 200 ILE B O 1
ATOM 5806 N N . ARG B 1 201 ? 18.078 -36.844 0.594 1 98.19 201 ARG B N 1
ATOM 5807 C CA . ARG B 1 201 ? 18.609 -37.719 1.625 1 98.19 201 ARG B CA 1
ATOM 5808 C C . ARG B 1 201 ? 19.875 -38.406 1.142 1 98.19 201 ARG B C 1
ATOM 5810 O O . ARG B 1 201 ? 20.844 -38.531 1.896 1 98.19 201 ARG B O 1
ATOM 5817 N N . LYS B 1 202 ? 19.969 -38.812 -0.066 1 98.19 202 LYS B N 1
ATOM 5818 C CA . LYS B 1 202 ? 21.125 -39.5 -0.618 1 98.19 202 LYS B CA 1
ATOM 5819 C C . LYS B 1 202 ? 22.297 -38.531 -0.787 1 98.19 202 LYS B C 1
ATOM 5821 O O . LYS B 1 202 ? 23.438 -38.938 -0.964 1 98.19 202 LYS B O 1
ATOM 5826 N N . HIS B 1 203 ? 22 -37.25 -0.803 1 98.31 203 HIS B N 1
ATOM 5827 C CA . HIS B 1 203 ? 23.031 -36.25 -1.024 1 98.31 203 HIS B CA 1
ATOM 5828 C C . HIS B 1 203 ? 22.938 -35.125 -0.008 1 98.31 203 HIS B C 1
ATOM 5830 O O . HIS B 1 203 ? 22.703 -33.969 -0.377 1 98.31 203 HIS B O 1
ATOM 5836 N N . PRO B 1 204 ? 23.266 -35.344 1.198 1 97.5 204 PRO B N 1
ATOM 5837 C CA . PRO B 1 204 ? 23.078 -34.344 2.26 1 97.5 204 PRO B CA 1
ATOM 5838 C C . PRO B 1 204 ? 24.016 -33.156 2.098 1 97.5 204 PRO B C 1
ATOM 5840 O O . PRO B 1 204 ? 23.75 -32.062 2.662 1 97.5 204 PRO B O 1
ATOM 5843 N N . LYS B 1 205 ? 25.078 -33.219 1.291 1 96.38 205 LYS B N 1
ATOM 5844 C CA . LYS B 1 205 ? 26.031 -32.125 1.073 1 96.38 205 LYS B CA 1
ATOM 5845 C C . LYS B 1 205 ? 25.344 -30.953 0.381 1 96.38 205 LYS B C 1
ATOM 5847 O O . LYS B 1 205 ? 25.812 -29.812 0.497 1 96.38 205 LYS B O 1
ATOM 5852 N N . LEU B 1 206 ? 24.312 -31.172 -0.264 1 97.44 206 LEU B N 1
ATOM 5853 C CA . LEU B 1 206 ? 23.641 -30.156 -1.067 1 97.44 206 LEU B CA 1
ATOM 5854 C C . LEU B 1 206 ? 23.047 -29.062 -0.18 1 97.44 206 LEU B C 1
ATOM 5856 O O . LEU B 1 206 ? 22.938 -27.906 -0.596 1 97.44 206 LEU B O 1
ATOM 5860 N N . THR B 1 207 ? 22.609 -29.375 1.032 1 96.25 207 THR B N 1
ATOM 5861 C CA . THR B 1 207 ? 21.922 -28.422 1.892 1 96.25 207 THR B CA 1
ATOM 5862 C C . THR B 1 207 ? 22.812 -28 3.059 1 96.25 207 THR B C 1
ATOM 5864 O O . THR B 1 207 ? 22.359 -27.297 3.965 1 96.25 207 THR B O 1
ATOM 5867 N N . ALA B 1 208 ? 24.047 -28.406 3.033 1 89.5 208 ALA B N 1
ATOM 5868 C CA . ALA B 1 208 ? 24.938 -28.141 4.16 1 89.5 208 ALA B CA 1
ATOM 5869 C C . ALA B 1 208 ? 25.125 -26.641 4.352 1 89.5 208 ALA B C 1
ATOM 5871 O O . ALA B 1 208 ? 25.5 -25.922 3.412 1 89.5 208 ALA B O 1
ATOM 5872 N N . GLY B 1 209 ? 24.812 -26.141 5.492 1 89.56 209 GLY B N 1
ATOM 5873 C CA . GLY B 1 209 ? 25.094 -24.766 5.883 1 89.56 209 GLY B CA 1
ATOM 5874 C C . GLY B 1 209 ? 24.109 -23.766 5.312 1 89.56 209 GLY B C 1
ATOM 5875 O O . GLY B 1 209 ? 24.359 -22.562 5.332 1 89.56 209 GLY B O 1
ATOM 5876 N N . GLN B 1 210 ? 23.016 -24.219 4.742 1 92.44 210 GLN B N 1
ATOM 5877 C CA . GLN B 1 210 ? 22.047 -23.297 4.148 1 92.44 210 GLN B CA 1
ATOM 5878 C C . GLN B 1 210 ? 20.625 -23.578 4.66 1 92.44 210 GLN B C 1
ATOM 5880 O O . GLN B 1 210 ? 20.375 -24.656 5.219 1 92.44 210 GLN B O 1
ATOM 5885 N N . SER B 1 211 ? 19.781 -22.531 4.57 1 96 211 SER B N 1
ATOM 5886 C CA . SER B 1 211 ? 18.375 -22.75 4.832 1 96 211 SER B CA 1
ATOM 5887 C C . SER B 1 211 ? 17.734 -23.594 3.736 1 96 211 SER B C 1
ATOM 5889 O O . SER B 1 211 ? 18.016 -23.406 2.553 1 96 211 SER B O 1
ATOM 5891 N N . PHE B 1 212 ? 16.969 -24.562 4.117 1 98.19 212 PHE B N 1
ATOM 5892 C CA . PHE B 1 212 ? 16.312 -25.453 3.176 1 98.19 212 PHE B CA 1
ATOM 5893 C C . PHE B 1 212 ? 15.047 -26.047 3.791 1 98.19 212 PHE B C 1
ATOM 5895 O O . PHE B 1 212 ? 14.789 -25.875 4.98 1 98.19 212 PHE B O 1
ATOM 5902 N N . TYR B 1 213 ? 14.227 -26.672 2.982 1 98.81 213 TYR B N 1
ATOM 5903 C CA . TYR B 1 213 ? 13.047 -27.406 3.428 1 98.81 213 TYR B CA 1
ATOM 5904 C C . TYR B 1 213 ? 13.367 -28.875 3.617 1 98.81 213 TYR B C 1
ATOM 5906 O O . TYR B 1 213 ? 13.875 -29.531 2.705 1 98.81 213 TYR B O 1
ATOM 5914 N N . THR B 1 214 ? 13.031 -29.391 4.762 1 98.62 214 THR B N 1
ATOM 5915 C CA . THR B 1 214 ? 13.117 -30.844 4.945 1 98.62 214 THR B CA 1
ATOM 5916 C C . THR B 1 214 ? 12.023 -31.547 4.156 1 98.62 214 THR B C 1
ATOM 5918 O O . THR B 1 214 ? 11.047 -30.938 3.736 1 98.62 214 THR B O 1
ATOM 5921 N N . GLN B 1 215 ? 12.234 -32.844 3.859 1 98.38 215 GLN B N 1
ATOM 5922 C CA . GLN B 1 215 ? 11.203 -33.594 3.156 1 98.38 215 GLN B CA 1
ATOM 5923 C C . GLN B 1 215 ? 9.914 -33.625 3.971 1 98.38 215 GLN B C 1
ATOM 5925 O O . GLN B 1 215 ? 8.82 -33.625 3.404 1 98.38 215 GLN B O 1
ATOM 5930 N N . GLU B 1 216 ? 10.031 -33.656 5.281 1 98.56 216 GLU B N 1
ATOM 5931 C CA . GLU B 1 216 ? 8.852 -33.625 6.145 1 98.56 216 GLU B CA 1
ATOM 5932 C C . GLU B 1 216 ? 8.102 -32.281 6.012 1 98.56 216 GLU B C 1
ATOM 5934 O O . GLU B 1 216 ? 6.875 -32.281 5.926 1 98.56 216 GLU B O 1
ATOM 5939 N N . GLU B 1 217 ? 8.867 -31.203 6.035 1 98.62 217 GLU B N 1
ATOM 5940 C CA . GLU B 1 217 ? 8.258 -29.891 5.867 1 98.62 217 GLU B CA 1
ATOM 5941 C C . GLU B 1 217 ? 7.559 -29.766 4.516 1 98.62 217 GLU B C 1
ATOM 5943 O O . GLU B 1 217 ? 6.441 -29.25 4.43 1 98.62 217 GLU B O 1
ATOM 5948 N N . LEU B 1 218 ? 8.188 -30.25 3.518 1 98.81 218 LEU B N 1
ATOM 5949 C CA . LEU B 1 218 ? 7.613 -30.188 2.178 1 98.81 218 LEU B CA 1
ATOM 5950 C C . LEU B 1 218 ? 6.383 -31.078 2.07 1 98.81 218 LEU B C 1
ATOM 5952 O O . LEU B 1 218 ? 5.395 -30.703 1.432 1 98.81 218 LEU B O 1
ATOM 5956 N N . ALA B 1 219 ? 6.441 -32.25 2.656 1 98.75 219 ALA B N 1
ATOM 5957 C CA . ALA B 1 219 ? 5.273 -33.125 2.662 1 98.75 219 ALA B CA 1
ATOM 5958 C C . ALA B 1 219 ? 4.078 -32.469 3.326 1 98.75 219 ALA B C 1
ATOM 5960 O O . ALA B 1 219 ? 2.951 -32.562 2.84 1 98.75 219 ALA B O 1
ATOM 5961 N N . ASP B 1 220 ? 4.387 -31.812 4.406 1 98.75 220 ASP B N 1
ATOM 5962 C CA . ASP B 1 220 ? 3.342 -31.062 5.105 1 98.75 220 ASP B CA 1
ATOM 5963 C C . ASP B 1 220 ? 2.785 -29.953 4.227 1 98.75 220 ASP B C 1
ATOM 5965 O O . ASP B 1 220 ? 1.568 -29.766 4.148 1 98.75 220 ASP B O 1
ATOM 5969 N N . LEU B 1 221 ? 3.639 -29.234 3.57 1 98.88 221 LEU B N 1
ATOM 5970 C CA . LEU B 1 221 ? 3.229 -28.172 2.676 1 98.88 221 LEU B CA 1
ATOM 5971 C C . LEU B 1 221 ? 2.387 -28.703 1.524 1 98.88 221 LEU B C 1
ATOM 5973 O O . LEU B 1 221 ? 1.386 -28.094 1.143 1 98.88 221 LEU B O 1
ATOM 5977 N N . ILE B 1 222 ? 2.801 -29.812 1.002 1 98.88 222 ILE B N 1
ATOM 5978 C CA . ILE B 1 222 ? 2.107 -30.438 -0.116 1 98.88 222 ILE B CA 1
ATOM 5979 C C . ILE B 1 222 ? 0.698 -30.844 0.311 1 98.88 222 ILE B C 1
ATOM 5981 O O . ILE B 1 222 ? -0.271 -30.594 -0.411 1 98.88 222 ILE B O 1
ATOM 5985 N N . ARG B 1 223 ? 0.538 -31.422 1.465 1 98.62 223 ARG B N 1
ATOM 5986 C CA . ARG B 1 223 ? -0.774 -31.781 1.993 1 98.62 223 ARG B CA 1
ATOM 5987 C C . ARG B 1 223 ? -1.638 -30.547 2.205 1 98.62 223 ARG B C 1
ATOM 5989 O O . ARG B 1 223 ? -2.82 -30.531 1.854 1 98.62 223 ARG B O 1
ATOM 5996 N N . TYR B 1 224 ? -1.027 -29.547 2.771 1 98.69 224 TYR B N 1
ATOM 5997 C CA . TYR B 1 224 ? -1.707 -28.281 3.012 1 98.69 224 TYR B CA 1
ATOM 5998 C C . TYR B 1 224 ? -2.254 -27.703 1.714 1 98.69 224 TYR B C 1
ATOM 6000 O O . TYR B 1 224 ? -3.416 -27.297 1.649 1 98.69 224 TYR B O 1
ATOM 6008 N N . ALA B 1 225 ? -1.427 -27.672 0.725 1 98.88 225 ALA B N 1
ATOM 6009 C CA . ALA B 1 225 ? -1.802 -27.156 -0.587 1 98.88 225 ALA B CA 1
ATOM 6010 C C . ALA B 1 225 ? -2.879 -28.016 -1.233 1 98.88 225 ALA B C 1
ATOM 6012 O O . ALA B 1 225 ? -3.85 -27.5 -1.79 1 98.88 225 ALA B O 1
ATOM 6013 N N . ALA B 1 226 ? -2.771 -29.297 -1.099 1 98.62 226 ALA B N 1
ATOM 6014 C CA . ALA B 1 226 ? -3.695 -30.25 -1.728 1 98.62 226 ALA B CA 1
ATOM 6015 C C . ALA B 1 226 ? -5.102 -30.094 -1.155 1 98.62 226 ALA B C 1
ATOM 6017 O O . ALA B 1 226 ? -6.09 -30.203 -1.885 1 98.62 226 ALA B O 1
ATOM 6018 N N . GLU B 1 227 ? -5.133 -29.859 0.119 1 98 227 GLU B N 1
ATOM 6019 C CA . GLU B 1 227 ? -6.43 -29.641 0.754 1 98 227 GLU B CA 1
ATOM 6020 C C . GLU B 1 227 ? -7.152 -28.453 0.14 1 98 227 GLU B C 1
ATOM 6022 O O . GLU B 1 227 ? -8.383 -28.406 0.123 1 98 227 GLU B O 1
ATOM 6027 N N . ARG B 1 228 ? -6.422 -27.625 -0.442 1 98.69 228 ARG B N 1
ATOM 6028 C CA . ARG B 1 228 ? -6.941 -26.391 -1.031 1 98.69 228 ARG B CA 1
ATOM 6029 C C . ARG B 1 228 ? -6.934 -26.469 -2.555 1 98.69 228 ARG B C 1
ATOM 6031 O O . ARG B 1 228 ? -7.121 -25.469 -3.234 1 98.69 228 ARG B O 1
ATOM 6038 N N . HIS B 1 229 ? -6.629 -27.656 -3.016 1 98.5 229 HIS B N 1
ATOM 6039 C CA . HIS B 1 229 ? -6.656 -27.984 -4.438 1 98.5 229 HIS B CA 1
ATOM 6040 C C . HIS B 1 229 ? -5.582 -27.219 -5.199 1 98.5 229 HIS B C 1
ATOM 6042 O O . HIS B 1 229 ? -5.812 -26.781 -6.324 1 98.5 229 HIS B O 1
ATOM 6048 N N . VAL B 1 230 ? -4.453 -27.031 -4.555 1 98.88 230 VAL B N 1
ATOM 6049 C CA . VAL B 1 230 ? -3.268 -26.453 -5.18 1 98.88 230 VAL B CA 1
ATOM 6050 C C . VAL B 1 230 ? -2.203 -27.531 -5.371 1 98.88 230 VAL B C 1
ATOM 6052 O O . VAL B 1 230 ? -1.887 -28.266 -4.438 1 98.88 230 VAL B O 1
ATOM 6055 N N . GLU B 1 231 ? -1.79 -27.594 -6.57 1 98.75 231 GLU B N 1
ATOM 6056 C CA . GLU B 1 231 ? -0.681 -28.484 -6.895 1 98.75 231 GLU B CA 1
ATOM 6057 C C . GLU B 1 231 ? 0.66 -27.766 -6.77 1 98.75 231 GLU B C 1
ATOM 6059 O O . GLU B 1 231 ? 0.823 -26.641 -7.266 1 98.75 231 GLU B O 1
ATOM 6064 N N . ILE B 1 232 ? 1.609 -28.359 -6.086 1 98.88 232 ILE B N 1
ATOM 6065 C CA . ILE B 1 232 ? 2.949 -27.781 -6 1 98.88 232 ILE B CA 1
ATOM 6066 C C . ILE B 1 232 ? 3.865 -28.469 -7.02 1 98.88 232 ILE B C 1
ATOM 6068 O O . ILE B 1 232 ? 4.027 -29.688 -7.004 1 98.88 232 ILE B O 1
ATOM 6072 N N . VAL B 1 233 ? 4.453 -27.688 -7.855 1 98.94 233 VAL B N 1
ATOM 6073 C CA . VAL B 1 233 ? 5.375 -28.156 -8.875 1 98.94 233 VAL B CA 1
ATOM 6074 C C . VAL B 1 233 ? 6.801 -27.75 -8.523 1 98.94 233 VAL B C 1
ATOM 6076 O O . VAL B 1 233 ? 7.105 -26.562 -8.414 1 98.94 233 VAL B O 1
ATOM 6079 N N . PRO B 1 234 ? 7.703 -28.719 -8.328 1 98.88 234 PRO B N 1
ATOM 6080 C CA . PRO B 1 234 ? 9.094 -28.375 -8.023 1 98.88 234 PRO B CA 1
ATOM 6081 C C . PRO B 1 234 ? 9.898 -28 -9.266 1 98.88 234 PRO B C 1
ATOM 6083 O O . PRO B 1 234 ? 9.695 -28.578 -10.336 1 98.88 234 PRO B O 1
ATOM 6086 N N . GLU B 1 235 ? 10.758 -27.078 -9.086 1 98.81 235 GLU B N 1
ATOM 6087 C CA . GLU B 1 235 ? 11.711 -26.734 -10.141 1 98.81 235 GLU B CA 1
ATOM 6088 C C . GLU B 1 235 ? 13.148 -26.938 -9.664 1 98.81 235 GLU B C 1
ATOM 6090 O O . GLU B 1 235 ? 13.547 -26.375 -8.641 1 98.81 235 GLU B O 1
ATOM 6095 N N . LEU B 1 236 ? 13.867 -27.703 -10.422 1 98.38 236 LEU B N 1
ATOM 6096 C CA . LEU B 1 236 ? 15.297 -27.938 -10.281 1 98.38 236 LEU B CA 1
ATOM 6097 C C . LEU B 1 236 ? 16.047 -27.484 -11.523 1 98.38 236 LEU B C 1
ATOM 6099 O O . LEU B 1 236 ? 16.172 -28.234 -12.492 1 98.38 236 LEU B O 1
ATOM 6103 N N . ASP B 1 237 ? 16.656 -26.375 -11.453 1 97.62 237 ASP B N 1
ATOM 6104 C CA . ASP B 1 237 ? 17.172 -25.688 -12.633 1 97.62 237 ASP B CA 1
ATOM 6105 C C . ASP B 1 237 ? 18.484 -26.266 -13.102 1 97.62 237 ASP B C 1
ATOM 6107 O O . ASP B 1 237 ? 19.453 -26.344 -12.336 1 97.62 237 ASP B O 1
ATOM 6111 N N . ILE B 1 238 ? 18.578 -26.719 -14.359 1 98.06 238 ILE B N 1
ATOM 6112 C CA . ILE B 1 238 ? 19.766 -27.266 -15.008 1 98.06 238 ILE B CA 1
ATOM 6113 C C . ILE B 1 238 ? 19.719 -26.969 -16.5 1 98.06 238 ILE B C 1
ATOM 6115 O O . ILE B 1 238 ? 18.641 -26.719 -17.062 1 98.06 238 ILE B O 1
ATOM 6119 N N . PRO B 1 239 ? 20.812 -27.062 -17.281 1 97.69 239 PRO B N 1
ATOM 6120 C CA . PRO B 1 239 ? 22.172 -27.281 -16.766 1 97.69 239 PRO B CA 1
ATOM 6121 C C . PRO B 1 239 ? 22.797 -26.016 -16.219 1 97.69 239 PRO B C 1
ATOM 6123 O O . PRO B 1 239 ? 23.859 -26.062 -15.586 1 97.69 239 PRO B O 1
ATOM 6126 N N . GLY B 1 240 ? 22.219 -24.859 -16.594 1 95.5 240 GLY B N 1
ATOM 6127 C CA . GLY B 1 240 ? 22.641 -23.594 -16.016 1 95.5 240 GLY B CA 1
ATOM 6128 C C . GLY B 1 240 ? 22.078 -23.375 -14.617 1 95.5 240 GLY B C 1
ATOM 6129 O O . GLY B 1 240 ? 21.406 -24.25 -14.07 1 95.5 240 GLY B O 1
ATOM 6130 N N . HIS B 1 241 ? 22.484 -22.25 -13.961 1 95.12 241 HIS B N 1
ATOM 6131 C CA . HIS B 1 241 ? 21.953 -21.891 -12.648 1 95.12 241 HIS B CA 1
ATOM 6132 C C . HIS B 1 241 ? 22.25 -22.984 -11.625 1 95.12 241 HIS B C 1
ATOM 6134 O O . HIS B 1 241 ? 21.359 -23.391 -10.875 1 95.12 241 HIS B O 1
ATOM 6140 N N . THR B 1 242 ? 23.531 -23.453 -11.648 1 95.75 242 THR B N 1
ATOM 6141 C CA . THR B 1 242 ? 23.828 -24.656 -10.859 1 95.75 242 THR B CA 1
ATOM 6142 C C . THR B 1 242 ? 25.031 -24.406 -9.945 1 95.75 242 THR B C 1
ATOM 6144 O O . THR B 1 242 ? 25.719 -25.359 -9.555 1 95.75 242 THR B O 1
ATOM 6147 N N . VAL B 1 243 ? 25.266 -23.188 -9.562 1 94.06 243 VAL B N 1
ATOM 6148 C CA . VAL B 1 243 ? 26.422 -22.906 -8.711 1 94.06 243 VAL B CA 1
ATOM 6149 C C . VAL B 1 243 ? 26.25 -23.594 -7.359 1 94.06 243 VAL B C 1
ATOM 6151 O O . VAL B 1 243 ? 27.203 -24.109 -6.789 1 94.06 243 VAL B O 1
ATOM 6154 N N . ALA B 1 244 ? 25.078 -23.625 -6.863 1 94.94 244 ALA B N 1
ATOM 6155 C CA . ALA B 1 244 ? 24.828 -24.234 -5.555 1 94.94 244 ALA B CA 1
ATOM 6156 C C . ALA B 1 244 ? 25.188 -25.719 -5.562 1 94.94 244 ALA B C 1
ATOM 6158 O O . ALA B 1 244 ? 25.859 -26.203 -4.641 1 94.94 244 ALA B O 1
ATOM 6159 N N . VAL B 1 245 ? 24.781 -26.453 -6.559 1 95.69 245 VAL B N 1
ATOM 6160 C CA . VAL B 1 245 ? 25.109 -27.875 -6.621 1 95.69 245 VAL B CA 1
ATOM 6161 C C . VAL B 1 245 ? 26.609 -28.062 -6.906 1 95.69 245 VAL B C 1
ATOM 6163 O O . VAL B 1 245 ? 27.234 -28.969 -6.379 1 95.69 245 VAL B O 1
ATOM 6166 N N . LEU B 1 246 ? 27.203 -27.188 -7.711 1 95.31 246 LEU B N 1
ATOM 6167 C CA . LEU B 1 246 ? 28.625 -27.281 -8.055 1 95.31 246 LEU B CA 1
ATOM 6168 C C . LEU B 1 246 ? 29.5 -26.922 -6.852 1 95.31 246 LEU B C 1
ATOM 6170 O O . LEU B 1 246 ? 30.641 -27.359 -6.766 1 95.31 246 LEU B O 1
ATOM 6174 N N . ALA B 1 247 ? 28.938 -26.094 -5.988 1 93.38 247 ALA B N 1
ATOM 6175 C CA . ALA B 1 247 ? 29.656 -25.812 -4.75 1 93.38 247 ALA B CA 1
ATOM 6176 C C . ALA B 1 247 ? 29.766 -27.062 -3.883 1 93.38 247 ALA B C 1
ATOM 6178 O O . ALA B 1 247 ? 30.797 -27.297 -3.238 1 93.38 247 ALA B O 1
ATOM 6179 N N . ALA B 1 248 ? 28.766 -27.828 -3.893 1 94.31 248 ALA B N 1
ATOM 6180 C CA . ALA B 1 248 ? 28.766 -29.078 -3.135 1 94.31 248 ALA B CA 1
ATOM 6181 C C . ALA B 1 248 ? 29.547 -30.172 -3.859 1 94.31 248 ALA B C 1
ATOM 6183 O O . ALA B 1 248 ? 30.219 -30.984 -3.225 1 94.31 248 ALA B O 1
ATOM 6184 N N . TYR B 1 249 ? 29.453 -30.172 -5.191 1 95 249 TYR B N 1
ATOM 6185 C CA . TYR B 1 249 ? 30.078 -31.172 -6.043 1 95 249 TYR B CA 1
ATOM 6186 C C . TYR B 1 249 ? 30.797 -30.516 -7.219 1 95 249 TYR B C 1
ATOM 6188 O O . TYR B 1 249 ? 30.328 -30.594 -8.359 1 95 249 TYR B O 1
ATOM 6196 N N . PRO B 1 250 ? 31.953 -29.984 -6.98 1 94.44 250 PRO B N 1
ATOM 6197 C CA . PRO B 1 250 ? 32.656 -29.281 -8.047 1 94.44 250 PRO B CA 1
ATOM 6198 C C . PRO B 1 250 ? 32.969 -30.172 -9.25 1 94.44 250 PRO B C 1
ATOM 6200 O O . PRO B 1 250 ? 33 -29.688 -10.383 1 94.44 250 PRO B O 1
ATOM 6203 N N . GLU B 1 251 ? 33.094 -31.406 -9.023 1 94.44 251 GLU B N 1
ATOM 6204 C CA . GLU B 1 251 ? 33.5 -32.344 -10.062 1 94.44 251 GLU B CA 1
ATOM 6205 C C . GLU B 1 251 ? 32.406 -32.531 -11.102 1 94.44 251 GLU B C 1
ATOM 6207 O O . GLU B 1 251 ? 32.625 -33.125 -12.164 1 94.44 251 GLU B O 1
ATOM 6212 N N . LEU B 1 252 ? 31.219 -32 -10.836 1 96.94 252 LEU B N 1
ATOM 6213 C CA . LEU B 1 252 ? 30.109 -32.125 -11.773 1 96.94 252 LEU B CA 1
ATOM 6214 C C . LEU B 1 252 ? 30.219 -31.078 -12.891 1 96.94 252 LEU B C 1
ATOM 6216 O O . LEU B 1 252 ? 29.5 -31.156 -13.891 1 96.94 252 LEU B O 1
ATOM 6220 N N . GLY B 1 253 ? 31.109 -30.141 -12.781 1 95.5 253 GLY B N 1
ATOM 6221 C CA . GLY B 1 253 ? 31.312 -29.094 -13.789 1 95.5 253 GLY B CA 1
ATOM 6222 C C . GLY B 1 253 ? 32.219 -29.547 -14.93 1 95.5 253 GLY B C 1
ATOM 6223 O O . GLY B 1 253 ? 32.656 -30.688 -14.969 1 95.5 253 GLY B O 1
ATOM 6224 N N . CYS B 1 254 ? 32.375 -28.594 -15.812 1 94.75 254 CYS B N 1
ATOM 6225 C CA . CYS B 1 254 ? 33.25 -28.828 -16.953 1 94.75 254 CYS B CA 1
ATOM 6226 C C . CYS B 1 254 ? 34.719 -28.906 -16.5 1 94.75 254 CYS B C 1
ATOM 6228 O O . CYS B 1 254 ? 35.062 -28.391 -15.438 1 94.75 254 CYS B O 1
ATOM 6230 N N . THR B 1 255 ? 35.562 -29.469 -17.297 1 89.69 255 THR B N 1
ATOM 6231 C CA . THR B 1 255 ? 36.938 -29.812 -16.938 1 89.69 255 THR B CA 1
ATOM 6232 C C . THR B 1 255 ? 37.688 -28.578 -16.484 1 89.69 255 THR B C 1
ATOM 6234 O O . THR B 1 255 ? 38.469 -28.641 -15.539 1 89.69 255 THR B O 1
ATOM 6237 N N . HIS B 1 256 ? 37.5 -27.469 -17.125 1 89.44 256 HIS B N 1
ATOM 6238 C CA . HIS B 1 256 ? 38.25 -26.266 -16.812 1 89.44 256 HIS B CA 1
ATOM 6239 C C . HIS B 1 256 ? 37.719 -25.562 -15.586 1 89.44 256 HIS B C 1
ATOM 6241 O O . HIS B 1 256 ? 38.281 -24.578 -15.125 1 89.44 256 HIS B O 1
ATOM 6247 N N . THR B 1 257 ? 36.594 -26.016 -15.062 1 85.19 257 THR B N 1
ATOM 6248 C CA . THR B 1 257 ? 35.969 -25.375 -13.898 1 85.19 257 THR B CA 1
ATOM 6249 C C . THR B 1 257 ? 35.781 -26.391 -12.773 1 85.19 257 THR B C 1
ATOM 6251 O O . THR B 1 257 ? 35.281 -26.031 -11.695 1 85.19 257 THR B O 1
ATOM 6254 N N . ASP B 1 258 ? 36.125 -27.656 -12.875 1 82.25 258 ASP B N 1
ATOM 6255 C CA . ASP B 1 258 ? 35.688 -28.734 -11.992 1 82.25 258 ASP B CA 1
ATOM 6256 C C . ASP B 1 258 ? 36.562 -28.797 -10.734 1 82.25 258 ASP B C 1
ATOM 6258 O O . ASP B 1 258 ? 36.344 -29.672 -9.891 1 82.25 258 ASP B O 1
ATOM 6262 N N . THR B 1 259 ? 37.562 -27.891 -10.68 1 77.44 259 THR B N 1
ATOM 6263 C CA . THR B 1 259 ? 38.375 -27.891 -9.484 1 77.44 259 THR B CA 1
ATOM 6264 C C . THR B 1 259 ? 38.281 -26.547 -8.758 1 77.44 259 THR B C 1
ATOM 6266 O O . THR B 1 259 ? 38.875 -26.375 -7.684 1 77.44 259 THR B O 1
ATOM 6269 N N . ILE B 1 260 ? 37.5 -25.688 -9.352 1 77.62 260 ILE B N 1
ATOM 6270 C CA . ILE B 1 260 ? 37.438 -24.344 -8.797 1 77.62 260 ILE B CA 1
ATOM 6271 C C . ILE B 1 260 ? 36.312 -24.266 -7.773 1 77.62 260 ILE B C 1
ATOM 6273 O O . ILE B 1 260 ? 35.188 -24.75 -8.023 1 77.62 260 ILE B O 1
ATOM 6277 N N . ALA B 1 261 ? 36.75 -23.688 -6.621 1 76.75 261 ALA B N 1
ATOM 6278 C CA . ALA B 1 261 ? 35.75 -23.453 -5.59 1 76.75 261 ALA B CA 1
ATOM 6279 C C . ALA B 1 261 ? 34.719 -22.406 -6.051 1 76.75 261 ALA B C 1
ATOM 6281 O O . ALA B 1 261 ? 35.062 -21.406 -6.68 1 76.75 261 ALA B O 1
ATOM 6282 N N . LYS B 1 262 ? 33.438 -22.875 -5.715 1 80.19 262 LYS B N 1
ATOM 6283 C CA . LYS B 1 262 ? 32.375 -22 -6.168 1 80.19 262 LYS B CA 1
ATOM 6284 C C . LYS B 1 262 ? 31.75 -21.234 -4.996 1 80.19 262 LYS B C 1
ATOM 6286 O O . LYS B 1 262 ? 31.594 -21.797 -3.908 1 80.19 262 LYS B O 1
ATOM 6291 N N . ASN B 1 263 ? 31.547 -19.891 -5.191 1 77 263 ASN B N 1
ATOM 6292 C CA . ASN B 1 263 ? 30.859 -19.062 -4.195 1 77 263 ASN B CA 1
ATOM 6293 C C . ASN B 1 263 ? 29.375 -18.969 -4.477 1 77 263 ASN B C 1
ATOM 6295 O O . ASN B 1 263 ? 28.953 -18.438 -5.504 1 77 263 ASN B O 1
ATOM 6299 N N . VAL B 1 264 ? 28.672 -19.547 -3.512 1 76.69 264 VAL B N 1
ATOM 6300 C CA . VAL B 1 264 ? 27.219 -19.5 -3.613 1 76.69 264 VAL B CA 1
ATOM 6301 C C . VAL B 1 264 ? 26.734 -18.062 -3.389 1 76.69 264 VAL B C 1
ATOM 6303 O O . VAL B 1 264 ? 27.266 -17.344 -2.553 1 76.69 264 VAL B O 1
ATOM 6306 N N . GLY B 1 265 ? 25.781 -17.531 -4.199 1 74 265 GLY B N 1
ATOM 6307 C CA . GLY B 1 265 ? 25.188 -16.219 -3.971 1 74 265 GLY B CA 1
ATOM 6308 C C . GLY B 1 265 ? 25.328 -15.289 -5.16 1 74 265 GLY B C 1
ATOM 6309 O O . GLY B 1 265 ? 24.656 -14.258 -5.23 1 74 265 GLY B O 1
ATOM 6310 N N . GLU B 1 266 ? 26.219 -15.625 -6.016 1 73.56 266 GLU B N 1
ATOM 6311 C CA . GLU B 1 266 ? 26.422 -14.773 -7.18 1 73.56 266 GLU B CA 1
ATOM 6312 C C . GLU B 1 266 ? 26.094 -15.516 -8.469 1 73.56 266 GLU B C 1
ATOM 6314 O O . GLU B 1 266 ? 26.297 -16.719 -8.57 1 73.56 266 GLU B O 1
ATOM 6319 N N . THR B 1 267 ? 25.453 -14.766 -9.312 1 71.81 267 THR B N 1
ATOM 6320 C CA . THR B 1 267 ? 25.266 -15.352 -10.633 1 71.81 267 THR B CA 1
ATOM 6321 C C . THR B 1 267 ? 26.578 -15.422 -11.391 1 71.81 267 THR B C 1
ATOM 6323 O O . THR B 1 267 ? 27.25 -14.398 -11.586 1 71.81 267 THR B O 1
ATOM 6326 N N . VAL B 1 268 ? 26.953 -16.688 -11.656 1 77.12 268 VAL B N 1
ATOM 6327 C CA . VAL B 1 268 ? 28.203 -16.875 -12.391 1 77.12 268 VAL B CA 1
ATOM 6328 C C . VAL B 1 268 ? 27.953 -17.719 -13.641 1 77.12 268 VAL B C 1
ATOM 6330 O O . VAL B 1 268 ? 26.844 -18.203 -13.852 1 77.12 268 VAL B O 1
ATOM 6333 N N . ASN B 1 269 ? 28.938 -17.781 -14.445 1 84.81 269 ASN B N 1
ATOM 6334 C CA . ASN B 1 269 ? 28.828 -18.469 -15.734 1 84.81 269 ASN B CA 1
ATOM 6335 C C . ASN B 1 269 ? 29.25 -19.938 -15.633 1 84.81 269 ASN B C 1
ATOM 6337 O O . ASN B 1 269 ? 30.125 -20.391 -16.375 1 84.81 269 ASN B O 1
ATOM 6341 N N . LEU B 1 270 ? 28.641 -20.609 -14.68 1 89.81 270 LEU B N 1
ATOM 6342 C CA . LEU B 1 270 ? 28.953 -22.031 -14.508 1 89.81 270 LEU B CA 1
ATOM 6343 C C . LEU B 1 270 ? 27.734 -22.906 -14.805 1 89.81 270 LEU B C 1
ATOM 6345 O O . LEU B 1 270 ? 26.594 -22.469 -14.617 1 89.81 270 LEU B O 1
ATOM 6349 N N . MET B 1 271 ? 28.047 -24.078 -15.312 1 93.69 271 MET B N 1
ATOM 6350 C CA . MET B 1 271 ? 26.969 -25.016 -15.57 1 93.69 271 MET B CA 1
ATOM 6351 C C . MET B 1 271 ? 27.453 -26.453 -15.477 1 93.69 271 MET B C 1
ATOM 6353 O O . MET B 1 271 ? 28.656 -26.703 -15.414 1 93.69 271 MET B O 1
ATOM 6357 N N . LEU B 1 272 ? 26.625 -27.375 -15.453 1 97.25 272 LEU B N 1
ATOM 6358 C CA . LEU B 1 272 ? 26.922 -28.797 -15.406 1 97.25 272 LEU B CA 1
ATOM 6359 C C . LEU B 1 272 ? 27.578 -29.266 -16.703 1 97.25 272 LEU B C 1
ATOM 6361 O O . LEU B 1 272 ? 27.219 -28.781 -17.781 1 97.25 272 LEU B O 1
ATOM 6365 N N . CYS B 1 273 ? 28.5 -30.188 -16.562 1 97.81 273 CYS B N 1
ATOM 6366 C CA . CYS B 1 273 ? 29.141 -30.781 -17.734 1 97.81 273 CYS B CA 1
ATOM 6367 C C . CYS B 1 273 ? 28.203 -31.734 -18.453 1 97.81 273 CYS B C 1
ATOM 6369 O O . CYS B 1 273 ? 27.516 -32.531 -17.812 1 97.81 273 CYS B O 1
ATOM 6371 N N . ALA B 1 274 ? 28.188 -31.719 -19.75 1 98 274 ALA B N 1
ATOM 6372 C CA . ALA B 1 274 ? 27.266 -32.531 -20.531 1 98 274 ALA B CA 1
ATOM 6373 C C . ALA B 1 274 ? 27.812 -33.969 -20.688 1 98 274 ALA B C 1
ATOM 6375 O O . ALA B 1 274 ? 27.047 -34.906 -20.953 1 98 274 ALA B O 1
ATOM 6376 N N . ASN B 1 275 ? 29.094 -34.062 -20.578 1 97.38 275 ASN B N 1
ATOM 6377 C CA . ASN B 1 275 ? 29.734 -35.375 -20.781 1 97.38 275 ASN B CA 1
ATOM 6378 C C . ASN B 1 275 ? 30.484 -35.844 -19.531 1 97.38 275 ASN B C 1
ATOM 6380 O O . ASN B 1 275 ? 31.688 -36.125 -19.609 1 97.38 275 ASN B O 1
ATOM 6384 N N . ASN B 1 276 ? 29.828 -35.906 -18.469 1 97.19 276 ASN B N 1
ATOM 6385 C CA . ASN B 1 276 ? 30.266 -36.406 -17.172 1 97.19 276 ASN B CA 1
ATOM 6386 C C . ASN B 1 276 ? 29.25 -37.344 -16.547 1 97.19 276 ASN B C 1
ATOM 6388 O O . ASN B 1 276 ? 28.188 -36.906 -16.078 1 97.19 276 ASN B O 1
ATOM 6392 N N . GLU B 1 277 ? 29.578 -38.594 -16.438 1 97.44 277 GLU B N 1
ATOM 6393 C CA . GLU B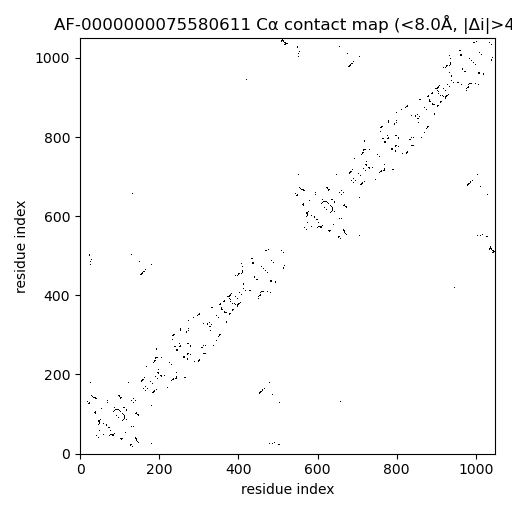 1 277 ? 28.625 -39.625 -15.992 1 97.44 277 GLU B CA 1
ATOM 6394 C C . GLU B 1 277 ? 28.172 -39.344 -14.562 1 97.44 277 GLU B C 1
ATOM 6396 O O . GLU B 1 277 ? 27.047 -39.656 -14.195 1 97.44 277 GLU B O 1
ATOM 6401 N N . LYS B 1 278 ? 28.969 -38.75 -13.797 1 97.44 278 LYS B N 1
ATOM 6402 C CA . LYS B 1 278 ? 28.625 -38.469 -12.414 1 97.44 278 LYS B CA 1
ATOM 6403 C C . LYS B 1 278 ? 27.469 -37.5 -12.32 1 97.44 278 LYS B C 1
ATOM 6405 O O . LYS B 1 278 ? 26.656 -37.531 -11.391 1 97.44 278 LYS B O 1
ATOM 6410 N N . VAL B 1 279 ? 27.406 -36.562 -13.273 1 98.31 279 VAL B N 1
ATOM 6411 C CA . VAL B 1 279 ? 26.281 -35.625 -13.328 1 98.31 279 VAL B CA 1
ATOM 6412 C C . VAL B 1 279 ? 24.969 -36.375 -13.391 1 98.31 279 VAL B C 1
ATOM 6414 O O . VAL B 1 279 ? 24.047 -36.125 -12.609 1 98.31 279 VAL B O 1
ATOM 6417 N N . TYR B 1 280 ? 24.891 -37.344 -14.172 1 98.56 280 TYR B N 1
ATOM 6418 C CA . TYR B 1 280 ? 23.672 -38.094 -14.398 1 98.56 280 TYR B CA 1
ATOM 6419 C C . TYR B 1 280 ? 23.359 -39 -13.227 1 98.56 280 TYR B C 1
ATOM 6421 O O . TYR B 1 280 ? 22.203 -39.219 -12.859 1 98.56 280 TYR B O 1
ATOM 6429 N N . GLU B 1 281 ? 24.375 -39.562 -12.609 1 98.38 281 GLU B N 1
ATOM 6430 C CA . GLU B 1 281 ? 24.172 -40.406 -11.422 1 98.38 281 GLU B CA 1
ATOM 6431 C C . GLU B 1 281 ? 23.562 -39.594 -10.281 1 98.38 281 GLU B C 1
ATOM 6433 O O . GLU B 1 281 ? 22.594 -40 -9.656 1 98.38 281 GLU B O 1
ATOM 6438 N N . VAL B 1 282 ? 24.094 -38.469 -10.062 1 98.44 282 VAL B N 1
ATOM 6439 C CA . VAL B 1 282 ? 23.641 -37.594 -8.977 1 98.44 282 VAL B CA 1
ATOM 6440 C C . VAL B 1 282 ? 22.219 -37.125 -9.266 1 98.44 282 VAL B C 1
ATOM 6442 O O . VAL B 1 282 ? 21.359 -37.188 -8.391 1 98.44 282 VAL B O 1
ATOM 6445 N N . TYR B 1 283 ? 21.922 -36.688 -10.43 1 98.62 283 TYR B N 1
ATOM 6446 C CA . TYR B 1 283 ? 20.609 -36.125 -10.734 1 98.62 283 TYR B CA 1
ATOM 6447 C C . TYR B 1 283 ? 19.562 -37.219 -10.852 1 98.62 283 TYR B C 1
ATOM 6449 O O . TYR B 1 283 ? 18.375 -36.969 -10.625 1 98.62 283 TYR B O 1
ATOM 6457 N N . LYS B 1 284 ? 19.969 -38.438 -11.242 1 98.62 284 LYS B N 1
ATOM 6458 C CA . LYS B 1 284 ? 19 -39.531 -11.133 1 98.62 284 LYS B CA 1
ATOM 6459 C C . LYS B 1 284 ? 18.516 -39.688 -9.695 1 98.62 284 LYS B C 1
ATOM 6461 O O . LYS B 1 284 ? 17.312 -39.844 -9.461 1 98.62 284 LYS B O 1
ATOM 6466 N N . ASP B 1 285 ? 19.469 -39.656 -8.758 1 98.56 285 ASP B N 1
ATOM 6467 C CA . ASP B 1 285 ? 19.125 -39.719 -7.344 1 98.56 285 ASP B CA 1
ATOM 6468 C C . ASP B 1 285 ? 18.188 -38.594 -6.945 1 98.56 285 ASP B C 1
ATOM 6470 O O . ASP B 1 285 ? 17.172 -38.812 -6.281 1 98.56 285 ASP B O 1
ATOM 6474 N N . ILE B 1 286 ? 18.531 -37.406 -7.34 1 98.69 286 ILE B N 1
ATOM 6475 C CA . ILE B 1 286 ? 17.781 -36.219 -6.992 1 98.69 286 ILE B CA 1
ATOM 6476 C C . ILE B 1 286 ? 16.359 -36.312 -7.559 1 98.69 286 ILE B C 1
ATOM 6478 O O . ILE B 1 286 ? 15.383 -36.156 -6.832 1 98.69 286 ILE B O 1
ATOM 6482 N N . ILE B 1 287 ? 16.234 -36.594 -8.82 1 98.69 287 ILE B N 1
ATOM 6483 C CA . ILE B 1 287 ? 14.953 -36.656 -9.508 1 98.69 287 ILE B CA 1
ATOM 6484 C C . ILE B 1 287 ? 14.094 -37.781 -8.922 1 98.69 287 ILE B C 1
ATOM 6486 O O . ILE B 1 287 ? 12.891 -37.594 -8.711 1 98.69 287 ILE B O 1
ATOM 6490 N N . ASP B 1 288 ? 14.711 -38.875 -8.602 1 98.44 288 ASP B N 1
ATOM 6491 C CA . ASP B 1 288 ? 13.977 -40 -7.988 1 98.44 288 ASP B CA 1
ATOM 6492 C C . ASP B 1 288 ? 13.367 -39.562 -6.656 1 98.44 288 ASP B C 1
ATOM 6494 O O . ASP B 1 288 ? 12.188 -39.812 -6.402 1 98.44 288 ASP B O 1
ATOM 6498 N N . GLU B 1 289 ? 14.133 -38.906 -5.844 1 98.31 289 GLU B N 1
ATOM 6499 C CA . GLU B 1 289 ? 13.648 -38.5 -4.531 1 98.31 289 GLU B CA 1
ATOM 6500 C C . GLU B 1 289 ? 12.57 -37.438 -4.66 1 98.31 289 GLU B C 1
ATOM 6502 O O . GLU B 1 289 ? 11.562 -37.469 -3.951 1 98.31 289 GLU B O 1
ATOM 6507 N N . VAL B 1 290 ? 12.789 -36.5 -5.52 1 98.62 290 VAL B N 1
ATOM 6508 C CA . VAL B 1 290 ? 11.82 -35.438 -5.715 1 98.62 290 VAL B CA 1
ATOM 6509 C C . VAL B 1 290 ? 10.523 -36 -6.273 1 98.62 290 VAL B C 1
ATOM 6511 O O . VAL B 1 290 ? 9.43 -35.625 -5.84 1 98.62 290 VAL B O 1
ATOM 6514 N N . SER B 1 291 ? 10.672 -36.906 -7.184 1 98.25 291 SER B N 1
ATOM 6515 C CA . SER B 1 291 ? 9.5 -37.531 -7.773 1 98.25 291 SER B CA 1
ATOM 6516 C C . SER B 1 291 ? 8.695 -38.281 -6.723 1 98.25 291 SER B C 1
ATOM 6518 O O . SER B 1 291 ? 7.461 -38.281 -6.762 1 98.25 291 SER B O 1
ATOM 6520 N N . ALA B 1 292 ? 9.344 -38.906 -5.84 1 98.19 292 ALA B N 1
ATOM 6521 C CA . ALA B 1 292 ? 8.68 -39.656 -4.789 1 98.19 292 ALA B CA 1
ATOM 6522 C C . ALA B 1 292 ? 7.973 -38.719 -3.801 1 98.19 292 ALA B C 1
ATOM 6524 O O . ALA B 1 292 ? 6.914 -39.062 -3.268 1 98.19 292 ALA B O 1
ATOM 6525 N N . LEU B 1 293 ? 8.531 -37.625 -3.613 1 98.44 293 LEU B N 1
ATOM 6526 C CA . LEU B 1 293 ? 8.031 -36.688 -2.613 1 98.44 293 LEU B CA 1
ATOM 6527 C C . LEU B 1 293 ? 6.832 -35.906 -3.143 1 98.44 293 LEU B C 1
ATOM 6529 O O . LEU B 1 293 ? 5.844 -35.719 -2.43 1 98.44 293 LEU B O 1
ATOM 6533 N N . PHE B 1 294 ? 6.883 -35.469 -4.352 1 98.69 294 PHE B N 1
ATOM 6534 C CA . PHE B 1 294 ? 5.855 -34.594 -4.922 1 98.69 294 PHE B CA 1
ATOM 6535 C C . PHE B 1 294 ? 4.84 -35.406 -5.711 1 98.69 294 PHE B C 1
ATOM 6537 O O . PHE B 1 294 ? 5.195 -36.062 -6.688 1 98.69 294 PHE B O 1
ATOM 6544 N N . PRO B 1 295 ? 3.611 -35.312 -5.359 1 98.31 295 PRO B N 1
ATOM 6545 C CA . PRO B 1 295 ? 2.596 -36.062 -6.117 1 98.31 295 PRO B CA 1
ATOM 6546 C C . PRO B 1 295 ? 2.312 -35.438 -7.48 1 98.31 295 PRO B C 1
ATOM 6548 O O . PRO B 1 295 ? 1.634 -36.031 -8.312 1 98.31 295 PRO B O 1
ATOM 6551 N N . SER B 1 296 ? 2.791 -34.25 -7.715 1 97.81 296 SER B N 1
ATOM 6552 C CA . SER B 1 296 ? 2.6 -33.594 -9.016 1 97.81 296 SER B CA 1
ATOM 6553 C C . SER B 1 296 ? 3.086 -34.5 -10.148 1 97.81 296 SER B C 1
ATOM 6555 O O . SER B 1 296 ? 4.121 -35.156 -10.023 1 97.81 296 SER B O 1
ATOM 6557 N N . ARG B 1 297 ? 2.381 -34.406 -11.195 1 96.38 297 ARG B N 1
ATOM 6558 C CA . ARG B 1 297 ? 2.818 -35.156 -12.375 1 96.38 297 ARG B CA 1
ATOM 6559 C C . ARG B 1 297 ? 3.918 -34.406 -13.117 1 96.38 297 ARG B C 1
ATOM 6561 O O . ARG B 1 297 ? 4.508 -34.938 -14.062 1 96.38 297 ARG B O 1
ATOM 6568 N N . TYR B 1 298 ? 4.223 -33.219 -12.656 1 98.25 298 TYR B N 1
ATOM 6569 C CA . TYR B 1 298 ? 5.203 -32.375 -13.352 1 98.25 298 TYR B CA 1
ATOM 6570 C C . TYR B 1 298 ? 6.453 -32.188 -12.5 1 98.25 298 TYR B C 1
ATOM 6572 O O . TYR B 1 298 ? 6.367 -32.125 -11.266 1 98.25 298 TYR B O 1
ATOM 6580 N N . ILE B 1 299 ? 7.555 -32.125 -13.148 1 98.56 299 ILE B N 1
ATOM 6581 C CA . ILE B 1 299 ? 8.82 -31.641 -12.602 1 98.56 299 ILE B CA 1
ATOM 6582 C C . ILE B 1 299 ? 9.453 -30.656 -13.57 1 98.56 299 ILE B C 1
ATOM 6584 O O . ILE B 1 299 ? 9.594 -30.938 -14.766 1 98.56 299 ILE B O 1
ATOM 6588 N N . HIS B 1 300 ? 9.781 -29.453 -13.102 1 98.81 300 HIS B N 1
ATOM 6589 C CA . HIS B 1 300 ? 10.43 -28.438 -13.914 1 98.81 300 HIS B CA 1
ATOM 6590 C C . HIS B 1 300 ? 11.945 -28.516 -13.805 1 98.81 300 HIS B C 1
ATOM 6592 O O . HIS B 1 300 ? 12.492 -28.516 -12.703 1 98.81 300 HIS B O 1
ATOM 6598 N N . LEU B 1 301 ? 12.664 -28.594 -14.977 1 98.69 301 LEU B N 1
ATOM 6599 C CA . LEU B 1 301 ? 14.109 -28.828 -14.922 1 98.69 301 LEU B CA 1
ATOM 6600 C C . LEU B 1 301 ? 14.867 -27.656 -15.531 1 98.69 301 LEU B C 1
ATOM 6602 O O . LEU B 1 301 ? 16.031 -27.812 -15.93 1 98.69 301 LEU B O 1
ATOM 6606 N N . GLY B 1 302 ? 14.203 -26.578 -15.719 1 98.31 302 GLY B N 1
ATOM 6607 C CA . GLY B 1 302 ? 14.867 -25.359 -16.172 1 98.31 302 GLY B CA 1
ATOM 6608 C C . GLY B 1 302 ? 15.125 -25.344 -17.656 1 98.31 302 GLY B C 1
ATOM 6609 O O . GLY B 1 302 ? 14.195 -25.406 -18.453 1 98.31 302 GLY B O 1
ATOM 6610 N N . GLY B 1 303 ? 16.406 -25.328 -18 1 96.81 303 GLY B N 1
ATOM 6611 C CA . GLY B 1 303 ? 16.797 -25.281 -19.391 1 96.81 303 GLY B CA 1
ATOM 6612 C C . GLY B 1 303 ? 17.078 -23.891 -19.906 1 96.81 303 GLY B C 1
ATOM 6613 O O . GLY B 1 303 ? 17.391 -23.688 -21.078 1 96.81 303 GLY B O 1
ATOM 6614 N N . ASP B 1 304 ? 16.984 -22.906 -19.031 1 94.25 304 ASP B N 1
ATOM 6615 C CA . ASP B 1 304 ? 17.094 -21.516 -19.453 1 94.25 304 ASP B CA 1
ATOM 6616 C C . ASP B 1 304 ? 18.516 -20.984 -19.281 1 94.25 304 ASP B C 1
ATOM 6618 O O . ASP B 1 304 ? 19.234 -21.438 -18.391 1 94.25 304 ASP B O 1
ATOM 6622 N N . GLU B 1 305 ? 18.969 -20.109 -20.172 1 92.81 305 GLU B N 1
ATOM 6623 C CA . GLU B 1 305 ? 20.125 -19.219 -20.078 1 92.81 305 GLU B CA 1
ATOM 6624 C C . GLU B 1 305 ? 21.391 -19.984 -19.75 1 92.81 305 GLU B C 1
ATOM 6626 O O . GLU B 1 305 ? 22.219 -19.531 -18.953 1 92.81 305 GLU B O 1
ATOM 6631 N N . ALA B 1 306 ? 21.516 -21.156 -20.297 1 92.06 306 ALA B N 1
ATOM 6632 C CA . ALA B 1 306 ? 22.766 -21.891 -20.156 1 92.06 306 ALA B CA 1
ATOM 6633 C C . ALA B 1 306 ? 23.906 -21.188 -20.891 1 92.06 306 ALA B C 1
ATOM 6635 O O . ALA B 1 306 ? 23.781 -20.859 -22.078 1 92.06 306 ALA B O 1
ATOM 6636 N N . VAL B 1 307 ? 24.969 -20.984 -20.188 1 92.62 307 VAL B N 1
ATOM 6637 C CA . VAL B 1 307 ? 26.094 -20.266 -20.797 1 92.62 307 VAL B CA 1
ATOM 6638 C C . VAL B 1 307 ? 27.016 -21.266 -21.516 1 92.62 307 VAL B C 1
ATOM 6640 O O . VAL B 1 307 ? 28.172 -21.422 -21.125 1 92.62 307 VAL B O 1
ATOM 6643 N N . ILE B 1 308 ? 26.578 -21.703 -22.594 1 94.94 308 ILE B N 1
ATOM 6644 C CA . ILE B 1 308 ? 27.172 -22.797 -23.344 1 94.94 308 ILE B CA 1
ATOM 6645 C C . ILE B 1 308 ? 28.562 -22.375 -23.844 1 94.94 308 ILE B C 1
ATOM 6647 O O . ILE B 1 308 ? 29.516 -23.141 -23.734 1 94.94 308 ILE B O 1
ATOM 6651 N N . GLU B 1 309 ? 28.734 -21.172 -24.281 1 93.38 309 GLU B N 1
ATOM 6652 C CA . GLU B 1 309 ? 29.969 -20.672 -24.875 1 93.38 309 GLU B CA 1
ATOM 6653 C C . GLU B 1 309 ? 31.109 -20.703 -23.875 1 93.38 309 GLU B C 1
ATOM 6655 O O . GLU B 1 309 ? 32.25 -20.953 -24.234 1 93.38 309 GLU B O 1
ATOM 6660 N N . LYS B 1 310 ? 30.766 -20.5 -22.656 1 93.5 310 LYS B N 1
ATOM 6661 C CA . LYS B 1 310 ? 31.812 -20.406 -21.641 1 93.5 310 LYS B CA 1
ATOM 6662 C C . LYS B 1 310 ? 32.031 -21.75 -20.969 1 93.5 310 LYS B C 1
ATOM 6664 O O . LYS B 1 310 ? 33 -21.906 -20.203 1 93.5 310 LYS B O 1
ATOM 6669 N N . ASN B 1 311 ? 31.219 -22.75 -21.281 1 95.62 311 ASN B N 1
ATOM 6670 C CA . ASN B 1 311 ? 31.312 -24.031 -20.609 1 95.62 311 ASN B CA 1
ATOM 6671 C C . ASN B 1 311 ? 31.516 -25.172 -21.594 1 95.62 311 ASN B C 1
ATOM 6673 O O . ASN B 1 311 ? 32.656 -25.5 -21.953 1 95.62 311 ASN B O 1
ATOM 6677 N N . TRP B 1 312 ? 30.516 -25.641 -22.266 1 97.12 312 TRP B N 1
ATOM 6678 C CA . TRP B 1 312 ? 30.578 -26.828 -23.125 1 97.12 312 TRP B CA 1
ATOM 6679 C C . TRP B 1 312 ? 31.531 -26.594 -24.297 1 97.12 312 TRP B C 1
ATOM 6681 O O . TRP B 1 312 ? 32.219 -27.531 -24.734 1 97.12 312 TRP B O 1
ATOM 6691 N N . THR B 1 313 ? 31.578 -25.391 -24.766 1 96.12 313 THR B N 1
ATOM 6692 C CA . THR B 1 313 ? 32.438 -25.062 -25.891 1 96.12 313 THR B CA 1
ATOM 6693 C C . THR B 1 313 ? 33.906 -25.172 -25.484 1 96.12 313 THR B C 1
ATOM 6695 O O . THR B 1 313 ? 34.781 -25.438 -26.328 1 96.12 313 THR B O 1
ATOM 6698 N N . LYS B 1 314 ? 34.188 -25.016 -24.234 1 95 314 LYS B N 1
ATOM 6699 C CA . LYS B 1 314 ? 35.562 -24.969 -23.766 1 95 314 LYS B CA 1
ATOM 6700 C C . LYS B 1 314 ? 35.938 -26.25 -23.016 1 95 314 LYS B C 1
ATOM 6702 O O . LYS B 1 314 ? 37.094 -26.422 -22.609 1 95 314 LYS B O 1
ATOM 6707 N N . CYS B 1 315 ? 35.094 -27.109 -22.844 1 96.69 315 CYS B N 1
ATOM 6708 C CA . CYS B 1 315 ? 35.281 -28.328 -22.062 1 96.69 315 CYS B CA 1
ATOM 6709 C C . CYS B 1 315 ? 35.781 -29.469 -22.938 1 96.69 315 CYS B C 1
ATOM 6711 O O . CYS B 1 315 ? 35.125 -29.859 -23.906 1 96.69 315 CYS B O 1
ATOM 6713 N N . GLU B 1 316 ? 36.875 -30.094 -22.5 1 96.19 316 GLU B N 1
ATOM 6714 C CA . GLU B 1 316 ? 37.469 -31.188 -23.266 1 96.19 316 GLU B CA 1
ATOM 6715 C C . GLU B 1 316 ? 36.531 -32.375 -23.359 1 96.19 316 GLU B C 1
ATOM 6717 O O . GLU B 1 316 ? 36.406 -33.031 -24.406 1 96.19 316 GLU B O 1
ATOM 6722 N N . ARG B 1 317 ? 35.875 -32.688 -22.344 1 96.69 317 ARG B N 1
ATOM 6723 C CA . ARG B 1 317 ? 34.906 -33.781 -22.328 1 96.69 317 ARG B CA 1
ATOM 6724 C C . ARG B 1 317 ? 33.75 -33.531 -23.281 1 96.69 317 ARG B C 1
ATOM 6726 O O . ARG B 1 317 ? 33.375 -34.406 -24.062 1 96.69 317 ARG B O 1
ATOM 6733 N N . CYS B 1 318 ? 33.25 -32.375 -23.266 1 97.56 318 CYS B N 1
ATOM 6734 C CA . CYS B 1 318 ? 32.094 -32 -24.094 1 97.56 318 CYS B CA 1
ATOM 6735 C C . CYS B 1 318 ? 32.5 -31.969 -25.562 1 97.56 318 CYS B C 1
ATOM 6737 O O . CYS B 1 318 ? 31.734 -32.406 -26.422 1 97.56 318 CYS B O 1
ATOM 6739 N N . GLN B 1 319 ? 33.688 -31.469 -25.797 1 96.31 319 GLN B N 1
ATOM 6740 C CA . GLN B 1 319 ? 34.156 -31.406 -27.172 1 96.31 319 GLN B CA 1
ATOM 6741 C C . GLN B 1 319 ? 34.344 -32.812 -27.75 1 96.31 319 GLN B C 1
ATOM 6743 O O . GLN B 1 319 ? 34.094 -33.031 -28.938 1 96.31 319 GLN B O 1
ATOM 6748 N N . LYS B 1 320 ? 34.844 -33.656 -26.922 1 97 320 LYS B N 1
ATOM 6749 C CA . LYS B 1 320 ? 34.969 -35.031 -27.328 1 97 320 LYS B CA 1
ATOM 6750 C C . LYS B 1 320 ? 33.625 -35.625 -27.719 1 97 320 LYS B C 1
ATOM 6752 O O . LYS B 1 320 ? 33.5 -36.281 -28.766 1 97 320 LYS B O 1
ATOM 6757 N N . MET B 1 321 ? 32.688 -35.344 -26.969 1 97.38 321 MET B N 1
ATOM 6758 C CA . MET B 1 321 ? 31.328 -35.844 -27.25 1 97.38 321 MET B CA 1
ATOM 6759 C C . MET B 1 321 ? 30.781 -35.219 -28.531 1 97.38 321 MET B C 1
ATOM 6761 O O . MET B 1 321 ? 30.125 -35.906 -29.328 1 97.38 321 MET B O 1
ATOM 6765 N N . MET B 1 322 ? 30.969 -34 -28.734 1 97 322 MET B N 1
ATOM 6766 C CA . MET B 1 322 ? 30.531 -33.312 -29.953 1 97 322 MET B CA 1
ATOM 6767 C C . MET B 1 322 ? 31.094 -34 -31.203 1 97 322 MET B C 1
ATOM 6769 O O . MET B 1 322 ? 30.375 -34.219 -32.156 1 97 322 MET B O 1
ATOM 6773 N N . LYS B 1 323 ? 32.375 -34.312 -31.078 1 96.94 323 LYS B N 1
ATOM 6774 C CA . LYS B 1 323 ? 33.031 -34.969 -32.188 1 96.94 323 LYS B CA 1
ATOM 6775 C C . LYS B 1 323 ? 32.469 -36.375 -32.438 1 96.94 323 LYS B C 1
ATOM 6777 O O . LYS B 1 323 ? 32.188 -36.75 -33.562 1 96.94 323 LYS B O 1
ATOM 6782 N N . GLU B 1 324 ? 32.281 -37.031 -31.406 1 97.62 324 GLU B N 1
ATOM 6783 C CA . GLU B 1 324 ? 31.75 -38.375 -31.484 1 97.62 324 GLU B CA 1
ATOM 6784 C C . GLU B 1 324 ? 30.344 -38.406 -32.062 1 97.62 324 GLU B C 1
ATOM 6786 O O . GLU B 1 324 ? 30 -39.281 -32.844 1 97.62 324 GLU B O 1
ATOM 6791 N N . LEU B 1 325 ? 29.578 -37.406 -31.75 1 97.25 325 LEU B N 1
ATOM 6792 C CA . LEU B 1 325 ? 28.188 -37.344 -32.188 1 97.25 325 LEU B CA 1
ATOM 6793 C C . LEU B 1 325 ? 28.031 -36.531 -33.469 1 97.25 325 LEU B C 1
ATOM 6795 O O . LEU B 1 325 ? 26.922 -36.375 -33.969 1 97.25 325 LEU B O 1
ATOM 6799 N N . LYS B 1 326 ? 29.141 -35.938 -33.906 1 97.44 326 LYS B N 1
ATOM 6800 C CA . LYS B 1 326 ? 29.219 -35.156 -35.156 1 97.44 326 LYS B CA 1
ATOM 6801 C C . LYS B 1 326 ? 28.328 -33.938 -35.062 1 97.44 326 LYS B C 1
ATOM 6803 O O . LYS B 1 326 ? 27.547 -33.656 -36 1 97.44 326 LYS B O 1
ATOM 6808 N N . TYR B 1 327 ? 28.344 -33.312 -33.969 1 96.69 327 TYR B N 1
ATOM 6809 C CA . TYR B 1 327 ? 27.641 -32.031 -33.781 1 96.69 327 TYR B CA 1
ATOM 6810 C C . TYR B 1 327 ? 28.516 -30.875 -34.219 1 96.69 327 TYR B C 1
ATOM 6812 O O . TYR B 1 327 ? 29.75 -30.922 -34.094 1 96.69 327 TYR B O 1
ATOM 6820 N N . GLU B 1 328 ? 27.875 -29.828 -34.812 1 94.94 328 GLU B N 1
ATOM 6821 C CA . GLU B 1 328 ? 28.594 -28.672 -35.312 1 94.94 328 GLU B CA 1
ATOM 6822 C C . GLU B 1 328 ? 28.672 -27.562 -34.281 1 94.94 328 GLU B C 1
ATOM 6824 O O . GLU B 1 328 ? 29.578 -26.734 -34.312 1 94.94 328 GLU B O 1
ATOM 6829 N N . LYS B 1 329 ? 27.625 -27.516 -33.469 1 94.69 329 LYS B N 1
ATOM 6830 C CA . LYS B 1 329 ? 27.547 -26.484 -32.438 1 94.69 329 LYS B CA 1
ATOM 6831 C C . LYS B 1 329 ? 27.453 -27.094 -31.031 1 94.69 329 LYS B C 1
ATOM 6833 O O . LYS B 1 329 ? 26.766 -28.109 -30.844 1 94.69 329 LYS B O 1
ATOM 6838 N N . ALA B 1 330 ? 28.078 -26.422 -30.062 1 95.31 330 ALA B N 1
ATOM 6839 C CA . ALA B 1 330 ? 28.062 -26.922 -28.688 1 95.31 330 ALA B CA 1
ATOM 6840 C C . ALA B 1 330 ? 26.641 -26.938 -28.125 1 95.31 330 ALA B C 1
ATOM 6842 O O . ALA B 1 330 ? 26.328 -27.766 -27.266 1 95.31 330 ALA B O 1
ATOM 6843 N N . SER B 1 331 ? 25.766 -26 -28.656 1 94.88 331 SER B N 1
ATOM 6844 C CA . SER B 1 331 ? 24.391 -25.953 -28.188 1 94.88 331 SER B CA 1
ATOM 6845 C C . SER B 1 331 ? 23.656 -27.25 -28.484 1 94.88 331 SER B C 1
ATOM 6847 O O . SER B 1 331 ? 22.672 -27.578 -27.812 1 94.88 331 SER B O 1
ATOM 6849 N N . GLN B 1 332 ? 24.109 -28.016 -29.406 1 96.44 332 GLN B N 1
ATOM 6850 C CA . GLN B 1 332 ? 23.484 -29.281 -29.766 1 96.44 332 GLN B CA 1
ATOM 6851 C C . GLN B 1 332 ? 23.688 -30.328 -28.672 1 96.44 332 GLN B C 1
ATOM 6853 O O . GLN B 1 332 ? 22.984 -31.344 -28.641 1 96.44 332 GLN B O 1
ATOM 6858 N N . LEU B 1 333 ? 24.625 -30.062 -27.781 1 97.75 333 LEU B N 1
ATOM 6859 C CA . LEU B 1 333 ? 24.828 -30.953 -26.641 1 97.75 333 LEU B CA 1
ATOM 6860 C C . LEU B 1 333 ? 23.656 -30.922 -25.688 1 97.75 333 LEU B C 1
ATOM 6862 O O . LEU B 1 333 ? 23.5 -31.797 -24.828 1 97.75 333 LEU B O 1
ATOM 6866 N N . MET B 1 334 ? 22.734 -29.922 -25.859 1 97.5 334 MET B N 1
ATOM 6867 C CA . MET B 1 334 ? 21.484 -29.906 -25.109 1 97.5 334 MET B CA 1
ATOM 6868 C C . MET B 1 334 ? 20.641 -31.141 -25.406 1 97.5 334 MET B C 1
ATOM 6870 O O . MET B 1 334 ? 19.891 -31.594 -24.547 1 97.5 334 MET B O 1
ATOM 6874 N N . ILE B 1 335 ? 20.797 -31.688 -26.594 1 97.25 335 ILE B N 1
ATOM 6875 C CA . ILE B 1 335 ? 20 -32.812 -27.031 1 97.25 335 ILE B CA 1
ATOM 6876 C C . ILE B 1 335 ? 20.344 -34.031 -26.188 1 97.25 335 ILE B C 1
ATOM 6878 O O . ILE B 1 335 ? 19.469 -34.562 -25.469 1 97.25 335 ILE B O 1
ATOM 6882 N N . PRO B 1 336 ? 21.641 -34.5 -26.172 1 97.5 336 PRO B N 1
ATOM 6883 C CA . PRO B 1 336 ? 21.922 -35.656 -25.344 1 97.5 336 PRO B CA 1
ATOM 6884 C C . PRO B 1 336 ? 21.766 -35.375 -23.844 1 97.5 336 PRO B C 1
ATOM 6886 O O . PRO B 1 336 ? 21.359 -36.25 -23.094 1 97.5 336 PRO B O 1
ATOM 6889 N N . PHE B 1 337 ? 22.109 -34.25 -23.375 1 98 337 PHE B N 1
ATOM 6890 C CA . PHE B 1 337 ? 22 -33.875 -21.969 1 98 337 PHE B CA 1
ATOM 6891 C C . PHE B 1 337 ? 20.562 -34.031 -21.484 1 98 337 PHE B C 1
ATOM 6893 O O . PHE B 1 337 ? 20.297 -34.781 -20.547 1 98 337 PHE B O 1
ATOM 6900 N N . PHE B 1 338 ? 19.594 -33.375 -22.188 1 97.81 338 PHE B N 1
ATOM 6901 C CA . PHE B 1 338 ? 18.219 -33.406 -21.719 1 97.81 338 PHE B CA 1
ATOM 6902 C C . PHE B 1 338 ? 17.547 -34.719 -22.094 1 97.81 338 PHE B C 1
ATOM 6904 O O . PHE B 1 338 ? 16.609 -35.156 -21.422 1 97.81 338 PHE B O 1
ATOM 6911 N N . SER B 1 339 ? 18.016 -35.344 -23.172 1 97.19 339 SER B N 1
ATOM 6912 C CA . SER B 1 339 ? 17.484 -36.688 -23.422 1 97.19 339 SER B CA 1
ATOM 6913 C C . SER B 1 339 ? 17.672 -37.594 -22.203 1 97.19 339 SER B C 1
ATOM 6915 O O . SER B 1 339 ? 16.734 -38.312 -21.812 1 97.19 339 SER B O 1
ATOM 6917 N N . ARG B 1 340 ? 18.797 -37.531 -21.609 1 97.5 340 ARG B N 1
ATOM 6918 C CA . ARG B 1 340 ? 19.094 -38.375 -20.438 1 97.5 340 ARG B CA 1
ATOM 6919 C C . ARG B 1 340 ? 18.328 -37.875 -19.219 1 97.5 340 ARG B C 1
ATOM 6921 O O . ARG B 1 340 ? 17.672 -38.656 -18.516 1 97.5 340 ARG B O 1
ATOM 6928 N N . MET B 1 341 ? 18.375 -36.625 -18.938 1 98.19 341 MET B N 1
ATOM 6929 C CA . MET B 1 341 ? 17.719 -36.062 -17.766 1 98.19 341 MET B CA 1
ATOM 6930 C C . MET B 1 341 ? 16.219 -36.312 -17.812 1 98.19 341 MET B C 1
ATOM 6932 O O . MET B 1 341 ? 15.617 -36.719 -16.812 1 98.19 341 MET B O 1
ATOM 6936 N N . LEU B 1 342 ? 15.594 -36.062 -18.969 1 98.25 342 LEU B N 1
ATOM 6937 C CA . LEU B 1 342 ? 14.156 -36.219 -19.125 1 98.25 342 LEU B CA 1
ATOM 6938 C C . LEU B 1 342 ? 13.742 -37.656 -18.984 1 98.25 342 LEU B C 1
ATOM 6940 O O . LEU B 1 342 ? 12.648 -37.969 -18.516 1 98.25 342 LEU B O 1
ATOM 6944 N N . SER B 1 343 ? 14.641 -38.562 -19.359 1 97.94 343 SER B N 1
ATOM 6945 C CA . SER B 1 343 ? 14.336 -39.969 -19.219 1 97.94 343 SER B CA 1
ATOM 6946 C C . SER B 1 343 ? 14.172 -40.375 -17.75 1 97.94 343 SER B C 1
ATOM 6948 O O . SER B 1 343 ? 13.398 -41.25 -17.438 1 97.94 343 SER B O 1
ATOM 6950 N N . PHE B 1 344 ? 14.938 -39.719 -16.844 1 98.38 344 PHE B N 1
ATOM 6951 C CA . PHE B 1 344 ? 14.789 -39.969 -15.414 1 98.38 344 PHE B CA 1
ATOM 6952 C C . PHE B 1 344 ? 13.398 -39.562 -14.93 1 98.38 344 PHE B C 1
ATOM 6954 O O . PHE B 1 344 ? 12.766 -40.312 -14.164 1 98.38 344 PHE B O 1
ATOM 6961 N N . VAL B 1 345 ? 12.883 -38.406 -15.414 1 98.38 345 VAL B N 1
ATOM 6962 C CA . VAL B 1 345 ? 11.562 -37.906 -15.039 1 98.38 345 VAL B CA 1
ATOM 6963 C C . VAL B 1 345 ? 10.484 -38.875 -15.562 1 98.38 345 VAL B C 1
ATOM 6965 O O . VAL B 1 345 ? 9.57 -39.25 -14.828 1 98.38 345 VAL B O 1
ATOM 6968 N N . GLU B 1 346 ? 10.664 -39.281 -16.781 1 97.5 346 GLU B N 1
ATOM 6969 C CA . GLU B 1 346 ? 9.688 -40.156 -17.422 1 97.5 346 GLU B CA 1
ATOM 6970 C C . GLU B 1 346 ? 9.656 -41.531 -16.781 1 97.5 346 GLU B C 1
ATOM 6972 O O . GLU B 1 346 ? 8.594 -42.156 -16.656 1 97.5 346 GLU B O 1
ATOM 6977 N N . ALA B 1 347 ? 10.812 -42 -16.422 1 97.69 347 ALA B N 1
ATOM 6978 C CA . ALA B 1 347 ? 10.906 -43.281 -15.758 1 97.69 347 ALA B CA 1
ATOM 6979 C C . ALA B 1 347 ? 10.109 -43.312 -14.461 1 97.69 347 ALA B C 1
ATOM 6981 O O . ALA B 1 347 ? 9.617 -44.344 -14.039 1 97.69 347 ALA B O 1
ATOM 6982 N N . ASP B 1 348 ? 9.969 -42.188 -13.906 1 97.56 348 ASP B N 1
ATOM 6983 C CA . ASP B 1 348 ? 9.227 -42.062 -12.648 1 97.56 348 ASP B CA 1
ATOM 6984 C C . ASP B 1 348 ? 7.75 -41.75 -12.914 1 97.56 348 ASP B C 1
ATOM 6986 O O . ASP B 1 348 ? 6.996 -41.469 -11.984 1 97.56 348 ASP B O 1
ATOM 6990 N N . GLY B 1 349 ? 7.371 -41.75 -14.203 1 96.94 349 GLY B N 1
ATOM 6991 C CA . GLY B 1 349 ? 5.973 -41.562 -14.57 1 96.94 349 GLY B CA 1
ATOM 6992 C C . GLY B 1 349 ? 5.535 -40.125 -14.555 1 96.94 349 GLY B C 1
ATOM 6993 O O . GLY B 1 349 ? 4.348 -39.844 -14.406 1 96.94 349 GLY B O 1
ATOM 6994 N N . LYS B 1 350 ? 6.473 -39.25 -14.695 1 97.44 350 LYS B N 1
ATOM 6995 C CA . LYS B 1 350 ? 6.152 -37.844 -14.633 1 97.44 350 LYS B CA 1
ATOM 6996 C C . LYS B 1 350 ? 6.445 -37.156 -15.961 1 97.44 350 LYS B C 1
ATOM 6998 O O . LYS B 1 350 ? 7.027 -37.75 -16.859 1 97.44 350 LYS B O 1
ATOM 7003 N N . TYR B 1 351 ? 5.957 -35.938 -16.031 1 96.88 351 TYR B N 1
ATOM 7004 C CA . TYR B 1 351 ? 6.148 -35.125 -17.234 1 96.88 351 TYR B CA 1
ATOM 7005 C C . TYR B 1 351 ? 7.062 -33.938 -16.953 1 96.88 351 TYR B C 1
ATOM 7007 O O . TYR B 1 351 ? 6.855 -33.188 -15.977 1 96.88 351 TYR B O 1
ATOM 7015 N N . PRO B 1 352 ? 7.996 -33.719 -17.797 1 98.06 352 PRO B N 1
ATOM 7016 C CA . PRO B 1 352 ? 8.914 -32.594 -17.578 1 98.06 352 PRO B CA 1
ATOM 7017 C C . PRO B 1 352 ? 8.352 -31.266 -18.062 1 98.06 352 PRO B C 1
ATOM 7019 O O . PRO B 1 352 ? 7.594 -31.219 -19.031 1 98.06 352 PRO B O 1
ATOM 7022 N N . ILE B 1 353 ? 8.68 -30.188 -17.375 1 98.81 353 ILE B N 1
ATOM 7023 C CA . ILE B 1 353 ? 8.508 -28.797 -17.797 1 98.81 353 ILE B CA 1
ATOM 7024 C C . ILE B 1 353 ? 9.875 -28.156 -18.016 1 98.81 353 ILE B C 1
ATOM 7026 O O . ILE B 1 353 ? 10.82 -28.422 -17.266 1 98.81 353 ILE B O 1
ATOM 7030 N N . LEU B 1 354 ? 10.031 -27.438 -19.109 1 98.75 354 LEU B N 1
ATOM 7031 C CA . LEU B 1 354 ? 11.234 -26.656 -19.375 1 98.75 354 LEU B CA 1
ATOM 7032 C C . LEU B 1 354 ? 10.875 -25.219 -19.766 1 98.75 354 LEU B C 1
ATOM 7034 O O . LEU B 1 354 ? 9.797 -24.969 -20.297 1 98.75 354 LEU B O 1
ATOM 7038 N N . TRP B 1 355 ? 11.719 -24.281 -19.469 1 98.5 355 TRP B N 1
ATOM 7039 C CA . TRP B 1 355 ? 11.617 -22.953 -20.062 1 98.5 355 TRP B CA 1
ATOM 7040 C C . TRP B 1 355 ? 11.859 -23.016 -21.578 1 98.5 355 TRP B C 1
ATOM 7042 O O . TRP B 1 355 ? 12.797 -23.672 -22.031 1 98.5 355 TRP B O 1
ATOM 7052 N N . CYS B 1 356 ? 11.117 -22.328 -22.297 1 97.94 356 CYS B N 1
ATOM 7053 C CA . CYS B 1 356 ? 11.25 -22.344 -23.75 1 97.94 356 CYS B CA 1
ATOM 7054 C C . CYS B 1 356 ? 12.383 -21.438 -24.203 1 97.94 356 CYS B C 1
ATOM 7056 O O . CYS B 1 356 ? 12.227 -20.219 -24.266 1 97.94 356 CYS B O 1
ATOM 7058 N N . GLU B 1 357 ? 13.453 -22.078 -24.562 1 96.69 357 GLU B N 1
ATOM 7059 C CA . GLU B 1 357 ? 14.578 -21.359 -25.141 1 96.69 357 GLU B CA 1
ATOM 7060 C C . GLU B 1 357 ? 14.594 -21.453 -26.656 1 96.69 357 GLU B C 1
ATOM 7062 O O . GLU B 1 357 ? 14.406 -22.547 -27.219 1 96.69 357 GLU B O 1
ATOM 7067 N N . LEU B 1 358 ? 14.805 -20.281 -27.25 1 95.62 358 LEU B N 1
ATOM 7068 C CA . LEU B 1 358 ? 14.859 -20.234 -28.703 1 95.62 358 LEU B CA 1
ATOM 7069 C C . LEU B 1 358 ? 16.297 -20.094 -29.203 1 95.62 358 LEU B C 1
ATOM 7071 O O . LEU B 1 358 ? 17.234 -20.031 -28.391 1 95.62 358 LEU B O 1
ATOM 7075 N N . ASP B 1 359 ? 16.438 -20.125 -30.5 1 92.62 359 ASP B N 1
ATOM 7076 C CA . ASP B 1 359 ? 17.766 -20.125 -31.125 1 92.62 359 ASP B CA 1
ATOM 7077 C C . ASP B 1 359 ? 18.422 -18.75 -30.984 1 92.62 359 ASP B C 1
ATOM 7079 O O . ASP B 1 359 ? 19.609 -18.594 -31.266 1 92.62 359 ASP B O 1
ATOM 7083 N N . ASN B 1 360 ? 17.562 -17.812 -30.547 1 91.31 360 ASN B N 1
ATOM 7084 C CA . ASN B 1 360 ? 18.047 -16.469 -30.266 1 91.31 360 ASN B CA 1
ATOM 7085 C C . ASN B 1 360 ? 17.312 -15.844 -29.078 1 91.31 360 ASN B C 1
ATOM 7087 O O . ASN B 1 360 ? 16.156 -16.188 -28.812 1 91.31 360 ASN B O 1
ATOM 7091 N N . ILE B 1 361 ? 18.047 -14.992 -28.406 1 88.94 361 ILE B N 1
ATOM 7092 C CA . ILE B 1 361 ? 17.484 -14.445 -27.188 1 88.94 361 ILE B CA 1
ATOM 7093 C C . ILE B 1 361 ? 16.688 -13.18 -27.5 1 88.94 361 ILE B C 1
ATOM 7095 O O . ILE B 1 361 ? 16.031 -12.609 -26.625 1 88.94 361 ILE B O 1
ATOM 7099 N N . ARG B 1 362 ? 16.797 -12.695 -28.688 1 88.94 362 ARG B N 1
ATOM 7100 C CA . ARG B 1 362 ? 16.016 -11.586 -29.234 1 88.94 362 ARG B CA 1
ATOM 7101 C C . ARG B 1 362 ? 15.531 -11.898 -30.641 1 88.94 362 ARG B C 1
ATOM 7103 O O . ARG B 1 362 ? 16.031 -12.836 -31.281 1 88.94 362 ARG B O 1
ATOM 7110 N N . MET B 1 363 ? 14.586 -11.234 -31.031 1 88 363 MET B N 1
ATOM 7111 C CA . MET B 1 363 ? 14.164 -11.391 -32.406 1 88 363 MET B CA 1
ATOM 7112 C C . MET B 1 363 ? 15.258 -10.945 -33.375 1 88 363 MET B C 1
ATOM 7114 O O . MET B 1 363 ? 15.953 -9.961 -33.125 1 88 363 MET B O 1
ATOM 7118 N N . PRO B 1 364 ? 15.445 -11.562 -34.406 1 91.62 364 PRO B N 1
ATOM 7119 C CA . PRO B 1 364 ? 14.648 -12.68 -34.906 1 91.62 364 PRO B CA 1
ATOM 7120 C C . PRO B 1 364 ? 15.023 -14.016 -34.281 1 91.62 364 PRO B C 1
ATOM 7122 O O . PRO B 1 364 ? 16.219 -14.312 -34.125 1 91.62 364 PRO B O 1
ATOM 7125 N N . ALA B 1 365 ? 14.141 -14.688 -33.719 1 92.12 365 ALA B N 1
ATOM 7126 C CA . ALA B 1 365 ? 14.188 -16.078 -33.25 1 92.12 365 ALA B CA 1
ATOM 7127 C C . ALA B 1 365 ? 13.25 -16.953 -34.094 1 92.12 365 ALA B C 1
ATOM 7129 O O . ALA B 1 365 ? 12.062 -16.641 -34.219 1 92.12 365 ALA B O 1
ATOM 7130 N N . ASN B 1 366 ? 13.812 -18.031 -34.656 1 93.19 366 ASN B N 1
ATOM 7131 C CA . ASN B 1 366 ? 13.031 -18.766 -35.656 1 93.19 366 ASN B CA 1
ATOM 7132 C C . ASN B 1 366 ? 12.805 -20.219 -35.219 1 93.19 366 ASN B C 1
ATOM 7134 O O . ASN B 1 366 ? 12 -20.922 -35.844 1 93.19 366 ASN B O 1
ATOM 7138 N N . ASP B 1 367 ? 13.531 -20.609 -34.312 1 95.94 367 ASP B N 1
ATOM 7139 C CA . ASP B 1 367 ? 13.43 -22.016 -33.906 1 95.94 367 ASP B CA 1
ATOM 7140 C C . ASP B 1 367 ? 13.773 -22.172 -32.438 1 95.94 367 ASP B C 1
ATOM 7142 O O . ASP B 1 367 ? 14.219 -21.234 -31.781 1 95.94 367 ASP B O 1
ATOM 7146 N N . TYR B 1 368 ? 13.539 -23.469 -32.031 1 95.94 368 TYR B N 1
ATOM 7147 C CA . TYR B 1 368 ? 13.977 -23.859 -30.688 1 95.94 368 TYR B CA 1
ATOM 7148 C C . TYR B 1 368 ? 15.5 -23.828 -30.578 1 95.94 368 TYR B C 1
ATOM 7150 O O . TYR B 1 368 ? 16.203 -23.953 -31.594 1 95.94 368 TYR B O 1
ATOM 7158 N N . LEU B 1 369 ? 15.961 -23.594 -29.375 1 94.81 369 LEU B N 1
ATOM 7159 C CA . LEU B 1 369 ? 17.391 -23.766 -29.141 1 94.81 369 LEU B CA 1
ATOM 7160 C C . LEU B 1 369 ? 17.844 -25.172 -29.484 1 94.81 369 LEU B C 1
ATOM 7162 O O . LEU B 1 369 ? 18.938 -25.375 -30.016 1 94.81 369 LEU B O 1
ATOM 7166 N N . PHE B 1 370 ? 17.125 -26.188 -29.188 1 93.25 370 PHE B N 1
ATOM 7167 C CA . PHE B 1 370 ? 17.266 -27.594 -29.516 1 93.25 370 PHE B CA 1
ATOM 7168 C C . PHE B 1 370 ? 15.898 -28.266 -29.594 1 93.25 370 PHE B C 1
ATOM 7170 O O . PHE B 1 370 ? 14.906 -27.75 -29.094 1 93.25 370 PHE B O 1
ATOM 7177 N N . PRO B 1 371 ? 15.812 -29.344 -30.297 1 95 371 PRO B N 1
ATOM 7178 C CA . PRO B 1 371 ? 14.5 -29.984 -30.453 1 95 371 PRO B CA 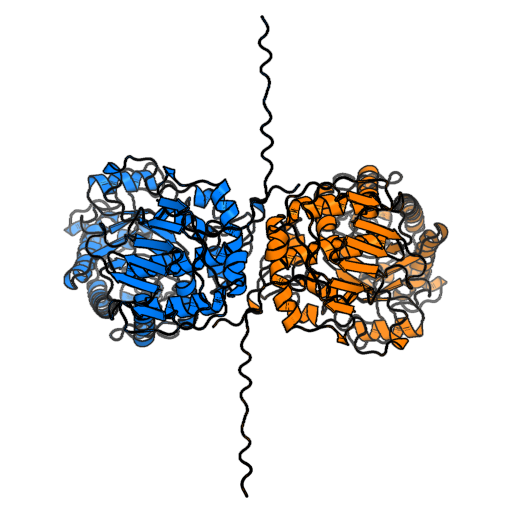1
ATOM 7179 C C . PRO B 1 371 ? 13.969 -30.562 -29.141 1 95 371 PRO B C 1
ATOM 7181 O O . PRO B 1 371 ? 14.531 -31.531 -28.609 1 95 371 PRO B O 1
ATOM 7184 N N . TYR B 1 372 ? 12.891 -29.953 -28.672 1 95.75 372 TYR B N 1
ATOM 7185 C CA . TYR B 1 372 ? 12.234 -30.484 -27.469 1 95.75 372 TYR B CA 1
ATOM 7186 C C . TYR B 1 372 ? 11.359 -31.672 -27.797 1 95.75 372 TYR B C 1
ATOM 7188 O O . TYR B 1 372 ? 10.617 -31.656 -28.781 1 95.75 372 TYR B O 1
ATOM 7196 N N . PRO B 1 373 ? 11.359 -32.688 -26.938 1 95.38 373 PRO B N 1
ATOM 7197 C CA . PRO B 1 373 ? 10.391 -33.781 -27.125 1 95.38 373 PRO B CA 1
ATOM 7198 C C . PRO B 1 373 ? 8.945 -33.312 -26.969 1 95.38 373 PRO B C 1
ATOM 7200 O O . PRO B 1 373 ? 8.672 -32.375 -26.188 1 95.38 373 PRO B O 1
ATOM 7203 N N . LYS B 1 374 ? 8.047 -33.969 -27.609 1 94.56 374 LYS B N 1
ATOM 7204 C CA . LYS B 1 374 ? 6.645 -33.562 -27.688 1 94.56 374 LYS B CA 1
ATOM 7205 C C . LYS B 1 374 ? 5.992 -33.594 -26.297 1 94.56 374 LYS B C 1
ATOM 7207 O O . LYS B 1 374 ? 5.086 -32.812 -26.031 1 94.56 374 LYS B O 1
ATOM 7212 N N . ASN B 1 375 ? 6.465 -34.438 -25.438 1 94.5 375 ASN B N 1
ATOM 7213 C CA . ASN B 1 375 ? 5.816 -34.625 -24.141 1 94.5 375 ASN B CA 1
ATOM 7214 C C . ASN B 1 375 ? 6.289 -33.562 -23.141 1 94.5 375 ASN B C 1
ATOM 7216 O O . ASN B 1 375 ? 5.805 -33.531 -22.016 1 94.5 375 ASN B O 1
ATOM 7220 N N . VAL B 1 376 ? 7.199 -32.719 -23.531 1 98.06 376 VAL B N 1
ATOM 7221 C CA . VAL B 1 376 ? 7.711 -31.688 -22.672 1 98.06 376 VAL B CA 1
ATOM 7222 C C . VAL B 1 376 ? 6.789 -30.469 -22.719 1 98.06 376 VAL B C 1
ATOM 7224 O O . VAL B 1 376 ? 6.457 -29.984 -23.812 1 98.06 376 VAL B O 1
ATOM 7227 N N . THR B 1 377 ? 6.285 -30.062 -21.562 1 98.69 377 THR B N 1
ATOM 7228 C CA . THR B 1 377 ? 5.59 -28.781 -21.453 1 98.69 377 THR B CA 1
ATOM 7229 C C . THR B 1 377 ? 6.582 -27.625 -21.438 1 98.69 377 THR B C 1
ATOM 7231 O O . THR B 1 377 ? 7.566 -27.656 -20.703 1 98.69 377 THR B O 1
ATOM 7234 N N . LEU B 1 378 ? 6.328 -26.656 -22.297 1 98.81 378 LEU B N 1
ATOM 7235 C CA . LEU B 1 378 ? 7.227 -25.5 -22.375 1 98.81 378 LEU B CA 1
ATOM 7236 C C . LEU B 1 378 ? 6.574 -24.266 -21.781 1 98.81 378 LEU B C 1
ATOM 7238 O O . LEU B 1 378 ? 5.352 -24.109 -21.828 1 98.81 378 LEU B O 1
ATOM 7242 N N . VAL B 1 379 ? 7.371 -23.375 -21.156 1 98.81 379 VAL B N 1
ATOM 7243 C CA . VAL B 1 379 ? 6.898 -22.109 -20.594 1 98.81 379 VAL B CA 1
ATOM 7244 C C . VAL B 1 379 ? 7.438 -20.953 -21.422 1 98.81 379 VAL B C 1
ATOM 7246 O O . VAL B 1 379 ? 8.656 -20.781 -21.531 1 98.81 379 VAL B O 1
ATOM 7249 N N . SER B 1 380 ? 6.578 -20.203 -22.031 1 97.75 380 SER B N 1
ATOM 7250 C CA . SER B 1 380 ? 6.988 -18.953 -22.656 1 97.75 380 SER B CA 1
ATOM 7251 C C . SER B 1 380 ? 7.273 -17.875 -21.609 1 97.75 380 SER B C 1
ATOM 7253 O O . SER B 1 380 ? 6.387 -17.5 -20.844 1 97.75 380 SER B O 1
ATOM 7255 N N . TRP B 1 381 ? 8.484 -17.391 -21.594 1 96.88 381 TRP B N 1
ATOM 7256 C CA . TRP B 1 381 ? 8.875 -16.562 -20.469 1 96.88 381 TRP B CA 1
ATOM 7257 C C . TRP B 1 381 ? 9.609 -15.312 -20.938 1 96.88 381 TRP B C 1
ATOM 7259 O O . TRP B 1 381 ? 9.578 -14.273 -20.266 1 96.88 381 TRP B O 1
ATOM 7269 N N . ARG B 1 382 ? 10.266 -15.328 -22.047 1 93.06 382 ARG B N 1
ATOM 7270 C CA . ARG B 1 382 ? 11.164 -14.258 -22.453 1 93.06 382 ARG B CA 1
ATOM 7271 C C . ARG B 1 382 ? 10.383 -13.125 -23.125 1 93.06 382 ARG B C 1
ATOM 7273 O O . ARG B 1 382 ? 9.609 -13.359 -24.047 1 93.06 382 ARG B O 1
ATOM 7280 N N . TYR B 1 383 ? 10.719 -11.969 -22.703 1 89.88 383 TYR B N 1
ATOM 7281 C CA . TYR B 1 383 ? 10.086 -10.75 -23.203 1 89.88 383 TYR B CA 1
ATOM 7282 C C . TYR B 1 383 ? 10.211 -10.648 -24.719 1 89.88 383 TYR B C 1
ATOM 7284 O O . TYR B 1 383 ? 11.305 -10.75 -25.266 1 89.88 383 TYR B O 1
ATOM 7292 N N . GLY B 1 384 ? 9.148 -10.57 -25.391 1 90.69 384 GLY B N 1
ATOM 7293 C CA . GLY B 1 384 ? 9.125 -10.312 -26.828 1 90.69 384 GLY B CA 1
ATOM 7294 C C . GLY B 1 384 ? 9.148 -11.578 -27.656 1 90.69 384 GLY B C 1
ATOM 7295 O O . GLY B 1 384 ? 8.914 -11.539 -28.875 1 90.69 384 GLY B O 1
ATOM 7296 N N . LEU B 1 385 ? 9.312 -12.703 -27.094 1 95.75 385 LEU B N 1
ATOM 7297 C CA . LEU B 1 385 ? 9.516 -13.93 -27.859 1 95.75 385 LEU B CA 1
ATOM 7298 C C . LEU B 1 385 ? 8.297 -14.844 -27.75 1 95.75 385 LEU B C 1
ATOM 7300 O O . LEU B 1 385 ? 8.242 -15.883 -28.406 1 95.75 385 LEU B O 1
ATOM 7304 N N . THR B 1 386 ? 7.305 -14.422 -27.031 1 95.12 386 THR B N 1
ATOM 7305 C CA . THR B 1 386 ? 6.16 -15.266 -26.703 1 95.12 386 THR B CA 1
ATOM 7306 C C . THR B 1 386 ? 5.406 -15.664 -27.969 1 95.12 386 THR B C 1
ATOM 7308 O O . THR B 1 386 ? 5.051 -16.828 -28.156 1 95.12 386 THR B O 1
ATOM 7311 N N . PRO B 1 387 ? 5.199 -14.766 -28.969 1 94.94 387 PRO B N 1
ATOM 7312 C CA . PRO B 1 387 ? 4.492 -15.188 -30.188 1 94.94 387 PRO B CA 1
ATOM 7313 C C . PRO B 1 387 ? 5.227 -16.297 -30.938 1 94.94 387 PRO B C 1
ATOM 7315 O O . PRO B 1 387 ? 4.594 -17.234 -31.438 1 94.94 387 PRO B O 1
ATOM 7318 N N . THR B 1 388 ? 6.535 -16.188 -30.953 1 96.75 388 THR B N 1
ATOM 7319 C CA . THR B 1 388 ? 7.332 -17.203 -31.625 1 96.75 388 THR B CA 1
ATOM 7320 C C . THR B 1 388 ? 7.262 -18.531 -30.875 1 96.75 388 THR B C 1
ATOM 7322 O O . THR B 1 388 ? 7.105 -19.594 -31.484 1 96.75 388 THR B O 1
ATOM 7325 N N . CYS B 1 389 ? 7.34 -18.484 -29.609 1 96.62 389 CYS B N 1
ATOM 7326 C CA . CYS B 1 389 ? 7.227 -19.688 -28.797 1 96.62 389 CYS B CA 1
ATOM 7327 C C . CYS B 1 389 ? 5.871 -20.344 -28.984 1 96.62 389 CYS B C 1
ATOM 7329 O O . CYS B 1 389 ? 5.789 -21.578 -29.125 1 96.62 389 CYS B O 1
ATOM 7331 N N . GLN B 1 390 ? 4.852 -19.547 -29 1 96.5 390 GLN B N 1
ATOM 7332 C CA . GLN B 1 390 ? 3.502 -20.062 -29.188 1 96.5 390 GLN B CA 1
ATOM 7333 C C . GLN B 1 390 ? 3.369 -20.766 -30.531 1 96.5 390 GLN B C 1
ATOM 7335 O O . GLN B 1 390 ? 2.801 -21.859 -30.625 1 96.5 390 GLN B O 1
ATOM 7340 N N . LYS B 1 391 ? 3.885 -20.156 -31.562 1 96.12 391 LYS B N 1
ATOM 7341 C CA . LYS B 1 391 ? 3.834 -20.719 -32.906 1 96.12 391 LYS B CA 1
ATOM 7342 C C . LYS B 1 391 ? 4.582 -22.047 -32.969 1 96.12 391 LYS B C 1
ATOM 7344 O O . LYS B 1 391 ? 4.055 -23.047 -33.469 1 96.12 391 LYS B O 1
ATOM 7349 N N . LEU B 1 392 ? 5.781 -22.109 -32.469 1 97.5 392 LEU B N 1
ATOM 7350 C CA . LEU B 1 392 ? 6.629 -23.297 -32.531 1 97.5 392 LEU B CA 1
ATOM 7351 C C . LEU B 1 392 ? 6.031 -24.438 -31.719 1 97.5 392 LEU B C 1
ATOM 7353 O O . LEU B 1 392 ? 6.051 -25.594 -32.156 1 97.5 392 LEU B O 1
ATOM 7357 N N . THR B 1 393 ? 5.492 -24.109 -30.562 1 97.94 393 THR B N 1
ATOM 7358 C CA . THR B 1 393 ? 4.918 -25.156 -29.719 1 97.94 393 THR B CA 1
ATOM 7359 C C . THR B 1 393 ? 3.67 -25.734 -30.375 1 97.94 393 THR B C 1
ATOM 7361 O O . THR B 1 393 ? 3.416 -26.938 -30.266 1 97.94 393 THR B O 1
ATOM 7364 N N . GLN B 1 394 ? 2.904 -24.922 -31 1 96.5 394 GLN B N 1
ATOM 7365 C CA . GLN B 1 394 ? 1.758 -25.422 -31.75 1 96.5 394 GLN B CA 1
ATOM 7366 C C . GLN B 1 394 ? 2.201 -26.344 -32.875 1 96.5 394 GLN B C 1
ATOM 7368 O O . GLN B 1 394 ? 1.645 -27.438 -33.031 1 96.5 394 GLN B O 1
ATOM 7373 N N . GLN B 1 395 ? 3.188 -25.953 -33.594 1 96.31 395 GLN B N 1
ATOM 7374 C CA . GLN B 1 395 ? 3.688 -26.703 -34.75 1 96.31 395 GLN B CA 1
ATOM 7375 C C . GLN B 1 395 ? 4.266 -28.047 -34.312 1 96.31 395 GLN B C 1
ATOM 7377 O O . GLN B 1 395 ? 4.07 -29.062 -34.969 1 96.31 395 GLN B O 1
ATOM 7382 N N . HIS B 1 396 ? 4.938 -28.062 -33.188 1 97.06 396 HIS B N 1
ATOM 7383 C CA . HIS B 1 396 ? 5.66 -29.25 -32.781 1 97.06 396 HIS B CA 1
ATOM 7384 C C . HIS B 1 396 ? 4.836 -30.078 -31.797 1 97.06 396 HIS B C 1
ATOM 7386 O O . HIS B 1 396 ? 5.23 -31.188 -31.438 1 97.06 396 HIS B O 1
ATOM 7392 N N . GLY B 1 397 ? 3.738 -29.5 -31.297 1 96.62 397 GLY B N 1
ATOM 7393 C CA . GLY B 1 397 ? 2.799 -30.25 -30.484 1 96.62 397 GLY B CA 1
ATOM 7394 C C . GLY B 1 397 ? 3.137 -30.234 -29.016 1 96.62 397 GLY B C 1
ATOM 7395 O O . GLY B 1 397 ? 2.723 -31.125 -28.266 1 96.62 397 GLY B O 1
ATOM 7396 N N . ASN B 1 398 ? 3.943 -29.328 -28.531 1 98.31 398 ASN B N 1
ATOM 7397 C CA . ASN B 1 398 ? 4.25 -29.172 -27.109 1 98.31 398 ASN B CA 1
ATOM 7398 C C . ASN B 1 398 ? 3.146 -28.422 -26.375 1 98.31 398 ASN B C 1
ATOM 7400 O O . ASN B 1 398 ? 2.623 -27.422 -26.875 1 98.31 398 ASN B O 1
ATOM 7404 N N . PRO B 1 399 ? 2.689 -28.906 -25.188 1 98.38 399 PRO B N 1
ATOM 7405 C CA . PRO B 1 399 ? 1.873 -28.031 -24.344 1 98.38 399 PRO B CA 1
ATOM 7406 C C . PRO B 1 399 ? 2.615 -26.766 -23.922 1 98.38 399 PRO B C 1
ATOM 7408 O O . PRO B 1 399 ? 3.844 -26.781 -23.828 1 98.38 399 PRO B O 1
ATOM 7411 N N . LEU B 1 400 ? 1.83 -25.719 -23.688 1 98.62 400 LEU B N 1
ATOM 7412 C CA . LEU B 1 400 ? 2.459 -24.422 -23.469 1 98.62 400 LEU B CA 1
ATOM 7413 C C . LEU B 1 400 ? 1.845 -23.734 -22.25 1 98.62 400 LEU B C 1
ATOM 7415 O O . LEU B 1 400 ? 0.623 -23.719 -22.094 1 98.62 400 LEU B O 1
ATOM 7419 N N . ILE B 1 401 ? 2.641 -23.281 -21.328 1 98.81 401 ILE B N 1
ATOM 7420 C CA . ILE B 1 401 ? 2.256 -22.375 -20.266 1 98.81 401 ILE B CA 1
ATOM 7421 C C . ILE B 1 401 ? 2.688 -20.953 -20.609 1 98.81 401 ILE B C 1
ATOM 7423 O O . ILE B 1 401 ? 3.844 -20.719 -20.969 1 98.81 401 ILE B O 1
ATOM 7427 N N . MET B 1 402 ? 1.779 -20.031 -20.516 1 98.69 402 MET B N 1
ATOM 7428 C CA . MET B 1 402 ? 2.039 -18.641 -20.891 1 98.69 402 MET B CA 1
ATOM 7429 C C . MET B 1 402 ? 2.494 -17.828 -19.688 1 98.69 402 MET B C 1
ATOM 7431 O O . MET B 1 402 ? 1.699 -17.547 -18.781 1 98.69 402 MET B O 1
ATOM 7435 N N . ALA B 1 403 ? 3.742 -17.406 -19.703 1 98.56 403 ALA B N 1
ATOM 7436 C CA . ALA B 1 403 ? 4.312 -16.547 -18.672 1 98.56 403 ALA B CA 1
ATOM 7437 C C . ALA B 1 403 ? 5.145 -15.43 -19.297 1 98.56 403 ALA B C 1
ATOM 7439 O O . ALA B 1 403 ? 6.289 -15.211 -18.891 1 98.56 403 ALA B O 1
ATOM 7440 N N . PRO B 1 404 ? 4.562 -14.664 -20.172 1 97.56 404 PRO B N 1
ATOM 7441 C CA . PRO B 1 404 ? 5.34 -13.648 -20.891 1 97.56 404 PRO B CA 1
ATOM 7442 C C . PRO B 1 404 ? 5.891 -12.562 -19.969 1 97.56 404 PRO B C 1
ATOM 7444 O O . PRO B 1 404 ? 5.141 -11.992 -19.172 1 97.56 404 PRO B O 1
ATOM 7447 N N . GLY B 1 405 ? 7.148 -12.227 -20.172 1 94.44 405 GLY B N 1
ATOM 7448 C CA . GLY B 1 405 ? 7.812 -11.211 -19.375 1 94.44 405 GLY B CA 1
ATOM 7449 C C . GLY B 1 405 ? 7.152 -9.844 -19.469 1 94.44 405 GLY B C 1
ATOM 7450 O O . GLY B 1 405 ? 7.188 -9.062 -18.516 1 94.44 405 GLY B O 1
ATOM 7451 N N . GLU B 1 406 ? 6.465 -9.609 -20.516 1 93.44 406 GLU B N 1
ATOM 7452 C CA . GLU B 1 406 ? 5.848 -8.312 -20.766 1 93.44 406 GLU B CA 1
ATOM 7453 C C . GLU B 1 406 ? 4.609 -8.109 -19.891 1 93.44 406 GLU B C 1
ATOM 7455 O O . GLU B 1 406 ? 4.207 -6.977 -19.625 1 93.44 406 GLU B O 1
ATOM 7460 N N . PHE B 1 407 ? 4.023 -9.258 -19.391 1 97.06 407 PHE B N 1
ATOM 7461 C CA . PHE B 1 407 ? 2.732 -9.117 -18.734 1 97.06 407 PHE B CA 1
ATOM 7462 C C . PHE B 1 407 ? 2.744 -9.812 -17.375 1 97.06 407 PHE B C 1
ATOM 7464 O O . PHE B 1 407 ? 1.997 -9.43 -16.469 1 97.06 407 PHE B O 1
ATOM 7471 N N . ALA B 1 408 ? 3.627 -10.828 -17.25 1 97.62 408 ALA B N 1
ATOM 7472 C CA . ALA B 1 408 ? 3.363 -11.766 -16.156 1 97.62 408 ALA B CA 1
ATOM 7473 C C . ALA B 1 408 ? 4.574 -11.891 -15.234 1 97.62 408 ALA B C 1
ATOM 7475 O O . ALA B 1 408 ? 4.609 -12.758 -14.359 1 97.62 408 ALA B O 1
ATOM 7476 N N . TYR B 1 409 ? 5.609 -11.07 -15.453 1 9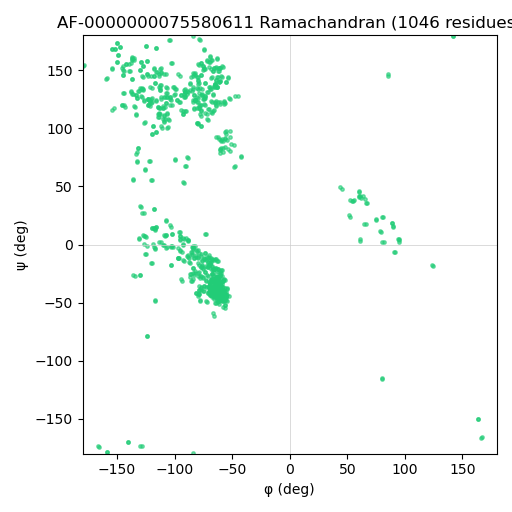6.75 409 TYR B N 1
ATOM 7477 C CA . TYR B 1 409 ? 6.715 -11.008 -14.5 1 96.75 409 TYR B CA 1
ATOM 7478 C C . TYR B 1 409 ? 6.359 -10.141 -13.305 1 96.75 409 TYR B C 1
ATOM 7480 O O . TYR B 1 409 ? 6.492 -8.914 -13.359 1 96.75 409 TYR B O 1
ATOM 7488 N N . LEU B 1 410 ? 6.07 -10.789 -12.227 1 97.12 410 LEU B N 1
ATOM 7489 C CA . LEU B 1 410 ? 5.59 -10.078 -11.039 1 97.12 410 LEU B CA 1
ATOM 7490 C C . LEU B 1 410 ? 6.758 -9.516 -10.242 1 97.12 410 LEU B C 1
ATOM 7492 O O . LEU B 1 410 ? 6.559 -8.688 -9.352 1 97.12 410 LEU B O 1
ATOM 7496 N N . ASP B 1 411 ? 7.984 -9.938 -10.586 1 94.75 411 ASP B N 1
ATOM 7497 C CA . ASP B 1 411 ? 9.156 -9.398 -9.914 1 94.75 411 ASP B CA 1
ATOM 7498 C C . ASP B 1 411 ? 9.609 -8.086 -10.555 1 94.75 411 ASP B C 1
ATOM 7500 O O . ASP B 1 411 ? 10.484 -7.398 -10.023 1 94.75 411 ASP B O 1
ATOM 7504 N N . TYR B 1 412 ? 9 -7.73 -11.727 1 93.81 412 TYR B N 1
ATOM 7505 C CA . TYR B 1 412 ? 9.281 -6.43 -12.32 1 93.81 412 TYR B CA 1
ATOM 7506 C C . TYR B 1 412 ? 8.594 -5.312 -11.539 1 93.81 412 TYR B C 1
ATOM 7508 O O . TYR B 1 412 ? 7.551 -5.531 -10.922 1 93.81 412 TYR B O 1
ATOM 7516 N N . PRO B 1 413 ? 9.25 -4.105 -11.602 1 92.19 413 PRO B N 1
ATOM 7517 C CA . PRO B 1 413 ? 8.578 -3 -10.914 1 92.19 413 PRO B CA 1
ATOM 7518 C C . PRO B 1 413 ? 7.191 -2.707 -11.469 1 92.19 413 PRO B C 1
ATOM 7520 O O . PRO B 1 413 ? 6.98 -2.799 -12.688 1 92.19 413 PRO B O 1
ATOM 7523 N N . GLN B 1 414 ? 6.238 -2.398 -10.57 1 93.12 414 GLN B N 1
ATOM 7524 C CA . GLN B 1 414 ? 4.875 -2.07 -10.977 1 93.12 414 GLN B CA 1
ATOM 7525 C C . GLN B 1 414 ? 4.754 -0.597 -11.359 1 93.12 414 GLN B C 1
ATOM 7527 O O . GLN B 1 414 ? 3.807 -0.202 -12.039 1 93.12 414 GLN B O 1
ATOM 7532 N N . PHE B 1 415 ? 5.629 0.17 -10.812 1 89.5 415 PHE B N 1
ATOM 7533 C CA . PHE B 1 415 ? 5.719 1.606 -11.047 1 89.5 415 PHE B CA 1
ATOM 7534 C C . PHE B 1 415 ? 7.168 2.07 -11.016 1 89.5 415 PHE B C 1
ATOM 7536 O O . PHE B 1 415 ? 8.016 1.436 -10.375 1 89.5 415 PHE B O 1
ATOM 7543 N N . LYS B 1 416 ? 7.387 3.086 -11.711 1 83.19 416 LYS B N 1
ATOM 7544 C CA . LYS B 1 416 ? 8.758 3.588 -11.711 1 83.19 416 LYS B CA 1
ATOM 7545 C C . LYS B 1 416 ? 9.227 3.902 -10.289 1 83.19 416 LYS B C 1
ATOM 7547 O O . LYS B 1 416 ? 8.531 4.59 -9.539 1 83.19 416 LYS B O 1
ATOM 7552 N N . GLY B 1 417 ? 10.336 3.295 -9.82 1 75.06 417 GLY B N 1
ATOM 7553 C CA . GLY B 1 417 ? 10.906 3.586 -8.516 1 75.06 417 GLY B CA 1
ATOM 7554 C C . GLY B 1 417 ? 10.43 2.641 -7.43 1 75.06 417 GLY B C 1
ATOM 7555 O O . GLY B 1 417 ? 10.766 2.812 -6.258 1 75.06 417 GLY B O 1
ATOM 7556 N N . ASP B 1 418 ? 9.695 1.643 -7.66 1 76 418 ASP B N 1
ATOM 7557 C CA . ASP B 1 418 ? 9.141 0.713 -6.68 1 76 418 ASP B CA 1
ATOM 7558 C C . ASP B 1 418 ? 10.242 -0.112 -6.02 1 76 418 ASP B C 1
ATOM 7560 O O . ASP B 1 418 ? 10.117 -0.514 -4.863 1 76 418 ASP B O 1
ATOM 7564 N N . LEU B 1 419 ? 11.312 -0.359 -6.746 1 73.38 419 LEU B N 1
ATOM 7565 C CA . LEU B 1 419 ? 12.398 -1.193 -6.238 1 73.38 419 LEU B CA 1
ATOM 7566 C C . LEU B 1 419 ? 13.727 -0.461 -6.324 1 73.38 419 LEU B C 1
ATOM 7568 O O . LEU B 1 419 ? 14.656 -0.921 -7 1 73.38 419 LEU B O 1
ATOM 7572 N N . PRO B 1 420 ? 13.758 0.553 -5.574 1 64.88 420 PRO B N 1
ATOM 7573 C CA . PRO B 1 420 ? 14.945 1.396 -5.77 1 64.88 420 PRO B CA 1
ATOM 7574 C C . PRO B 1 420 ? 16.234 0.713 -5.32 1 64.88 420 PRO B C 1
ATOM 7576 O O . PRO B 1 420 ? 17.312 1.043 -5.816 1 64.88 420 PRO B O 1
ATOM 7579 N N . GLU B 1 421 ? 16.125 -0.219 -4.402 1 64.94 421 GLU B N 1
ATOM 7580 C CA . GLU B 1 421 ? 17.297 -0.888 -3.844 1 64.94 421 GLU B CA 1
ATOM 7581 C C . GLU B 1 421 ? 18.062 -1.655 -4.918 1 64.94 421 GLU B C 1
ATOM 7583 O O . GLU B 1 421 ? 19.234 -2.014 -4.727 1 64.94 421 GLU B O 1
ATOM 7588 N N . PHE B 1 422 ? 17.375 -1.785 -5.992 1 64.5 422 PHE B N 1
ATOM 7589 C CA . PHE B 1 422 ? 18.016 -2.568 -7.039 1 64.5 422 PHE B CA 1
ATOM 7590 C C . PHE B 1 422 ? 17.984 -1.827 -8.367 1 64.5 422 PHE B C 1
ATOM 7592 O O . PHE B 1 422 ? 17.875 -2.447 -9.43 1 64.5 422 PHE B O 1
ATOM 7599 N N . ASN B 1 423 ? 18.078 -0.474 -8.164 1 59.69 423 ASN B N 1
ATOM 7600 C CA . ASN B 1 423 ? 17.969 0.383 -9.344 1 59.69 423 ASN B CA 1
ATOM 7601 C C . ASN B 1 423 ? 16.844 -0.052 -10.266 1 59.69 423 ASN B C 1
ATOM 7603 O O . ASN B 1 423 ? 17.031 -0.184 -11.477 1 59.69 423 ASN B O 1
ATOM 7607 N N . ASN B 1 424 ? 15.727 -0.228 -9.633 1 60.25 424 ASN B N 1
ATOM 7608 C CA . ASN B 1 424 ? 14.516 -0.731 -10.266 1 60.25 424 ASN B CA 1
ATOM 7609 C C . ASN B 1 424 ? 14.781 -2.025 -11.031 1 60.25 424 ASN B C 1
ATOM 7611 O O . ASN B 1 424 ? 14.148 -2.287 -12.055 1 60.25 424 ASN B O 1
ATOM 7615 N N . TRP B 1 425 ? 15.789 -2.629 -10.539 1 61.97 425 TRP B N 1
ATOM 7616 C CA . TRP B 1 425 ? 16.25 -3.928 -11.008 1 61.97 425 TRP B CA 1
ATOM 7617 C C . TRP B 1 425 ? 16.656 -3.861 -12.477 1 61.97 425 TRP B C 1
ATOM 7619 O O . TRP B 1 425 ? 17.031 -4.875 -13.07 1 61.97 425 TRP B O 1
ATOM 7629 N N . GLY B 1 426 ? 16.578 -2.496 -12.992 1 71 426 GLY B N 1
ATOM 7630 C CA . GLY B 1 426 ? 16.875 -2.314 -14.398 1 71 426 GLY B CA 1
ATOM 7631 C C . GLY B 1 426 ? 15.891 -3.002 -15.32 1 71 426 GLY B C 1
ATOM 7632 O O . GLY B 1 426 ? 16.188 -3.25 -16.484 1 71 426 GLY B O 1
ATOM 7633 N N . MET B 1 427 ? 14.711 -3.346 -14.711 1 82.19 427 MET B N 1
ATOM 7634 C CA . MET B 1 427 ? 13.734 -4.094 -15.484 1 82.19 427 MET B CA 1
ATOM 7635 C C . MET B 1 427 ? 12.602 -3.186 -15.953 1 82.19 427 MET B C 1
ATOM 7637 O O . MET B 1 427 ? 12.391 -2.107 -15.391 1 82.19 427 MET B O 1
ATOM 7641 N N . PRO B 1 428 ? 11.961 -3.576 -17 1 87.88 428 PRO B N 1
ATOM 7642 C CA . PRO B 1 428 ? 10.812 -2.793 -17.469 1 87.88 428 PRO B CA 1
ATOM 7643 C C . PRO B 1 428 ? 9.688 -2.723 -16.422 1 87.88 428 PRO B C 1
ATOM 7645 O O . PRO B 1 428 ? 9.539 -3.633 -15.609 1 87.88 428 PRO B O 1
ATOM 7648 N N . VAL B 1 429 ? 9.016 -1.601 -16.5 1 91.94 429 VAL B N 1
ATOM 7649 C CA . VAL B 1 429 ? 7.848 -1.447 -15.641 1 91.94 429 VAL B CA 1
ATOM 7650 C C . VAL B 1 429 ? 6.68 -2.256 -16.203 1 91.94 429 VAL B C 1
ATOM 7652 O O . VAL B 1 429 ? 6.391 -2.191 -17.406 1 91.94 429 VAL B O 1
ATOM 7655 N N . THR B 1 430 ? 6.055 -3.072 -15.406 1 95.25 430 THR B N 1
ATOM 7656 C CA . THR B 1 430 ? 4.824 -3.791 -15.727 1 95.25 430 THR B CA 1
ATOM 7657 C C . THR B 1 430 ? 3.688 -3.354 -14.812 1 95.25 430 THR B C 1
ATOM 7659 O O . THR B 1 430 ? 3.523 -3.893 -13.711 1 95.25 430 THR B O 1
ATOM 7662 N N . THR B 1 431 ? 2.879 -2.432 -15.289 1 96.56 431 THR B N 1
ATOM 7663 C CA . THR B 1 431 ? 1.815 -1.854 -14.469 1 96.56 431 THR B CA 1
ATOM 7664 C C . THR B 1 431 ? 0.663 -2.84 -14.305 1 96.56 431 THR B C 1
ATOM 7666 O O . THR B 1 431 ? 0.613 -3.863 -14.992 1 96.56 431 THR B O 1
ATOM 7669 N N . LEU B 1 432 ? -0.24 -2.533 -13.398 1 98.06 432 LEU B N 1
ATOM 7670 C CA . LEU B 1 432 ? -1.459 -3.314 -13.227 1 98.06 432 LEU B CA 1
ATOM 7671 C C . LEU B 1 432 ? -2.254 -3.375 -14.523 1 98.06 432 LEU B C 1
ATOM 7673 O O . LEU B 1 432 ? -2.73 -4.441 -14.922 1 98.06 432 LEU B O 1
ATOM 7677 N N . GLU B 1 433 ? -2.35 -2.26 -15.188 1 97.88 433 GLU B N 1
ATOM 7678 C CA . GLU B 1 433 ? -3.1 -2.205 -16.438 1 97.88 433 GLU B CA 1
ATOM 7679 C C . GLU B 1 433 ? -2.445 -3.068 -17.516 1 97.88 433 GLU B C 1
ATOM 7681 O O . GLU B 1 433 ? -3.131 -3.77 -18.266 1 97.88 433 GLU B O 1
ATOM 7686 N N . THR B 1 434 ? -1.101 -2.967 -17.547 1 97.56 434 THR B N 1
ATOM 7687 C CA . THR B 1 434 ? -0.367 -3.799 -18.484 1 97.56 434 THR B CA 1
ATOM 7688 C C . THR B 1 434 ? -0.631 -5.277 -18.234 1 97.56 434 THR B C 1
ATOM 7690 O O . THR B 1 434 ? -0.926 -6.035 -19.156 1 97.56 434 THR B O 1
ATOM 7693 N N . CYS B 1 435 ? -0.574 -5.68 -17.016 1 98.25 435 CYS B N 1
ATOM 7694 C CA . CYS B 1 435 ? -0.853 -7.066 -16.656 1 98.25 435 CYS B CA 1
ATOM 7695 C C . CYS B 1 435 ? -2.283 -7.445 -17.016 1 98.25 435 CYS B C 1
ATOM 7697 O O . CYS B 1 435 ? -2.527 -8.539 -17.531 1 98.25 435 CYS B O 1
ATOM 7699 N N . TYR B 1 436 ? -3.195 -6.551 -16.844 1 98.56 436 TYR B N 1
ATOM 7700 C CA . TYR B 1 436 ? -4.602 -6.82 -17.125 1 98.56 436 TYR B CA 1
ATOM 7701 C C . TYR B 1 436 ? -4.832 -7.012 -18.625 1 98.56 436 TYR B C 1
ATOM 7703 O O . TYR B 1 436 ? -5.715 -7.77 -19.031 1 98.56 436 TYR B O 1
ATOM 7711 N N . GLN B 1 437 ? -4.055 -6.387 -19.391 1 97.75 437 GLN B N 1
ATOM 7712 C CA . GLN B 1 437 ? -4.207 -6.445 -20.844 1 97.75 437 GLN B CA 1
ATOM 7713 C C . GLN B 1 437 ? -3.75 -7.793 -21.391 1 97.75 437 GLN B C 1
ATOM 7715 O O . GLN B 1 437 ? -3.996 -8.109 -22.562 1 97.75 437 GLN B O 1
ATOM 7720 N N . PHE B 1 438 ? -3.217 -8.57 -20.625 1 98 438 PHE B N 1
ATOM 7721 C CA . PHE B 1 438 ? -2.664 -9.859 -21.031 1 98 438 PHE B CA 1
ATOM 7722 C C . PHE B 1 438 ? -3.764 -10.781 -21.547 1 98 438 PHE B C 1
ATOM 7724 O O . PHE B 1 438 ? -4.68 -11.133 -20.797 1 98 438 PHE B O 1
ATOM 7731 N N . ASP B 1 439 ? -3.65 -11.164 -22.75 1 98.19 439 ASP B N 1
ATOM 7732 C CA . ASP B 1 439 ? -4.41 -12.25 -23.359 1 98.19 439 ASP B CA 1
ATOM 7733 C C . ASP B 1 439 ? -3.539 -13.492 -23.562 1 98.19 439 ASP B C 1
ATOM 7735 O O . ASP B 1 439 ? -2.689 -13.523 -24.453 1 98.19 439 ASP B O 1
ATOM 7739 N N . PRO B 1 440 ? -3.846 -14.508 -22.828 1 97.62 440 PRO B N 1
ATOM 7740 C CA . PRO B 1 440 ? -2.992 -15.695 -22.953 1 97.62 440 PRO B CA 1
ATOM 7741 C C . PRO B 1 440 ? -3.047 -16.312 -24.344 1 97.62 440 PRO B C 1
ATOM 7743 O O . PRO B 1 440 ? -2.129 -17.047 -24.734 1 97.62 440 PRO B O 1
ATOM 7746 N N . GLY B 1 441 ? -4.043 -16.047 -25.109 1 97.06 441 GLY B N 1
ATOM 7747 C CA . GLY B 1 441 ? -4.156 -16.562 -26.469 1 97.06 441 GLY B CA 1
ATOM 7748 C C . GLY B 1 441 ? -3.48 -15.695 -27.5 1 97.06 441 GLY B C 1
ATOM 7749 O O . GLY B 1 441 ? -3.375 -16.078 -28.672 1 97.06 441 GLY B O 1
ATOM 7750 N N . TYR B 1 442 ? -3.109 -14.516 -27.094 1 96.06 442 TYR B N 1
ATOM 7751 C CA . TYR B 1 442 ? -2.441 -13.547 -27.953 1 96.06 442 TYR B CA 1
ATOM 7752 C C . TYR B 1 442 ? -3.264 -13.273 -29.203 1 96.06 442 TYR B C 1
ATOM 7754 O O . TYR B 1 442 ? -2.719 -13.211 -30.312 1 96.06 442 TYR B O 1
ATOM 7762 N N . GLY B 1 443 ? -4.48 -13.227 -29.031 1 94.31 443 GLY B N 1
ATOM 7763 C CA . GLY B 1 443 ? -5.391 -12.82 -30.078 1 94.31 443 GLY B CA 1
ATOM 7764 C C . GLY B 1 443 ? -5.695 -13.93 -31.078 1 94.31 443 GLY B C 1
ATOM 7765 O O . GLY B 1 443 ? -6.449 -13.734 -32.031 1 94.31 443 GLY B O 1
ATOM 7766 N N . LYS B 1 444 ? -5.176 -15.047 -30.859 1 94.5 444 LYS B N 1
ATOM 7767 C CA . LYS B 1 444 ? -5.391 -16.156 -31.781 1 94.5 444 LYS B CA 1
ATOM 7768 C C . LYS B 1 444 ? -6.758 -16.797 -31.562 1 94.5 444 LYS B C 1
ATOM 7770 O O . LYS B 1 444 ? -7.305 -16.75 -30.453 1 94.5 444 LYS B O 1
ATOM 7775 N N . PRO B 1 445 ? -7.305 -17.422 -32.594 1 92.12 445 PRO B N 1
ATOM 7776 C CA . PRO B 1 445 ? -8.562 -18.156 -32.438 1 92.12 445 PRO B CA 1
ATOM 7777 C C . PRO B 1 445 ? -8.453 -19.328 -31.469 1 92.12 445 PRO B C 1
ATOM 7779 O O . PRO B 1 445 ? -7.352 -19.828 -31.234 1 92.12 445 PRO B O 1
ATOM 7782 N N . ALA B 1 446 ? -9.555 -19.766 -30.969 1 88.56 446 ALA B N 1
ATOM 7783 C CA . ALA B 1 446 ? -9.617 -20.797 -29.953 1 88.56 446 ALA B CA 1
ATOM 7784 C C . ALA B 1 446 ? -8.906 -22.078 -30.406 1 88.56 446 ALA B C 1
ATOM 7786 O O . ALA B 1 446 ? -8.219 -22.719 -29.609 1 88.56 446 ALA B O 1
ATOM 7787 N N . ALA B 1 447 ? -9.031 -22.375 -31.641 1 89.62 447 ALA B N 1
ATOM 7788 C CA . ALA B 1 447 ? -8.445 -23.594 -32.188 1 89.62 447 ALA B CA 1
ATOM 7789 C C . ALA B 1 447 ? -6.918 -23.547 -32.094 1 89.62 447 ALA B C 1
ATOM 7791 O O . ALA B 1 447 ? -6.27 -24.578 -31.922 1 89.62 447 ALA B O 1
ATOM 7792 N N . GLU B 1 448 ? -6.348 -22.422 -32.156 1 92.25 448 GLU B N 1
ATOM 7793 C CA . GLU B 1 448 ? -4.898 -22.25 -32.125 1 92.25 448 GLU B CA 1
ATOM 7794 C C . GLU B 1 448 ? -4.395 -22.078 -30.703 1 92.25 448 GLU B C 1
ATOM 7796 O O . GLU B 1 448 ? -3.197 -21.875 -30.484 1 92.25 448 GLU B O 1
ATOM 7801 N N . GLN B 1 449 ? -5.289 -22.219 -29.797 1 94.56 449 GLN B N 1
ATOM 7802 C CA . GLN B 1 449 ? -4.918 -22.047 -28.391 1 94.56 449 GLN B CA 1
ATOM 7803 C C . GLN B 1 449 ? -5.035 -23.375 -27.641 1 94.56 449 GLN B C 1
ATOM 7805 O O . GLN B 1 449 ? -4.777 -23.422 -26.422 1 94.56 449 GLN B O 1
ATOM 7810 N N . ALA B 1 450 ? -5.379 -24.391 -28.297 1 94.69 450 ALA B N 1
ATOM 7811 C CA . ALA B 1 450 ? -5.75 -25.641 -27.656 1 94.69 450 ALA B CA 1
ATOM 7812 C C . ALA B 1 450 ? -4.57 -26.234 -26.891 1 94.69 450 ALA B C 1
ATOM 7814 O O . ALA B 1 450 ? -4.758 -26.938 -25.891 1 94.69 450 ALA B O 1
ATOM 7815 N N . HIS B 1 451 ? -3.34 -25.984 -27.344 1 96.81 451 HIS B N 1
ATOM 7816 C CA . HIS B 1 451 ? -2.164 -26.578 -26.703 1 96.81 451 HIS B CA 1
ATOM 7817 C C . HIS B 1 451 ? -1.707 -25.75 -25.516 1 96.81 451 HIS B C 1
ATOM 7819 O O . HIS B 1 451 ? -0.799 -26.156 -24.781 1 96.81 451 HIS B O 1
ATOM 7825 N N . ILE B 1 452 ? -2.35 -24.547 -25.312 1 98.25 452 ILE B N 1
ATOM 7826 C CA . ILE B 1 452 ? -2.037 -23.703 -24.172 1 98.25 452 ILE B CA 1
ATOM 7827 C C . ILE B 1 452 ? -2.709 -24.266 -22.922 1 98.25 452 ILE B C 1
ATOM 7829 O O . ILE B 1 452 ? -3.938 -24.312 -22.828 1 98.25 452 ILE B O 1
ATOM 7833 N N . LEU B 1 453 ? -1.906 -24.594 -21.938 1 98.12 453 LEU B N 1
ATOM 7834 C CA . LEU B 1 453 ? -2.42 -25.156 -20.688 1 98.12 453 LEU B CA 1
ATOM 7835 C C . LEU B 1 453 ? -2.992 -24.062 -19.797 1 98.12 453 LEU B C 1
ATOM 7837 O O . LEU B 1 453 ? -3.975 -24.297 -19.094 1 98.12 453 LEU B O 1
ATOM 7841 N N . GLY B 1 454 ? -2.303 -22.938 -19.797 1 98.44 454 GLY B N 1
ATOM 7842 C CA . GLY B 1 454 ? -2.75 -21.844 -18.953 1 98.44 454 GLY B CA 1
ATOM 7843 C C . GLY B 1 454 ? -1.688 -20.781 -18.734 1 98.44 454 GLY B C 1
ATOM 7844 O O . GLY B 1 454 ? -0.93 -20.453 -19.641 1 98.44 454 GLY B O 1
ATOM 7845 N N . VAL B 1 455 ? -1.771 -20.125 -17.547 1 98.81 455 VAL B N 1
ATOM 7846 C CA . VAL B 1 455 ? -0.957 -18.938 -17.297 1 98.81 455 VAL B CA 1
ATOM 7847 C C . VAL B 1 455 ? -0.123 -19.141 -16.047 1 98.81 455 VAL B C 1
ATOM 7849 O O . VAL B 1 455 ? -0.466 -19.969 -15.188 1 98.81 455 VAL B O 1
ATOM 7852 N N . MET B 1 456 ? 0.963 -18.375 -15.961 1 98.88 456 MET B N 1
ATOM 7853 C CA . MET B 1 456 ? 1.796 -18.344 -14.758 1 98.88 456 MET B CA 1
ATOM 7854 C C . MET B 1 456 ? 2.342 -16.953 -14.508 1 98.88 456 MET B C 1
ATOM 7856 O O . MET B 1 456 ? 2.779 -16.266 -15.438 1 98.88 456 MET B O 1
ATOM 7860 N N . GLY B 1 457 ? 2.168 -16.484 -13.266 1 98.81 457 GLY B N 1
ATOM 7861 C CA . GLY B 1 457 ? 2.918 -15.328 -12.812 1 98.81 457 GLY B CA 1
ATOM 7862 C C . GLY B 1 457 ? 4.242 -15.688 -12.164 1 98.81 457 GLY B C 1
ATOM 7863 O O . GLY B 1 457 ? 4.27 -16.328 -11.117 1 98.81 457 GLY B O 1
ATOM 7864 N N . THR B 1 458 ? 5.352 -15.258 -12.828 1 98.31 458 THR B N 1
ATOM 7865 C CA . THR B 1 458 ? 6.664 -15.562 -12.273 1 98.31 458 THR B CA 1
ATOM 7866 C C . THR B 1 458 ? 7.09 -14.508 -11.258 1 98.31 458 THR B C 1
ATOM 7868 O O . THR B 1 458 ? 6.828 -13.32 -11.445 1 98.31 458 THR B O 1
ATOM 7871 N N . LEU B 1 459 ? 7.664 -14.977 -10.188 1 97.94 459 LEU B N 1
ATOM 7872 C CA . LEU B 1 459 ? 8.219 -14.078 -9.18 1 97.94 459 LEU B CA 1
ATOM 7873 C C . LEU B 1 459 ? 9.633 -14.5 -8.797 1 97.94 459 LEU B C 1
ATOM 7875 O O . LEU B 1 459 ? 9.836 -15.188 -7.789 1 97.94 459 LEU B O 1
ATOM 7879 N N . TRP B 1 460 ? 10.539 -14.078 -9.594 1 95.75 460 TRP B N 1
ATOM 7880 C CA . TRP B 1 460 ? 11.953 -14.367 -9.344 1 95.75 460 TRP B CA 1
ATOM 7881 C C . TRP B 1 460 ? 12.43 -13.656 -8.078 1 95.75 460 TRP B C 1
ATOM 7883 O O . TRP B 1 460 ? 12.008 -12.539 -7.785 1 95.75 460 TRP B O 1
ATOM 7893 N N . GLY B 1 461 ? 13.375 -14.227 -7.367 1 93.12 461 GLY B N 1
ATOM 7894 C CA . GLY B 1 461 ? 13.609 -13.852 -5.984 1 93.12 461 GLY B CA 1
ATOM 7895 C C . GLY B 1 461 ? 14.828 -12.961 -5.805 1 93.12 461 GLY B C 1
ATOM 7896 O O . GLY B 1 461 ? 15.312 -12.789 -4.684 1 93.12 461 GLY B O 1
ATOM 7897 N N . GLU B 1 462 ? 15.367 -12.359 -6.883 1 89.38 462 GLU B N 1
ATOM 7898 C CA . GLU B 1 462 ? 16.594 -11.57 -6.77 1 89.38 462 GLU B CA 1
ATOM 7899 C C . GLU B 1 462 ? 16.438 -10.438 -5.762 1 89.38 462 GLU B C 1
ATOM 7901 O O . GLU B 1 462 ? 17.312 -10.219 -4.926 1 89.38 462 GLU B O 1
ATOM 7906 N N . ALA B 1 463 ? 15.328 -9.766 -5.816 1 87.56 463 ALA B N 1
ATOM 7907 C CA . ALA B 1 463 ? 15.109 -8.609 -4.949 1 87.56 463 ALA B CA 1
ATOM 7908 C C . ALA B 1 463 ? 13.922 -8.844 -4.02 1 87.56 463 ALA B C 1
ATOM 7910 O O . ALA B 1 463 ? 13.219 -7.895 -3.658 1 87.56 463 ALA B O 1
ATOM 7911 N N . ILE B 1 464 ? 13.734 -10.102 -3.682 1 91.81 464 ILE B N 1
ATOM 7912 C CA . ILE B 1 464 ? 12.562 -10.469 -2.889 1 91.81 464 ILE B CA 1
ATOM 7913 C C . ILE B 1 464 ? 13.008 -11.086 -1.567 1 91.81 464 ILE B C 1
ATOM 7915 O O . ILE B 1 464 ? 13.133 -12.312 -1.461 1 91.81 464 ILE B O 1
ATOM 7919 N N . LYS B 1 465 ? 13.078 -10.273 -0.555 1 89.25 465 LYS B N 1
ATOM 7920 C CA . LYS B 1 465 ? 13.797 -10.664 0.652 1 89.25 465 LYS B CA 1
ATOM 7921 C C . LYS B 1 465 ? 12.898 -11.453 1.602 1 89.25 465 LYS B C 1
ATOM 7923 O O . LYS B 1 465 ? 13.383 -12.219 2.434 1 89.25 465 LYS B O 1
ATOM 7928 N N . ASP B 1 466 ? 11.586 -11.203 1.482 1 94.06 466 ASP B N 1
ATOM 7929 C CA . ASP B 1 466 ? 10.688 -11.844 2.439 1 94.06 466 ASP B CA 1
ATOM 7930 C C . ASP B 1 466 ? 9.258 -11.906 1.896 1 94.06 466 ASP B C 1
ATOM 7932 O O . ASP B 1 466 ? 9 -11.477 0.769 1 94.06 466 ASP B O 1
ATOM 7936 N N . ILE B 1 467 ? 8.383 -12.445 2.736 1 96.88 467 ILE B N 1
ATOM 7937 C CA . ILE B 1 467 ? 7.02 -12.727 2.307 1 96.88 467 ILE B CA 1
ATOM 7938 C C . ILE B 1 467 ? 6.277 -11.414 2.061 1 96.88 467 ILE B C 1
ATOM 7940 O O . ILE B 1 467 ? 5.402 -11.344 1.194 1 96.88 467 ILE B O 1
ATOM 7944 N N . ASN B 1 468 ? 6.621 -10.367 2.764 1 95.25 468 ASN B N 1
ATOM 7945 C CA . ASN B 1 468 ? 5.965 -9.086 2.557 1 95.25 468 ASN B CA 1
ATOM 7946 C C . ASN B 1 468 ? 6.305 -8.492 1.191 1 95.25 468 ASN B C 1
ATOM 7948 O O . ASN B 1 468 ? 5.434 -7.949 0.509 1 95.25 468 ASN B O 1
ATOM 7952 N N . ARG B 1 469 ? 7.535 -8.617 0.837 1 93.88 469 ARG B N 1
ATOM 7953 C CA . ARG B 1 469 ? 7.91 -8.18 -0.502 1 93.88 469 ARG B CA 1
ATOM 7954 C C . ARG B 1 469 ? 7.273 -9.07 -1.568 1 93.88 469 ARG B C 1
ATOM 7956 O O . ARG B 1 469 ? 6.879 -8.578 -2.631 1 93.88 469 ARG B O 1
ATOM 7963 N N . VAL B 1 470 ? 7.164 -10.367 -1.299 1 97.19 470 VAL B N 1
ATOM 7964 C CA . VAL B 1 470 ? 6.512 -11.297 -2.211 1 97.19 470 VAL B CA 1
ATOM 7965 C C . VAL B 1 470 ? 5.086 -10.828 -2.502 1 97.19 470 VAL B C 1
ATOM 7967 O O . VAL B 1 470 ? 4.703 -10.672 -3.662 1 97.19 470 VAL B O 1
ATOM 7970 N N . THR B 1 471 ? 4.359 -10.586 -1.429 1 97.88 471 THR B N 1
ATOM 7971 C CA . THR B 1 471 ? 2.953 -10.25 -1.619 1 97.88 471 THR B CA 1
ATOM 7972 C C . THR B 1 471 ? 2.801 -8.844 -2.195 1 97.88 471 THR B C 1
ATOM 7974 O O . THR B 1 471 ? 1.884 -8.586 -2.975 1 97.88 471 THR B O 1
ATOM 7977 N N . TYR B 1 472 ? 3.705 -7.957 -1.891 1 95.75 472 TYR B N 1
ATOM 7978 C CA . TYR B 1 472 ? 3.729 -6.617 -2.469 1 95.75 472 TYR B CA 1
ATOM 7979 C C . TYR B 1 472 ? 3.871 -6.68 -3.984 1 95.75 472 TYR B C 1
ATOM 7981 O O . TYR B 1 472 ? 3.193 -5.945 -4.707 1 95.75 472 TYR B O 1
ATOM 7989 N N . MET B 1 473 ? 4.719 -7.535 -4.395 1 96.31 473 MET B N 1
ATOM 7990 C CA . MET B 1 473 ? 4.98 -7.656 -5.828 1 96.31 473 MET B CA 1
ATOM 7991 C C . MET B 1 473 ? 3.863 -8.43 -6.523 1 96.31 473 MET B C 1
ATOM 7993 O O . MET B 1 473 ? 3.566 -8.172 -7.691 1 96.31 473 MET B O 1
ATOM 7997 N N . THR B 1 474 ? 3.199 -9.273 -5.859 1 98.5 474 THR B N 1
ATOM 7998 C CA . THR B 1 474 ? 2.156 -10.117 -6.434 1 98.5 474 THR B CA 1
ATOM 7999 C C . THR B 1 474 ? 0.868 -9.32 -6.629 1 98.5 474 THR B C 1
ATOM 8001 O O . THR B 1 474 ? 0.254 -9.375 -7.699 1 98.5 474 THR B O 1
ATOM 8004 N N . TYR B 1 475 ? 0.491 -8.617 -5.574 1 98.31 475 TYR B N 1
ATOM 8005 C CA . TYR B 1 475 ? -0.804 -7.941 -5.598 1 98.31 475 TYR B CA 1
ATOM 8006 C C . TYR B 1 475 ? -0.632 -6.438 -5.75 1 98.31 475 TYR B C 1
ATOM 8008 O O . TYR B 1 475 ? 0.21 -5.828 -5.086 1 98.31 475 TYR B O 1
ATOM 8016 N N . PRO B 1 476 ? -1.382 -5.918 -6.707 1 98.25 476 PRO B N 1
ATOM 8017 C CA . PRO B 1 476 ? -2.668 -6.375 -7.234 1 98.25 476 PRO B CA 1
ATOM 8018 C C . PRO B 1 476 ? -2.533 -7.082 -8.578 1 98.25 476 PRO B C 1
ATOM 8020 O O . PRO B 1 476 ? -3.525 -7.578 -9.125 1 98.25 476 PRO B O 1
ATOM 8023 N N . ARG B 1 477 ? -1.4 -7.18 -9.117 1 98.75 477 ARG B N 1
ATOM 8024 C CA . ARG B 1 477 ? -1.247 -7.73 -10.461 1 98.75 477 ARG B CA 1
ATOM 8025 C C . ARG B 1 477 ? -1.661 -9.195 -10.5 1 98.75 477 ARG B C 1
ATOM 8027 O O . ARG B 1 477 ? -2.184 -9.672 -11.516 1 98.75 477 ARG B O 1
ATOM 8034 N N . GLY B 1 478 ? -1.465 -9.867 -9.398 1 98.75 478 GLY B N 1
ATOM 8035 C CA . GLY B 1 478 ? -1.954 -11.234 -9.305 1 98.75 478 GLY B CA 1
ATOM 8036 C C . GLY B 1 478 ? -3.451 -11.352 -9.523 1 98.75 478 GLY B C 1
ATOM 8037 O O . GLY B 1 478 ? -3.939 -12.383 -9.977 1 98.75 478 GLY B O 1
ATOM 8038 N N . LEU B 1 479 ? -4.215 -10.305 -9.156 1 98.81 479 LEU B N 1
ATOM 8039 C CA . LEU B 1 479 ? -5.652 -10.289 -9.398 1 98.81 479 LEU B CA 1
ATOM 8040 C C . LEU B 1 479 ? -5.957 -10.164 -10.883 1 98.81 479 LEU B C 1
ATOM 8042 O O . LEU B 1 479 ? -6.891 -10.789 -11.383 1 98.81 479 LEU B O 1
ATOM 8046 N N . ALA B 1 480 ? -5.164 -9.367 -11.594 1 98.81 480 ALA B N 1
ATOM 8047 C CA . ALA B 1 480 ? -5.289 -9.234 -13.047 1 98.81 480 ALA B CA 1
ATOM 8048 C C . ALA B 1 480 ? -4.988 -10.555 -13.742 1 98.81 480 ALA B C 1
ATOM 8050 O O . ALA B 1 480 ? -5.727 -10.969 -14.641 1 98.81 480 ALA B O 1
ATOM 8051 N N . LEU B 1 481 ? -3.961 -11.164 -13.297 1 98.81 481 LEU B N 1
ATOM 8052 C CA . LEU B 1 481 ? -3.559 -12.438 -13.898 1 98.81 481 LEU B CA 1
ATOM 8053 C C . LEU B 1 481 ? -4.617 -13.508 -13.656 1 98.81 481 LEU B C 1
ATOM 8055 O O . LEU B 1 481 ? -4.84 -14.367 -14.508 1 98.81 481 LEU B O 1
ATOM 8059 N N . ALA B 1 482 ? -5.234 -13.477 -12.5 1 98.81 482 ALA B N 1
ATOM 8060 C CA . ALA B 1 482 ? -6.312 -14.414 -12.211 1 98.81 482 ALA B CA 1
ATOM 8061 C C . ALA B 1 482 ? -7.422 -14.312 -13.258 1 98.81 482 ALA B C 1
ATOM 8063 O O . ALA B 1 482 ? -7.93 -15.328 -13.734 1 98.81 482 ALA B O 1
ATOM 8064 N N . GLU B 1 483 ? -7.762 -13.156 -13.594 1 98.56 483 GLU B N 1
ATOM 8065 C CA . GLU B 1 483 ? -8.812 -12.961 -14.594 1 98.56 483 GLU B CA 1
ATOM 8066 C C . GLU B 1 483 ? -8.336 -13.391 -15.977 1 98.56 483 GLU B C 1
ATOM 8068 O O . GLU B 1 483 ? -9.117 -13.93 -16.766 1 98.56 483 GLU B O 1
ATOM 8073 N N . ALA B 1 484 ? -7.051 -13.188 -16.25 1 98.5 484 ALA B N 1
ATOM 8074 C CA . ALA B 1 484 ? -6.492 -13.641 -17.516 1 98.5 484 ALA B CA 1
ATOM 8075 C C . ALA B 1 484 ? -6.625 -15.156 -17.672 1 98.5 484 ALA B C 1
ATOM 8077 O O . ALA B 1 484 ? -6.863 -15.656 -18.766 1 98.5 484 ALA B O 1
ATOM 8078 N N . GLY B 1 485 ? -6.52 -15.836 -16.578 1 98.5 485 GLY B N 1
ATOM 8079 C CA . GLY B 1 485 ? -6.578 -17.297 -16.609 1 98.5 485 GLY B CA 1
ATOM 8080 C C . GLY B 1 485 ? -7.992 -17.828 -16.531 1 98.5 485 GLY B C 1
ATOM 8081 O O . GLY B 1 485 ? -8.242 -18.984 -16.891 1 98.5 485 GLY B O 1
ATOM 8082 N N . TRP B 1 486 ? -8.914 -17.016 -16.141 1 98.62 486 TRP B N 1
ATOM 8083 C CA . TRP B 1 486 ? -10.227 -17.547 -15.781 1 98.62 486 TRP B CA 1
ATOM 8084 C C . TRP B 1 486 ? -11.305 -17 -16.719 1 98.62 486 TRP B C 1
ATOM 8086 O O . TRP B 1 486 ? -12.117 -17.766 -17.25 1 98.62 486 TRP B O 1
ATOM 8096 N N . THR B 1 487 ? -11.352 -15.727 -16.953 1 98.5 487 THR B N 1
ATOM 8097 C CA . THR B 1 487 ? -12.453 -15.031 -17.625 1 98.5 487 THR B CA 1
ATOM 8098 C C . THR B 1 487 ? -12.25 -15.016 -19.125 1 98.5 487 THR B C 1
ATOM 8100 O O . THR B 1 487 ? -11.156 -14.734 -19.609 1 98.5 487 THR B O 1
ATOM 8103 N N . GLN B 1 488 ? -13.281 -15.383 -19.859 1 97.19 488 GLN B N 1
ATOM 8104 C CA . GLN B 1 488 ? -13.234 -15.266 -21.312 1 97.19 488 GLN B CA 1
ATOM 8105 C C . GLN B 1 488 ? -12.984 -13.82 -21.75 1 97.19 488 GLN B C 1
ATOM 8107 O O . GLN B 1 488 ? -13.469 -12.883 -21.109 1 97.19 488 GLN B O 1
ATOM 8112 N N . MET B 1 489 ? -12.219 -13.695 -22.828 1 95.81 489 MET B N 1
ATOM 8113 C CA . MET B 1 489 ? -11.773 -12.375 -23.266 1 95.81 489 MET B CA 1
ATOM 8114 C C . MET B 1 489 ? -12.969 -11.438 -23.453 1 95.81 489 MET B C 1
ATOM 8116 O O . MET B 1 489 ? -12.891 -10.258 -23.094 1 95.81 489 MET B O 1
ATOM 8120 N N . GLU B 1 490 ? -14.07 -11.938 -23.938 1 95.5 490 GLU B N 1
ATOM 8121 C CA . GLU B 1 490 ? -15.227 -11.109 -24.266 1 95.5 490 GLU B CA 1
ATOM 8122 C C . GLU B 1 490 ? -15.891 -10.562 -23 1 95.5 490 GLU B C 1
ATOM 8124 O O . GLU B 1 490 ? -16.672 -9.609 -23.062 1 95.5 490 GLU B O 1
ATOM 8129 N N . HIS B 1 491 ? -15.609 -11.141 -21.828 1 96.5 491 HIS B N 1
ATOM 8130 C CA . HIS B 1 491 ? -16.234 -10.719 -20.578 1 96.5 491 HIS B CA 1
ATOM 8131 C C . HIS B 1 491 ? -15.289 -9.836 -19.766 1 96.5 491 HIS B C 1
ATOM 8133 O O . HIS B 1 491 ? -15.664 -9.328 -18.703 1 96.5 491 HIS B O 1
ATOM 8139 N N . ARG B 1 492 ? -14.109 -9.617 -20.219 1 97.06 492 ARG B N 1
ATOM 8140 C CA . ARG B 1 492 ? -13.133 -8.805 -19.5 1 97.06 492 ARG B CA 1
ATOM 8141 C C . ARG B 1 492 ? -13.32 -7.32 -19.812 1 97.06 492 ARG B C 1
ATOM 8143 O O . ARG B 1 492 ? -13.523 -6.941 -20.969 1 97.06 492 ARG B O 1
ATOM 8150 N N . ASN B 1 493 ? -13.336 -6.52 -18.766 1 97.75 493 ASN B N 1
ATOM 8151 C CA . ASN B 1 493 ? -13.523 -5.074 -18.844 1 97.75 493 ASN B CA 1
ATOM 8152 C C . ASN B 1 493 ? -12.711 -4.352 -17.766 1 97.75 493 ASN B C 1
ATOM 8154 O O . ASN B 1 493 ? -12.938 -4.547 -16.578 1 97.75 493 ASN B O 1
ATOM 8158 N N . TRP B 1 494 ? -11.781 -3.463 -18.266 1 97.44 494 TRP B N 1
ATOM 8159 C CA . TRP B 1 494 ? -10.828 -2.793 -17.375 1 97.44 494 TRP B CA 1
ATOM 8160 C C . TRP B 1 494 ? -11.562 -1.959 -16.328 1 97.44 494 TRP B C 1
ATOM 8162 O O . TRP B 1 494 ? -11.227 -2.01 -15.141 1 97.44 494 TRP B O 1
ATOM 8172 N N . ASP B 1 495 ? -12.562 -1.194 -16.688 1 95.88 495 ASP B N 1
ATOM 8173 C CA . ASP B 1 495 ? -13.281 -0.328 -15.758 1 95.88 495 ASP B CA 1
ATOM 8174 C C . ASP B 1 495 ? -14.039 -1.148 -14.711 1 95.88 495 ASP B C 1
ATOM 8176 O O . ASP B 1 495 ? -14.047 -0.801 -13.531 1 95.88 495 ASP B O 1
ATOM 8180 N N . SER B 1 496 ? -14.648 -2.252 -15.18 1 96.19 496 SER B N 1
ATOM 8181 C CA . SER B 1 496 ? -15.305 -3.176 -14.258 1 96.19 496 SER B CA 1
ATOM 8182 C C . SER B 1 496 ? -14.297 -3.777 -13.273 1 96.19 496 SER B C 1
ATOM 8184 O O . SER B 1 496 ? -14.578 -3.867 -12.078 1 96.19 496 SER B O 1
ATOM 8186 N N . PHE B 1 497 ? -13.18 -4.141 -13.773 1 97.88 497 PHE B N 1
ATOM 8187 C CA . PHE B 1 497 ? -12.125 -4.715 -12.953 1 97.88 497 PHE B CA 1
ATOM 8188 C C . PHE B 1 497 ? -11.688 -3.738 -11.867 1 97.88 497 PHE B C 1
ATOM 8190 O O . PHE B 1 497 ? -11.555 -4.117 -10.703 1 97.88 497 PHE B O 1
ATOM 8197 N N . LYS B 1 498 ? -11.469 -2.496 -12.211 1 95.94 498 LYS B N 1
ATOM 8198 C CA . LYS B 1 498 ? -11.039 -1.478 -11.258 1 95.94 498 LYS B CA 1
ATOM 8199 C C . LYS B 1 498 ? -12.023 -1.341 -10.102 1 95.94 498 LYS B C 1
ATOM 8201 O O . LYS B 1 498 ? -11.625 -1.233 -8.945 1 95.94 498 LYS B O 1
ATOM 8206 N N . GLU B 1 499 ? -13.258 -1.396 -10.445 1 92.88 499 GLU B N 1
ATOM 8207 C CA . GLU B 1 499 ? -14.289 -1.241 -9.422 1 92.88 499 GLU B CA 1
ATOM 8208 C C . GLU B 1 499 ? -14.297 -2.434 -8.469 1 92.88 499 GLU B C 1
ATOM 8210 O O . GLU B 1 499 ? -14.492 -2.268 -7.262 1 92.88 499 GLU B O 1
ATOM 8215 N N . ARG B 1 500 ? -14.094 -3.586 -9.008 1 97 500 ARG B N 1
ATOM 8216 C CA . ARG B 1 500 ? -14.148 -4.809 -8.219 1 97 500 ARG B CA 1
ATOM 8217 C C . ARG B 1 500 ? -12.852 -5.02 -7.438 1 97 500 ARG B C 1
ATOM 8219 O O . ARG B 1 500 ? -12.805 -5.836 -6.516 1 97 500 ARG B O 1
ATOM 8226 N N . LEU B 1 501 ? -11.883 -4.254 -7.762 1 97.56 501 LEU B N 1
ATOM 8227 C CA . LEU B 1 501 ? -10.531 -4.387 -7.223 1 97.56 501 LEU B CA 1
ATOM 8228 C C . LEU B 1 501 ? -10.492 -3.998 -5.75 1 97.56 501 LEU B C 1
ATOM 8230 O O . LEU B 1 501 ? -9.891 -4.699 -4.934 1 97.56 501 LEU B O 1
ATOM 8234 N N . TYR B 1 502 ? -11.172 -2.975 -5.309 1 95.56 502 TYR B N 1
ATOM 8235 C CA . TYR B 1 502 ? -10.938 -2.307 -4.031 1 95.56 502 TYR B CA 1
ATOM 8236 C C . TYR B 1 502 ? -11.469 -3.145 -2.875 1 95.56 502 TYR B C 1
ATOM 8238 O O . TYR B 1 502 ? -10.805 -3.279 -1.845 1 95.56 502 TYR B O 1
ATOM 8246 N N . PRO B 1 503 ? -12.68 -3.811 -3.035 1 96.5 503 PRO B N 1
ATOM 8247 C CA . PRO B 1 503 ? -13.078 -4.691 -1.935 1 96.5 503 PRO B CA 1
ATOM 8248 C C . PRO B 1 503 ? -12.062 -5.812 -1.684 1 96.5 503 PRO B C 1
ATOM 8250 O O . PRO B 1 503 ? -11.828 -6.188 -0.533 1 96.5 503 PRO B O 1
ATOM 8253 N N . ASN B 1 504 ? -11.484 -6.297 -2.752 1 98.19 504 ASN B N 1
ATOM 8254 C CA . ASN B 1 504 ? -10.5 -7.363 -2.631 1 98.19 504 ASN B CA 1
ATOM 8255 C C . ASN B 1 504 ? -9.203 -6.859 -2.008 1 98.19 504 ASN B C 1
ATOM 8257 O O . ASN B 1 504 ? -8.617 -7.527 -1.15 1 98.19 504 ASN B O 1
ATOM 8261 N N . LEU B 1 505 ? -8.742 -5.656 -2.412 1 97.94 505 LEU B N 1
ATOM 8262 C CA . LEU B 1 505 ? -7.543 -5.082 -1.82 1 97.94 505 LEU B CA 1
ATOM 8263 C C . LEU B 1 505 ? -7.738 -4.828 -0.329 1 97.94 505 LEU B C 1
ATOM 8265 O O . LEU B 1 505 ? -6.848 -5.117 0.475 1 97.94 505 LEU B O 1
ATOM 8269 N N . ASN B 1 506 ? -8.875 -4.285 0.011 1 95.88 506 ASN B N 1
ATOM 8270 C CA . ASN B 1 506 ? -9.18 -4.043 1.418 1 95.88 506 ASN B CA 1
ATOM 8271 C C . ASN B 1 506 ? -9.156 -5.336 2.227 1 95.88 506 ASN B C 1
ATOM 8273 O O . ASN B 1 506 ? -8.609 -5.371 3.332 1 95.88 506 ASN B O 1
ATOM 8277 N N . ASN B 1 507 ? -9.75 -6.355 1.676 1 96.56 507 ASN B N 1
ATOM 8278 C CA . ASN B 1 507 ? -9.758 -7.656 2.34 1 96.56 507 ASN B CA 1
ATOM 8279 C C . ASN B 1 507 ? -8.344 -8.203 2.527 1 96.56 507 ASN B C 1
ATOM 8281 O O . ASN B 1 507 ? -8.008 -8.711 3.598 1 96.56 507 ASN B O 1
ATOM 8285 N N . LEU B 1 508 ? -7.531 -8.125 1.491 1 97.94 508 LEU B N 1
ATOM 8286 C CA . LEU B 1 508 ? -6.148 -8.586 1.576 1 97.94 508 LEU B CA 1
ATOM 8287 C C . LEU B 1 508 ? -5.387 -7.824 2.658 1 97.94 508 LEU B C 1
ATOM 8289 O O . LEU B 1 508 ? -4.66 -8.422 3.453 1 97.94 508 LEU B O 1
ATOM 8293 N N . MET B 1 509 ? -5.582 -6.527 2.738 1 96.38 509 MET B N 1
ATOM 8294 C CA . MET B 1 509 ? -4.93 -5.719 3.762 1 96.38 509 MET B CA 1
ATOM 8295 C C . MET B 1 509 ? -5.324 -6.188 5.16 1 96.38 509 MET B C 1
ATOM 8297 O O . MET B 1 509 ? -4.469 -6.348 6.031 1 96.38 509 MET B O 1
ATOM 8301 N N . LYS B 1 510 ? -6.566 -6.457 5.355 1 94.94 510 LYS B N 1
ATOM 8302 C CA . LYS B 1 510 ? -7.078 -6.863 6.66 1 94.94 510 LYS B CA 1
ATOM 8303 C C . LYS B 1 510 ? -6.547 -8.234 7.062 1 94.94 510 LYS B C 1
ATOM 8305 O O . LYS B 1 510 ? -6.598 -8.609 8.234 1 94.94 510 LYS B O 1
ATOM 8310 N N . LYS B 1 511 ? -6.086 -8.945 6.07 1 96.19 511 LYS B N 1
ATOM 8311 C CA . LYS B 1 511 ? -5.539 -10.273 6.344 1 96.19 511 LYS B CA 1
ATOM 8312 C C . LYS B 1 511 ? -4.023 -10.211 6.516 1 96.19 511 LYS B C 1
ATOM 8314 O O . LYS B 1 511 ? -3.369 -11.25 6.641 1 96.19 511 LYS B O 1
ATOM 8319 N N . GLY B 1 512 ? -3.439 -9.062 6.484 1 96.31 512 GLY B N 1
ATOM 8320 C CA . GLY B 1 512 ? -2.016 -8.898 6.738 1 96.31 512 GLY B CA 1
ATOM 8321 C C . GLY B 1 512 ? -1.17 -9 5.48 1 96.31 512 GLY B C 1
ATOM 8322 O O . GLY B 1 512 ? 0.045 -9.195 5.559 1 96.31 512 GLY B O 1
ATOM 8323 N N . VAL B 1 513 ? -1.771 -8.898 4.328 1 97.75 513 VAL B N 1
ATOM 8324 C CA . VAL B 1 513 ? -1.062 -8.953 3.053 1 97.75 513 VAL B CA 1
ATOM 8325 C C . VAL B 1 513 ? -0.499 -7.578 2.715 1 97.75 513 VAL B C 1
ATOM 8327 O O . VAL B 1 513 ? -1.204 -6.57 2.811 1 97.75 513 VAL B O 1
ATOM 8330 N N . SER B 1 514 ? 0.807 -7.547 2.396 1 96 514 SER B N 1
ATOM 8331 C CA . SER B 1 514 ? 1.399 -6.324 1.861 1 96 514 SER B CA 1
ATOM 8332 C C . SER B 1 514 ? 1.046 -6.137 0.389 1 96 514 SER B C 1
ATOM 8334 O O . SER B 1 514 ? 1.382 -6.98 -0.447 1 96 514 SER B O 1
ATOM 8336 N N . ILE B 1 515 ? 0.275 -5.172 0.086 1 96.94 515 ILE B N 1
ATOM 8337 C CA . ILE B 1 515 ? -0.105 -4.941 -1.304 1 96.94 515 ILE B CA 1
ATOM 8338 C C . ILE B 1 515 ? 0.511 -3.633 -1.795 1 96.94 515 ILE B C 1
ATOM 8340 O O . ILE B 1 515 ? 0.841 -2.754 -0.994 1 96.94 515 ILE B O 1
ATOM 8344 N N . ARG B 1 516 ? 0.771 -3.539 -3.057 1 95.88 516 ARG B N 1
ATOM 8345 C CA . ARG B 1 516 ? 1.088 -2.254 -3.672 1 95.88 516 ARG B CA 1
ATOM 8346 C C . ARG B 1 516 ? -0.182 -1.477 -4 1 95.88 516 ARG B C 1
ATOM 8348 O O . ARG B 1 516 ? -1.056 -1.977 -4.711 1 95.88 516 ARG B O 1
ATOM 8355 N N . VAL B 1 517 ? -0.298 -0.3 -3.512 1 96.19 517 VAL B N 1
ATOM 8356 C CA . VAL B 1 517 ? -1.473 0.525 -3.775 1 96.19 517 VAL B CA 1
ATOM 8357 C C . VAL B 1 517 ? -1.415 1.065 -5.203 1 96.19 517 VAL B C 1
ATOM 8359 O O . VAL B 1 517 ? -0.422 1.679 -5.602 1 96.19 517 VAL B O 1
ATOM 8362 N N . PRO B 1 518 ? -2.445 0.834 -5.961 1 96.06 518 PRO B N 1
ATOM 8363 C CA . PRO B 1 518 ? -2.414 1.266 -7.359 1 96.06 518 PRO B CA 1
ATOM 8364 C C . PRO B 1 518 ? -2.971 2.674 -7.555 1 96.06 518 PRO B C 1
ATOM 8366 O O . PRO B 1 518 ? -3.918 2.867 -8.32 1 96.06 518 PRO B O 1
ATOM 8369 N N . PHE B 1 519 ? -2.289 3.627 -7.055 1 94.75 519 PHE B N 1
ATOM 8370 C CA . PHE B 1 519 ? -2.766 5.004 -7.07 1 94.75 519 PHE B CA 1
ATOM 8371 C C . PHE B 1 519 ? -2.848 5.531 -8.492 1 94.75 519 PHE B C 1
ATOM 8373 O O . PHE B 1 519 ? -3.645 6.426 -8.789 1 94.75 519 PHE B O 1
ATOM 8380 N N . GLU B 1 520 ? -2.148 4.969 -9.445 1 93.38 520 GLU B N 1
ATOM 8381 C CA . GLU B 1 520 ? -2.021 5.484 -10.805 1 93.38 520 GLU B CA 1
ATOM 8382 C C . GLU B 1 520 ? -3.283 5.211 -11.625 1 93.38 520 GLU B C 1
ATOM 8384 O O . GLU B 1 520 ? -3.477 5.793 -12.688 1 93.38 520 GLU B O 1
ATOM 8389 N N . ILE B 1 521 ? -4.09 4.336 -11.07 1 94.69 521 ILE B N 1
ATOM 8390 C CA . ILE B 1 521 ? -5.262 4.008 -11.875 1 94.69 521 ILE B CA 1
ATOM 8391 C C . ILE B 1 521 ? -6.426 4.918 -11.492 1 94.69 521 ILE B C 1
ATOM 8393 O O . ILE B 1 521 ? -7.527 4.789 -12.031 1 94.69 521 ILE B O 1
ATOM 8397 N N . VAL B 1 522 ? -6.219 5.809 -10.57 1 92.44 522 VAL B N 1
ATOM 8398 C CA . VAL B 1 522 ? -7.23 6.77 -10.141 1 92.44 522 VAL B CA 1
ATOM 8399 C C . VAL B 1 522 ? -6.926 8.141 -10.734 1 92.44 522 VAL B C 1
ATOM 8401 O O . VAL B 1 522 ? -5.797 8.633 -10.641 1 92.44 522 VAL B O 1
ATOM 8404 N N . LYS B 1 523 ? -7.852 8.68 -11.406 1 83.31 523 LYS B N 1
ATOM 8405 C CA . LYS B 1 523 ? -7.707 10.055 -11.875 1 83.31 523 LYS B CA 1
ATOM 8406 C C . LYS B 1 523 ? -7.953 11.055 -10.742 1 83.31 523 LYS B C 1
ATOM 8408 O O . LYS B 1 523 ? -9.055 11.125 -10.195 1 83.31 523 LYS B O 1
ATOM 8413 N N . ARG B 1 524 ? -6.887 11.789 -10.398 1 74.69 524 ARG B N 1
ATOM 8414 C CA . ARG B 1 524 ? -7.008 12.766 -9.328 1 74.69 524 ARG B CA 1
ATOM 8415 C C . ARG B 1 524 ? -7.832 13.969 -9.773 1 74.69 524 ARG B C 1
ATOM 8417 O O . ARG B 1 524 ? -7.645 14.484 -10.875 1 74.69 524 ARG B O 1
ATOM 8424 N N . LYS B 1 525 ? -9.062 14.086 -9.117 1 60.41 525 LYS B N 1
ATOM 8425 C CA . LYS B 1 525 ? -9.969 15.188 -9.43 1 60.41 525 LYS B CA 1
ATOM 8426 C C . LYS B 1 525 ? -9.477 16.5 -8.828 1 60.41 525 LYS B C 1
ATOM 8428 O O . LYS B 1 525 ? -8.844 16.5 -7.766 1 60.41 525 LYS B O 1
#

InterPro domains:
  IPR015882 Beta-hexosaminidase, bacterial type, N-terminal [PF02838] (24-148)
  IPR015883 Beta-hexosaminidase, catalytic domain [PF00728] (152-488)
  IPR017853 Glycoside hydrolase superfamily [SSF51445] (152-501)
  IPR025705 Beta-hexosaminidase [PIRSF001093] (88-515)
  IPR025705 Beta-hexosaminidase [PR00738] (108-128)
  IPR025705 Beta-hexosaminidase [PR00738] (146-163)
  IPR025705 Beta-hexosaminidase [PR00738] (175-196)
  IPR025705 Beta-hexosaminidase [PR00738] (224-241)
  IPR025705 Beta-hexosaminidase [PR00738] (272-290)
  IPR025705 Beta-hexosaminidase [PR00738] (294-307)
  IPR025705 Beta-hexosaminidase [PR00738] (452-468)
  IPR025705 Beta-hexosaminidase [PR00738] (470-487)
  IPR025705 Beta-hexosaminidase [PTHR22600] (21-515)
  IPR029018 Beta-hexosaminidase-like, domain 2 [G3DSA:3.30.379.10] (13-148)
  IPR029018 Beta-hexosaminidase-like, domain 2 [SSF55545] (15-151)

Radius of gyration: 33.62 Å; Cα contacts (8 Å, |Δi|>4): 2253; chains: 2; bounding box: 77×88×96 Å

Nearest PDB structures (foldseek):
  4c7f-assembly1_A  TM=8.363E-01  e=2.328E-39  Streptomyces coelicolor
  3gh7-assembly1_A  TM=8.301E-01  e=1.064E-38  Paenibacillus sp.
  4c7g-assembly1_A  TM=8.371E-01  e=9.043E-39  Streptomyces coelicolor
  3sut-assembly1_A  TM=8.183E-01  e=4.978E-39  Paenibacillus sp. TS12
  4pys-assembly1_A  TM=8.539E-01  e=2.225E-37  Bacteroides fragilis NCTC 9343

Secondary structure (DSSP, 8-state):
----------------PPP-TTTT-SSPPS-EEEPPSPPEE--STT--EEESSGGGHHHHHHHHHHHHHHH---PPB---TT-SEEEEE-TTSSSTT-EEEEEETTEEEEEESSHHHHHHHHHHHHHHHHH-HHHHHTTEE--EEEEE--S-SEEEEEE-TTTS---HHHHHHHHHHHHTTT--EEEEEEESSS-B-B--TT-GGGGTTS--B-HHHHHHHHHHHHHTT-EEEEEEEESSS-HHHHHH-GGGB-TTTTTS---TTS--S--B-TT-HHHHHHHHHHHHHHHHH---SEEEEE--S--GGGTTTT-HHHHHHHHHHT-SSGGGGHHHHHHHHHHHHHHTT-EEEEE--BS-SSS---SBSS---TT-EEEE-STTTHHHHHHHHHHHT--EEE--HHHHBTTS-SSTTS-GGGGGGGPPP--HHHHHT--TTTT--GGGGTTEEEEEEB---TT--SHHHHHHHHTTHHHHHHHHHHS-GGG--HHHHHHHHHHHHHHHHHTT------GGGS---/--------------------TTTT-SSPPS-EEEPPSPPEE--STT--EEESSGGGHHHHHHHHHHHHHHH-----B---TT-SEEEEE-TTSSSTT-EEEEEETTEEEEEESSHHHHHHHHHHHHHHHHH-HHHHHTTEE--EEEEE--S-SEEEEEE-TTTS---HHHHHHHHHHHHHTT--EEEEEEESSS-B-B--TT-GGGGTTS--B-HHHHHHHHHHHHHTT-EEEEEEEESSS-HHHHHH-GGGB-TTTTTS---TTS--S--B-TT-HHHHHHHHHHHHHHHHH---SEEEEE--S--GGGTTTT-HHHHHHHHHHT-SSGGGGHHHHHHHHHHHHHHTT-EEEEE--BS-SSS---SBSS---TT-EEEE-STTTHHHHHHHHHHHT--EEE--HHHHBTTS-SSTTS-GGGGGGGPPP--HHHHHT--TTTT--GGGGTTEEEEEEB---TT--SHHHHHHHHTTHHHHHHHHHHS-GGG--HHHHHHHHHHHHHHHHHTT------GGGS---

Sequence (1050 aa):
MKNYLGLIFLLFAFTATAQNNRSALLPMPNHIEQVQGKPFSLTGKNITIHPGQPELKFAATTLQSILKDRMQVDIPLSGSRQSPIRLIIDPQLEGKEHYQLKVDQKGMTISGASAAAVFYGVMTVDQVLLGDVCSSNRKEMTPISIDDAPRFGYRALMLDPARHFLPIEDVKFYIDQMVRYKYNVLQLHLTDDQGWRIEIRKHPKLTAGQSFYTQEELADLIRYAAERHVEIVPELDIPGHTVAVLAAYPELGCTHTDTIAKNVGETVNLMLCANNEKVYEVYKDIIDEVSALFPSRYIHLGGDEAVIEKNWTKCERCQKMMKELKYEKASQLMIPFFSRMLSFVEADGKYPILWCELDNIRMPANDYLFPYPKNVTLVSWRYGLTPTCQKLTQQHGNPLIMAPGEFAYLDYPQFKGDLPEFNNWGMPVTTLETCYQFDPGYGKPAAEQAHILGVMGTLWGEAIKDINRVTYMTYPRGLALAEAGWTQMEHRNWDSFKERLYPNLNNLMKKGVSIRVPFEIVKRKMKNYLGLIFLLFAFTATAQNNRSALLPMPNHIEQVQGKPFSLTGKNITIHPGQPELKFAATTLQSILKDRMQVDIPLSGSRQSPIRLIIDPQLEGKEHYQLKVDQKGMTISGASAAAVFYGVMTVDQVLLGDVCSSNRKEMTPISIDDAPRFGYRALMLDPARHFLPIEDVKFYIDQMVRYKYNVLQLHLTDDQGWRIEIRKHPKLTAGQSFYTQEELADLIRYAAERHVEIVPELDIPGHTVAVLAAYPELGCTHTDTIAKNVGETVNLMLCANNEKVYEVYKDIIDEVSALFPSRYIHLGGDEAVIEKNWTKCERCQKMMKELKYEKASQLMIPFFSRMLSFVEADGKYPILWCELDNIRMPANDYLFPYPKNVTLVSWRYGLTPTCQKLTQQHGNPLIMAPGEFAYLDYPQFKGDLPEFNNWGMPVTTLETCYQFDPGYGKPAAEQAHILGVMGTLWGEAIKDINRVTYMTYPRGLALAEAGWTQMEHRNWDSFKERLYPNLNNLMKKGVSIRVPFEIVKRK

pLDDT: mean 93.25, std 12.35, range [24.27, 98.94]

Solvent-accessible surface area (backbone atoms only — not comparable to full-atom values): 54124 Å² total; per-residue (Å²): 135,85,79,78,80,77,79,78,77,76,77,78,71,82,66,75,69,76,67,32,62,64,33,21,49,54,40,49,70,72,35,77,42,86,44,86,71,57,50,20,67,66,76,55,90,74,50,25,37,14,49,69,44,80,84,31,46,62,48,46,53,49,44,36,51,44,42,28,65,62,42,70,40,90,57,49,78,40,90,48,89,80,31,35,27,35,40,38,72,36,77,84,44,69,59,66,52,20,22,33,37,41,36,34,55,77,31,37,40,30,34,4,30,26,64,57,10,29,40,50,37,47,37,48,51,49,24,26,45,63,14,15,49,53,41,16,68,68,32,29,41,72,27,33,36,36,50,34,50,57,67,31,86,37,29,31,42,36,45,25,40,12,61,26,67,63,57,70,68,51,53,51,55,49,50,62,56,44,42,56,42,64,40,34,32,39,37,39,34,32,35,24,20,44,20,39,28,62,62,42,85,93,48,59,62,52,39,63,97,53,78,60,41,47,62,67,56,46,47,52,49,49,51,59,32,45,74,64,52,26,45,58,33,51,28,50,36,29,54,12,46,29,39,25,56,31,46,59,38,26,72,38,29,30,72,88,48,25,82,48,88,54,70,65,62,47,91,67,79,48,40,55,31,72,59,41,74,64,42,54,56,54,48,44,54,48,50,53,53,51,54,71,66,39,86,45,55,48,41,30,41,31,54,50,86,52,54,46,75,74,34,46,62,66,12,65,53,32,46,50,49,32,60,75,69,69,50,92,50,63,64,57,50,54,49,64,41,47,54,54,55,51,47,52,42,43,73,72,71,33,36,46,30,32,45,59,49,44,65,35,95,50,86,83,48,88,45,57,48,55,90,73,62,49,75,35,31,30,31,30,42,52,64,89,44,39,70,53,48,54,52,52,27,61,77,62,55,23,38,30,35,42,25,36,42,71,43,24,39,32,61,36,26,54,43,92,67,70,35,42,72,48,64,34,68,76,48,66,69,39,32,55,67,50,20,46,65,42,52,84,55,71,85,52,58,71,82,80,36,68,50,50,44,26,34,33,36,42,31,64,20,88,88,29,76,42,64,53,50,47,35,27,42,34,28,59,37,51,59,31,45,29,23,46,26,26,28,48,75,91,76,63,49,72,70,61,47,58,63,20,41,51,57,49,51,50,50,40,42,72,61,31,42,27,51,49,65,70,26,85,79,38,82,76,128,136,83,81,77,80,77,78,78,76,77,77,77,69,79,66,76,70,74,66,31,64,64,34,23,49,53,38,49,67,72,34,76,42,86,44,86,71,57,48,19,67,65,76,56,91,75,49,25,35,14,48,68,44,81,81,31,46,61,48,45,52,50,44,38,52,45,43,28,66,63,39,70,39,90,56,50,78,37,90,48,88,80,31,35,27,37,39,38,75,36,77,82,43,70,59,66,52,18,22,31,37,40,34,34,54,77,31,36,38,28,34,3,29,26,63,59,10,28,38,49,38,48,35,48,50,48,24,26,45,63,14,14,48,51,40,16,68,69,31,30,41,72,25,34,37,35,49,34,51,57,68,30,87,36,27,31,43,37,46,22,40,13,60,25,67,64,57,71,70,52,54,51,55,49,51,62,54,43,39,54,42,63,39,36,32,38,36,38,32,30,35,23,19,44,20,38,29,60,61,40,84,94,47,60,63,52,38,63,96,53,77,58,41,47,60,67,56,46,47,50,49,49,51,58,32,46,73,63,50,26,44,56,32,49,28,49,36,29,53,11,46,29,37,23,56,30,45,59,38,27,71,36,28,28,70,89,48,24,81,49,87,52,69,66,60,46,90,66,80,48,41,54,29,72,59,41,73,64,42,55,56,52,48,45,52,49,52,53,52,49,54,70,67,38,88,44,55,47,42,28,40,29,53,50,87,52,54,44,76,72,33,46,61,66,10,66,52,33,45,52,48,31,60,74,69,67,51,92,50,63,62,56,49,52,49,64,40,46,55,54,56,50,47,53,42,43,74,72,71,32,37,46,31,33,44,58,47,44,64,34,95,51,84,84,47,88,46,56,49,53,88,73,61,48,75,34,32,31,30,30,43,51,60,90,44,38,68,51,48,52,51,51,27,60,74,61,55,21,37,30,34,40,26,35,41,68,42,24,38,32,59,35,24,54,42,93,69,69,36,41,72,47,63,32,68,77,45,66,70,38,31,54,67,49,20,47,66,41,51,82,54,70,84,51,57,71,82,79,36,69,51,48,43,26,32,32,36,41,30,64,21,86,87,29,76,41,64,52,49,48,36,27,43,35,28,58,38,50,58,30,45,29,23,46,25,26,26,47,75,90,75,63,50,73,71,61,47,58,61,21,40,52,56,49,52,48,52,41,42,73,61,31,42,28,51,49,63,69,26,83,79,38,81,74,126